Protein AF-A0A843DAB1-F1 (afdb_monomer)

Mean predicted aligned error: 10.22 Å

Foldseek 3Di:
DDDDDDDDDDDDDDDDDDDDDDDDDDDDDDDDDDDPPPPPPPPPPPDPPPPPPVLVVVLVVVVPPPPDDDDWPEEELVVVLCQQPVDPVAQEEEDGAAYEHDCVPCVVCQAEREDQERHEYADVQHEYYDQLRGAHHEYNEAYEYHNYEYENFHAAPFEARHYEHDLYENHEYYLYEYEQAEYAEEASHYEYDLNYEHYEYENYEYGQQQYQQYEASHYEDDANYEDYEYYHYEYEQAQYLFEQQHYEENYALYEYELYEAYNGWFNHAFDADPFGDDDGQEALHYEYAAANYEYDYNYEHEQGCGAAYALHYEYAYGNRHAQENHEYAHYEYYNGEHAAEALHYEHAPRNELYEYENYEHEARQHQFEQQHYEEAYANYEYYHYEAEQGFFNQPDQDDDPFFAPDPDGGFYALHYEYAYAQAEYELYEHEARQTAAEALHYEYAHGNVGFQENYEYYAYEYENGCHNAYALHYEADERNELYEYELYEAYQGCHQFEQQHYEHAYANYEYENYEHENGFWNQDDQPPVRDRDGGQEALHYEYAYENYEYEYEYEHEAGCGAAYALHYEYAYDPVAAHENYEYELYEAYQGCHAAYALHYEQDFSYEHYEYYLYEHYNGQHQFEALHYEEQYAQYEYELYEHEAGFFNQNDADPQRGGQYALHYEYAADQAEYENYEHEQGQTLAEALHYEYDHDPRHQQENHEHENYEYEQRCHNAEALHYECDARNEHYYYYLYEAYARQHQFEQQHYEEHYAQYEHENYEAENGAWNQNDWDAAPVRHIHTGQEALHYEYAYENAEYENYEHYAGCTLAYALHYEYAYGPVGAHEAHEHYLYEHEQGEHAAYALHYEAAERNEAYEYYNYYYYNRCHPHYHSHYHDHYYHYYYYND

Sequence (889 aa):
MISTCLFIMISLSAVSASESVENQTFSSNNDAINVLGISSNNIISTSMEDVENESDLLANSLSNDNDVLSEGDGGSFSDLNTLINGDTTKIEITLQGDYVFDSDKDNVYSGGILINRPLTINGGGHFIDASNQARIFKITGSVQLINIIFKNANFTGGSGGAILIDGASNCIVDDCTFINNTAAINGGAIFLDNRASDATIRNSKFYNNTVNSGNGGALDWSAGATNGNVIDSVFENNTAGRSGGAIHWSGHYGTISNTNFTGNKATGDVISDIGGFIGGGDGGAVIWVGSHGIIKDNCNFIDNFAKNRGGAIFLHGNATENCTNTTVTHVNFEDNIAGLNGGAIDWQHGATNGTLSYSNFTNNIAWRSGGAVYWNGIEGEITYCIFDDNHAIGNVSGSDFDVAHYSTGGGNGGAVIWTGSNGTVRNSNFTKNTAKTNGGAVYLQSGTYGACENTTFDACIFSENEAGNNGGAVDWFRGAENGLVINSIFEDNVANRSGGAIHWSGHHGTISNSNFTGNNATGIVVSDIGGFIGGGDGGAVVWVGSHGIIKDNCNFIDNFAQYRGGAIFMHGNSTENCTNITVDHCNFDDNYAGLNGGAVDWNSGSHEGNIFYSTFTNNIANSNGGAVYWSGHNGEILHSNFTNNTAKGKIADSHGNIGDGGAIIWTGLNGTVINCSFIDNNASMRGGAVYLQNCSHGNCTNTTFSYVYFKNNTAGTNGGAIDWHEGAEDGHLLYAVFEQNTAKRSGGAIYWNGKNGEIKHSNFTGNKAIGINNATDAFGKITYGGDGGAVIWIGSEGEVDNCTFVDNEAAKRGGAVYLQANGRENCSNTNFTNSEFISNVAGTNGGAIDWNKGAHNGLVENVTFINNTAKRSGGAVYWNGEYGDIIHA

Secondary structure (DSSP, 8-state):
-----------------PPP-------------------S-------TTTTTTTHHHHHTTSS-----------B-HHHHHHHHHS-TT-SEEE--S-EE--TTT-GGGTEEEEE-S-EEEE-TT-EEE-TTT-EEEEE-S-EEEES-EEE--EETTSS-SSEEE-S-BS-EEES-EEES-EESSS-SSEEE-TT-BS-EEES-EEES-EESSSS-SSEEE-TT-BS-EEES-EEES-EESSS-SSEEE-SBS-EEES-EEES-EE-------TTSS--SS--SSEEE-SSS-EEEEEEEEES-EESSB-SSEEE---SS----S-EEEEEEEES-EESSB-SSEEE-TT--S-EEES-EEES-EESSB-SSEEE--TT-EEES-EEES-EE-----PPPTTS---SS-S---SSEEE--SS-EEES-EEES-EESSB-SSEEE--BTTB-EES-EEES-EEES-EESSB-SSEEE-TTEES-EEES-EEES-EESSB-SSEEE-STT-EEES-EEES-EE----B-TTSPBPP--B-SSEEE-SSS-EEESS-EEES-EESSB-SSEEE---SS--EES-EEES-EEES-EESSB-SSEEE-TTEES-EEES-EEES-EESSB-SSEEE--SS-EEES-EEES-EE--SS--TTS--S--SSEEE-SSS-EEES-EEES-EESSS-SSEEE---TTT--BS-EEES-EEES-EESSB-SSEEE-TT-BS-EEES-EEES-EESSB-SSEEE--SS-EEES-EEES-EE----EEE-TTSPEEE--B-SSEEE-SSS-EEES-EEES-EESSB-SSEEE---SS--EES-EEES-EEES-EESSB-SSEEE-TTEES-EEES-EEES-EESSB-SSEEE--BS-EEE--

Nearest PDB structures (foldseek):
  5z9t-assembly1_A  TM=3.740E-01  e=2.295E-03  Vibrio splendidus
  7bz0-assembly1_A  TM=4.108E-01  e=2.295E-03  Vibrio splendidus
  5g5n-assembly1_C  TM=4.240E-01  e=2.473E-02  Snake adenovirus 1
  1rmg-assembly1_A  TM=2.925E-01  e=1.300E+00  Aspergillus aculeatus
  6tgf-assembly1_D  TM=2.814E-01  e=3.000E+00  Pantoea stewartii subsp. stewartii DC283

Radius of gyration: 38.43 Å; Cα contacts (8 Å, |Δi|>4): 3582; chains: 1; bounding box: 85×73×123 Å

Structure (mmCIF, N/CA/C/O backbone):
data_AF-A0A843DAB1-F1
#
_entry.id   AF-A0A843DAB1-F1
#
loop_
_atom_site.group_PDB
_atom_site.id
_atom_site.type_symbol
_atom_site.label_atom_id
_atom_site.label_alt_id
_atom_site.label_comp_id
_atom_site.label_asym_id
_atom_site.label_entity_id
_atom_site.label_seq_id
_atom_site.pdbx_PDB_ins_code
_atom_site.Cartn_x
_atom_site.Cartn_y
_atom_site.Cartn_z
_atom_site.occupancy
_atom_site.B_iso_or_equiv
_atom_site.auth_seq_id
_atom_site.auth_comp_id
_atom_site.auth_asym_id
_atom_site.auth_atom_id
_atom_site.pdbx_PDB_model_num
ATOM 1 N N . MET A 1 1 ? -34.443 28.793 -23.138 1.00 33.41 1 MET A N 1
ATOM 2 C CA . MET A 1 1 ? -33.273 29.057 -23.992 1.00 33.41 1 MET A CA 1
ATOM 3 C C . MET A 1 1 ? -32.057 28.840 -23.105 1.00 33.41 1 MET A C 1
ATOM 5 O O . MET A 1 1 ? -31.934 29.576 -22.140 1.00 33.41 1 MET A O 1
ATOM 9 N N . ILE A 1 2 ? -31.278 27.793 -23.421 1.00 33.16 2 ILE A N 1
ATOM 10 C CA . ILE A 1 2 ? -29.915 27.445 -22.955 1.00 33.16 2 ILE A CA 1
ATOM 11 C C . ILE A 1 2 ? -29.806 27.148 -21.441 1.00 33.16 2 ILE A C 1
ATOM 13 O O . ILE A 1 2 ? -29.696 28.065 -20.643 1.00 33.16 2 ILE A O 1
ATOM 17 N N . SER A 1 3 ? -30.050 25.923 -20.960 1.00 28.25 3 SER A N 1
ATOM 18 C CA . SER A 1 3 ? -29.389 24.612 -21.186 1.00 28.25 3 SER A CA 1
ATOM 19 C C . SER A 1 3 ? -28.168 24.395 -20.285 1.00 28.25 3 SER A C 1
ATOM 21 O O . SER A 1 3 ? -27.037 24.691 -20.653 1.00 28.25 3 SER A O 1
ATOM 23 N N . THR A 1 4 ? -28.443 23.839 -19.108 1.00 33.47 4 THR A N 1
ATOM 24 C CA . THR A 1 4 ? -27.528 23.142 -18.200 1.00 33.47 4 THR A CA 1
ATOM 25 C C . THR A 1 4 ? -27.271 21.728 -18.736 1.00 33.47 4 THR A C 1
ATOM 27 O O . THR A 1 4 ? -28.220 20.999 -19.014 1.00 33.47 4 THR A O 1
ATOM 30 N N . CYS A 1 5 ? -26.007 21.326 -18.877 1.00 29.52 5 CYS A N 1
ATOM 31 C CA . CYS A 1 5 ? -25.613 19.931 -19.089 1.00 29.52 5 CYS A CA 1
ATOM 32 C C . CYS A 1 5 ? -24.815 19.469 -17.871 1.00 29.52 5 CYS A C 1
ATOM 34 O O . CYS A 1 5 ? -23.671 19.866 -17.676 1.00 29.52 5 CYS A O 1
ATOM 36 N N . LEU A 1 6 ? -25.478 18.659 -17.048 1.00 25.53 6 LEU A N 1
ATOM 37 C CA . LEU A 1 6 ? -24.906 17.852 -15.982 1.00 25.53 6 LEU A CA 1
ATOM 38 C C . LEU A 1 6 ? -24.689 16.458 -16.589 1.00 25.53 6 LEU A C 1
ATOM 40 O O . LEU A 1 6 ? -25.664 15.782 -16.912 1.00 25.53 6 LEU A O 1
ATOM 44 N N . PHE A 1 7 ? -23.438 16.058 -16.812 1.00 26.94 7 PHE A N 1
ATOM 45 C CA . PHE A 1 7 ? -23.106 14.685 -17.191 1.00 26.94 7 PHE A CA 1
ATOM 46 C C . PHE A 1 7 ? -22.922 13.868 -15.910 1.00 26.94 7 PHE A C 1
ATOM 48 O O . PHE A 1 7 ? -21.936 14.026 -15.200 1.00 26.94 7 PHE A O 1
ATOM 55 N N . ILE A 1 8 ? -23.906 13.022 -15.611 1.00 27.45 8 ILE A N 1
ATOM 56 C CA . ILE A 1 8 ? -23.800 11.919 -14.654 1.00 27.45 8 ILE A CA 1
ATOM 57 C C . ILE A 1 8 ? -23.438 10.687 -15.488 1.00 27.45 8 ILE A C 1
ATOM 59 O O . ILE A 1 8 ? -24.237 10.271 -16.327 1.00 27.45 8 ILE A O 1
ATOM 63 N N . MET A 1 9 ? -22.244 10.119 -15.294 1.00 26.36 9 MET A N 1
ATOM 64 C CA . MET A 1 9 ? -21.942 8.771 -15.781 1.00 26.36 9 MET A CA 1
ATOM 65 C C . MET A 1 9 ? -22.454 7.762 -14.758 1.00 26.36 9 MET A C 1
ATOM 67 O O . MET A 1 9 ? -21.978 7.699 -13.629 1.00 26.36 9 MET A O 1
ATOM 71 N N . ILE A 1 10 ? -23.467 7.009 -15.173 1.00 31.09 10 ILE A N 1
ATOM 72 C CA . ILE A 1 10 ? -23.963 5.812 -14.500 1.00 31.09 10 ILE A CA 1
ATOM 73 C C . ILE A 1 10 ? -23.015 4.675 -14.888 1.00 31.09 10 ILE A C 1
ATOM 75 O O . ILE A 1 10 ? -22.839 4.404 -16.077 1.00 31.09 10 ILE A O 1
ATOM 79 N N . SER A 1 11 ? -22.408 4.024 -13.898 1.00 29.19 11 SER A N 1
ATOM 80 C CA . SER A 1 11 ? -21.679 2.771 -14.072 1.00 29.19 11 SER A CA 1
ATOM 81 C C . SER A 1 11 ? -22.650 1.676 -14.526 1.00 29.19 11 SER A C 1
ATOM 83 O O . SER A 1 11 ? -23.642 1.379 -13.859 1.00 29.19 11 SER A O 1
ATOM 85 N N . LEU A 1 12 ? -22.387 1.086 -15.695 1.00 26.11 12 LEU A N 1
ATOM 86 C CA . LEU A 1 12 ? -23.020 -0.166 -16.098 1.00 26.11 12 LEU A CA 1
ATOM 87 C C . LEU A 1 12 ? -22.376 -1.300 -15.297 1.00 26.11 12 LEU A C 1
ATOM 89 O O . LEU A 1 12 ? -21.215 -1.635 -15.518 1.00 26.11 12 LEU A O 1
ATOM 93 N N . SER A 1 13 ? -23.143 -1.912 -14.400 1.00 29.30 13 SER A N 1
ATOM 94 C CA . SER A 1 13 ? -22.850 -3.243 -13.883 1.00 29.30 13 SER A CA 1
ATOM 95 C C . SER A 1 13 ? -23.094 -4.273 -14.989 1.00 29.30 13 SER A C 1
ATOM 97 O O . SER A 1 13 ? -24.183 -4.364 -15.562 1.00 29.30 13 SER A O 1
ATOM 99 N N . ALA A 1 14 ? -22.062 -5.047 -15.317 1.00 26.69 14 ALA A N 1
ATOM 100 C CA . ALA A 1 14 ? -22.193 -6.201 -16.188 1.00 26.69 14 ALA A CA 1
ATOM 101 C C . ALA A 1 14 ? -22.959 -7.304 -15.442 1.00 26.69 14 ALA A C 1
ATOM 103 O O . ALA A 1 14 ? -22.463 -7.909 -14.497 1.00 26.69 14 ALA A O 1
ATOM 104 N N . VAL A 1 15 ? -24.192 -7.555 -15.878 1.00 27.86 15 VAL A N 1
ATOM 105 C CA . VAL A 1 15 ? -24.919 -8.800 -15.624 1.00 27.86 15 VAL A CA 1
ATOM 106 C C . VAL A 1 15 ? -24.603 -9.736 -16.785 1.00 27.86 15 VAL A C 1
ATOM 108 O O . VAL A 1 15 ? -24.949 -9.426 -17.924 1.00 27.86 15 VAL A O 1
ATOM 111 N N . SER A 1 16 ? -24.023 -10.905 -16.516 1.00 30.59 16 SER A N 1
ATOM 112 C CA . SER A 1 16 ? -24.129 -12.041 -17.436 1.00 30.59 16 SER A CA 1
ATOM 113 C C . SER A 1 16 ? -24.528 -13.312 -16.687 1.00 30.59 16 SER A C 1
ATOM 115 O O . SER A 1 16 ? -23.783 -13.837 -15.868 1.00 30.59 16 SER A O 1
ATOM 117 N N . ALA A 1 17 ? -25.757 -13.718 -17.000 1.00 26.12 17 ALA A N 1
ATOM 118 C CA . ALA A 1 17 ? -26.497 -14.945 -16.731 1.00 26.12 17 ALA A CA 1
ATOM 119 C C . ALA A 1 17 ? -25.758 -16.145 -16.105 1.00 26.12 17 ALA A C 1
ATOM 121 O O . ALA A 1 17 ? -24.842 -16.712 -16.695 1.00 26.12 17 ALA A O 1
ATOM 122 N N . SER A 1 18 ? -26.303 -16.630 -14.985 1.00 27.38 18 SER A N 1
ATOM 123 C CA . SER A 1 18 ? -26.212 -18.032 -14.583 1.00 27.38 18 SER A CA 1
ATOM 124 C C . SER A 1 18 ? -27.360 -18.820 -15.228 1.00 27.38 18 SER A C 1
ATOM 126 O O . SER A 1 18 ? -28.536 -18.506 -15.037 1.00 27.38 18 SER A O 1
ATOM 128 N N . GLU A 1 19 ? -27.034 -19.848 -16.013 1.00 28.19 19 GLU A N 1
ATOM 129 C CA . GLU A 1 19 ? -28.009 -20.867 -16.403 1.00 28.19 19 GLU A CA 1
ATOM 130 C C . GLU A 1 19 ? -28.158 -21.894 -15.276 1.00 28.19 19 GLU A C 1
ATOM 132 O O . GLU A 1 19 ? -27.200 -22.503 -14.802 1.00 28.19 19 GLU A O 1
ATOM 137 N N . SER A 1 20 ? -29.403 -22.066 -14.843 1.00 26.12 20 SER A N 1
ATOM 138 C CA . SER A 1 20 ? -29.863 -23.082 -13.908 1.00 26.12 20 SER A CA 1
ATOM 139 C C . SER A 1 20 ? -29.905 -24.463 -14.566 1.00 26.12 20 SER A C 1
ATOM 141 O O . SER A 1 20 ? -30.590 -24.630 -15.577 1.00 26.12 20 SER A O 1
ATOM 143 N N . VAL A 1 21 ? -29.305 -25.473 -13.934 1.00 27.25 21 VAL A N 1
ATOM 144 C CA . VAL A 1 21 ? -29.659 -26.881 -14.171 1.00 27.25 21 VAL A CA 1
ATOM 145 C C . VAL A 1 21 ? -30.125 -27.509 -12.862 1.00 27.25 21 VAL A C 1
ATOM 147 O O . VAL A 1 21 ? -29.523 -27.334 -11.805 1.00 27.25 21 VAL A O 1
ATOM 150 N N . GLU A 1 22 ? -31.265 -28.185 -12.966 1.00 26.00 22 GLU A N 1
ATOM 151 C CA . GLU A 1 22 ? -32.048 -28.765 -11.888 1.00 26.00 22 GLU A CA 1
ATOM 152 C C . GLU A 1 22 ? -31.344 -29.874 -11.095 1.00 26.00 22 GLU A C 1
ATOM 154 O O . GLU A 1 22 ? -30.548 -30.675 -11.579 1.00 26.00 22 GLU A O 1
ATOM 159 N N . ASN A 1 23 ? -31.786 -29.916 -9.845 1.00 24.97 23 ASN A N 1
ATOM 160 C CA . ASN A 1 23 ? -31.580 -30.874 -8.776 1.00 24.97 23 ASN A CA 1
ATOM 161 C C . ASN A 1 23 ? -31.800 -32.347 -9.205 1.00 24.97 23 ASN A C 1
ATOM 163 O O . ASN A 1 23 ? -32.903 -32.721 -9.606 1.00 24.97 23 ASN A O 1
ATOM 167 N N . GLN A 1 24 ? -30.810 -33.220 -8.987 1.00 23.72 24 GLN A N 1
ATOM 168 C CA . GLN A 1 24 ? -31.060 -34.643 -8.724 1.00 23.72 24 GLN A CA 1
ATOM 169 C C . GLN A 1 24 ? -30.289 -35.099 -7.484 1.00 23.72 24 GLN A C 1
ATOM 171 O O . GLN A 1 24 ? -29.063 -35.159 -7.455 1.00 23.72 24 GLN A O 1
ATOM 176 N N . THR A 1 25 ? -31.050 -35.455 -6.454 1.00 26.36 25 THR A N 1
ATOM 177 C CA . THR A 1 25 ? -30.595 -36.157 -5.256 1.00 26.36 25 THR A CA 1
ATOM 178 C C . THR A 1 25 ? -30.178 -37.586 -5.591 1.00 26.36 25 THR A C 1
ATOM 180 O O . THR A 1 25 ? -31.032 -38.365 -6.006 1.00 26.36 25 THR A O 1
ATOM 183 N N . PHE A 1 26 ? -28.929 -37.972 -5.304 1.00 22.62 26 PHE A N 1
ATOM 184 C CA . PHE A 1 26 ? -28.572 -39.367 -5.018 1.00 22.62 26 PHE A CA 1
ATOM 185 C C . PHE A 1 26 ? -27.500 -39.482 -3.928 1.00 22.62 26 PHE A C 1
ATOM 187 O O . PHE A 1 26 ? -26.661 -38.612 -3.727 1.00 22.62 26 PHE A O 1
ATOM 194 N N . SER A 1 27 ? -27.648 -40.562 -3.168 1.00 24.28 27 SER A N 1
ATOM 195 C CA . SER A 1 27 ? -27.141 -40.821 -1.829 1.00 24.28 27 SER A CA 1
ATOM 196 C C . SER A 1 27 ? -25.646 -41.110 -1.722 1.00 24.28 27 SER A C 1
ATOM 198 O O . SER A 1 27 ? -25.042 -41.693 -2.617 1.00 24.28 27 SER A O 1
ATOM 200 N N . SER A 1 28 ? -25.136 -40.837 -0.521 1.00 30.61 28 SER A N 1
ATOM 201 C CA . SER A 1 28 ? -23.934 -41.395 0.104 1.00 30.61 28 SER A CA 1
ATOM 202 C C . SER A 1 28 ? -23.530 -42.789 -0.391 1.00 30.61 28 SER A C 1
ATOM 204 O O . SER A 1 28 ? -24.309 -43.732 -0.245 1.00 30.61 28 SER A O 1
ATOM 206 N N . ASN A 1 29 ? -22.283 -42.926 -0.846 1.00 23.72 29 ASN A N 1
ATOM 207 C CA . ASN A 1 29 ? -21.381 -44.005 -0.443 1.00 23.72 29 ASN A CA 1
ATOM 208 C C . ASN A 1 29 ? -19.932 -43.657 -0.809 1.00 23.72 29 ASN A C 1
ATOM 210 O O . ASN A 1 29 ? -19.665 -43.116 -1.877 1.00 23.72 29 ASN A O 1
ATOM 214 N N . ASN A 1 30 ? -19.038 -43.963 0.133 1.00 34.75 30 ASN A N 1
ATOM 215 C CA . ASN A 1 30 ? -17.585 -43.930 0.021 1.00 34.75 30 ASN A CA 1
ATOM 216 C C . ASN A 1 30 ? -17.098 -44.480 -1.319 1.00 34.75 30 ASN A C 1
ATOM 218 O O . ASN A 1 30 ? -17.392 -45.630 -1.620 1.00 34.75 30 ASN A O 1
ATOM 222 N N . ASP A 1 31 ? -16.273 -43.705 -2.017 1.00 24.62 31 ASP A N 1
ATOM 223 C CA . ASP A 1 31 ? -15.013 -44.197 -2.565 1.00 24.62 31 ASP A CA 1
ATOM 224 C C . ASP A 1 31 ? -14.059 -43.016 -2.774 1.00 24.62 31 ASP A C 1
ATOM 226 O O . ASP A 1 31 ? -14.426 -41.950 -3.268 1.00 24.62 31 ASP A O 1
ATOM 230 N N . ALA A 1 32 ? -12.834 -43.203 -2.292 1.00 33.22 32 ALA A N 1
ATOM 231 C CA . ALA A 1 32 ? -11.761 -42.229 -2.315 1.00 33.22 32 ALA A CA 1
ATOM 232 C C . ALA A 1 32 ? -11.417 -41.829 -3.756 1.00 33.22 32 ALA A C 1
ATOM 234 O O . ALA A 1 32 ? -10.949 -42.650 -4.544 1.00 33.22 32 ALA A O 1
ATOM 235 N N . ILE A 1 33 ? -11.599 -40.548 -4.075 1.00 24.06 33 ILE A N 1
ATOM 236 C CA . ILE A 1 33 ? -11.063 -39.925 -5.283 1.00 24.06 33 ILE A CA 1
ATOM 237 C C . ILE A 1 33 ? -9.941 -38.992 -4.837 1.00 24.06 33 ILE A C 1
ATOM 239 O O . ILE A 1 33 ? -10.165 -38.024 -4.113 1.00 24.06 33 ILE A O 1
ATOM 243 N N . ASN A 1 34 ? -8.723 -39.353 -5.244 1.00 25.42 34 ASN A N 1
ATOM 244 C CA . ASN A 1 34 ? -7.498 -38.579 -5.093 1.00 25.42 34 ASN A CA 1
ATOM 245 C C . ASN A 1 34 ? -7.698 -37.153 -5.618 1.00 25.42 34 ASN A C 1
ATOM 247 O O . ASN A 1 34 ? -7.646 -36.905 -6.822 1.00 25.42 34 ASN A O 1
ATOM 251 N N . VAL A 1 35 ? -7.874 -36.222 -4.688 1.00 24.78 35 VAL A N 1
ATOM 252 C CA . VAL A 1 35 ? -7.592 -34.807 -4.891 1.00 24.78 35 VAL A CA 1
ATOM 253 C C . VAL A 1 35 ? -6.072 -34.690 -4.976 1.00 24.78 35 VAL A C 1
ATOM 255 O O . VAL A 1 35 ? -5.375 -34.796 -3.968 1.00 24.78 35 VAL A O 1
ATOM 258 N N . LEU A 1 36 ? -5.546 -34.532 -6.191 1.00 24.95 36 LEU A N 1
ATOM 259 C CA . LEU A 1 36 ? -4.189 -34.034 -6.386 1.00 24.95 36 LEU A CA 1
ATOM 260 C C . LEU A 1 36 ? -4.183 -32.577 -5.926 1.00 24.95 36 LEU A C 1
ATOM 262 O O . LEU A 1 36 ? -4.555 -31.671 -6.665 1.00 24.95 36 LEU A O 1
ATOM 266 N N . GLY A 1 37 ? -3.806 -32.387 -4.662 1.00 23.34 37 GLY A N 1
ATOM 267 C CA . GLY A 1 37 ? -3.388 -31.099 -4.146 1.00 23.34 37 GLY A CA 1
ATOM 268 C C . GLY A 1 37 ? -2.207 -30.610 -4.970 1.00 23.34 37 GLY A C 1
ATOM 269 O O . GLY A 1 37 ? -1.160 -31.258 -5.018 1.00 23.34 37 GLY A O 1
ATOM 270 N N . ILE A 1 38 ? -2.390 -29.474 -5.631 1.00 25.44 38 ILE A N 1
ATOM 271 C CA . ILE A 1 38 ? -1.287 -28.712 -6.196 1.00 25.44 38 ILE A CA 1
ATOM 272 C C . ILE A 1 38 ? -0.576 -28.089 -4.995 1.00 25.44 38 ILE A C 1
ATOM 274 O O . ILE A 1 38 ? -0.970 -27.054 -4.471 1.00 25.44 38 ILE A O 1
ATOM 278 N N . SER A 1 39 ? 0.425 -28.806 -4.490 1.00 25.69 39 SER A N 1
ATOM 279 C CA . SER A 1 39 ? 1.420 -28.258 -3.580 1.00 25.69 39 SER A CA 1
ATOM 280 C C . SER A 1 39 ? 2.225 -27.186 -4.311 1.00 25.69 39 SER A C 1
ATOM 282 O O . SER A 1 39 ? 2.617 -27.392 -5.460 1.00 25.69 39 SER A O 1
ATOM 284 N N . SER A 1 40 ? 2.518 -26.104 -3.602 1.00 29.50 40 SER A N 1
ATOM 285 C CA . SER A 1 40 ? 3.314 -24.914 -3.932 1.00 29.50 40 SER A CA 1
ATOM 286 C C . SER A 1 40 ? 4.795 -25.183 -4.280 1.00 29.50 40 SER A C 1
ATOM 288 O O . SER A 1 40 ? 5.690 -24.471 -3.847 1.00 29.50 40 SER A O 1
ATOM 290 N N . ASN A 1 41 ? 5.069 -26.205 -5.095 1.00 25.45 41 ASN A N 1
ATOM 291 C CA . ASN A 1 41 ? 6.410 -26.650 -5.490 1.00 25.45 41 ASN A CA 1
ATOM 292 C C . ASN A 1 41 ? 6.530 -26.900 -7.005 1.00 25.45 41 ASN A C 1
ATOM 294 O O . ASN A 1 41 ? 7.195 -27.842 -7.414 1.00 25.45 41 ASN A O 1
ATOM 298 N N . ASN A 1 42 ? 5.884 -26.084 -7.842 1.00 25.14 42 ASN A N 1
ATOM 299 C CA . ASN A 1 42 ? 6.088 -26.109 -9.298 1.00 25.14 42 ASN A CA 1
ATOM 300 C C . ASN A 1 42 ? 6.020 -24.699 -9.916 1.00 25.14 42 ASN A C 1
ATOM 302 O O . ASN A 1 42 ? 5.457 -24.507 -10.989 1.00 25.14 42 ASN A O 1
ATOM 306 N N . ILE A 1 43 ? 6.635 -23.709 -9.261 1.00 28.80 43 ILE A N 1
ATOM 307 C CA . ILE A 1 43 ? 7.237 -22.614 -10.027 1.00 28.80 43 ILE A CA 1
ATOM 308 C C . ILE A 1 43 ? 8.500 -23.229 -10.612 1.00 28.80 43 ILE A C 1
ATOM 310 O O . ILE A 1 43 ? 9.432 -23.565 -9.880 1.00 28.80 43 ILE A O 1
ATOM 314 N N . ILE A 1 44 ? 8.475 -23.479 -11.916 1.00 29.11 44 ILE A N 1
ATOM 315 C CA . ILE A 1 44 ? 9.646 -23.912 -12.662 1.00 29.11 44 ILE A CA 1
ATOM 316 C C . ILE A 1 44 ? 10.718 -22.850 -12.414 1.00 29.11 44 ILE A C 1
ATOM 318 O O . ILE A 1 44 ? 10.592 -21.709 -12.847 1.00 29.11 44 ILE A O 1
ATOM 322 N N . SER A 1 45 ? 11.759 -23.216 -11.669 1.00 29.78 45 SER A N 1
ATOM 323 C CA . SER A 1 45 ? 13.013 -22.482 -11.670 1.00 29.78 45 SER A CA 1
ATOM 324 C C . SER A 1 45 ? 13.613 -22.653 -13.061 1.00 29.78 45 SER A C 1
ATOM 326 O O . SER A 1 45 ? 14.335 -23.618 -13.310 1.00 29.78 45 SER A O 1
ATOM 328 N N . THR A 1 46 ? 13.280 -21.764 -13.988 1.00 31.38 46 THR A N 1
ATOM 329 C CA . THR A 1 46 ? 14.016 -21.648 -15.244 1.00 31.38 46 THR A CA 1
ATOM 330 C C . THR A 1 46 ? 15.385 -21.072 -14.903 1.00 31.38 46 THR A C 1
ATOM 332 O O . THR A 1 46 ? 15.576 -19.863 -14.780 1.00 31.38 46 THR A O 1
ATOM 335 N N . SER A 1 47 ? 16.342 -21.962 -14.647 1.00 32.50 47 SER A N 1
ATOM 336 C CA . SER A 1 47 ? 17.762 -21.634 -14.683 1.00 32.50 47 SER A CA 1
ATOM 337 C C . SER A 1 47 ? 18.132 -21.125 -16.079 1.00 32.50 47 SER A C 1
ATOM 339 O O . SER A 1 47 ? 17.564 -21.579 -17.067 1.00 32.50 47 SER A O 1
ATOM 341 N N . MET A 1 48 ? 19.112 -20.217 -16.149 1.00 36.31 48 MET A N 1
ATOM 342 C CA . MET A 1 48 ? 19.633 -19.537 -17.353 1.00 36.31 48 MET A CA 1
ATOM 343 C C . MET A 1 48 ? 20.000 -20.438 -18.558 1.00 36.31 48 MET A C 1
ATOM 345 O O . MET A 1 48 ? 20.361 -19.905 -19.600 1.00 36.31 48 MET A O 1
ATOM 349 N N . GLU A 1 49 ? 19.934 -21.766 -18.443 1.00 34.41 49 GLU A N 1
ATOM 350 C CA . GLU A 1 49 ? 20.376 -22.720 -19.470 1.00 34.41 49 GLU A CA 1
ATOM 351 C C . GLU A 1 49 ? 19.295 -23.072 -20.514 1.00 34.41 49 GLU A C 1
ATOM 353 O O . GLU A 1 49 ? 19.643 -23.503 -21.609 1.00 34.41 49 GLU A O 1
ATOM 358 N N . ASP A 1 50 ? 18.002 -22.838 -20.250 1.00 31.92 50 ASP A N 1
ATOM 359 C CA . ASP A 1 50 ? 16.922 -23.291 -21.152 1.00 31.92 50 ASP A CA 1
ATOM 360 C C . ASP A 1 50 ? 16.514 -22.272 -22.243 1.00 31.92 50 ASP A C 1
ATOM 362 O O . ASP A 1 50 ? 15.686 -22.580 -23.099 1.00 31.92 50 ASP A O 1
ATOM 366 N N . VAL A 1 51 ? 17.108 -21.070 -22.266 1.00 37.19 51 VAL A N 1
ATOM 367 C CA . VAL A 1 51 ? 16.716 -19.969 -23.181 1.00 37.19 51 VAL A CA 1
ATOM 368 C C . VAL A 1 51 ? 17.608 -19.869 -24.435 1.00 37.19 51 VAL A C 1
ATOM 370 O O . VAL A 1 51 ? 17.303 -19.117 -25.357 1.00 37.19 51 VAL A O 1
ATOM 373 N N . GLU A 1 52 ? 18.694 -20.642 -24.530 1.00 34.53 52 GLU A N 1
ATOM 374 C CA . GLU A 1 52 ? 19.612 -20.578 -25.685 1.00 34.53 52 GLU A CA 1
ATOM 375 C C . GLU A 1 52 ? 19.070 -21.257 -26.962 1.00 34.53 52 GLU A C 1
ATOM 377 O O . GLU A 1 52 ? 19.608 -21.030 -28.040 1.00 34.53 52 GLU A O 1
ATOM 382 N N . ASN A 1 53 ? 17.997 -22.059 -26.886 1.00 31.38 53 ASN A N 1
ATOM 383 C CA . ASN A 1 53 ? 17.549 -22.884 -28.023 1.00 31.38 53 ASN A CA 1
ATOM 384 C C . ASN A 1 53 ? 16.402 -22.302 -28.877 1.00 31.38 53 ASN A C 1
ATOM 386 O O . ASN A 1 53 ? 16.196 -22.791 -29.988 1.00 31.38 53 ASN A O 1
ATOM 390 N N . GLU A 1 54 ? 15.658 -21.284 -28.423 1.00 33.69 54 GLU A N 1
ATOM 391 C CA . GLU A 1 54 ? 14.556 -20.705 -29.225 1.00 33.69 54 GLU A CA 1
ATOM 392 C C . GLU A 1 54 ? 14.974 -19.514 -30.109 1.00 33.69 54 GLU A C 1
ATOM 394 O O . GLU A 1 54 ? 14.384 -19.310 -31.174 1.00 33.69 54 GLU A O 1
ATOM 399 N N . SER A 1 55 ? 16.036 -18.777 -29.757 1.00 39.47 55 SER A N 1
ATOM 400 C CA . SER A 1 55 ? 16.527 -17.630 -30.549 1.00 39.47 55 SER A CA 1
ATOM 401 C C . SER A 1 55 ? 17.032 -18.026 -31.943 1.00 39.47 55 SER A C 1
ATOM 403 O O . SER A 1 55 ? 16.894 -17.259 -32.900 1.00 39.47 55 SER A O 1
ATOM 405 N N . ASP A 1 56 ? 17.544 -19.252 -32.086 1.00 35.16 56 ASP A N 1
ATOM 406 C CA . ASP A 1 56 ? 18.001 -19.801 -33.367 1.00 35.16 56 ASP A CA 1
ATOM 407 C C . ASP A 1 56 ? 16.840 -20.209 -34.294 1.00 35.16 56 ASP A C 1
ATOM 409 O O . ASP A 1 56 ? 17.023 -20.309 -35.509 1.00 35.16 56 ASP A O 1
ATOM 413 N N . LEU A 1 57 ? 15.626 -20.425 -33.773 1.00 33.44 57 LEU A N 1
ATOM 414 C CA . LEU A 1 57 ? 14.477 -20.875 -34.571 1.00 33.44 57 LEU A CA 1
ATOM 415 C C . LEU A 1 57 ? 13.743 -19.714 -35.263 1.00 33.44 57 LEU A C 1
ATOM 417 O O . LEU A 1 57 ? 13.335 -19.860 -36.417 1.00 33.44 57 LEU A O 1
ATOM 421 N N . LEU A 1 58 ? 13.645 -18.541 -34.625 1.00 38.28 58 LEU A N 1
ATOM 422 C CA . LEU A 1 58 ? 13.030 -17.340 -35.216 1.00 38.28 58 LEU A CA 1
ATOM 423 C C . LEU A 1 58 ? 13.947 -16.653 -36.240 1.00 38.28 58 LEU A C 1
ATOM 425 O O . LEU A 1 58 ? 13.482 -16.310 -37.331 1.00 38.28 58 LEU A O 1
ATOM 429 N N . ALA A 1 59 ? 15.256 -16.566 -35.966 1.00 38.78 59 ALA A N 1
ATOM 430 C CA . ALA A 1 59 ? 16.253 -16.064 -36.921 1.00 38.78 59 ALA A CA 1
ATOM 431 C C . ALA A 1 59 ? 16.305 -16.903 -38.215 1.00 38.78 59 ALA A C 1
ATOM 433 O O . ALA A 1 59 ? 16.518 -16.369 -39.304 1.00 38.78 59 ALA A O 1
ATOM 434 N N . ASN A 1 60 ? 16.048 -18.213 -38.106 1.00 34.88 60 ASN A N 1
ATOM 435 C CA . ASN A 1 60 ? 15.969 -19.133 -39.242 1.00 34.88 60 ASN A CA 1
ATOM 436 C C . ASN A 1 60 ? 14.614 -19.123 -39.976 1.00 34.88 60 ASN A C 1
ATOM 438 O O . ASN A 1 60 ? 14.517 -19.641 -41.092 1.00 34.88 60 ASN A O 1
ATOM 442 N N . SER A 1 61 ? 13.565 -18.546 -39.381 1.00 36.03 61 SER A N 1
ATOM 443 C CA . SER A 1 61 ? 12.245 -18.432 -40.020 1.00 36.03 61 SER A CA 1
ATOM 444 C C . SER A 1 61 ? 12.147 -17.235 -40.975 1.00 36.03 61 SER A C 1
ATOM 446 O O . SER A 1 61 ? 11.424 -17.306 -41.963 1.00 36.03 61 SER A O 1
ATOM 448 N N . LEU A 1 62 ? 12.942 -16.182 -40.742 1.00 41.31 62 LEU A N 1
ATOM 449 C CA . LEU A 1 62 ? 13.046 -15.001 -41.613 1.00 41.31 62 LEU A CA 1
ATOM 450 C C . LEU A 1 62 ? 14.166 -15.113 -42.665 1.00 41.31 62 LEU A C 1
ATOM 452 O O . LEU A 1 62 ? 14.289 -14.245 -43.525 1.00 41.31 62 LEU A O 1
ATOM 456 N N . SER A 1 63 ? 14.985 -16.170 -42.620 1.00 39.81 63 SER A N 1
ATOM 457 C CA . SER A 1 63 ? 16.054 -16.420 -43.600 1.00 39.81 63 SER A CA 1
ATOM 458 C C . SER A 1 63 ? 15.629 -17.305 -44.780 1.00 39.81 63 SER A C 1
ATOM 460 O O . SER A 1 63 ? 16.427 -17.512 -45.693 1.00 39.81 63 SER A O 1
ATOM 462 N N . ASN A 1 64 ? 14.393 -17.824 -44.778 1.00 35.25 64 ASN A N 1
ATOM 463 C CA . ASN A 1 64 ? 13.933 -18.862 -45.709 1.00 35.25 64 ASN A CA 1
ATOM 464 C C . ASN A 1 64 ? 12.868 -18.428 -46.730 1.00 35.25 64 ASN A C 1
ATOM 466 O O . ASN A 1 64 ? 12.294 -19.294 -47.395 1.00 35.25 64 ASN A O 1
ATOM 470 N N . ASP A 1 65 ? 12.660 -17.129 -46.950 1.00 36.56 65 ASP A N 1
ATOM 471 C CA . ASP A 1 65 ? 11.995 -16.684 -48.178 1.00 36.56 65 ASP A CA 1
ATOM 472 C C . ASP A 1 65 ? 13.003 -16.723 -49.334 1.00 36.56 65 ASP A C 1
ATOM 474 O O . ASP A 1 65 ? 13.661 -15.746 -49.685 1.00 36.56 65 ASP A O 1
ATOM 478 N N . ASN A 1 66 ? 13.123 -17.913 -49.932 1.00 38.44 66 ASN A N 1
ATOM 479 C CA . ASN A 1 66 ? 13.695 -18.126 -51.262 1.00 38.44 66 ASN A CA 1
ATOM 480 C C . ASN A 1 66 ? 12.766 -17.533 -52.336 1.00 38.44 66 ASN A C 1
ATOM 482 O O . ASN A 1 66 ? 12.316 -18.247 -53.238 1.00 38.44 66 ASN A O 1
ATOM 486 N N . ASP A 1 67 ? 12.468 -16.238 -52.246 1.00 37.75 67 ASP A N 1
ATOM 487 C CA . ASP A 1 67 ? 11.880 -15.525 -53.366 1.00 37.75 67 ASP A CA 1
ATOM 488 C C . ASP A 1 67 ? 13.013 -15.208 -54.344 1.00 37.75 67 ASP A C 1
ATOM 490 O O . ASP A 1 67 ? 13.915 -14.408 -54.096 1.00 37.75 67 ASP A O 1
ATOM 494 N N . VAL A 1 68 ? 13.010 -15.952 -55.446 1.00 48.97 68 VAL A N 1
ATOM 495 C CA . VAL A 1 68 ? 13.937 -15.804 -56.563 1.00 48.97 68 VAL A CA 1
ATOM 496 C C . VAL A 1 68 ? 13.753 -14.401 -57.146 1.00 48.97 68 VAL A C 1
ATOM 498 O O . VAL A 1 68 ? 12.874 -14.178 -57.979 1.00 48.97 68 VAL A O 1
ATOM 501 N N . LEU A 1 69 ? 14.590 -13.455 -56.720 1.00 41.22 69 LEU A N 1
ATOM 502 C CA . LEU A 1 69 ? 14.704 -12.128 -57.315 1.00 41.22 69 LEU A CA 1
ATOM 503 C C . LEU A 1 69 ? 15.970 -12.058 -58.179 1.00 41.22 69 LEU A C 1
ATOM 505 O O . LEU A 1 69 ? 17.026 -12.587 -57.845 1.00 41.22 69 LEU A O 1
ATOM 509 N N . SER A 1 70 ? 15.777 -11.489 -59.365 1.00 39.94 70 SER A N 1
ATOM 510 C CA . SER A 1 70 ? 16.644 -11.481 -60.548 1.00 39.94 70 SER A CA 1
ATOM 511 C C . SER A 1 70 ? 18.115 -11.137 -60.299 1.00 39.94 70 SER A C 1
ATOM 513 O O . SER A 1 70 ? 18.402 -10.275 -59.477 1.00 39.94 70 SER A O 1
ATOM 515 N N . GLU A 1 71 ? 19.011 -11.710 -61.118 1.00 39.56 71 GLU A N 1
ATOM 516 C CA . GLU A 1 71 ? 20.392 -11.240 -61.328 1.00 39.56 71 GLU A CA 1
ATOM 517 C C . GLU A 1 71 ? 20.415 -9.706 -61.507 1.00 39.56 71 GLU A C 1
ATOM 519 O O . GLU A 1 71 ? 20.092 -9.190 -62.577 1.00 39.56 71 GLU A O 1
ATOM 524 N N . GLY A 1 72 ? 20.740 -8.982 -60.436 1.00 45.56 72 GLY A N 1
ATOM 525 C CA . GLY A 1 72 ? 20.956 -7.537 -60.409 1.00 45.56 72 GLY A CA 1
ATOM 526 C C . GLY A 1 72 ? 22.399 -7.225 -60.017 1.00 45.56 72 GLY A C 1
ATOM 527 O O . GLY A 1 72 ? 23.045 -8.039 -59.358 1.00 45.56 72 GLY A O 1
ATOM 528 N N . ASP A 1 73 ? 22.892 -6.053 -60.432 1.00 61.41 73 ASP A N 1
ATOM 529 C CA . ASP A 1 73 ? 24.266 -5.528 -60.294 1.00 61.41 73 ASP A CA 1
ATOM 530 C C . ASP A 1 73 ? 24.695 -5.231 -58.828 1.00 61.41 73 ASP A C 1
ATOM 532 O O . ASP A 1 73 ? 25.296 -4.193 -58.529 1.00 61.41 73 ASP A O 1
ATOM 536 N N . GLY A 1 74 ? 24.368 -6.120 -57.884 1.00 68.12 74 GLY A N 1
ATOM 537 C CA . GLY A 1 74 ? 24.949 -6.135 -56.541 1.00 68.12 74 GLY A CA 1
ATOM 538 C C . GLY A 1 74 ? 26.468 -6.354 -56.582 1.00 68.12 74 GLY A C 1
ATOM 539 O O . GLY A 1 74 ? 27.044 -6.646 -57.633 1.00 68.12 74 GLY A O 1
ATOM 540 N N . GLY A 1 75 ? 27.156 -6.207 -55.451 1.00 92.00 75 GLY A N 1
ATOM 541 C CA . GLY A 1 75 ? 28.621 -6.244 -55.471 1.00 92.00 75 GLY A CA 1
ATOM 542 C C . GLY A 1 75 ? 29.305 -6.205 -54.113 1.00 92.00 75 GLY A C 1
ATOM 543 O O . GLY A 1 75 ? 28.694 -6.456 -53.077 1.00 92.00 75 GLY A O 1
ATOM 544 N N . SER A 1 76 ? 30.600 -5.900 -54.115 1.00 95.50 76 SER A N 1
ATOM 545 C CA . SER A 1 76 ? 31.370 -5.748 -52.878 1.00 95.50 76 SER A CA 1
ATOM 546 C C . SER A 1 76 ? 31.149 -4.364 -52.250 1.00 95.50 76 SER A C 1
ATOM 548 O O . SER A 1 76 ? 30.526 -3.479 -52.847 1.00 95.50 76 SER A O 1
ATOM 550 N N . PHE A 1 77 ? 31.674 -4.111 -51.051 1.00 97.38 77 PHE A N 1
ATOM 551 C CA . PHE A 1 77 ? 31.610 -2.766 -50.461 1.00 97.38 77 PHE A CA 1
ATOM 552 C C . PHE A 1 77 ? 32.376 -1.729 -51.292 1.00 97.38 77 PHE A C 1
ATOM 554 O O . PHE A 1 77 ? 32.032 -0.550 -51.266 1.00 97.38 77 PHE A O 1
ATOM 561 N N . SER A 1 78 ? 33.375 -2.145 -52.070 1.00 96.06 78 SER A N 1
ATOM 562 C CA . SER A 1 78 ? 34.041 -1.294 -53.060 1.00 96.06 78 SER A CA 1
ATOM 563 C C . SER A 1 78 ? 33.078 -0.818 -54.156 1.00 96.06 78 SER A C 1
ATOM 565 O O . SER A 1 78 ? 33.112 0.359 -54.538 1.00 96.06 78 SER A O 1
ATOM 567 N N . ASP A 1 79 ? 32.180 -1.691 -54.622 1.00 96.00 79 ASP A N 1
ATOM 568 C CA . ASP A 1 79 ? 31.140 -1.346 -55.600 1.00 96.00 79 ASP A CA 1
ATOM 569 C C . ASP A 1 79 ? 30.094 -0.418 -54.967 1.00 96.00 79 ASP A C 1
ATOM 571 O O . ASP A 1 79 ? 29.759 0.625 -55.536 1.00 96.00 79 ASP A O 1
ATOM 575 N N . LEU A 1 80 ? 29.668 -0.719 -53.735 1.00 96.81 80 LEU A N 1
ATOM 576 C CA . LEU A 1 80 ? 28.764 0.136 -52.960 1.00 96.81 80 LEU A CA 1
ATOM 577 C C . LEU A 1 80 ? 29.360 1.531 -52.715 1.00 96.81 80 LEU A C 1
ATOM 579 O O . LEU A 1 80 ? 28.693 2.549 -52.906 1.00 96.81 80 LEU A O 1
ATOM 583 N N . ASN A 1 81 ? 30.638 1.611 -52.342 1.00 96.88 81 ASN A N 1
ATOM 584 C CA . ASN A 1 81 ? 31.331 2.882 -52.169 1.00 96.88 81 ASN A CA 1
ATOM 585 C C . ASN A 1 81 ? 31.427 3.648 -53.495 1.00 96.88 81 ASN A C 1
ATOM 587 O O . ASN A 1 81 ? 31.284 4.867 -53.501 1.00 96.88 81 ASN A O 1
ATOM 591 N N . THR A 1 82 ? 31.641 2.963 -54.620 1.00 95.06 82 THR A N 1
ATOM 592 C CA . THR A 1 82 ? 31.644 3.599 -55.946 1.00 95.06 82 THR A CA 1
ATOM 593 C C . THR A 1 82 ? 30.267 4.168 -56.285 1.00 95.06 82 THR A C 1
ATOM 595 O O . THR A 1 82 ? 30.178 5.299 -56.763 1.00 95.06 82 THR A O 1
ATOM 598 N N . LEU A 1 83 ? 29.191 3.447 -55.968 1.00 94.75 83 LEU A N 1
ATOM 599 C CA . LEU A 1 83 ? 27.826 3.936 -56.143 1.00 94.75 83 LEU A CA 1
ATOM 600 C C . LEU A 1 83 ? 27.557 5.194 -55.296 1.00 94.75 83 LEU A C 1
ATOM 602 O O . LEU A 1 83 ? 27.012 6.170 -55.810 1.00 94.75 83 LEU A O 1
ATOM 606 N N . ILE A 1 84 ? 27.975 5.193 -54.026 1.00 96.00 84 ILE A N 1
ATOM 607 C CA . ILE A 1 84 ? 27.718 6.277 -53.062 1.00 96.00 84 ILE A CA 1
ATOM 608 C C . ILE A 1 84 ? 28.606 7.509 -53.307 1.00 96.00 84 ILE A C 1
ATOM 610 O O . ILE A 1 84 ? 28.128 8.649 -53.289 1.00 96.00 84 ILE A O 1
ATOM 614 N N . ASN A 1 85 ? 29.904 7.291 -53.518 1.00 95.75 85 ASN A N 1
ATOM 615 C CA . ASN A 1 85 ? 30.937 8.329 -53.503 1.00 95.75 85 ASN A CA 1
ATOM 616 C C . ASN A 1 85 ? 31.572 8.598 -54.879 1.00 95.75 85 ASN A C 1
ATOM 618 O O . ASN A 1 85 ? 32.316 9.568 -55.012 1.00 95.75 85 ASN A O 1
ATOM 622 N N . GLY A 1 86 ? 31.284 7.788 -55.905 1.00 92.75 86 GLY A N 1
ATOM 623 C CA . GLY A 1 86 ? 31.825 7.970 -57.259 1.00 92.75 86 GLY A CA 1
ATOM 624 C C . GLY A 1 86 ? 31.216 9.149 -58.026 1.00 92.75 86 GLY A C 1
ATOM 625 O O . GLY A 1 86 ? 31.906 9.771 -58.832 1.00 92.75 86 GLY A O 1
ATOM 626 N N . ASP A 1 87 ? 29.955 9.498 -57.744 1.00 91.50 87 ASP A N 1
ATOM 627 C CA . ASP A 1 87 ? 29.276 10.690 -58.267 1.00 91.50 87 ASP A CA 1
ATOM 628 C C . ASP A 1 87 ? 28.614 11.474 -57.125 1.00 91.50 87 ASP A C 1
ATOM 630 O O . ASP A 1 87 ? 27.478 11.219 -56.720 1.00 91.50 87 ASP A O 1
ATOM 634 N N . THR A 1 88 ? 29.341 12.458 -56.599 1.00 90.50 88 THR A N 1
ATOM 635 C CA . THR A 1 88 ? 28.899 13.281 -55.464 1.00 90.50 88 THR A CA 1
ATOM 636 C C . THR A 1 88 ? 27.812 14.297 -55.822 1.00 90.50 88 THR A C 1
ATOM 638 O O . THR A 1 88 ? 27.310 14.973 -54.926 1.00 90.50 88 THR A O 1
ATOM 641 N N . THR A 1 89 ? 27.419 14.408 -57.100 1.00 91.69 89 THR A N 1
ATOM 642 C CA . THR A 1 89 ? 26.307 15.276 -57.524 1.00 91.69 89 THR A CA 1
ATOM 643 C C . THR A 1 89 ? 24.938 14.650 -57.259 1.00 91.69 89 THR A C 1
ATOM 645 O O . THR A 1 89 ? 23.943 15.370 -57.153 1.00 91.69 89 THR A O 1
ATOM 648 N N . LYS A 1 90 ? 24.874 13.321 -57.104 1.00 92.38 90 LYS A N 1
ATOM 649 C CA . LYS A 1 90 ? 23.638 12.598 -56.795 1.00 92.38 90 LYS A CA 1
ATOM 650 C C . LYS A 1 90 ? 23.259 12.760 -55.335 1.00 92.38 90 LYS A C 1
ATOM 652 O O . LYS A 1 90 ? 23.974 12.292 -54.454 1.00 92.38 90 LYS A O 1
ATOM 657 N N . ILE A 1 91 ? 22.097 13.345 -55.082 1.00 94.31 91 ILE A N 1
ATOM 658 C CA . ILE A 1 91 ? 21.524 13.487 -53.735 1.00 94.31 91 ILE A CA 1
ATOM 659 C C . ILE A 1 91 ? 20.582 12.336 -53.355 1.00 94.31 91 ILE A C 1
ATOM 661 O O . ILE A 1 91 ? 20.217 12.216 -52.191 1.00 94.31 91 ILE A O 1
ATOM 665 N N . GLU A 1 92 ? 20.246 11.467 -54.309 1.00 96.94 92 GLU A N 1
ATOM 666 C CA . GLU A 1 92 ? 19.427 10.271 -54.109 1.00 96.94 92 GLU A CA 1
ATOM 667 C C . GLU A 1 92 ? 20.042 9.092 -54.868 1.00 96.94 92 GLU A C 1
ATOM 669 O O . GLU A 1 92 ? 20.508 9.242 -56.004 1.00 96.94 92 GLU A O 1
ATOM 674 N N . ILE A 1 93 ? 20.064 7.925 -54.230 1.00 95.75 93 ILE A N 1
ATOM 675 C CA . ILE A 1 93 ? 20.585 6.672 -54.778 1.00 95.75 93 ILE A CA 1
ATOM 676 C C . ILE A 1 93 ? 19.606 5.548 -54.440 1.00 95.75 93 ILE A C 1
ATOM 678 O O . ILE A 1 93 ? 19.077 5.494 -53.332 1.00 95.75 93 ILE A O 1
ATOM 682 N N . THR A 1 94 ? 19.407 4.628 -55.382 1.00 95.19 94 THR A N 1
ATOM 683 C CA . THR A 1 94 ? 18.684 3.371 -55.157 1.00 95.19 94 THR A CA 1
ATOM 684 C C . THR A 1 94 ? 19.645 2.203 -55.336 1.00 95.19 94 THR A C 1
ATOM 686 O O . THR A 1 94 ? 20.348 2.158 -56.351 1.00 95.19 94 THR A O 1
ATOM 689 N N . LEU A 1 95 ? 19.693 1.279 -54.374 1.00 94.88 95 LEU A N 1
ATOM 690 C CA . LEU A 1 95 ? 20.478 0.049 -54.509 1.00 94.88 95 LEU A CA 1
ATOM 691 C C . LEU A 1 95 ? 19.921 -0.790 -55.669 1.00 94.88 95 LEU A C 1
ATOM 693 O O . LEU A 1 95 ? 18.711 -0.856 -55.863 1.00 94.88 95 LEU A O 1
ATOM 697 N N . GLN A 1 96 ? 20.810 -1.373 -56.476 1.00 88.81 96 GLN A N 1
ATOM 698 C CA . GLN A 1 96 ? 20.444 -2.165 -57.665 1.00 88.81 96 GLN A CA 1
ATOM 699 C C . GLN A 1 96 ? 20.547 -3.682 -57.426 1.00 88.81 96 GLN A C 1
ATOM 701 O O . GLN A 1 96 ? 20.304 -4.471 -58.337 1.00 88.81 96 GLN A O 1
ATOM 706 N N . GLY A 1 97 ? 20.955 -4.079 -56.222 1.00 92.06 97 GLY A N 1
ATOM 707 C CA . GLY A 1 97 ? 21.196 -5.452 -55.812 1.00 92.06 97 GLY A CA 1
ATOM 708 C C . GLY A 1 97 ? 21.769 -5.492 -54.399 1.00 92.06 97 GLY A C 1
ATOM 709 O O . GLY A 1 97 ? 21.950 -4.450 -53.760 1.00 92.06 97 GLY A O 1
ATOM 710 N N . ASP A 1 98 ? 22.071 -6.696 -53.930 1.00 96.38 98 ASP A N 1
ATOM 711 C CA . ASP A 1 98 ? 22.626 -6.910 -52.598 1.00 96.38 98 ASP A CA 1
ATOM 712 C C . ASP A 1 98 ? 24.144 -6.685 -52.572 1.00 96.38 98 ASP A C 1
ATOM 714 O O . ASP A 1 98 ? 24.854 -6.997 -53.534 1.00 96.38 98 ASP A O 1
ATOM 718 N N . TYR A 1 99 ? 24.659 -6.161 -51.459 1.00 97.38 99 TYR A N 1
ATOM 719 C CA . TYR A 1 99 ? 26.086 -5.882 -51.291 1.00 97.38 99 TYR A CA 1
ATOM 720 C C . TYR A 1 99 ? 26.683 -6.699 -50.150 1.00 97.38 99 TYR A C 1
ATOM 722 O O . TYR A 1 99 ? 26.155 -6.690 -49.041 1.00 97.38 99 TYR A O 1
ATOM 730 N N . VAL A 1 100 ? 27.800 -7.383 -50.401 1.00 97.69 100 VAL A N 1
ATOM 731 C CA . VAL A 1 100 ? 28.446 -8.286 -49.433 1.00 97.69 100 VAL A CA 1
ATOM 732 C C . VAL A 1 100 ? 29.902 -7.886 -49.232 1.00 97.69 100 VAL A C 1
ATOM 734 O O . VAL A 1 100 ? 30.629 -7.682 -50.201 1.00 97.69 100 VAL A O 1
ATOM 737 N N . PHE A 1 101 ? 30.341 -7.781 -47.979 1.00 97.44 101 PHE A N 1
ATOM 738 C CA . PHE A 1 101 ? 31.731 -7.481 -47.648 1.00 97.44 101 PHE A CA 1
ATOM 739 C C . PHE A 1 101 ? 32.669 -8.612 -48.093 1.00 97.44 101 PHE A C 1
ATOM 741 O O . PHE A 1 101 ? 32.543 -9.754 -47.655 1.00 97.44 101 PHE A O 1
ATOM 748 N N . ASP A 1 102 ? 33.648 -8.276 -48.929 1.00 96.19 102 ASP A N 1
ATOM 749 C CA . ASP A 1 102 ? 34.690 -9.182 -49.409 1.00 96.19 102 ASP A CA 1
ATOM 750 C C . ASP A 1 102 ? 36.033 -8.788 -48.780 1.00 96.19 102 ASP A C 1
ATOM 752 O O . ASP A 1 102 ? 36.617 -7.760 -49.131 1.00 96.19 102 ASP A O 1
ATOM 756 N N . SER A 1 103 ? 36.556 -9.606 -47.863 1.00 94.19 103 SER A N 1
ATOM 757 C CA . SER A 1 103 ? 37.799 -9.312 -47.135 1.00 94.19 103 SER A CA 1
ATOM 758 C C . SER A 1 103 ? 39.021 -9.122 -48.037 1.00 94.19 103 SER A C 1
ATOM 760 O O . SER A 1 103 ? 39.971 -8.449 -47.640 1.00 94.19 103 SER A O 1
ATOM 762 N N . ASP A 1 104 ? 39.023 -9.680 -49.249 1.00 93.00 104 ASP A N 1
ATOM 763 C CA . ASP A 1 104 ? 40.149 -9.525 -50.173 1.00 93.00 104 ASP A CA 1
ATOM 764 C C . ASP A 1 104 ? 40.155 -8.142 -50.845 1.00 93.00 104 ASP A C 1
ATOM 766 O O . ASP A 1 104 ? 41.211 -7.659 -51.267 1.00 93.00 104 ASP A O 1
ATOM 770 N N . LYS A 1 105 ? 38.993 -7.477 -50.924 1.00 93.19 105 LYS A N 1
ATOM 771 C CA . LYS A 1 105 ? 38.808 -6.196 -51.629 1.00 93.19 105 LYS A CA 1
ATOM 772 C C . LYS A 1 105 ? 38.502 -5.027 -50.699 1.00 93.19 105 LYS A C 1
ATOM 774 O O . LYS A 1 105 ? 38.970 -3.914 -50.923 1.00 93.19 105 LYS A O 1
ATOM 779 N N . ASP A 1 106 ? 37.745 -5.281 -49.641 1.00 96.94 106 ASP A N 1
ATOM 780 C CA . ASP A 1 106 ? 37.007 -4.253 -48.916 1.00 96.94 106 ASP A CA 1
ATOM 781 C C . ASP A 1 106 ? 37.618 -3.898 -47.556 1.00 96.94 106 ASP A C 1
ATOM 783 O O . ASP A 1 106 ? 37.063 -3.075 -46.834 1.00 96.94 106 ASP A O 1
ATOM 787 N N . ASN A 1 107 ? 38.790 -4.441 -47.200 1.00 93.44 107 ASN A N 1
ATOM 788 C CA . ASN A 1 107 ? 39.436 -4.196 -45.900 1.00 93.44 107 ASN A CA 1
ATOM 789 C C . ASN A 1 107 ? 39.576 -2.706 -45.530 1.00 93.44 107 ASN A C 1
ATOM 791 O O . ASN A 1 107 ? 39.510 -2.356 -44.350 1.00 93.44 107 ASN A O 1
ATOM 795 N N . VAL A 1 108 ? 39.733 -1.813 -46.514 1.00 95.62 108 VAL A N 1
ATOM 796 C CA . VAL A 1 108 ? 39.780 -0.353 -46.297 1.00 95.62 108 VAL A CA 1
ATOM 797 C C . VAL A 1 108 ? 38.454 0.223 -45.771 1.00 95.62 108 VAL A C 1
ATOM 799 O O . VAL A 1 108 ? 38.457 1.240 -45.082 1.00 95.62 108 VAL A O 1
ATOM 802 N N . TYR A 1 109 ? 37.334 -0.445 -46.046 1.00 96.56 109 TYR A N 1
ATOM 803 C CA . TYR A 1 109 ? 35.982 -0.085 -45.618 1.00 96.56 109 TYR A CA 1
ATOM 804 C C . TYR A 1 109 ? 35.532 -0.823 -44.354 1.00 96.56 109 TYR A C 1
ATOM 806 O O . TYR A 1 109 ? 34.396 -0.646 -43.931 1.00 96.56 109 TYR A O 1
ATOM 814 N N . SER A 1 110 ? 36.407 -1.599 -43.705 1.00 95.62 110 SER A N 1
ATOM 815 C CA . SER A 1 110 ? 36.090 -2.313 -42.453 1.00 95.62 110 SER A CA 1
ATOM 816 C C . SER A 1 110 ? 35.573 -1.396 -41.329 1.00 95.62 110 SER A C 1
ATOM 818 O O . SER A 1 110 ? 34.805 -1.829 -40.473 1.00 95.62 110 SER A O 1
ATOM 820 N N . GLY A 1 111 ? 35.950 -0.110 -41.343 1.00 95.94 111 GLY A N 1
ATOM 821 C CA . GLY A 1 111 ? 35.453 0.925 -40.426 1.00 95.94 111 GLY A CA 1
ATOM 822 C C . GLY A 1 111 ? 34.148 1.617 -40.848 1.00 95.94 111 GLY A C 1
ATOM 823 O O . GLY A 1 111 ? 33.709 2.538 -40.149 1.00 95.94 111 GLY A O 1
ATOM 824 N N . GLY A 1 112 ? 33.540 1.192 -41.957 1.00 97.75 112 GLY A N 1
ATOM 825 C CA . GLY A 1 112 ? 32.350 1.771 -42.574 1.00 97.75 112 GLY A CA 1
ATOM 826 C C . GLY A 1 112 ? 32.664 2.665 -43.775 1.00 97.75 112 GLY A C 1
ATOM 827 O O . GLY A 1 112 ? 33.629 3.433 -43.772 1.00 97.75 112 GLY A O 1
ATOM 828 N N . ILE A 1 113 ? 31.808 2.607 -44.795 1.00 98.44 113 ILE A N 1
ATOM 829 C CA . ILE A 1 113 ? 31.824 3.542 -45.925 1.00 98.44 113 ILE A CA 1
ATOM 830 C C . ILE A 1 113 ? 31.434 4.931 -45.403 1.00 98.44 113 ILE A C 1
ATOM 832 O O . ILE A 1 113 ? 30.393 5.099 -44.764 1.00 98.44 113 ILE A O 1
ATOM 836 N N . LEU A 1 114 ? 32.287 5.929 -45.654 1.00 98.12 114 LEU A N 1
ATOM 837 C CA . LEU A 1 114 ? 32.070 7.302 -45.201 1.00 98.12 114 LEU A CA 1
ATOM 838 C C . LEU A 1 114 ? 31.000 7.996 -46.055 1.00 98.12 114 LEU A C 1
ATOM 840 O O . LEU A 1 114 ? 31.147 8.084 -47.275 1.00 98.12 114 LEU A O 1
ATOM 844 N N . ILE A 1 115 ? 29.988 8.565 -45.397 1.00 97.94 115 ILE A N 1
ATOM 845 C CA . ILE A 1 115 ? 28.971 9.429 -46.004 1.00 97.94 115 ILE A CA 1
ATOM 846 C C . ILE A 1 115 ? 28.986 10.780 -45.283 1.00 97.94 115 ILE A C 1
ATOM 848 O O . ILE A 1 115 ? 28.539 10.909 -44.144 1.00 97.94 115 ILE A O 1
ATOM 852 N N . ASN A 1 116 ? 29.525 11.804 -45.942 1.00 96.62 116 ASN A N 1
ATOM 853 C CA . ASN A 1 116 ? 29.793 13.122 -45.349 1.00 96.62 116 ASN A CA 1
ATOM 854 C C . ASN A 1 116 ? 29.012 14.268 -46.012 1.00 96.62 116 ASN A C 1
ATOM 856 O O . ASN A 1 116 ? 29.392 15.434 -45.901 1.00 96.62 116 ASN A O 1
ATOM 860 N N . ARG A 1 117 ? 27.935 13.936 -46.724 1.00 95.31 117 ARG A N 1
ATOM 861 C CA . ARG A 1 117 ? 27.124 14.865 -47.516 1.00 95.31 117 ARG A CA 1
ATOM 862 C C . ARG A 1 117 ? 25.636 14.536 -47.384 1.00 95.31 117 ARG A C 1
ATOM 864 O O . ARG A 1 117 ? 25.325 13.388 -47.073 1.00 95.31 117 ARG A O 1
ATOM 871 N N . PRO A 1 118 ? 24.741 15.494 -47.684 1.00 96.31 118 PRO A N 1
ATOM 872 C CA . PRO A 1 118 ? 23.326 15.215 -47.883 1.00 96.31 118 PRO A CA 1
ATOM 873 C C . PRO A 1 118 ? 23.117 14.080 -48.888 1.00 96.31 118 PRO A C 1
ATOM 875 O O . PRO A 1 118 ? 23.604 14.169 -50.023 1.00 96.31 118 PRO A O 1
ATOM 878 N N . LEU A 1 119 ? 22.443 13.012 -48.465 1.00 97.75 119 LEU A N 1
ATOM 879 C CA . LEU A 1 119 ? 22.160 11.871 -49.330 1.00 97.75 119 LEU A CA 1
ATOM 880 C C . LEU A 1 119 ? 20.967 11.053 -48.831 1.00 97.75 119 LEU A C 1
ATOM 882 O O . LEU A 1 119 ? 20.907 10.694 -47.659 1.00 97.75 119 LEU A O 1
ATOM 886 N N . THR A 1 120 ? 20.083 10.679 -49.750 1.00 98.44 120 THR A N 1
ATOM 887 C CA . THR A 1 120 ? 19.076 9.637 -49.536 1.00 98.44 120 THR A CA 1
ATOM 888 C C . THR A 1 120 ? 19.520 8.349 -50.220 1.00 98.44 120 THR A C 1
ATOM 890 O O . THR A 1 120 ? 19.821 8.353 -51.415 1.00 98.44 120 THR A O 1
ATOM 893 N N . ILE A 1 121 ? 19.545 7.243 -49.481 1.00 98.31 121 ILE A N 1
ATOM 894 C CA . ILE A 1 121 ? 19.780 5.897 -50.007 1.00 98.31 121 ILE A CA 1
ATOM 895 C C . ILE A 1 121 ? 18.507 5.085 -49.796 1.00 98.31 121 ILE A C 1
ATOM 897 O O . ILE A 1 121 ? 18.110 4.829 -48.662 1.00 98.31 121 ILE A O 1
ATOM 901 N N . ASN A 1 122 ? 17.884 4.675 -50.897 1.00 97.81 122 ASN A N 1
ATOM 902 C CA . ASN A 1 122 ? 16.773 3.735 -50.897 1.00 97.81 122 ASN A CA 1
ATOM 903 C C . ASN A 1 122 ? 17.297 2.333 -51.234 1.00 97.81 122 ASN A C 1
ATOM 905 O O . ASN A 1 122 ? 17.865 2.124 -52.306 1.00 97.81 122 ASN A O 1
ATOM 909 N N . GLY A 1 123 ? 17.122 1.378 -50.330 1.00 96.19 123 GLY A N 1
ATOM 910 C CA . GLY A 1 123 ? 17.560 0.003 -50.530 1.00 96.19 123 GLY A CA 1
ATOM 911 C C . GLY A 1 123 ? 16.677 -0.804 -51.463 1.00 96.19 123 GLY A C 1
ATOM 912 O O . GLY A 1 123 ? 17.143 -1.798 -52.000 1.00 96.19 123 GLY A O 1
ATOM 913 N N . GLY A 1 124 ? 15.421 -0.405 -51.676 1.00 94.06 124 GLY A N 1
ATOM 914 C CA . GLY A 1 124 ? 14.470 -1.200 -52.453 1.00 94.06 124 GLY A CA 1
ATOM 915 C C . GLY A 1 124 ? 14.214 -2.598 -51.873 1.00 94.06 124 GLY A C 1
ATOM 916 O O . GLY A 1 124 ? 13.766 -3.470 -52.609 1.00 94.06 124 GLY A O 1
ATOM 917 N N . GLY A 1 125 ? 14.510 -2.817 -50.586 1.00 91.50 125 GLY A N 1
ATOM 918 C CA . GLY A 1 125 ? 14.449 -4.121 -49.921 1.00 91.50 125 GLY A CA 1
ATOM 919 C C . GLY A 1 125 ? 15.742 -4.941 -50.009 1.00 91.50 125 GLY A C 1
ATOM 920 O O . GLY A 1 125 ? 15.811 -6.013 -49.413 1.00 91.50 125 GLY A O 1
ATOM 921 N N . HIS A 1 126 ? 16.772 -4.452 -50.708 1.00 96.44 126 HIS A N 1
ATOM 922 C CA . HIS A 1 126 ? 18.069 -5.125 -50.793 1.00 96.44 126 HIS A CA 1
ATOM 923 C C . HIS A 1 126 ? 18.831 -5.107 -49.468 1.00 96.44 126 HIS A C 1
ATOM 925 O O . HIS A 1 126 ? 18.661 -4.209 -48.629 1.00 96.44 126 HIS A O 1
ATOM 931 N N . PHE A 1 127 ? 19.719 -6.089 -49.306 1.00 97.12 127 PHE A N 1
ATOM 932 C CA . PHE A 1 127 ? 20.564 -6.194 -48.127 1.00 97.12 127 PHE A CA 1
ATOM 933 C C . PHE A 1 127 ? 21.994 -5.700 -48.350 1.00 97.12 127 PHE A C 1
ATOM 935 O O . PHE A 1 127 ? 22.571 -5.797 -49.433 1.00 97.12 127 PHE A O 1
ATOM 942 N N . ILE A 1 128 ? 22.591 -5.216 -47.263 1.00 98.44 128 ILE A N 1
ATOM 943 C CA . ILE A 1 128 ? 24.021 -4.965 -47.133 1.00 98.44 128 ILE A CA 1
ATOM 944 C C . ILE A 1 128 ? 24.536 -5.865 -46.004 1.00 98.44 128 ILE A C 1
ATOM 946 O O . ILE A 1 128 ? 24.178 -5.685 -44.838 1.00 98.44 128 ILE A O 1
ATOM 950 N N . ASP A 1 129 ? 25.343 -6.860 -46.366 1.00 98.38 129 ASP A N 1
ATOM 951 C CA . ASP A 1 129 ? 25.877 -7.889 -45.475 1.00 98.38 129 ASP A CA 1
ATOM 952 C C . ASP A 1 129 ? 27.368 -7.647 -45.206 1.00 98.38 129 ASP A C 1
ATOM 954 O O . ASP A 1 129 ? 28.206 -7.759 -46.101 1.00 98.38 129 ASP A O 1
ATOM 958 N N . ALA A 1 130 ? 27.716 -7.331 -43.960 1.00 98.00 130 ALA A N 1
ATOM 959 C CA . ALA A 1 130 ? 29.101 -7.089 -43.554 1.00 98.00 130 ALA A CA 1
ATOM 960 C C . ALA A 1 130 ? 29.888 -8.369 -43.195 1.00 98.00 130 ALA A C 1
ATOM 962 O O . ALA A 1 130 ? 31.042 -8.285 -42.763 1.00 98.00 130 ALA A O 1
ATOM 963 N N . SER A 1 131 ? 29.295 -9.552 -43.393 1.00 96.62 131 SER A N 1
ATOM 964 C CA . SER A 1 131 ? 29.926 -10.875 -43.279 1.00 96.62 131 SER A CA 1
ATOM 965 C C . SER A 1 131 ? 30.689 -11.096 -41.970 1.00 96.62 131 SER A C 1
ATOM 967 O O . SER A 1 131 ? 31.739 -11.740 -41.951 1.00 96.62 131 SER A O 1
ATOM 969 N N . ASN A 1 132 ? 30.168 -10.538 -40.876 1.00 96.62 132 ASN A N 1
ATOM 970 C CA . ASN A 1 132 ? 30.732 -10.529 -39.527 1.00 96.62 132 ASN A CA 1
ATOM 971 C C . ASN A 1 132 ? 32.157 -9.960 -39.436 1.00 96.62 132 ASN A C 1
ATOM 973 O O . ASN A 1 132 ? 32.924 -10.360 -38.559 1.00 96.62 132 ASN A O 1
ATOM 977 N N . GLN A 1 133 ? 32.524 -9.038 -40.331 1.00 96.06 133 GLN A N 1
ATOM 978 C CA . GLN A 1 133 ? 33.905 -8.554 -40.464 1.00 96.06 133 GLN A CA 1
ATOM 979 C C . GLN A 1 133 ? 34.057 -7.027 -40.494 1.00 96.06 133 GLN A C 1
ATOM 981 O O . GLN A 1 133 ? 35.181 -6.533 -40.377 1.00 96.06 133 GLN A O 1
ATOM 986 N N . ALA A 1 134 ? 32.971 -6.268 -40.653 1.00 97.31 134 ALA A N 1
ATOM 987 C CA . ALA A 1 134 ? 33.042 -4.824 -40.864 1.00 97.31 134 ALA A CA 1
ATOM 988 C C . ALA A 1 134 ? 31.884 -4.051 -40.221 1.00 97.31 134 ALA A C 1
ATOM 990 O O . ALA A 1 134 ? 30.834 -4.617 -39.913 1.00 97.31 134 ALA A O 1
ATOM 991 N N . ARG A 1 135 ? 32.075 -2.730 -40.095 1.00 98.25 135 ARG A N 1
ATOM 992 C CA . ARG A 1 135 ? 30.983 -1.749 -40.045 1.00 98.25 135 ARG A CA 1
ATOM 993 C C . ARG A 1 135 ? 30.512 -1.420 -41.460 1.00 98.25 135 ARG A C 1
ATOM 995 O O . ARG A 1 135 ? 31.329 -1.364 -42.374 1.00 98.25 135 ARG A O 1
ATOM 1002 N N . ILE A 1 136 ? 29.221 -1.135 -41.637 1.00 98.62 136 ILE A N 1
ATOM 1003 C CA . ILE A 1 136 ? 28.639 -0.792 -42.942 1.00 98.62 136 ILE A CA 1
ATOM 1004 C C . ILE A 1 136 ? 28.823 0.695 -43.261 1.00 98.62 136 ILE A C 1
ATOM 1006 O O . ILE A 1 136 ? 29.508 1.033 -44.226 1.00 98.62 136 ILE A O 1
ATOM 1010 N N . PHE A 1 137 ? 28.283 1.599 -42.437 1.00 98.56 137 PHE A N 1
ATOM 1011 C CA . PHE A 1 137 ? 28.340 3.044 -42.691 1.00 98.56 137 PHE A CA 1
ATOM 1012 C C . PHE A 1 137 ? 28.952 3.845 -41.546 1.00 98.56 137 PHE A C 1
ATOM 1014 O O . PHE A 1 137 ? 28.685 3.610 -40.368 1.00 98.56 137 PHE A O 1
ATOM 1021 N N . LYS A 1 138 ? 29.733 4.863 -41.919 1.00 98.19 138 LYS A N 1
ATOM 1022 C CA . LYS A 1 138 ? 30.133 5.963 -41.043 1.00 98.19 138 LYS A CA 1
ATOM 1023 C C . LYS A 1 138 ? 29.558 7.265 -41.601 1.00 98.19 138 LYS A C 1
ATOM 1025 O O . LYS A 1 138 ? 29.961 7.714 -42.670 1.00 98.19 138 LYS A O 1
ATOM 1030 N N . ILE A 1 139 ? 28.635 7.881 -40.877 1.00 98.31 139 ILE A N 1
ATOM 1031 C CA . ILE A 1 139 ? 27.845 9.023 -41.336 1.00 98.31 139 ILE A CA 1
ATOM 1032 C C . ILE A 1 139 ? 28.266 10.279 -40.575 1.00 98.31 139 ILE A C 1
ATOM 1034 O O . ILE A 1 139 ? 28.169 10.323 -39.355 1.00 98.31 139 ILE A O 1
ATOM 1038 N N . THR A 1 140 ? 28.704 11.308 -41.301 1.00 97.12 140 THR A N 1
ATOM 1039 C CA . THR A 1 140 ? 28.981 12.654 -40.759 1.00 97.12 140 THR A CA 1
ATOM 1040 C C . THR A 1 140 ? 28.164 13.748 -41.462 1.00 97.12 140 THR A C 1
ATOM 1042 O O . THR A 1 140 ? 28.272 14.920 -41.113 1.00 97.12 140 THR A O 1
ATOM 1045 N N . GLY A 1 141 ? 27.397 13.397 -42.502 1.00 94.06 141 GLY A N 1
ATOM 1046 C CA . GLY A 1 141 ? 26.455 14.285 -43.192 1.00 94.06 141 GLY A CA 1
ATOM 1047 C C . GLY A 1 141 ? 25.000 13.940 -42.861 1.00 94.06 141 GLY A C 1
ATOM 1048 O O . GLY A 1 141 ? 24.735 12.888 -42.295 1.00 94.06 141 GLY A O 1
ATOM 1049 N N . SER A 1 142 ? 24.050 14.799 -43.238 1.00 95.62 142 SER A N 1
ATOM 1050 C CA . SER A 1 142 ? 22.614 14.496 -43.103 1.00 95.62 142 SER A CA 1
ATOM 1051 C C . SER A 1 142 ? 22.218 13.406 -44.102 1.00 95.62 142 SER A C 1
ATOM 1053 O O . SER A 1 142 ? 22.294 13.614 -45.310 1.00 95.62 142 SER A O 1
ATOM 1055 N N . VAL A 1 143 ? 21.841 12.226 -43.616 1.00 98.00 143 VAL A N 1
ATOM 1056 C CA . VAL A 1 143 ? 21.570 11.060 -44.469 1.00 98.00 143 VAL A CA 1
ATOM 1057 C C . VAL A 1 143 ? 20.195 10.487 -44.171 1.00 98.00 143 VAL A C 1
ATOM 1059 O O . VAL A 1 143 ? 19.801 10.389 -43.011 1.00 98.00 143 VAL A O 1
ATOM 1062 N N . GLN A 1 144 ? 19.488 10.081 -45.223 1.00 98.50 144 GLN A N 1
ATOM 1063 C CA . GLN A 1 144 ? 18.262 9.296 -45.123 1.00 98.50 144 GLN A CA 1
ATOM 1064 C C . GLN A 1 144 ? 18.525 7.886 -45.651 1.00 98.50 144 GLN A C 1
ATOM 1066 O O . GLN A 1 144 ? 18.958 7.720 -46.790 1.00 98.50 144 GLN A O 1
ATOM 1071 N N . LEU A 1 145 ? 18.279 6.879 -44.824 1.00 98.75 145 LEU A N 1
ATOM 1072 C CA . LEU A 1 145 ? 18.373 5.463 -45.160 1.00 98.75 145 LEU A CA 1
ATOM 1073 C C . LEU A 1 145 ? 16.957 4.898 -45.162 1.00 98.75 145 LEU A C 1
ATOM 1075 O O . LEU A 1 145 ? 16.260 5.020 -44.158 1.00 98.75 145 LEU A O 1
ATOM 1079 N N . ILE A 1 146 ? 16.527 4.346 -46.295 1.00 98.75 146 ILE A N 1
ATOM 1080 C CA . ILE A 1 146 ? 15.134 3.949 -46.516 1.00 98.75 146 ILE A CA 1
ATOM 1081 C C . ILE A 1 146 ? 15.086 2.530 -47.072 1.00 98.75 146 ILE A C 1
ATOM 1083 O O . ILE A 1 146 ? 15.721 2.282 -48.094 1.00 98.75 146 ILE A O 1
ATOM 1087 N N . ASN A 1 147 ? 14.298 1.630 -46.476 1.00 98.12 147 ASN A N 1
ATOM 1088 C CA . ASN A 1 147 ? 14.029 0.291 -47.023 1.00 98.12 147 ASN A CA 1
ATOM 1089 C C . ASN A 1 147 ? 15.307 -0.522 -47.332 1.00 98.12 147 ASN A C 1
ATOM 1091 O O . ASN A 1 147 ? 15.501 -1.000 -48.453 1.00 98.12 147 ASN A O 1
ATOM 1095 N N . ILE A 1 148 ? 16.219 -0.606 -46.353 1.00 98.62 148 ILE A N 1
ATOM 1096 C CA . ILE A 1 148 ? 17.489 -1.352 -46.435 1.00 98.62 148 ILE A CA 1
ATOM 1097 C C . ILE A 1 148 ? 17.538 -2.414 -45.334 1.00 98.62 148 ILE A C 1
ATOM 1099 O O . ILE A 1 148 ? 17.181 -2.144 -44.184 1.00 98.62 148 ILE A O 1
ATOM 1103 N N . ILE A 1 149 ? 18.059 -3.597 -45.667 1.00 98.75 149 ILE A N 1
ATOM 1104 C CA . ILE A 1 149 ? 18.382 -4.641 -44.689 1.00 98.75 149 ILE A CA 1
ATOM 1105 C C . ILE A 1 149 ? 19.886 -4.602 -44.372 1.00 98.75 149 ILE A C 1
ATOM 1107 O O . ILE A 1 149 ? 20.718 -4.934 -45.209 1.00 98.75 149 ILE A O 1
ATOM 1111 N N . PHE A 1 150 ? 20.256 -4.225 -43.152 1.00 98.81 150 PHE A N 1
ATOM 1112 C CA . PHE A 1 150 ? 21.628 -4.242 -42.642 1.00 98.81 150 PHE A CA 1
ATOM 1113 C C . PHE A 1 150 ? 21.859 -5.506 -41.816 1.00 98.81 150 PHE A C 1
ATOM 1115 O O . PHE A 1 150 ? 21.216 -5.684 -40.775 1.00 98.81 150 PHE A O 1
ATOM 1122 N N . LYS A 1 151 ? 22.771 -6.387 -42.239 1.00 98.31 151 LYS A N 1
ATOM 1123 C CA . LYS A 1 151 ? 22.991 -7.647 -41.518 1.00 98.31 151 LYS A CA 1
ATOM 1124 C C . LYS A 1 151 ? 24.446 -8.033 -41.323 1.00 98.31 151 LYS A C 1
ATOM 1126 O O . LYS A 1 151 ? 25.320 -7.655 -42.105 1.00 98.31 151 LYS A O 1
ATOM 1131 N N . ASN A 1 152 ? 24.659 -8.834 -40.280 1.00 98.25 152 ASN A N 1
ATOM 1132 C CA . ASN A 1 152 ? 25.937 -9.455 -39.938 1.00 98.25 152 ASN A CA 1
ATOM 1133 C C . ASN A 1 152 ? 27.089 -8.439 -39.879 1.00 98.25 152 ASN A C 1
ATOM 1135 O O . ASN A 1 152 ? 28.214 -8.737 -40.279 1.00 98.25 152 ASN A O 1
ATOM 1139 N N . ALA A 1 153 ? 26.833 -7.207 -39.442 1.00 98.38 153 ALA A N 1
ATOM 1140 C CA . ALA A 1 153 ? 27.915 -6.280 -39.156 1.00 98.38 153 ALA A CA 1
ATOM 1141 C C . ALA A 1 153 ? 28.593 -6.673 -37.847 1.00 98.38 153 ALA A C 1
ATOM 1143 O O . ALA A 1 153 ? 27.925 -7.037 -36.887 1.00 98.38 153 ALA A O 1
ATOM 1144 N N . ASN A 1 154 ? 29.919 -6.618 -37.795 1.00 96.94 154 ASN A N 1
ATOM 1145 C CA . ASN A 1 154 ? 30.664 -6.895 -36.571 1.00 96.94 154 ASN A CA 1
ATOM 1146 C C . ASN A 1 154 ? 31.862 -5.961 -36.498 1.00 96.94 154 ASN A C 1
ATOM 1148 O O . ASN A 1 154 ? 32.904 -6.203 -37.114 1.00 96.94 154 ASN A O 1
ATOM 1152 N N . PHE A 1 155 ? 31.702 -4.872 -35.752 1.00 96.00 155 PHE A N 1
ATOM 1153 C CA . PHE A 1 155 ? 32.764 -3.897 -35.581 1.00 96.00 155 PHE A CA 1
ATOM 1154 C C . PHE A 1 155 ? 33.460 -4.069 -34.232 1.00 96.00 155 PHE A C 1
ATOM 1156 O O . PHE A 1 155 ? 32.992 -3.613 -33.188 1.00 96.00 155 PHE A O 1
ATOM 1163 N N . THR A 1 156 ? 34.642 -4.683 -34.268 1.00 92.44 156 THR A N 1
ATOM 1164 C CA . THR A 1 156 ? 35.468 -4.933 -33.076 1.00 92.44 156 THR A CA 1
ATOM 1165 C C . THR A 1 156 ? 36.241 -3.698 -32.596 1.00 92.44 156 THR A C 1
ATOM 1167 O O . THR A 1 156 ? 36.772 -3.689 -31.489 1.00 92.44 156 THR A O 1
ATOM 1170 N N . GLY A 1 157 ? 36.308 -2.641 -33.414 1.00 89.12 157 GLY A N 1
ATOM 1171 C CA . GLY A 1 157 ? 37.092 -1.433 -33.141 1.00 89.12 157 GLY A CA 1
ATOM 1172 C C . GLY A 1 157 ? 36.357 -0.318 -32.388 1.00 89.12 157 GLY A C 1
ATOM 1173 O O . GLY A 1 157 ? 36.924 0.764 -32.242 1.00 89.12 157 GLY A O 1
ATOM 1174 N N . GLY A 1 158 ? 35.098 -0.512 -31.972 1.00 92.88 158 GLY A N 1
ATOM 1175 C CA . GLY A 1 158 ? 34.305 0.542 -31.328 1.00 92.88 158 GLY A CA 1
ATOM 1176 C C . GLY A 1 158 ? 32.790 0.313 -31.340 1.00 92.88 158 GLY A C 1
ATOM 1177 O O . GLY A 1 158 ? 32.329 -0.824 -31.387 1.00 92.88 158 GLY A O 1
ATOM 1178 N N . SER A 1 159 ? 32.027 1.407 -31.277 1.00 96.38 159 SER A N 1
ATOM 1179 C CA . SER A 1 159 ? 30.552 1.424 -31.238 1.00 96.38 159 SER A CA 1
ATOM 1180 C C . SER A 1 159 ? 29.905 1.427 -32.627 1.00 96.38 159 SER A C 1
ATOM 1182 O O . SER A 1 159 ? 30.559 1.815 -33.595 1.00 96.38 159 SER A O 1
ATOM 1184 N N . GLY A 1 160 ? 28.623 1.073 -32.733 1.00 97.06 160 GLY A N 1
ATOM 1185 C CA . GLY A 1 160 ? 27.863 1.124 -33.985 1.00 97.06 160 GLY A CA 1
ATOM 1186 C C . GLY A 1 160 ? 28.297 0.018 -34.934 1.00 97.06 160 GLY A C 1
ATOM 1187 O O . GLY A 1 160 ? 29.153 0.249 -35.795 1.00 97.06 160 GLY A O 1
ATOM 1188 N N . GLY A 1 161 ? 27.743 -1.181 -34.743 1.00 96.94 161 GLY A N 1
ATOM 1189 C CA . GLY A 1 161 ? 28.127 -2.361 -35.516 1.00 96.94 161 GLY A CA 1
ATOM 1190 C C . GLY A 1 161 ? 27.817 -2.175 -36.993 1.00 96.94 161 GLY A C 1
ATOM 1191 O O . GLY A 1 161 ? 28.727 -2.244 -37.807 1.00 96.94 161 GLY A O 1
ATOM 1192 N N . ALA A 1 162 ? 26.577 -1.833 -37.346 1.00 98.50 162 ALA A N 1
ATOM 1193 C CA . ALA A 1 162 ? 26.210 -1.507 -38.723 1.00 98.50 162 ALA A CA 1
ATOM 1194 C C . ALA A 1 162 ? 26.499 -0.037 -39.063 1.00 98.50 162 ALA A C 1
ATOM 1196 O O . ALA A 1 162 ? 27.107 0.252 -40.096 1.00 98.50 162 ALA A O 1
ATOM 1197 N N . ILE A 1 163 ? 26.076 0.896 -38.206 1.00 98.75 163 ILE A N 1
ATOM 1198 C CA . ILE A 1 163 ? 26.085 2.332 -38.504 1.00 98.75 163 ILE A CA 1
ATOM 1199 C C . ILE A 1 163 ? 26.670 3.130 -37.336 1.00 98.75 163 ILE A C 1
ATOM 1201 O O . ILE A 1 163 ? 26.247 3.006 -36.190 1.00 98.75 163 ILE A O 1
ATOM 1205 N N . LEU A 1 164 ? 27.606 4.020 -37.656 1.00 98.31 164 LEU A N 1
ATOM 1206 C CA . LEU A 1 164 ? 28.071 5.085 -36.770 1.00 98.31 164 LEU A CA 1
ATOM 1207 C C . LEU A 1 164 ? 27.572 6.435 -37.298 1.00 98.31 164 LEU A C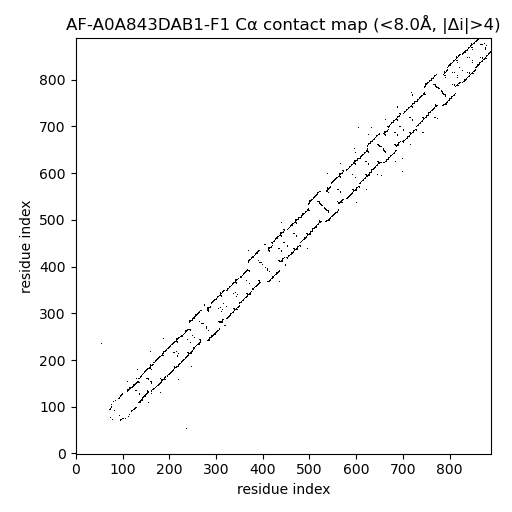 1
ATOM 1209 O O . LEU A 1 164 ? 27.958 6.831 -38.397 1.00 98.31 164 LEU A O 1
ATOM 1213 N N . ILE A 1 165 ? 26.779 7.153 -36.504 1.00 97.62 165 ILE A N 1
ATOM 1214 C CA . ILE A 1 165 ? 26.421 8.559 -36.724 1.00 97.62 165 ILE A CA 1
ATOM 1215 C C . ILE A 1 165 ? 27.386 9.424 -35.895 1.00 97.62 165 ILE A C 1
ATOM 1217 O O . ILE A 1 165 ? 27.269 9.524 -34.677 1.00 97.62 165 ILE A O 1
ATOM 1221 N N . ASP A 1 166 ? 28.376 10.008 -36.571 1.00 95.88 166 ASP A N 1
ATOM 1222 C CA . ASP A 1 166 ? 29.497 10.777 -36.008 1.00 95.88 166 ASP A CA 1
ATOM 1223 C C . ASP A 1 166 ? 29.243 12.278 -36.230 1.00 95.88 166 ASP A C 1
ATOM 1225 O O . ASP A 1 166 ? 29.659 12.867 -37.233 1.00 95.88 166 ASP A O 1
ATOM 1229 N N . GLY A 1 167 ? 28.478 12.876 -35.314 1.00 91.69 167 GLY A N 1
ATOM 1230 C CA . GLY A 1 167 ? 28.167 14.302 -35.263 1.00 91.69 167 GLY A CA 1
ATOM 1231 C C . GLY A 1 167 ? 27.222 14.811 -36.344 1.00 91.69 167 GLY A C 1
ATOM 1232 O O . GLY A 1 167 ? 27.179 16.016 -36.587 1.00 91.69 167 GLY A O 1
ATOM 1233 N N . ALA A 1 168 ? 26.493 13.919 -37.015 1.00 92.44 168 ALA A N 1
ATOM 1234 C CA . ALA A 1 168 ? 25.523 14.312 -38.026 1.00 92.44 168 ALA A CA 1
ATOM 1235 C C . ALA A 1 168 ? 24.165 14.680 -37.409 1.00 92.44 168 ALA A C 1
ATOM 1237 O O . ALA A 1 168 ? 23.691 14.034 -36.473 1.00 92.44 168 ALA A O 1
ATOM 1238 N N . SER A 1 169 ? 23.524 15.691 -37.993 1.00 94.38 169 SER A N 1
ATOM 1239 C CA . SER A 1 169 ? 22.170 16.120 -37.635 1.00 94.38 169 SER A CA 1
ATOM 1240 C C . SER A 1 169 ? 21.153 15.699 -38.694 1.00 94.38 169 SER A C 1
ATOM 1242 O O . SER A 1 169 ? 21.496 15.597 -39.877 1.00 94.38 169 SER A O 1
ATOM 1244 N N . ASN A 1 170 ? 19.886 15.554 -38.297 1.00 94.88 170 ASN A N 1
ATOM 1245 C CA . ASN A 1 170 ? 18.770 15.229 -39.197 1.00 94.88 170 ASN A CA 1
ATOM 1246 C C . ASN A 1 170 ? 19.006 13.937 -39.998 1.00 94.88 170 ASN A C 1
ATOM 1248 O O . ASN A 1 170 ? 18.739 13.880 -41.202 1.00 94.88 170 ASN A O 1
ATOM 1252 N N . CYS A 1 171 ? 19.579 12.920 -39.354 1.00 97.38 171 CYS A N 1
ATOM 1253 C CA . CYS A 1 171 ? 19.676 11.589 -39.941 1.00 97.38 171 CYS A CA 1
ATOM 1254 C C . CYS A 1 171 ? 18.337 10.867 -39.798 1.00 97.38 171 CYS A C 1
ATOM 1256 O O . CYS A 1 171 ? 17.755 10.859 -38.713 1.00 97.38 171 CYS A O 1
ATOM 1258 N N . ILE A 1 172 ? 17.864 10.246 -40.876 1.00 98.56 172 ILE A N 1
ATOM 1259 C CA . ILE A 1 172 ? 16.614 9.482 -40.885 1.00 98.56 172 ILE A CA 1
ATOM 1260 C C . ILE A 1 172 ? 16.925 8.035 -41.248 1.00 98.56 172 ILE A C 1
ATOM 1262 O O . ILE A 1 172 ? 17.569 7.771 -42.260 1.00 98.56 172 ILE A O 1
ATOM 1266 N N . VAL A 1 173 ? 16.449 7.105 -40.430 1.00 98.75 173 VAL A N 1
ATOM 1267 C CA . VAL A 1 173 ? 16.427 5.668 -40.714 1.00 98.75 173 VAL A CA 1
ATOM 1268 C C . VAL A 1 173 ? 14.963 5.256 -40.758 1.00 98.75 173 VAL A C 1
ATOM 1270 O O . VAL A 1 173 ? 14.268 5.362 -39.751 1.00 98.75 173 VAL A O 1
ATOM 1273 N N . ASP A 1 174 ? 14.479 4.868 -41.932 1.00 98.81 174 ASP A N 1
ATOM 1274 C CA . ASP A 1 174 ? 13.062 4.623 -42.196 1.00 98.81 174 ASP A CA 1
ATOM 1275 C C . ASP A 1 174 ? 12.865 3.276 -42.886 1.00 98.81 174 ASP A C 1
ATOM 1277 O O . ASP A 1 174 ? 13.559 2.967 -43.855 1.00 98.81 174 ASP A O 1
ATOM 1281 N N . ASP A 1 175 ? 11.928 2.470 -42.393 1.00 98.44 175 ASP A N 1
ATOM 1282 C CA . ASP A 1 175 ? 11.595 1.161 -42.975 1.00 98.44 175 ASP A CA 1
ATOM 1283 C C . ASP A 1 175 ? 12.824 0.243 -43.145 1.00 98.44 175 ASP A C 1
ATOM 1285 O O . ASP A 1 175 ? 12.952 -0.510 -44.104 1.00 98.44 175 ASP A O 1
ATOM 1289 N N . CYS A 1 176 ? 13.808 0.353 -42.248 1.00 98.88 176 CYS A N 1
ATOM 1290 C CA . CYS A 1 176 ? 15.043 -0.427 -42.320 1.00 98.88 176 CYS A CA 1
ATOM 1291 C C . CYS A 1 176 ? 14.997 -1.620 -41.365 1.00 98.88 176 CYS A C 1
ATOM 1293 O O . CYS A 1 176 ? 14.370 -1.572 -40.308 1.00 98.88 176 CYS A O 1
ATOM 1295 N N . THR A 1 177 ? 15.721 -2.686 -41.708 1.00 98.81 177 THR A N 1
ATOM 1296 C CA . THR A 1 177 ? 15.839 -3.882 -40.863 1.00 98.81 177 THR A CA 1
ATOM 1297 C C . THR A 1 177 ? 17.299 -4.140 -40.498 1.00 98.81 177 THR A C 1
ATOM 1299 O O . THR A 1 177 ? 18.151 -4.194 -41.376 1.00 98.81 177 THR A O 1
ATOM 1302 N N . PHE A 1 178 ? 17.591 -4.326 -39.212 1.00 98.88 178 PHE A N 1
ATOM 1303 C CA . PHE A 1 178 ? 18.923 -4.588 -38.661 1.00 98.88 178 PHE A CA 1
ATOM 1304 C C . PHE A 1 178 ? 18.962 -5.975 -38.021 1.00 98.88 178 PHE A C 1
ATOM 1306 O O . PHE A 1 178 ? 18.275 -6.202 -37.027 1.00 98.88 178 PHE A O 1
ATOM 1313 N N . ILE A 1 179 ? 19.762 -6.892 -38.572 1.00 98.81 179 ILE A N 1
ATOM 1314 C CA . ILE A 1 179 ? 19.798 -8.304 -38.161 1.00 98.81 179 ILE A CA 1
ATOM 1315 C C . ILE A 1 179 ? 21.214 -8.726 -37.766 1.00 98.81 179 ILE A C 1
ATOM 1317 O O . ILE A 1 179 ? 22.143 -8.586 -38.563 1.00 98.81 179 ILE A O 1
ATOM 1321 N N . ASN A 1 180 ? 21.373 -9.311 -36.577 1.00 98.19 180 ASN A N 1
ATOM 1322 C CA . ASN A 1 180 ? 22.633 -9.911 -36.117 1.00 98.19 180 ASN A CA 1
ATOM 1323 C C . ASN A 1 180 ? 23.834 -8.946 -36.181 1.00 98.19 180 ASN A C 1
ATOM 1325 O O . ASN A 1 180 ? 24.953 -9.354 -36.496 1.00 98.19 180 ASN A O 1
ATOM 1329 N N . ASN A 1 181 ? 23.620 -7.650 -35.938 1.00 98.69 181 ASN A N 1
ATOM 1330 C CA . ASN A 1 181 ? 24.719 -6.689 -35.924 1.00 98.69 181 ASN A CA 1
ATOM 1331 C C . ASN A 1 181 ? 25.351 -6.627 -34.534 1.00 98.69 181 ASN A C 1
ATOM 1333 O O . ASN A 1 181 ? 24.658 -6.615 -33.518 1.00 98.69 181 ASN A O 1
ATOM 1337 N N . THR A 1 182 ? 26.678 -6.589 -34.505 1.00 98.31 182 THR A N 1
ATOM 1338 C CA . THR A 1 182 ? 27.492 -6.651 -33.298 1.00 98.31 182 THR A CA 1
ATOM 1339 C C . THR A 1 182 ? 28.470 -5.482 -33.225 1.00 98.31 182 THR A C 1
ATOM 1341 O O . THR A 1 182 ? 29.150 -5.149 -34.201 1.00 98.31 182 THR A O 1
ATOM 1344 N N . ALA A 1 183 ? 28.592 -4.878 -32.043 1.00 96.88 183 ALA A N 1
ATOM 1345 C CA . ALA A 1 183 ? 29.622 -3.886 -31.738 1.00 96.88 183 ALA A CA 1
ATOM 1346 C C . ALA A 1 183 ? 30.428 -4.288 -30.497 1.00 96.88 183 ALA A C 1
ATOM 1348 O O . ALA A 1 183 ? 29.925 -4.962 -29.597 1.00 96.88 183 ALA A O 1
ATOM 1349 N N . ALA A 1 184 ? 31.684 -3.842 -30.425 1.00 93.44 184 ALA A N 1
ATOM 1350 C CA . ALA A 1 184 ? 32.524 -4.082 -29.252 1.00 93.44 184 ALA A CA 1
ATOM 1351 C C . ALA A 1 184 ? 32.157 -3.198 -28.052 1.00 93.44 184 ALA A C 1
ATOM 1353 O O . ALA A 1 184 ? 32.300 -3.642 -26.915 1.00 93.44 184 ALA A O 1
ATOM 1354 N N . ILE A 1 185 ? 31.738 -1.948 -28.299 1.00 92.12 185 ILE A N 1
ATOM 1355 C CA . ILE A 1 185 ? 31.527 -0.954 -27.234 1.00 92.12 185 ILE A CA 1
ATOM 1356 C C . ILE A 1 185 ? 30.044 -0.703 -26.982 1.00 92.12 185 ILE A C 1
ATOM 1358 O O . ILE A 1 185 ? 29.556 -1.195 -25.984 1.00 92.12 185 ILE A O 1
ATOM 1362 N N . ASN A 1 186 ? 29.328 0.031 -27.836 1.00 95.12 186 ASN A N 1
ATOM 1363 C CA . ASN A 1 186 ? 27.898 0.314 -27.647 1.00 95.12 186 ASN A CA 1
ATOM 1364 C C . ASN A 1 186 ? 27.144 0.290 -28.984 1.00 95.12 186 ASN A C 1
ATOM 1366 O O . ASN A 1 186 ? 27.763 0.504 -30.031 1.00 95.12 186 ASN A O 1
ATOM 1370 N N . GLY A 1 187 ? 25.822 0.106 -28.949 1.00 96.81 187 GLY A N 1
ATOM 1371 C CA . GLY A 1 187 ? 24.960 0.190 -30.130 1.00 96.81 187 GLY A CA 1
ATOM 1372 C C . GLY A 1 187 ? 25.285 -0.898 -31.150 1.00 96.81 187 GLY A C 1
ATOM 1373 O O . GLY A 1 187 ? 25.965 -0.634 -32.147 1.00 96.81 187 GLY A O 1
ATOM 1374 N N . GLY A 1 188 ? 24.837 -2.132 -30.902 1.00 97.38 188 GLY A N 1
ATOM 1375 C CA . GLY A 1 188 ? 25.173 -3.280 -31.756 1.00 97.38 188 GLY A CA 1
ATOM 1376 C C . GLY A 1 188 ? 24.767 -3.079 -33.218 1.00 97.38 188 GLY A C 1
ATOM 1377 O O . GLY A 1 188 ? 25.508 -3.465 -34.118 1.00 97.38 188 GLY A O 1
ATOM 1378 N N . ALA A 1 189 ? 23.677 -2.353 -33.475 1.00 98.56 189 ALA A N 1
ATOM 1379 C CA . ALA A 1 189 ? 23.300 -1.894 -34.807 1.00 98.56 189 ALA A CA 1
ATOM 1380 C C . ALA A 1 189 ? 23.761 -0.454 -35.078 1.00 98.56 189 ALA A C 1
ATOM 1382 O O . ALA A 1 189 ? 24.553 -0.230 -35.997 1.00 98.56 189 ALA A O 1
ATOM 1383 N N . ILE A 1 190 ? 23.285 0.522 -34.299 1.00 98.69 190 ILE A N 1
ATOM 1384 C CA . ILE A 1 190 ? 23.523 1.952 -34.550 1.00 98.69 190 ILE A CA 1
ATOM 1385 C C . ILE A 1 190 ? 24.049 2.630 -33.289 1.00 98.69 190 ILE A C 1
ATOM 1387 O O . ILE A 1 190 ? 23.482 2.490 -32.208 1.00 98.69 190 ILE A O 1
ATOM 1391 N N . PHE A 1 191 ? 25.098 3.430 -33.451 1.00 98.25 191 PHE A N 1
ATOM 1392 C CA . PHE A 1 191 ? 25.586 4.339 -32.418 1.00 98.25 191 PHE A CA 1
ATOM 1393 C C . PHE A 1 191 ? 25.479 5.787 -32.892 1.00 98.25 191 PHE A C 1
ATOM 1395 O O . PHE A 1 191 ? 25.956 6.119 -33.984 1.00 98.25 191 PHE A O 1
ATOM 1402 N N . LEU A 1 192 ? 24.892 6.640 -32.055 1.00 97.31 192 LEU A N 1
ATOM 1403 C CA . LEU A 1 192 ? 24.803 8.081 -32.247 1.00 97.31 192 LEU A CA 1
ATOM 1404 C C . LEU A 1 192 ? 25.703 8.781 -31.235 1.00 97.31 192 LEU A C 1
ATOM 1406 O O . LEU A 1 192 ? 25.529 8.636 -30.025 1.00 97.31 192 LEU A O 1
ATOM 1410 N N . ASP A 1 193 ? 26.683 9.531 -31.734 1.00 95.00 193 ASP A N 1
ATOM 1411 C CA . ASP A 1 193 ? 27.644 10.204 -30.869 1.00 95.00 193 ASP A CA 1
ATOM 1412 C C . ASP A 1 193 ? 27.064 11.434 -30.151 1.00 95.00 193 ASP A C 1
ATOM 1414 O O . ASP A 1 193 ? 25.965 11.906 -30.432 1.00 95.00 193 ASP A O 1
ATOM 1418 N N . ASN A 1 194 ? 27.859 11.996 -29.242 1.00 92.50 194 ASN A N 1
ATOM 1419 C CA . ASN A 1 194 ? 27.500 13.136 -28.399 1.00 92.50 194 ASN A CA 1
ATOM 1420 C C . ASN A 1 194 ? 27.202 14.458 -29.131 1.00 92.50 194 ASN A C 1
ATOM 1422 O O . ASN A 1 194 ? 26.902 15.456 -28.480 1.00 92.50 194 ASN A O 1
ATOM 1426 N N . ARG A 1 195 ? 27.357 14.513 -30.454 1.00 94.44 195 ARG A N 1
ATOM 1427 C CA . ARG A 1 195 ? 27.083 15.697 -31.280 1.00 94.44 195 ARG A CA 1
ATOM 1428 C C . ARG A 1 195 ? 25.910 15.459 -32.231 1.00 94.44 195 ARG A C 1
ATOM 1430 O O . ARG A 1 195 ? 25.484 16.401 -32.901 1.00 94.44 195 ARG A O 1
ATOM 1437 N N . ALA A 1 196 ? 25.398 14.231 -32.305 1.00 94.88 196 ALA A N 1
ATOM 1438 C CA . ALA A 1 196 ? 24.226 13.905 -33.095 1.00 94.88 196 ALA A CA 1
ATOM 1439 C C . ALA A 1 196 ? 22.984 14.634 -32.558 1.00 94.88 196 ALA A C 1
ATOM 1441 O O . ALA A 1 196 ? 22.790 14.788 -31.351 1.00 94.88 196 ALA A O 1
ATOM 1442 N N . SER A 1 197 ? 22.139 15.105 -33.471 1.00 95.69 197 SER A N 1
ATOM 1443 C CA . SER A 1 197 ? 20.927 15.860 -33.133 1.00 95.69 197 SER A CA 1
ATOM 1444 C C . SER A 1 197 ? 19.814 15.620 -34.143 1.00 95.69 197 SER A C 1
ATOM 1446 O O . SER A 1 197 ? 20.072 15.396 -35.328 1.00 95.69 197 SER A O 1
ATOM 1448 N N . ASP A 1 198 ? 18.570 15.667 -33.670 1.00 96.62 198 ASP A N 1
ATOM 1449 C CA . ASP A 1 198 ? 17.364 15.592 -34.505 1.00 96.62 198 ASP A CA 1
ATOM 1450 C C . ASP A 1 198 ? 17.306 14.319 -35.380 1.00 96.62 198 ASP A C 1
ATOM 1452 O O . ASP A 1 198 ? 16.747 14.313 -36.480 1.00 96.62 198 ASP A O 1
ATOM 1456 N N . ALA A 1 199 ? 17.929 13.226 -34.928 1.00 97.12 199 ALA A N 1
ATOM 1457 C CA . ALA A 1 199 ? 17.900 11.957 -35.644 1.00 97.12 199 ALA A CA 1
ATOM 1458 C C . ALA A 1 199 ? 16.581 11.212 -35.384 1.00 97.12 199 ALA A C 1
ATOM 1460 O O . ALA A 1 199 ? 16.082 11.168 -34.257 1.00 97.12 199 ALA A O 1
ATOM 1461 N N . THR A 1 200 ? 16.021 10.618 -36.437 1.00 98.44 200 THR A N 1
ATOM 1462 C CA . THR A 1 200 ? 14.753 9.882 -36.393 1.00 98.44 200 THR A CA 1
ATOM 1463 C C . THR A 1 200 ? 14.947 8.466 -36.910 1.00 98.44 200 THR A C 1
ATOM 1465 O O . THR A 1 200 ? 15.356 8.266 -38.051 1.00 98.44 200 THR A O 1
ATOM 1468 N N . ILE A 1 201 ? 14.611 7.486 -36.080 1.00 98.69 201 ILE A N 1
ATOM 1469 C CA . ILE A 1 201 ? 14.525 6.073 -36.437 1.00 98.69 201 ILE A CA 1
ATOM 1470 C C . ILE A 1 201 ? 13.044 5.714 -36.419 1.00 98.69 201 ILE A C 1
ATOM 1472 O O . ILE A 1 201 ? 12.381 5.883 -35.396 1.00 98.69 201 ILE A O 1
ATOM 1476 N N . ARG A 1 202 ? 12.499 5.270 -37.549 1.00 98.75 202 ARG A N 1
ATOM 1477 C CA . ARG A 1 202 ? 11.069 4.979 -37.651 1.00 98.75 202 ARG A CA 1
ATOM 1478 C C . ARG A 1 202 ? 10.749 3.798 -38.551 1.00 98.75 202 ARG A C 1
ATOM 1480 O O . ARG A 1 202 ? 11.544 3.471 -39.431 1.00 98.75 202 ARG A O 1
ATOM 1487 N N . ASN A 1 203 ? 9.595 3.168 -38.330 1.00 98.56 203 ASN A N 1
ATOM 1488 C CA . ASN A 1 203 ? 9.125 2.015 -39.110 1.00 98.56 203 ASN A CA 1
ATOM 1489 C C . ASN A 1 203 ? 10.160 0.879 -39.205 1.00 98.56 203 ASN A C 1
ATOM 1491 O O . ASN A 1 203 ? 10.149 0.106 -40.154 1.00 98.56 203 ASN A O 1
ATOM 1495 N N . SER A 1 204 ? 11.116 0.818 -38.277 1.00 98.88 204 SER A N 1
ATOM 1496 C CA . SER A 1 204 ? 12.329 0.018 -38.436 1.00 98.88 204 SER A CA 1
ATOM 1497 C C . SER A 1 204 ? 12.349 -1.151 -37.463 1.00 98.88 204 SER A C 1
ATOM 1499 O O . SER A 1 204 ? 11.705 -1.126 -36.413 1.00 98.88 204 SER A O 1
ATOM 1501 N N . LYS A 1 205 ? 13.098 -2.192 -37.818 1.00 98.88 205 LYS A N 1
ATOM 1502 C CA . LYS A 1 205 ? 13.141 -3.459 -37.087 1.00 98.88 205 LYS A CA 1
ATOM 1503 C C . LYS A 1 205 ? 14.566 -3.814 -36.683 1.00 98.88 205 LYS A C 1
ATOM 1505 O O . LYS A 1 205 ? 15.472 -3.750 -37.510 1.00 98.88 205 LYS A O 1
ATOM 1510 N N . PHE A 1 206 ? 14.755 -4.223 -35.435 1.00 98.88 206 PHE A N 1
ATOM 1511 C CA . PHE A 1 206 ? 16.048 -4.584 -34.857 1.00 98.88 206 PHE A CA 1
ATOM 1512 C C . PHE A 1 206 ? 15.963 -5.976 -34.232 1.00 98.88 206 PHE A C 1
ATOM 1514 O O . PHE A 1 206 ? 15.352 -6.144 -33.178 1.00 98.88 206 PHE A O 1
ATOM 1521 N N . TYR A 1 207 ? 16.596 -6.952 -34.884 1.00 98.69 207 TYR A N 1
ATOM 1522 C CA . TYR A 1 207 ? 16.594 -8.361 -34.501 1.00 98.69 207 TYR A CA 1
ATOM 1523 C C . TYR A 1 207 ? 17.985 -8.838 -34.098 1.00 98.69 207 TYR A C 1
ATOM 1525 O O . TYR A 1 207 ? 18.933 -8.710 -34.881 1.00 98.69 207 TYR A O 1
ATOM 1533 N N . ASN A 1 208 ? 18.090 -9.450 -32.915 1.00 98.12 208 ASN A N 1
ATOM 1534 C CA . ASN A 1 208 ? 19.290 -10.170 -32.466 1.00 98.12 208 ASN A CA 1
ATOM 1535 C C . ASN A 1 208 ? 20.583 -9.335 -32.525 1.00 98.12 208 ASN A C 1
ATOM 1537 O O . ASN A 1 208 ? 21.678 -9.861 -32.740 1.00 98.12 208 ASN A O 1
ATOM 1541 N N . ASN A 1 209 ? 20.483 -8.012 -32.383 1.00 98.69 209 ASN A N 1
ATOM 1542 C CA . ASN A 1 209 ? 21.665 -7.163 -32.352 1.00 98.69 209 ASN A CA 1
ATOM 1543 C C . ASN A 1 209 ? 22.299 -7.247 -30.964 1.00 98.69 209 ASN A C 1
ATOM 1545 O O . ASN A 1 209 ? 21.599 -7.321 -29.950 1.00 98.69 209 ASN A O 1
ATOM 1549 N N . THR A 1 210 ? 23.629 -7.285 -30.935 1.00 98.06 210 THR A N 1
ATOM 1550 C CA . THR A 1 210 ? 24.372 -7.658 -29.735 1.00 98.06 210 THR A CA 1
ATOM 1551 C C . THR A 1 210 ? 25.533 -6.714 -29.449 1.00 98.06 210 THR A C 1
ATOM 1553 O O . THR A 1 210 ? 26.238 -6.241 -30.339 1.00 98.06 210 THR A O 1
ATOM 1556 N N . VAL A 1 211 ? 25.791 -6.479 -28.167 1.00 95.25 211 VAL A N 1
ATOM 1557 C CA . VAL A 1 211 ? 27.043 -5.890 -27.685 1.00 95.25 211 VAL A CA 1
ATOM 1558 C C . VAL A 1 211 ? 27.588 -6.771 -26.571 1.00 95.25 211 VAL A C 1
ATOM 1560 O O . VAL A 1 211 ? 26.873 -7.076 -25.626 1.00 95.25 211 VAL A O 1
ATOM 1563 N N . ASN A 1 212 ? 28.862 -7.161 -26.641 1.00 86.50 212 ASN A N 1
ATOM 1564 C CA . ASN A 1 212 ? 29.415 -8.149 -25.704 1.00 86.50 212 ASN A CA 1
ATOM 1565 C C . ASN A 1 212 ? 29.692 -7.605 -24.293 1.00 86.50 212 ASN A C 1
ATOM 1567 O O . ASN A 1 212 ? 29.622 -8.361 -23.331 1.00 86.50 212 ASN A O 1
ATOM 1571 N N . SER A 1 213 ? 30.057 -6.327 -24.150 1.00 86.62 213 SER A N 1
ATOM 1572 C CA . SER A 1 213 ? 30.507 -5.767 -22.859 1.00 86.62 213 SER A CA 1
ATOM 1573 C C . SER A 1 213 ? 30.061 -4.330 -22.587 1.00 86.62 213 SER A C 1
ATOM 1575 O O . SER A 1 213 ? 30.546 -3.701 -21.647 1.00 86.62 213 SER A O 1
ATOM 1577 N N . GLY A 1 214 ? 29.174 -3.782 -23.409 1.00 89.88 214 GLY A N 1
ATOM 1578 C CA . GLY A 1 214 ? 28.654 -2.431 -23.236 1.00 89.88 214 GLY A CA 1
ATOM 1579 C C . GLY A 1 214 ? 27.167 -2.351 -23.538 1.00 89.88 214 GLY A C 1
ATOM 1580 O O . GLY A 1 214 ? 26.458 -3.352 -23.420 1.00 89.88 214 GLY A O 1
ATOM 1581 N N . ASN A 1 215 ? 26.693 -1.145 -23.820 1.00 93.19 215 ASN A N 1
ATOM 1582 C CA . ASN A 1 215 ? 25.286 -0.794 -23.697 1.00 93.19 215 ASN A CA 1
ATOM 1583 C C . ASN A 1 215 ? 24.553 -0.774 -25.044 1.00 93.19 215 ASN A C 1
ATOM 1585 O O . ASN A 1 215 ? 25.168 -0.545 -26.090 1.00 93.19 215 ASN A O 1
ATOM 1589 N N . GLY A 1 216 ? 23.230 -0.955 -25.006 1.00 95.44 216 GLY A N 1
ATOM 1590 C CA . GLY A 1 216 ? 22.376 -0.807 -26.183 1.00 95.44 216 GLY A CA 1
ATOM 1591 C C . GLY A 1 216 ? 22.630 -1.902 -27.212 1.00 95.44 216 GLY A C 1
ATOM 1592 O O . GLY A 1 216 ? 23.346 -1.679 -28.193 1.00 95.44 216 GLY A O 1
ATOM 1593 N N . GLY A 1 217 ? 22.052 -3.090 -27.010 1.00 96.75 217 GLY A N 1
ATOM 1594 C CA . GLY A 1 217 ? 22.254 -4.226 -27.919 1.00 96.75 217 GLY A CA 1
ATOM 1595 C C . GLY A 1 217 ? 21.916 -3.886 -29.373 1.00 96.75 217 GLY A C 1
ATOM 1596 O O . GLY A 1 217 ? 22.615 -4.319 -30.282 1.00 96.75 217 GLY A O 1
ATOM 1597 N N . ALA A 1 218 ? 20.942 -3.002 -29.603 1.00 98.56 218 ALA A N 1
ATOM 1598 C CA . ALA A 1 218 ? 20.653 -2.425 -30.913 1.00 98.56 218 ALA A CA 1
ATOM 1599 C C . ALA A 1 218 ? 21.141 -0.975 -31.046 1.00 98.56 218 ALA A C 1
ATOM 1601 O O . ALA A 1 218 ? 21.920 -0.671 -31.954 1.00 98.56 218 ALA A O 1
ATOM 1602 N N . LEU A 1 219 ? 20.681 -0.080 -30.170 1.00 98.38 219 LEU A N 1
ATOM 1603 C CA . LEU A 1 219 ? 20.867 1.365 -30.310 1.00 98.38 219 LEU A CA 1
ATOM 1604 C C . LEU A 1 219 ? 21.554 1.977 -29.098 1.00 98.38 219 LEU A C 1
ATOM 1606 O O . LEU A 1 219 ? 21.206 1.682 -27.958 1.00 98.38 219 LEU A O 1
ATOM 1610 N N . ASP A 1 220 ? 22.451 2.920 -29.358 1.00 96.94 220 ASP A N 1
ATOM 1611 C CA . ASP A 1 220 ? 23.014 3.787 -28.328 1.00 96.94 220 ASP A CA 1
ATOM 1612 C C . ASP A 1 220 ? 22.925 5.258 -28.746 1.00 96.94 220 ASP A C 1
ATOM 1614 O O . ASP A 1 220 ? 23.391 5.645 -29.822 1.00 96.94 220 ASP A O 1
ATOM 1618 N N . TRP A 1 221 ? 22.305 6.055 -27.877 1.00 94.44 221 TRP A N 1
ATOM 1619 C CA . TRP A 1 221 ? 22.293 7.512 -27.905 1.00 94.44 221 TRP A CA 1
ATOM 1620 C C . TRP A 1 221 ? 23.253 8.037 -26.840 1.00 94.44 221 TRP A C 1
ATOM 1622 O O . TRP A 1 221 ? 22.929 8.044 -25.649 1.00 94.44 221 TRP A O 1
ATOM 1632 N N . SER A 1 222 ? 24.425 8.506 -27.263 1.00 92.00 222 SER A N 1
ATOM 1633 C CA . SER A 1 222 ? 25.465 8.978 -26.352 1.00 92.00 222 SER A CA 1
ATOM 1634 C C . SER A 1 222 ? 25.061 10.257 -25.606 1.00 92.00 222 SER A C 1
ATOM 1636 O O . SER A 1 222 ? 24.351 11.115 -26.132 1.00 92.00 222 SER A O 1
ATOM 1638 N N . ALA A 1 223 ? 25.609 10.422 -24.397 1.00 89.69 223 ALA A N 1
ATOM 1639 C CA . ALA A 1 223 ? 25.534 11.648 -23.599 1.00 89.69 223 ALA A CA 1
ATOM 1640 C C . ALA A 1 223 ? 25.882 12.880 -24.450 1.00 89.69 223 ALA A C 1
ATOM 1642 O O . ALA A 1 223 ? 26.877 12.846 -25.174 1.00 89.69 223 ALA A O 1
ATOM 1643 N N . GLY A 1 224 ? 25.067 13.936 -24.389 1.00 87.94 224 GLY A N 1
ATOM 1644 C CA . GLY A 1 224 ? 25.180 15.146 -25.216 1.00 87.94 224 GLY A CA 1
ATOM 1645 C C . GLY A 1 224 ? 24.363 15.163 -26.517 1.00 87.94 224 GLY A C 1
ATOM 1646 O O . GLY A 1 224 ? 24.082 16.250 -27.025 1.00 87.94 224 GLY A O 1
ATOM 1647 N N . ALA A 1 225 ? 23.928 14.010 -27.037 1.00 92.75 225 ALA A N 1
ATOM 1648 C CA . ALA A 1 225 ? 23.029 13.962 -28.191 1.00 92.75 225 ALA A CA 1
ATOM 1649 C C . ALA A 1 225 ? 21.623 14.488 -27.830 1.00 92.75 225 ALA A C 1
ATOM 1651 O O . ALA A 1 225 ? 21.206 14.396 -26.672 1.00 92.75 225 ALA A O 1
ATOM 1652 N N . THR A 1 226 ? 20.874 15.048 -28.789 1.00 94.69 226 THR A N 1
ATOM 1653 C CA . THR A 1 226 ? 19.583 15.711 -28.497 1.00 94.69 226 THR A CA 1
ATOM 1654 C C . THR A 1 226 ? 18.472 15.448 -29.515 1.00 94.69 226 THR A C 1
ATOM 1656 O O . THR A 1 226 ? 18.727 15.190 -30.692 1.00 94.69 226 THR A O 1
ATOM 1659 N N . ASN A 1 227 ? 17.218 15.572 -29.060 1.00 95.62 227 ASN A N 1
ATOM 1660 C CA . ASN A 1 227 ? 16.000 15.545 -29.885 1.00 95.62 227 ASN A CA 1
ATOM 1661 C C . ASN A 1 227 ? 15.840 14.260 -30.720 1.00 95.62 227 ASN A C 1
ATOM 1663 O O . ASN A 1 227 ? 15.387 14.292 -31.867 1.00 95.62 227 ASN A O 1
ATOM 1667 N N . GLY A 1 228 ? 16.261 13.126 -30.162 1.00 96.25 228 GLY A N 1
ATOM 1668 C CA . GLY A 1 228 ? 16.146 11.829 -30.816 1.00 96.25 228 GLY A CA 1
ATOM 1669 C C . GLY A 1 228 ? 14.728 11.285 -30.829 1.00 96.25 228 GLY A C 1
ATOM 1670 O O . GLY A 1 228 ? 13.999 11.439 -29.852 1.00 96.25 228 GLY A O 1
ATOM 1671 N N . ASN A 1 229 ? 14.357 10.598 -31.908 1.00 98.12 229 ASN A N 1
ATOM 1672 C CA . ASN A 1 229 ? 13.045 9.968 -32.040 1.00 98.12 229 ASN A CA 1
ATOM 1673 C C . ASN A 1 229 ? 13.166 8.502 -32.467 1.00 98.12 229 ASN A C 1
ATOM 1675 O O . ASN A 1 229 ? 13.835 8.203 -33.457 1.00 98.12 229 ASN A O 1
ATOM 1679 N N . VAL A 1 230 ? 12.475 7.611 -31.753 1.00 98.69 230 VAL A N 1
ATOM 1680 C CA . VAL A 1 230 ? 12.224 6.215 -32.142 1.00 98.69 230 VAL A CA 1
ATOM 1681 C C . VAL A 1 230 ? 10.713 6.012 -32.225 1.00 98.69 230 VAL A C 1
ATOM 1683 O O . VAL A 1 230 ? 10.006 6.187 -31.233 1.00 98.69 230 VAL A O 1
ATOM 1686 N N . ILE A 1 231 ? 10.198 5.722 -33.419 1.00 98.69 231 ILE A N 1
ATOM 1687 C CA . ILE A 1 231 ? 8.754 5.757 -33.697 1.00 98.69 231 ILE A CA 1
ATOM 1688 C C . ILE A 1 231 ? 8.334 4.521 -34.498 1.00 98.69 231 ILE A C 1
ATOM 1690 O O . ILE A 1 231 ? 9.053 4.114 -35.407 1.00 98.69 231 ILE A O 1
ATOM 1694 N N . ASP A 1 232 ? 7.176 3.930 -34.203 1.00 98.56 232 ASP A N 1
ATOM 1695 C CA . ASP A 1 232 ? 6.569 2.856 -35.013 1.00 98.56 232 ASP A CA 1
ATOM 1696 C C . ASP A 1 232 ? 7.550 1.694 -35.308 1.00 98.56 232 ASP A C 1
ATOM 1698 O O . ASP A 1 232 ? 7.622 1.186 -36.425 1.00 98.56 232 ASP A O 1
ATOM 1702 N N . SER A 1 233 ? 8.401 1.330 -34.343 1.00 98.81 233 SER A N 1
ATOM 1703 C CA . SER A 1 233 ? 9.536 0.416 -34.555 1.00 98.81 233 SER A CA 1
ATOM 1704 C C . SER A 1 233 ? 9.438 -0.857 -33.707 1.00 98.81 233 SER A C 1
ATOM 1706 O O . SER A 1 233 ? 8.608 -0.965 -32.804 1.00 98.81 233 SER A O 1
ATOM 1708 N N . VAL A 1 234 ? 10.288 -1.845 -33.998 1.00 98.88 234 VAL A N 1
ATOM 1709 C CA . VAL A 1 234 ? 10.322 -3.137 -33.292 1.00 98.88 234 VAL A CA 1
ATOM 1710 C C . VAL A 1 234 ? 11.749 -3.487 -32.876 1.00 98.88 234 VAL A C 1
ATOM 1712 O O . VAL A 1 234 ? 12.659 -3.468 -33.704 1.00 98.88 234 VAL A O 1
ATOM 1715 N N . PHE A 1 235 ? 11.924 -3.851 -31.608 1.00 98.88 235 PHE A N 1
ATOM 1716 C CA . PHE A 1 235 ? 13.167 -4.350 -31.023 1.00 98.88 235 PHE A CA 1
ATOM 1717 C C . PHE A 1 235 ? 12.920 -5.723 -30.424 1.00 98.88 235 PHE A C 1
ATOM 1719 O O . PHE A 1 235 ? 12.247 -5.849 -29.401 1.00 98.88 235 PHE A O 1
ATOM 1726 N N . GLU A 1 236 ? 13.482 -6.747 -31.052 1.00 98.88 236 GLU A N 1
ATOM 1727 C CA . GLU A 1 236 ? 13.261 -8.123 -30.643 1.00 98.88 236 GLU A CA 1
ATOM 1728 C C . GLU A 1 236 ? 14.583 -8.867 -30.437 1.00 98.88 236 GLU A C 1
ATOM 1730 O O . GLU A 1 236 ? 15.476 -8.840 -31.292 1.00 98.88 236 GLU A O 1
ATOM 1735 N N . ASN A 1 237 ? 14.692 -9.530 -29.283 1.00 98.38 237 ASN A N 1
ATOM 1736 C CA . ASN A 1 237 ? 15.813 -10.398 -28.919 1.00 98.38 237 ASN A CA 1
ATOM 1737 C C . ASN A 1 237 ? 17.196 -9.720 -28.987 1.00 98.38 237 ASN A C 1
ATOM 1739 O O . ASN A 1 237 ? 18.217 -10.369 -29.216 1.00 98.38 237 ASN A O 1
ATOM 1743 N N . ASN A 1 238 ? 17.263 -8.402 -28.781 1.00 98.75 238 ASN A N 1
ATOM 1744 C CA . ASN A 1 238 ? 18.540 -7.693 -28.718 1.00 98.75 238 ASN A CA 1
ATOM 1745 C C . ASN A 1 238 ? 19.182 -7.889 -27.342 1.00 98.75 238 ASN A C 1
ATOM 1747 O O . ASN A 1 238 ? 18.492 -7.926 -26.319 1.00 98.75 238 ASN A O 1
ATOM 1751 N N . THR A 1 239 ? 20.508 -8.025 -27.322 1.00 98.38 239 THR A N 1
ATOM 1752 C CA . THR A 1 239 ? 21.249 -8.361 -26.103 1.00 98.38 239 THR A CA 1
ATOM 1753 C C . THR A 1 239 ? 22.391 -7.385 -25.845 1.00 98.38 239 THR A C 1
ATOM 1755 O O . THR A 1 239 ? 23.278 -7.192 -26.677 1.00 98.38 239 THR A O 1
ATOM 1758 N N . ALA A 1 240 ? 22.418 -6.815 -24.644 1.00 96.50 240 ALA A N 1
ATOM 1759 C CA . ALA A 1 240 ? 23.544 -6.044 -24.141 1.00 96.50 240 ALA A CA 1
ATOM 1760 C C . ALA A 1 240 ? 24.244 -6.821 -23.022 1.00 96.50 240 ALA A C 1
ATOM 1762 O O . ALA A 1 240 ? 23.654 -7.126 -21.985 1.00 96.50 240 ALA A O 1
ATOM 1763 N N . GLY A 1 241 ? 25.540 -7.072 -23.197 1.00 91.75 241 GLY A N 1
ATOM 1764 C CA . GLY A 1 241 ? 26.413 -7.632 -22.166 1.00 91.75 241 GLY A CA 1
ATOM 1765 C C . GLY A 1 241 ? 26.716 -6.656 -21.028 1.00 91.75 241 GLY A C 1
ATOM 1766 O O . GLY A 1 241 ? 27.454 -6.998 -20.107 1.00 91.75 241 GLY A O 1
ATOM 1767 N N . ARG A 1 242 ? 26.158 -5.439 -21.078 1.00 89.81 242 ARG A N 1
ATOM 1768 C CA . ARG A 1 242 ? 26.113 -4.496 -19.964 1.00 89.81 242 ARG A CA 1
ATOM 1769 C C . ARG A 1 242 ? 24.674 -4.120 -19.616 1.00 89.81 242 ARG A C 1
ATOM 1771 O O . ARG A 1 242 ? 24.089 -4.845 -18.826 1.00 89.81 242 ARG A O 1
ATOM 1778 N N . SER A 1 243 ? 24.102 -3.059 -20.184 1.00 92.56 243 SER A N 1
ATOM 1779 C CA . SER A 1 243 ? 22.755 -2.564 -19.841 1.00 92.56 243 SER A CA 1
ATOM 1780 C C . SER A 1 243 ? 22.000 -2.055 -21.074 1.00 92.56 243 SER A C 1
ATOM 1782 O O . SER A 1 243 ? 22.621 -1.725 -22.089 1.00 92.56 243 SER A O 1
ATOM 1784 N N . GLY A 1 244 ? 20.668 -1.978 -20.999 1.00 95.06 244 GLY A N 1
ATOM 1785 C CA . GLY A 1 244 ? 19.829 -1.589 -22.136 1.00 95.06 244 GLY A CA 1
ATOM 1786 C C . GLY A 1 244 ? 19.843 -2.640 -23.233 1.00 95.06 244 GLY A C 1
ATOM 1787 O O . GLY A 1 244 ? 20.504 -2.440 -24.254 1.00 95.06 244 GLY A O 1
ATOM 1788 N N . GLY A 1 245 ? 19.164 -3.772 -23.028 1.00 97.00 245 GLY A N 1
ATOM 1789 C CA . GLY A 1 245 ? 19.249 -4.906 -23.957 1.00 97.00 245 GLY A CA 1
ATOM 1790 C C . GLY A 1 245 ? 18.950 -4.529 -25.408 1.00 97.00 245 GLY A C 1
ATOM 1791 O O . GLY A 1 245 ? 19.649 -4.981 -26.309 1.00 97.00 245 GLY A O 1
ATOM 1792 N N . ALA A 1 246 ? 18.020 -3.600 -25.638 1.00 98.62 246 ALA A N 1
ATOM 1793 C CA . ALA A 1 246 ? 17.800 -2.975 -26.938 1.00 98.62 246 ALA A CA 1
ATOM 1794 C C . ALA A 1 246 ? 18.450 -1.591 -27.048 1.00 98.62 246 ALA A C 1
ATOM 1796 O O . ALA A 1 246 ? 19.228 -1.352 -27.974 1.00 98.62 246 ALA A O 1
ATOM 1797 N N . ILE A 1 247 ? 18.125 -0.673 -26.134 1.00 98.62 247 ILE A N 1
ATOM 1798 C CA . ILE A 1 247 ? 18.475 0.745 -26.257 1.00 98.62 247 ILE A CA 1
ATOM 1799 C C . ILE A 1 247 ? 19.171 1.245 -24.996 1.00 98.62 247 ILE A C 1
ATOM 1801 O O . ILE A 1 247 ? 18.664 1.089 -23.887 1.00 98.62 247 ILE A O 1
ATOM 1805 N N . HIS A 1 248 ? 20.288 1.941 -25.186 1.00 96.25 248 HIS A N 1
ATOM 1806 C CA . HIS A 1 248 ? 20.855 2.828 -24.180 1.00 96.25 248 HIS A CA 1
ATOM 1807 C C . HIS A 1 248 ? 20.678 4.284 -24.594 1.00 96.25 248 HIS A C 1
ATOM 1809 O O . HIS A 1 248 ? 21.126 4.698 -25.664 1.00 96.25 248 HIS A O 1
ATOM 1815 N N . TRP A 1 249 ? 19.992 5.055 -23.751 1.00 95.38 249 TRP A N 1
ATOM 1816 C CA . TRP A 1 249 ? 19.605 6.427 -24.038 1.00 95.38 249 TRP A CA 1
ATOM 1817 C C . TRP A 1 249 ? 20.180 7.405 -23.019 1.00 95.38 249 TRP A C 1
ATOM 1819 O O . TRP A 1 249 ? 19.611 7.634 -21.955 1.00 95.38 249 TRP A O 1
ATOM 1829 N N . SER A 1 250 ? 21.285 8.051 -23.375 1.00 92.06 250 SER A N 1
ATOM 1830 C CA . SER A 1 250 ? 21.916 9.087 -22.554 1.00 92.06 250 SER A CA 1
ATOM 1831 C C . SER A 1 250 ? 21.767 10.502 -23.126 1.00 92.06 250 SER A C 1
ATOM 1833 O O . SER A 1 250 ? 22.186 11.456 -22.477 1.00 92.06 250 SER A O 1
ATOM 1835 N N . GLY A 1 251 ? 21.159 10.657 -24.308 1.00 90.06 251 GLY A N 1
ATOM 1836 C CA . GLY A 1 251 ? 20.832 11.959 -24.903 1.00 90.06 251 GLY A CA 1
ATOM 1837 C C . GLY A 1 251 ? 19.568 12.613 -24.322 1.00 90.06 251 GLY A C 1
ATOM 1838 O O . GLY A 1 251 ? 18.730 11.945 -23.721 1.00 90.06 251 GLY A O 1
ATOM 1839 N N . HIS A 1 252 ? 19.388 13.916 -24.538 1.00 92.62 252 HIS A N 1
ATOM 1840 C CA . HIS A 1 252 ? 18.274 14.703 -23.982 1.00 92.62 252 HIS A CA 1
ATOM 1841 C C . HIS A 1 252 ? 17.104 14.881 -24.947 1.00 92.62 252 HIS A C 1
ATOM 1843 O O . HIS A 1 252 ? 17.287 14.871 -26.166 1.00 92.62 252 HIS A O 1
ATOM 1849 N N . TYR A 1 253 ? 15.917 15.155 -24.394 1.00 95.69 253 TYR A N 1
ATOM 1850 C CA . TYR A 1 253 ? 14.696 15.444 -25.163 1.00 95.69 253 TYR A CA 1
ATOM 1851 C C . TYR A 1 253 ? 14.350 14.321 -26.152 1.00 95.69 253 TYR A C 1
ATOM 1853 O O . TYR A 1 253 ? 13.924 14.561 -27.281 1.00 95.69 253 TYR A O 1
ATOM 1861 N N . GLY A 1 254 ? 14.611 13.081 -25.738 1.00 96.62 254 GLY A N 1
ATOM 1862 C CA . GLY A 1 254 ? 14.346 11.890 -26.528 1.00 96.62 254 GLY A CA 1
ATOM 1863 C C . GLY A 1 254 ? 12.889 11.456 -26.459 1.00 96.62 254 GLY A C 1
ATOM 1864 O O . GLY A 1 254 ? 12.267 11.567 -25.404 1.00 96.62 254 GLY A O 1
ATOM 1865 N N . THR A 1 255 ? 12.362 10.920 -27.559 1.00 98.38 255 THR A N 1
ATOM 1866 C CA . THR A 1 255 ? 11.018 10.331 -27.612 1.00 98.38 255 THR A CA 1
ATOM 1867 C C . THR A 1 255 ? 11.048 8.910 -28.169 1.00 98.38 255 THR A C 1
ATOM 1869 O O . THR A 1 255 ? 11.605 8.672 -29.241 1.00 98.38 255 THR A O 1
ATOM 1872 N N . ILE A 1 256 ? 10.390 7.985 -27.470 1.00 98.81 256 ILE A N 1
ATOM 1873 C CA . ILE A 1 256 ? 10.015 6.656 -27.965 1.00 98.81 256 ILE A CA 1
ATOM 1874 C C . ILE A 1 256 ? 8.486 6.596 -28.043 1.00 98.81 256 ILE A C 1
ATOM 1876 O O . ILE A 1 256 ? 7.808 6.924 -27.067 1.00 98.81 256 ILE A O 1
ATOM 1880 N N . SER A 1 257 ? 7.936 6.200 -29.195 1.00 98.81 257 SER A N 1
ATOM 1881 C CA . SER A 1 257 ? 6.482 6.050 -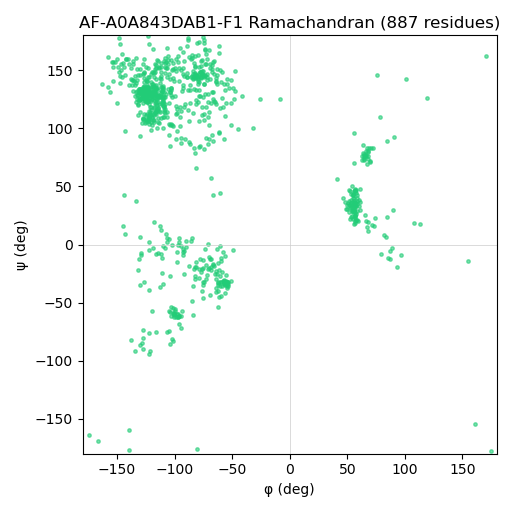29.362 1.00 98.81 257 SER A CA 1
ATOM 1882 C C . SER A 1 257 ? 6.077 4.923 -30.307 1.00 98.81 257 SER A C 1
ATOM 1884 O O . SER A 1 257 ? 6.823 4.599 -31.232 1.00 98.81 257 SER A O 1
ATOM 1886 N N . ASN A 1 258 ? 4.908 4.319 -30.069 1.00 98.44 258 ASN A N 1
ATOM 1887 C CA . ASN A 1 258 ? 4.326 3.208 -30.835 1.00 98.44 258 ASN A CA 1
ATOM 1888 C C . ASN A 1 258 ? 5.329 2.079 -31.137 1.00 98.44 258 ASN A C 1
ATOM 1890 O O . ASN A 1 258 ? 5.400 1.576 -32.256 1.00 98.44 258 ASN A O 1
ATOM 1894 N N . THR A 1 259 ? 6.185 1.744 -30.174 1.00 98.81 259 THR A N 1
ATOM 1895 C CA . THR A 1 259 ? 7.323 0.843 -30.393 1.00 98.81 259 THR A CA 1
ATOM 1896 C C . THR A 1 259 ? 7.202 -0.399 -29.518 1.00 98.81 259 THR A C 1
ATOM 1898 O O . THR A 1 259 ? 6.855 -0.303 -28.340 1.00 98.81 259 THR A O 1
ATOM 1901 N N . ASN A 1 260 ? 7.519 -1.561 -30.090 1.00 98.75 260 ASN A N 1
ATOM 1902 C CA . ASN A 1 260 ? 7.475 -2.844 -29.390 1.00 98.75 260 ASN A CA 1
ATOM 1903 C C . ASN A 1 260 ? 8.882 -3.311 -29.004 1.00 98.75 260 ASN A C 1
ATOM 1905 O O . ASN A 1 260 ? 9.786 -3.319 -29.841 1.00 98.75 260 ASN A O 1
ATOM 1909 N N . PHE A 1 261 ? 9.034 -3.741 -27.754 1.00 98.88 261 PHE A N 1
ATOM 1910 C CA . PHE A 1 261 ? 10.241 -4.324 -27.182 1.00 98.88 261 PHE A CA 1
ATOM 1911 C C . PHE A 1 261 ? 9.917 -5.720 -26.653 1.00 98.88 261 PHE A C 1
ATOM 1913 O O . PHE A 1 261 ? 9.237 -5.846 -25.634 1.00 98.88 261 PHE A O 1
ATOM 1920 N N . THR A 1 262 ? 10.408 -6.755 -27.334 1.00 98.88 262 THR A N 1
ATOM 1921 C CA . THR A 1 262 ? 10.116 -8.153 -26.992 1.00 98.88 262 THR A CA 1
ATOM 1922 C C . THR A 1 262 ? 11.391 -8.966 -26.793 1.00 98.88 262 THR A C 1
ATOM 1924 O O . THR A 1 262 ? 12.280 -8.931 -27.643 1.00 98.88 262 THR A O 1
ATOM 1927 N N . GLY A 1 263 ? 11.507 -9.700 -25.686 1.00 98.50 263 GLY A N 1
ATOM 1928 C CA . GLY A 1 263 ? 12.605 -10.657 -25.497 1.00 98.50 263 GLY A CA 1
ATOM 1929 C C . GLY A 1 263 ? 14.001 -10.034 -25.366 1.00 98.50 263 GLY A C 1
ATOM 1930 O O . GLY A 1 263 ? 15.000 -10.735 -25.538 1.00 98.50 263 GLY A O 1
ATOM 1931 N N . ASN A 1 264 ? 14.118 -8.721 -25.123 1.00 98.88 264 ASN A N 1
ATOM 1932 C CA . ASN A 1 264 ? 15.422 -8.056 -25.040 1.00 98.88 264 ASN A CA 1
ATOM 1933 C C . ASN A 1 264 ? 16.080 -8.308 -23.679 1.00 98.88 264 ASN A C 1
ATOM 1935 O O . ASN A 1 264 ? 15.399 -8.437 -22.658 1.00 98.88 264 ASN A O 1
ATOM 1939 N N . LYS A 1 265 ? 17.417 -8.402 -23.670 1.00 98.44 265 LYS A N 1
ATOM 1940 C CA . LYS A 1 265 ? 18.166 -8.893 -22.505 1.00 98.44 265 LYS A CA 1
ATOM 1941 C C . LYS A 1 265 ? 19.350 -8.011 -22.136 1.00 98.44 265 LYS A C 1
ATOM 1943 O O . LYS A 1 265 ? 20.233 -7.756 -22.955 1.00 98.44 265 LYS A O 1
ATOM 1948 N N . ALA A 1 266 ? 19.425 -7.635 -20.862 1.00 96.12 266 ALA A N 1
ATOM 1949 C CA . ALA A 1 266 ? 20.615 -7.061 -20.239 1.00 96.12 266 ALA A CA 1
ATOM 1950 C C . ALA A 1 266 ? 21.259 -8.102 -19.310 1.00 96.12 266 ALA A C 1
ATOM 1952 O O . ALA A 1 266 ? 20.709 -8.442 -18.260 1.00 96.12 266 ALA A O 1
ATOM 1953 N N . THR A 1 267 ? 22.424 -8.629 -19.694 1.00 93.06 267 THR A N 1
ATOM 1954 C CA . THR A 1 267 ? 23.053 -9.794 -19.033 1.00 93.06 267 THR A CA 1
ATOM 1955 C C . THR A 1 267 ? 24.320 -9.458 -18.246 1.00 93.06 267 THR A C 1
ATOM 1957 O O . THR A 1 267 ? 24.916 -10.343 -17.622 1.00 93.06 267 THR A O 1
ATOM 1960 N N . GLY A 1 268 ? 24.732 -8.188 -18.254 1.00 83.31 268 GLY A N 1
ATOM 1961 C CA . GLY A 1 268 ? 25.981 -7.747 -17.650 1.00 83.31 268 GLY A CA 1
ATOM 1962 C C . GLY A 1 268 ? 26.054 -7.938 -16.143 1.00 83.31 268 GLY A C 1
ATOM 1963 O O . GLY A 1 268 ? 25.070 -7.802 -15.421 1.00 83.31 268 GLY A O 1
ATOM 1964 N N . ASP A 1 269 ? 27.255 -8.231 -15.655 1.00 73.75 269 ASP A N 1
ATOM 1965 C CA . ASP A 1 269 ? 27.551 -8.172 -14.227 1.00 73.75 269 ASP A CA 1
ATOM 1966 C C . ASP A 1 269 ? 27.616 -6.728 -13.731 1.00 73.75 269 ASP A C 1
ATOM 1968 O O . ASP A 1 269 ? 27.882 -5.794 -14.491 1.00 73.75 269 ASP A O 1
ATOM 1972 N N . VAL A 1 270 ? 27.452 -6.554 -12.418 1.00 62.12 270 VAL A N 1
ATOM 1973 C CA . VAL A 1 270 ? 27.715 -5.283 -11.741 1.00 62.12 270 VAL A CA 1
ATOM 1974 C C . VAL A 1 270 ? 29.194 -4.923 -11.912 1.00 62.12 270 VAL A C 1
ATOM 1976 O O . VAL A 1 270 ? 30.058 -5.385 -11.167 1.00 62.12 270 VAL A O 1
ATOM 1979 N N . ILE A 1 271 ? 29.484 -4.085 -12.904 1.00 55.78 271 ILE A N 1
ATOM 1980 C CA . ILE A 1 271 ? 30.787 -3.457 -13.111 1.00 55.78 271 ILE A CA 1
ATOM 1981 C C . ILE A 1 271 ? 30.665 -1.953 -12.864 1.00 55.78 271 ILE A C 1
ATOM 1983 O O . ILE A 1 271 ? 29.643 -1.337 -13.165 1.00 55.78 271 ILE A O 1
ATOM 1987 N N . SER A 1 272 ? 31.706 -1.361 -12.282 1.00 47.88 272 SER A N 1
ATOM 1988 C CA . SER A 1 272 ? 31.772 0.076 -12.011 1.00 47.88 272 SER A CA 1
ATOM 1989 C C . SER A 1 272 ? 31.645 0.885 -13.302 1.00 47.88 272 SER A C 1
ATOM 1991 O O . SER A 1 272 ? 32.447 0.686 -14.218 1.00 47.88 272 SER A O 1
ATOM 1993 N N . ASP A 1 273 ? 30.695 1.819 -13.352 1.00 43.81 273 ASP A N 1
ATOM 1994 C CA . ASP A 1 273 ? 30.580 2.766 -14.459 1.00 43.81 273 ASP A CA 1
ATOM 1995 C C . ASP A 1 273 ? 31.752 3.752 -14.545 1.00 43.81 273 ASP A C 1
ATOM 1997 O O . ASP A 1 273 ? 32.376 4.106 -13.536 1.00 43.81 273 ASP A O 1
ATOM 2001 N N . ILE A 1 274 ? 31.961 4.300 -15.747 1.00 37.66 274 ILE A N 1
ATOM 2002 C CA . ILE A 1 274 ? 32.674 5.570 -15.939 1.00 37.66 274 ILE A CA 1
ATOM 2003 C C . ILE A 1 274 ? 31.742 6.675 -15.419 1.00 37.66 274 ILE A C 1
ATOM 2005 O O . ILE A 1 274 ? 30.946 7.230 -16.165 1.00 37.66 274 ILE A O 1
ATOM 2009 N N . GLY A 1 275 ? 31.806 6.964 -14.119 1.00 47.75 275 GLY A N 1
ATOM 2010 C CA . GLY A 1 275 ? 30.965 7.997 -13.497 1.00 47.75 275 GLY A CA 1
ATOM 2011 C C . GLY A 1 275 ? 30.705 7.827 -12.002 1.00 47.75 275 GLY A C 1
ATOM 2012 O O . GLY A 1 275 ? 30.331 8.798 -11.356 1.00 47.75 275 GLY A O 1
ATOM 2013 N N . GLY A 1 276 ? 30.988 6.651 -11.431 1.00 47.06 276 GLY A N 1
ATOM 2014 C CA . GLY A 1 276 ? 30.884 6.416 -9.988 1.00 47.06 276 GLY A CA 1
ATOM 2015 C C . GLY A 1 276 ? 29.507 5.913 -9.545 1.00 47.06 276 GLY A C 1
ATOM 2016 O O . GLY A 1 276 ? 28.656 6.707 -9.170 1.00 47.06 276 GLY A O 1
ATOM 2017 N N . PHE A 1 277 ? 29.404 4.578 -9.494 1.00 49.56 277 PHE A N 1
ATOM 2018 C CA . PHE A 1 277 ? 28.334 3.723 -8.941 1.00 49.56 277 PHE A CA 1
ATOM 2019 C C . PHE A 1 277 ? 27.040 3.604 -9.775 1.00 49.56 277 PHE A C 1
ATOM 2021 O O . PHE A 1 277 ? 26.657 4.557 -10.441 1.00 49.56 277 PHE A O 1
ATOM 2028 N N . ILE A 1 278 ? 26.423 2.401 -9.722 1.00 54.81 278 ILE A N 1
ATOM 2029 C CA . ILE A 1 278 ? 25.439 1.777 -10.652 1.00 54.81 278 ILE A CA 1
ATOM 2030 C C . ILE A 1 278 ? 26.169 1.219 -11.904 1.00 54.81 278 ILE A C 1
ATOM 2032 O O . ILE A 1 278 ? 26.798 1.982 -12.611 1.00 54.81 278 ILE A O 1
ATOM 2036 N N . GLY A 1 279 ? 26.349 -0.076 -12.207 1.00 62.72 279 GLY A N 1
ATOM 2037 C CA . GLY A 1 279 ? 25.476 -1.257 -12.211 1.00 62.72 279 GLY A CA 1
ATOM 2038 C C . GLY A 1 279 ? 25.422 -1.796 -13.660 1.00 62.72 279 GLY A C 1
ATOM 2039 O O . GLY A 1 279 ? 25.223 -1.018 -14.584 1.00 62.72 279 GLY A O 1
ATOM 2040 N N . GLY A 1 280 ? 25.714 -3.075 -13.908 1.00 75.44 280 GLY A N 1
ATOM 2041 C CA . GLY A 1 280 ? 25.485 -3.725 -15.211 1.00 75.44 280 GLY A CA 1
ATOM 2042 C C . GLY A 1 280 ? 24.333 -4.710 -15.071 1.00 75.44 280 GLY A C 1
ATOM 2043 O O . GLY A 1 280 ? 24.042 -5.128 -13.956 1.00 75.44 280 GLY A O 1
ATOM 2044 N N . GLY A 1 281 ? 23.667 -5.067 -16.164 1.00 87.56 281 GLY A N 1
ATOM 2045 C CA . GLY A 1 281 ? 22.504 -5.956 -16.169 1.00 87.56 281 GLY A CA 1
ATOM 2046 C C . GLY A 1 281 ? 21.183 -5.242 -15.888 1.00 87.56 281 GLY A C 1
ATOM 2047 O O . GLY A 1 281 ? 20.253 -5.884 -15.407 1.00 87.56 281 GLY A O 1
ATOM 2048 N N . ASP A 1 282 ? 21.114 -3.934 -16.147 1.00 92.12 282 ASP A N 1
ATOM 2049 C CA . ASP A 1 282 ? 19.950 -3.089 -15.868 1.00 92.12 282 ASP A CA 1
ATOM 2050 C C . ASP A 1 282 ? 19.230 -2.677 -17.167 1.00 92.12 282 ASP A C 1
ATOM 2052 O O . ASP A 1 282 ? 19.873 -2.484 -18.204 1.00 92.12 282 ASP A O 1
ATOM 2056 N N . GLY A 1 283 ? 17.905 -2.516 -17.113 1.00 95.19 283 GLY A N 1
ATOM 2057 C CA . GLY A 1 283 ? 17.090 -2.088 -18.252 1.00 95.19 283 GLY A CA 1
ATOM 2058 C C . GLY A 1 283 ? 17.053 -3.157 -19.337 1.00 95.19 283 GLY A C 1
ATOM 2059 O O . GLY A 1 283 ? 17.754 -3.041 -20.345 1.00 95.19 283 GLY A O 1
ATOM 2060 N N . GLY A 1 284 ? 16.273 -4.222 -19.134 1.00 96.88 284 GLY A N 1
ATOM 2061 C CA . GLY A 1 284 ? 16.292 -5.381 -20.035 1.00 96.88 284 GLY A CA 1
ATOM 2062 C C . GLY A 1 284 ? 15.979 -5.014 -21.485 1.00 96.88 284 GLY A C 1
ATOM 2063 O O . GLY A 1 284 ? 16.617 -5.534 -22.394 1.00 96.88 284 GLY A O 1
ATOM 2064 N N . ALA A 1 285 ? 15.127 -4.012 -21.714 1.00 98.56 285 ALA A N 1
ATOM 2065 C CA . ALA A 1 285 ? 14.973 -3.367 -23.015 1.00 98.56 285 ALA A CA 1
ATOM 2066 C C . ALA A 1 285 ? 15.706 -2.024 -23.090 1.00 98.56 285 ALA A C 1
ATOM 2068 O O . ALA A 1 285 ? 16.509 -1.805 -24.000 1.00 98.56 285 ALA A O 1
ATOM 2069 N N . VAL A 1 286 ? 15.417 -1.115 -22.160 1.00 98.62 286 VAL A N 1
ATOM 2070 C CA . VAL A 1 286 ? 15.831 0.288 -22.241 1.00 98.62 286 VAL A CA 1
ATOM 2071 C C . VAL A 1 286 ? 16.511 0.714 -20.952 1.00 98.62 286 VAL A C 1
ATOM 2073 O O . VAL A 1 286 ? 15.987 0.535 -19.858 1.00 98.62 286 VAL A O 1
ATOM 2076 N N . ILE A 1 287 ? 17.655 1.368 -21.087 1.00 94.56 287 ILE A N 1
ATOM 2077 C CA . ILE A 1 287 ? 18.236 2.185 -20.024 1.00 94.56 287 ILE A CA 1
ATOM 2078 C C . ILE A 1 287 ? 18.167 3.653 -20.435 1.00 94.56 287 ILE A C 1
ATOM 2080 O O . ILE A 1 287 ? 18.536 4.007 -21.558 1.00 94.56 287 ILE A O 1
ATOM 2084 N N . TRP A 1 288 ? 17.672 4.498 -19.534 1.00 94.94 288 TRP A N 1
ATOM 2085 C CA . TRP A 1 288 ? 17.427 5.913 -19.776 1.00 94.94 288 TRP A CA 1
ATOM 2086 C C . TRP A 1 288 ? 18.139 6.789 -18.746 1.00 94.94 288 TRP A C 1
ATOM 2088 O O . TRP A 1 288 ? 17.944 6.645 -17.541 1.00 94.94 288 TRP A O 1
ATOM 2098 N N . VAL A 1 289 ? 18.939 7.732 -19.238 1.00 91.31 289 VAL A N 1
ATOM 2099 C CA . VAL A 1 289 ? 19.794 8.598 -18.413 1.00 91.31 289 VAL A CA 1
ATOM 2100 C C . VAL A 1 289 ? 19.582 10.084 -18.704 1.00 91.31 289 VAL A C 1
ATOM 2102 O O . VAL A 1 289 ? 19.693 10.925 -17.813 1.00 91.31 289 VAL A O 1
ATOM 2105 N N . GLY A 1 290 ? 19.264 10.437 -19.951 1.00 91.00 290 GLY A N 1
ATOM 2106 C CA . GLY A 1 290 ? 19.101 11.835 -20.345 1.00 91.00 290 GLY A CA 1
ATOM 2107 C C . GLY A 1 290 ? 17.816 12.483 -19.812 1.00 91.00 290 GLY A C 1
ATOM 2108 O O . GLY A 1 290 ? 16.817 11.817 -19.545 1.00 91.00 290 GLY A O 1
ATOM 2109 N N . SER A 1 291 ? 17.822 13.811 -19.685 1.00 93.38 291 SER A N 1
ATOM 2110 C CA . SER A 1 291 ? 16.656 14.576 -19.208 1.00 93.38 291 SER A CA 1
ATOM 2111 C C . SER A 1 291 ? 15.555 14.744 -20.263 1.00 93.38 291 SER A C 1
ATOM 2113 O O . SER A 1 291 ? 15.812 14.711 -21.471 1.00 93.38 291 SER A O 1
ATOM 2115 N N . HIS A 1 292 ? 14.335 15.015 -19.789 1.00 95.25 292 HIS A N 1
ATOM 2116 C CA . HIS A 1 292 ? 13.132 15.276 -20.591 1.00 95.25 292 HIS A CA 1
ATOM 2117 C C . HIS A 1 292 ? 12.796 14.133 -21.554 1.00 95.25 292 HIS A C 1
ATOM 2119 O O . HIS A 1 292 ? 12.373 14.366 -22.687 1.00 95.25 292 HIS A O 1
ATOM 2125 N N . GLY A 1 293 ? 13.041 12.897 -21.116 1.00 96.06 293 GLY A N 1
ATOM 2126 C CA . GLY A 1 293 ? 12.692 11.713 -21.883 1.00 96.06 293 GLY A CA 1
ATOM 2127 C C . GLY A 1 293 ? 11.193 11.472 -21.921 1.00 96.06 293 GLY A C 1
ATOM 2128 O O . GLY A 1 293 ? 10.491 11.725 -20.942 1.00 96.06 293 GLY A O 1
ATOM 2129 N N . ILE A 1 294 ? 10.697 10.972 -23.047 1.00 98.25 294 ILE A N 1
ATOM 2130 C CA . ILE A 1 294 ? 9.289 10.624 -23.210 1.00 98.25 294 ILE A CA 1
ATOM 2131 C C . ILE A 1 294 ? 9.190 9.229 -23.819 1.00 98.25 294 ILE A C 1
ATOM 2133 O O . ILE A 1 294 ? 9.641 9.001 -24.938 1.00 98.25 294 ILE A O 1
ATOM 2137 N N . ILE A 1 295 ? 8.552 8.309 -23.105 1.00 98.69 295 ILE A N 1
ATOM 2138 C CA . ILE A 1 295 ? 8.135 7.006 -23.627 1.00 98.69 295 ILE A CA 1
ATOM 2139 C C . ILE A 1 295 ? 6.615 7.005 -23.595 1.00 98.69 295 ILE A C 1
ATOM 2141 O O . ILE A 1 295 ? 6.018 7.134 -22.524 1.00 98.69 295 ILE A O 1
ATOM 2145 N N . LYS A 1 296 ? 5.982 6.945 -24.766 1.00 98.31 296 LYS A N 1
ATOM 2146 C CA . LYS A 1 296 ? 4.537 7.149 -24.855 1.00 98.31 296 LYS A CA 1
ATOM 2147 C C . LYS A 1 296 ? 3.845 6.358 -25.947 1.00 98.31 296 LYS A C 1
ATOM 2149 O O . LYS A 1 296 ? 4.509 5.799 -26.804 1.00 98.31 296 LYS A O 1
ATOM 2154 N N . ASP A 1 297 ? 2.519 6.415 -25.952 1.00 94.50 297 ASP A N 1
ATOM 2155 C CA . ASP A 1 297 ? 1.647 6.011 -27.059 1.00 94.50 297 ASP A CA 1
ATOM 2156 C C . ASP A 1 297 ? 1.885 4.557 -27.513 1.00 94.50 297 ASP A C 1
ATOM 2158 O O . ASP A 1 297 ? 2.759 4.293 -28.331 1.00 94.50 297 ASP A O 1
ATOM 2162 N N . ASN A 1 298 ? 1.095 3.600 -27.015 1.00 93.06 298 ASN A N 1
ATOM 2163 C CA . ASN A 1 298 ? 1.081 2.199 -27.476 1.00 93.06 298 ASN A CA 1
ATOM 2164 C C . ASN A 1 298 ? 2.459 1.515 -27.516 1.00 93.06 298 ASN A C 1
ATOM 2166 O O . ASN A 1 298 ? 2.683 0.627 -28.340 1.00 93.06 298 ASN A O 1
ATOM 2170 N N . CYS A 1 299 ? 3.400 1.933 -26.668 1.00 98.75 299 CYS A N 1
ATOM 2171 C CA . CYS A 1 299 ? 4.633 1.174 -26.504 1.00 98.75 299 CYS A CA 1
ATOM 2172 C C . CYS A 1 299 ? 4.342 -0.088 -25.694 1.00 98.75 299 CYS A C 1
ATOM 2174 O O . CYS A 1 299 ? 3.610 -0.029 -24.704 1.00 98.75 299 CYS A O 1
ATOM 2176 N N . ASN A 1 300 ? 4.932 -1.209 -26.104 1.00 98.75 300 ASN A N 1
ATOM 2177 C CA . ASN A 1 300 ? 4.765 -2.495 -25.433 1.00 98.75 300 ASN A CA 1
ATOM 2178 C C . ASN A 1 300 ? 6.133 -3.053 -25.054 1.00 98.75 300 ASN A C 1
ATOM 2180 O O . ASN A 1 300 ? 6.995 -3.205 -25.919 1.00 98.75 300 ASN A O 1
ATOM 2184 N N . PHE A 1 301 ? 6.314 -3.371 -23.778 1.00 98.94 301 PHE A N 1
ATOM 2185 C CA . PHE A 1 301 ? 7.488 -4.048 -23.242 1.00 98.94 301 PHE A CA 1
ATOM 2186 C C . PHE A 1 301 ? 7.054 -5.421 -22.749 1.00 98.94 301 PHE A C 1
ATOM 2188 O O . PHE A 1 301 ? 6.383 -5.518 -21.723 1.00 98.94 301 PHE A O 1
ATOM 2195 N N . ILE A 1 302 ? 7.394 -6.455 -23.513 1.00 98.88 302 ILE A N 1
ATOM 2196 C CA . ILE A 1 302 ? 6.928 -7.824 -23.293 1.00 98.88 302 ILE A CA 1
ATOM 2197 C C . ILE A 1 302 ? 8.132 -8.749 -23.119 1.00 98.88 302 ILE A C 1
ATOM 2199 O O . ILE A 1 302 ? 9.031 -8.730 -23.960 1.00 98.88 302 ILE A O 1
ATOM 2203 N N . ASP A 1 303 ? 8.145 -9.560 -22.062 1.00 98.62 303 ASP A N 1
ATOM 2204 C CA . ASP A 1 303 ? 9.154 -10.614 -21.850 1.00 98.62 303 ASP A CA 1
ATOM 2205 C C . ASP A 1 303 ? 10.607 -10.097 -21.928 1.00 98.62 303 ASP A C 1
ATOM 2207 O O . ASP A 1 303 ? 11.501 -10.713 -22.510 1.00 98.62 303 ASP A O 1
ATOM 2211 N N . ASN A 1 304 ? 10.865 -8.892 -21.409 1.00 98.88 304 ASN A N 1
ATOM 2212 C CA . ASN A 1 304 ? 12.230 -8.373 -21.329 1.00 98.88 304 ASN A CA 1
ATOM 2213 C C . ASN A 1 304 ? 12.878 -8.800 -20.011 1.00 98.88 304 ASN A C 1
ATOM 2215 O O . ASN A 1 304 ? 12.233 -8.863 -18.962 1.00 98.88 304 ASN A O 1
ATOM 2219 N N . PHE A 1 305 ? 14.180 -9.077 -20.072 1.00 98.50 305 PHE A N 1
ATOM 2220 C CA . PHE A 1 305 ? 14.933 -9.607 -18.943 1.00 98.50 305 PHE A CA 1
ATOM 2221 C C . PHE A 1 305 ? 16.113 -8.708 -18.580 1.00 98.50 305 PHE A C 1
ATOM 2223 O O . PHE A 1 305 ? 17.029 -8.481 -19.378 1.00 98.50 305 PHE A O 1
ATOM 2230 N N . ALA A 1 306 ? 16.139 -8.266 -17.326 1.00 96.38 306 ALA A N 1
ATOM 2231 C CA . ALA A 1 306 ? 17.297 -7.638 -16.713 1.00 96.38 306 ALA A CA 1
ATOM 2232 C C . ALA A 1 306 ? 17.880 -8.568 -15.651 1.00 96.38 306 ALA A C 1
ATOM 2234 O O . ALA A 1 306 ? 17.191 -8.987 -14.717 1.00 96.38 306 ALA A O 1
ATOM 2235 N N . LYS A 1 307 ? 19.183 -8.840 -15.733 1.00 92.69 307 LYS A N 1
ATOM 2236 C CA . LYS A 1 307 ? 19.879 -9.611 -14.697 1.00 92.69 307 LYS A CA 1
ATOM 2237 C C . LYS A 1 307 ? 19.747 -8.977 -13.309 1.00 92.69 307 LYS A C 1
ATOM 2239 O O . LYS A 1 307 ? 19.750 -9.706 -12.322 1.00 92.69 307 LYS A O 1
ATOM 2244 N N . ASN A 1 308 ? 19.634 -7.650 -13.231 1.00 89.00 308 ASN A N 1
ATOM 2245 C CA . ASN A 1 308 ? 19.574 -6.909 -11.977 1.00 89.00 308 ASN A CA 1
ATOM 2246 C C . ASN A 1 308 ? 18.298 -6.065 -11.855 1.00 89.00 308 ASN A C 1
ATOM 2248 O O . ASN A 1 308 ? 17.410 -6.459 -11.105 1.00 89.00 308 ASN A O 1
ATOM 2252 N N . ARG A 1 309 ? 18.166 -4.920 -12.529 1.00 92.12 309 ARG A N 1
ATOM 2253 C CA . ARG A 1 309 ? 17.049 -3.988 -12.263 1.00 92.12 309 ARG A CA 1
ATOM 2254 C C . ARG A 1 309 ? 16.310 -3.542 -13.510 1.00 92.12 309 ARG A C 1
ATOM 2256 O O . ARG A 1 309 ? 16.919 -3.427 -14.571 1.00 92.12 309 ARG A O 1
ATOM 2263 N N . GLY A 1 310 ? 15.023 -3.226 -13.359 1.00 95.06 310 GLY A N 1
ATOM 2264 C CA . GLY A 1 310 ? 14.212 -2.676 -14.442 1.00 95.06 310 GLY A CA 1
ATOM 2265 C C . GLY A 1 310 ? 14.101 -3.668 -15.592 1.00 95.06 310 GLY A C 1
ATOM 2266 O O . GLY A 1 310 ? 14.752 -3.485 -16.622 1.00 95.06 310 GLY A O 1
ATOM 2267 N N . GLY A 1 311 ? 13.331 -4.744 -15.411 1.00 97.44 311 GLY A N 1
ATOM 2268 C CA . GLY A 1 311 ? 13.259 -5.838 -16.391 1.00 97.44 311 GLY A CA 1
ATOM 2269 C C . GLY A 1 311 ? 12.919 -5.351 -17.799 1.00 97.44 311 GLY A C 1
ATOM 2270 O O . GLY A 1 311 ? 13.488 -5.841 -18.767 1.00 97.44 311 GLY A O 1
ATOM 2271 N N . ALA A 1 312 ? 12.125 -4.285 -17.913 1.00 98.69 312 ALA A N 1
ATOM 2272 C CA . ALA A 1 312 ? 11.970 -3.517 -19.142 1.00 98.69 312 ALA A CA 1
ATOM 2273 C C . ALA A 1 312 ? 12.843 -2.254 -19.160 1.00 98.69 312 ALA A C 1
ATOM 2275 O O . ALA A 1 312 ? 13.669 -2.089 -20.062 1.00 98.69 312 ALA A O 1
ATOM 2276 N N . ILE A 1 313 ? 12.648 -1.351 -18.192 1.00 98.62 313 ILE A N 1
ATOM 2277 C CA . ILE A 1 313 ? 13.223 -0.002 -18.207 1.00 98.62 313 ILE A CA 1
ATOM 2278 C C . ILE A 1 313 ? 13.978 0.291 -16.916 1.00 98.62 313 ILE A C 1
ATOM 2280 O O . ILE A 1 313 ? 13.447 0.145 -15.818 1.00 98.62 313 ILE A O 1
ATOM 2284 N N . PHE A 1 314 ? 15.192 0.808 -17.052 1.00 95.44 314 PHE A N 1
ATOM 2285 C CA . PHE A 1 314 ? 15.956 1.368 -15.945 1.00 95.44 314 PHE A CA 1
ATOM 2286 C C . PHE A 1 314 ? 16.195 2.863 -16.161 1.00 95.44 314 PHE A C 1
ATOM 2288 O O . PHE A 1 314 ? 16.726 3.255 -17.200 1.00 95.44 314 PHE A O 1
ATOM 2295 N N . LEU A 1 315 ? 15.814 3.697 -15.192 1.00 93.50 315 LEU A N 1
ATOM 2296 C CA . LEU A 1 315 ? 15.997 5.148 -15.231 1.00 93.50 315 LEU A CA 1
ATOM 2297 C C . LEU A 1 315 ? 16.931 5.598 -14.113 1.00 93.50 315 LEU A C 1
ATOM 2299 O O . LEU A 1 315 ? 16.664 5.332 -12.943 1.00 93.50 315 LEU A O 1
ATOM 2303 N N . HIS A 1 316 ? 17.996 6.327 -14.446 1.00 87.06 316 HIS A N 1
ATOM 2304 C CA . HIS A 1 316 ? 18.923 6.842 -13.436 1.00 87.06 316 HIS A CA 1
ATOM 2305 C C . HIS A 1 316 ? 19.647 8.111 -13.886 1.00 87.06 316 HIS A C 1
ATOM 2307 O O . HIS A 1 316 ? 19.851 8.334 -15.074 1.00 87.06 316 HIS A O 1
ATOM 2313 N N . GLY A 1 317 ? 20.058 8.947 -12.931 1.00 80.25 317 GLY A N 1
ATOM 2314 C CA . GLY A 1 317 ? 21.059 9.985 -13.195 1.00 80.25 317 GLY A CA 1
ATOM 2315 C C . GLY A 1 317 ? 22.482 9.420 -13.122 1.00 80.25 317 GLY A C 1
ATOM 2316 O O . GLY A 1 317 ? 22.720 8.369 -12.526 1.00 80.25 317 GLY A O 1
ATOM 2317 N N . ASN A 1 318 ? 23.449 10.135 -13.692 1.00 74.00 318 ASN A N 1
ATOM 2318 C CA . ASN A 1 318 ? 24.876 9.868 -13.533 1.00 74.00 318 ASN A CA 1
ATOM 2319 C C . ASN A 1 318 ? 25.680 11.180 -13.387 1.00 74.00 318 ASN A C 1
ATOM 2321 O O . ASN A 1 318 ? 25.124 12.272 -13.318 1.00 74.00 318 ASN A O 1
ATOM 2325 N N . ALA A 1 319 ? 27.012 11.092 -13.302 1.00 70.12 319 ALA A N 1
ATOM 2326 C CA . ALA A 1 319 ? 27.864 12.264 -13.056 1.00 70.12 319 ALA A CA 1
ATOM 2327 C C . ALA A 1 319 ? 27.830 13.318 -14.179 1.00 70.12 319 ALA A C 1
ATOM 2329 O O . ALA A 1 319 ? 28.200 14.472 -13.954 1.00 70.12 319 ALA A O 1
ATOM 2330 N N . THR A 1 320 ? 27.459 12.910 -15.392 1.00 70.44 320 T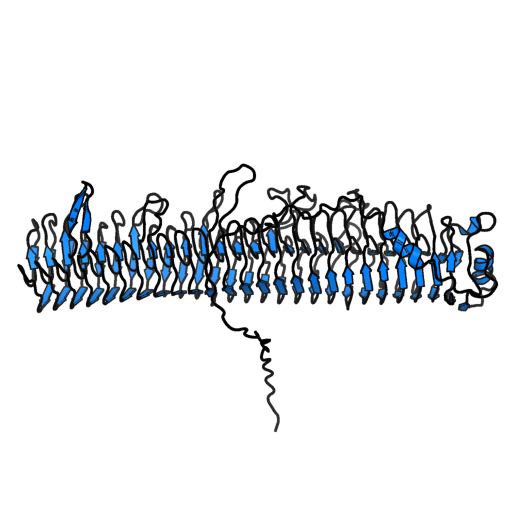HR A N 1
ATOM 2331 C CA . THR A 1 320 ? 27.431 13.769 -16.579 1.00 70.44 320 THR A CA 1
ATOM 2332 C C . THR A 1 320 ? 26.023 14.204 -16.959 1.00 70.44 320 THR A C 1
ATOM 2334 O O . THR A 1 320 ? 25.881 15.285 -17.516 1.00 70.44 320 THR A O 1
ATOM 2337 N N . GLU A 1 321 ? 25.005 13.408 -16.625 1.00 79.94 321 GLU A N 1
ATOM 2338 C CA . GLU A 1 321 ? 23.624 13.580 -17.062 1.00 79.94 321 GLU A CA 1
ATOM 2339 C C . GLU A 1 321 ? 22.630 13.350 -15.925 1.00 79.94 321 GLU A C 1
ATOM 2341 O O . GLU A 1 321 ? 22.788 12.442 -15.114 1.00 79.94 321 GLU A O 1
ATOM 2346 N N . ASN A 1 322 ? 21.563 14.148 -15.884 1.00 80.19 322 ASN A N 1
ATOM 2347 C CA . ASN A 1 322 ? 20.492 13.985 -14.902 1.00 80.19 322 ASN A CA 1
ATOM 2348 C C . ASN A 1 322 ? 19.216 13.505 -15.598 1.00 80.19 322 ASN A C 1
ATOM 2350 O O . ASN A 1 322 ? 18.735 14.174 -16.513 1.00 80.19 322 ASN A O 1
ATOM 2354 N N . CYS A 1 323 ? 18.620 12.413 -15.121 1.00 89.06 323 CYS A N 1
ATOM 2355 C CA . CYS A 1 323 ? 17.353 11.896 -15.641 1.00 89.06 323 CYS A CA 1
ATOM 2356 C C . CYS A 1 323 ? 16.161 12.662 -15.033 1.00 89.06 323 CYS A C 1
ATOM 2358 O O . CYS A 1 323 ? 15.381 12.126 -14.252 1.00 89.06 323 CYS A O 1
ATOM 2360 N N . THR A 1 324 ? 16.023 13.949 -15.346 1.00 92.19 324 THR A N 1
ATOM 2361 C CA . THR A 1 324 ? 14.930 14.780 -14.813 1.00 92.19 324 THR A CA 1
ATOM 2362 C C . THR A 1 324 ? 13.778 14.936 -15.794 1.00 92.19 324 THR A C 1
ATOM 2364 O O . THR A 1 324 ? 13.999 14.984 -17.005 1.00 92.19 324 THR A O 1
ATOM 2367 N N . ASN A 1 325 ? 12.554 15.086 -15.276 1.00 93.81 325 ASN A N 1
ATOM 2368 C CA . ASN A 1 325 ? 11.344 15.345 -16.071 1.00 93.81 325 ASN A CA 1
ATOM 2369 C C . ASN A 1 325 ? 11.051 14.253 -17.119 1.00 93.81 325 ASN A C 1
ATOM 2371 O O . ASN A 1 325 ? 10.588 14.554 -18.222 1.00 93.81 325 ASN A O 1
ATOM 2375 N N . THR A 1 326 ? 11.357 12.993 -16.806 1.00 96.19 326 THR A N 1
ATOM 2376 C CA . THR A 1 326 ? 11.061 11.865 -17.698 1.00 96.19 326 THR A CA 1
ATOM 2377 C C . THR A 1 326 ? 9.615 11.410 -17.521 1.00 96.19 326 THR A C 1
ATOM 2379 O O . THR A 1 326 ? 9.137 11.254 -16.398 1.00 96.19 326 THR A O 1
ATOM 2382 N N . THR A 1 327 ? 8.917 11.195 -18.636 1.00 98.19 327 THR A N 1
ATOM 2383 C CA . THR A 1 327 ? 7.518 10.757 -18.676 1.00 98.19 327 THR A CA 1
ATOM 2384 C C . THR A 1 327 ? 7.395 9.387 -19.336 1.00 98.19 327 THR A C 1
ATOM 2386 O O . THR A 1 327 ? 7.846 9.200 -20.464 1.00 98.19 327 THR A O 1
ATOM 2389 N N . VAL A 1 328 ? 6.721 8.458 -18.663 1.00 98.69 328 VAL A N 1
ATOM 2390 C CA . VAL A 1 328 ? 6.261 7.177 -19.211 1.00 98.69 328 VAL A CA 1
ATOM 2391 C C . VAL A 1 328 ? 4.733 7.194 -19.197 1.00 98.69 328 VAL A C 1
ATOM 2393 O O . VAL A 1 328 ? 4.130 7.340 -18.133 1.00 98.69 328 VAL A O 1
ATOM 2396 N N . THR A 1 329 ? 4.080 7.128 -20.360 1.00 98.75 329 THR A N 1
ATOM 2397 C CA . THR A 1 329 ? 2.616 7.266 -20.422 1.00 98.75 329 THR A CA 1
ATOM 2398 C C . THR A 1 329 ? 1.940 6.451 -21.517 1.00 98.75 329 THR A C 1
ATOM 2400 O O . THR A 1 329 ? 2.429 6.426 -22.635 1.00 98.75 329 THR A O 1
ATOM 2403 N N . HIS A 1 330 ? 0.787 5.828 -21.256 1.00 98.62 330 HIS A N 1
ATOM 2404 C CA . HIS A 1 330 ? 0.102 4.985 -22.255 1.00 98.62 330 HIS A CA 1
ATOM 2405 C C . HIS A 1 330 ? 0.982 3.827 -22.763 1.00 98.62 330 HIS A C 1
ATOM 2407 O O . HIS A 1 330 ? 1.072 3.582 -23.970 1.00 98.62 330 HIS A O 1
ATOM 2413 N N . VAL A 1 331 ? 1.660 3.146 -21.833 1.00 98.88 331 VAL A N 1
ATOM 2414 C CA . VAL A 1 331 ? 2.592 2.040 -22.104 1.00 98.88 331 VAL A CA 1
ATOM 2415 C C . VAL A 1 331 ? 2.085 0.748 -21.458 1.00 98.88 331 VAL A C 1
ATOM 2417 O O . VAL A 1 331 ? 1.514 0.785 -20.367 1.00 98.88 331 VAL A O 1
ATOM 2420 N N . ASN A 1 332 ? 2.301 -0.386 -22.124 1.00 98.88 332 ASN A N 1
ATOM 2421 C CA . ASN A 1 332 ? 2.045 -1.720 -21.580 1.00 98.88 332 ASN A CA 1
ATOM 2422 C C . ASN A 1 332 ? 3.359 -2.405 -21.173 1.00 98.88 332 ASN A C 1
ATOM 2424 O O . ASN A 1 332 ? 4.300 -2.455 -21.970 1.00 98.88 332 ASN A O 1
ATOM 2428 N N . PHE A 1 333 ? 3.397 -2.955 -19.961 1.00 98.94 333 PHE A N 1
ATOM 2429 C CA . PHE A 1 333 ? 4.489 -3.761 -19.421 1.00 98.94 333 PHE A CA 1
ATOM 2430 C C . PHE A 1 333 ? 3.955 -5.130 -19.017 1.00 98.94 333 PHE A C 1
ATOM 2432 O O . PHE A 1 333 ? 3.191 -5.238 -18.057 1.00 98.94 333 PHE A O 1
ATOM 2439 N N . GLU A 1 334 ? 4.368 -6.164 -19.736 1.00 98.88 334 GLU A N 1
ATOM 2440 C CA . GLU A 1 334 ? 3.867 -7.524 -19.569 1.00 98.88 334 GLU A CA 1
ATOM 2441 C C . GLU A 1 334 ? 5.025 -8.515 -19.454 1.00 98.88 334 GLU A C 1
ATOM 2443 O O . GLU A 1 334 ? 5.988 -8.437 -20.219 1.00 98.88 334 GLU A O 1
ATOM 2448 N N . ASP A 1 335 ? 4.951 -9.423 -18.484 1.00 98.81 335 ASP A N 1
ATOM 2449 C CA . ASP A 1 335 ? 5.888 -10.543 -18.325 1.00 98.81 335 ASP A CA 1
ATOM 2450 C C . ASP A 1 335 ? 7.374 -10.145 -18.210 1.00 98.81 335 ASP A C 1
ATOM 2452 O O . ASP A 1 335 ? 8.268 -10.940 -18.495 1.00 98.81 335 ASP A O 1
ATOM 2456 N N . ASN A 1 336 ? 7.688 -8.910 -17.801 1.00 98.88 336 ASN A N 1
ATOM 2457 C CA . ASN A 1 336 ? 9.082 -8.487 -17.668 1.00 98.88 336 ASN A CA 1
ATOM 2458 C C . ASN A 1 336 ? 9.676 -8.980 -16.346 1.00 98.88 336 ASN A C 1
ATOM 2460 O O . ASN A 1 336 ? 9.010 -9.002 -15.305 1.00 98.88 336 ASN A O 1
ATOM 2464 N N . ILE A 1 337 ? 10.957 -9.353 -16.387 1.00 98.62 337 ILE A N 1
ATOM 2465 C CA . ILE A 1 337 ? 11.643 -9.991 -15.264 1.00 98.62 337 ILE A CA 1
ATOM 2466 C C . ILE A 1 337 ? 12.917 -9.228 -14.901 1.00 98.62 337 ILE A C 1
ATOM 2468 O O . ILE A 1 337 ? 13.794 -9.002 -15.737 1.00 98.62 337 ILE A O 1
ATOM 2472 N N . ALA A 1 338 ? 13.055 -8.905 -13.614 1.00 95.81 338 ALA A N 1
ATOM 2473 C CA . ALA A 1 338 ? 14.277 -8.364 -13.029 1.00 95.81 338 ALA A CA 1
ATOM 2474 C C . ALA A 1 338 ? 14.846 -9.301 -11.955 1.00 95.81 338 ALA A C 1
ATOM 2476 O O . ALA A 1 338 ? 14.144 -9.719 -11.027 1.00 95.81 338 ALA A O 1
ATOM 2477 N N . GLY A 1 339 ? 16.150 -9.581 -12.027 1.00 91.81 339 GLY A N 1
ATOM 2478 C CA . GLY A 1 339 ? 16.824 -10.438 -11.047 1.00 91.81 339 GLY A CA 1
ATOM 2479 C C . GLY A 1 339 ? 16.986 -9.830 -9.646 1.00 91.81 339 GLY A C 1
ATOM 2480 O O . GLY A 1 339 ? 17.313 -10.549 -8.700 1.00 91.81 339 GLY A O 1
ATOM 2481 N N . LEU A 1 340 ? 16.723 -8.531 -9.482 1.00 89.25 340 LEU A N 1
ATOM 2482 C CA . LEU A 1 340 ? 16.654 -7.820 -8.206 1.00 89.25 340 LEU A CA 1
ATOM 2483 C C . LEU A 1 340 ? 15.343 -7.034 -8.088 1.00 89.25 340 LEU A C 1
ATOM 2485 O O . LEU A 1 340 ? 14.406 -7.536 -7.472 1.00 89.25 340 LEU A O 1
ATOM 2489 N N . ASN A 1 341 ? 15.259 -5.812 -8.621 1.00 91.00 341 ASN A N 1
ATOM 2490 C CA . ASN A 1 341 ? 14.132 -4.913 -8.350 1.00 91.00 341 ASN A CA 1
ATOM 2491 C C . ASN A 1 341 ? 13.467 -4.369 -9.614 1.00 91.00 341 ASN A C 1
ATOM 2493 O O . ASN A 1 341 ? 14.123 -4.243 -10.647 1.00 91.00 341 ASN A O 1
ATOM 2497 N N . GLY A 1 342 ? 12.191 -3.988 -9.493 1.00 94.62 342 GLY A N 1
ATOM 2498 C CA . GLY A 1 342 ? 11.453 -3.329 -10.568 1.00 94.62 342 GLY A CA 1
ATOM 2499 C C . GLY A 1 342 ? 11.298 -4.257 -11.763 1.00 94.62 342 GLY A C 1
ATOM 2500 O O . GLY A 1 342 ? 11.991 -4.085 -12.765 1.00 94.62 342 GLY A O 1
ATOM 2501 N N . GLY A 1 343 ? 10.437 -5.272 -11.651 1.00 97.25 343 GLY A N 1
ATOM 2502 C CA . GLY A 1 343 ? 10.288 -6.282 -12.707 1.00 97.25 343 GLY A CA 1
ATOM 2503 C C . GLY A 1 343 ? 9.970 -5.667 -14.069 1.00 97.25 343 GLY A C 1
ATOM 2504 O O . GLY A 1 343 ? 10.499 -6.125 -15.072 1.00 97.25 343 GLY A O 1
ATOM 2505 N N . ALA A 1 344 ? 9.247 -4.545 -14.105 1.00 98.75 344 ALA A N 1
ATOM 2506 C CA . ALA A 1 344 ? 9.126 -3.706 -15.292 1.00 98.75 344 ALA A CA 1
ATOM 2507 C C . ALA A 1 344 ? 10.078 -2.502 -15.250 1.00 98.75 344 ALA A C 1
ATOM 2509 O O . ALA A 1 344 ? 10.946 -2.369 -16.112 1.00 98.75 344 ALA A O 1
ATOM 2510 N N . ILE A 1 345 ? 9.912 -1.614 -14.266 1.00 98.50 345 ILE A N 1
ATOM 2511 C CA . ILE A 1 345 ? 10.608 -0.325 -14.207 1.00 98.50 345 ILE A CA 1
ATOM 2512 C C . ILE A 1 345 ? 11.372 -0.191 -12.896 1.00 98.50 345 ILE A C 1
ATOM 2514 O O . ILE A 1 345 ? 10.825 -0.415 -11.820 1.00 98.50 345 ILE A O 1
ATOM 2518 N N . ASP A 1 346 ? 12.611 0.275 -12.967 1.00 94.69 346 ASP A N 1
ATOM 2519 C CA . ASP A 1 346 ? 13.345 0.743 -11.795 1.00 94.69 346 ASP A CA 1
ATOM 2520 C C . ASP A 1 346 ? 13.784 2.200 -12.001 1.00 94.69 346 ASP A C 1
ATOM 2522 O O . ASP A 1 346 ? 14.449 2.546 -12.980 1.00 94.69 346 ASP A O 1
ATOM 2526 N N . TRP A 1 347 ? 13.328 3.058 -11.090 1.00 91.44 347 TRP A N 1
ATOM 2527 C CA . TRP A 1 347 ? 13.497 4.502 -11.084 1.00 91.44 347 TRP A CA 1
ATOM 2528 C C . TRP A 1 347 ? 14.447 4.897 -9.953 1.00 91.44 347 TRP A C 1
ATOM 2530 O O . TRP A 1 347 ? 14.051 4.977 -8.788 1.00 91.44 347 TRP A O 1
ATOM 2540 N N . GLN A 1 348 ? 15.711 5.149 -10.276 1.00 85.56 348 GLN A N 1
ATOM 2541 C CA . GLN A 1 348 ? 16.767 5.337 -9.283 1.00 85.56 348 GLN A CA 1
ATOM 2542 C C . GLN A 1 348 ? 16.957 6.780 -8.815 1.00 85.56 348 GLN A C 1
ATOM 2544 O O . GLN A 1 348 ? 16.422 7.747 -9.364 1.00 85.56 348 GLN A O 1
ATOM 2549 N N . HIS A 1 349 ? 17.779 6.922 -7.772 1.00 75.62 349 HIS A N 1
ATOM 2550 C CA . HIS A 1 349 ? 18.236 8.221 -7.299 1.00 75.62 349 HIS A CA 1
ATOM 2551 C C . HIS A 1 349 ? 18.893 9.029 -8.436 1.00 75.62 349 HIS A C 1
ATOM 2553 O O . HIS A 1 349 ? 19.581 8.491 -9.303 1.00 75.62 349 HIS A O 1
ATOM 2559 N N . GLY A 1 350 ? 18.661 10.343 -8.447 1.00 78.25 350 GLY A N 1
ATOM 2560 C CA . GLY A 1 350 ? 19.072 11.233 -9.539 1.00 78.25 350 GLY A CA 1
ATOM 2561 C C . GLY A 1 350 ? 18.075 11.306 -10.701 1.00 78.25 350 GLY A C 1
ATOM 2562 O O . GLY A 1 350 ? 18.178 12.227 -11.513 1.00 78.25 350 GLY A O 1
ATOM 2563 N N . ALA A 1 351 ? 17.080 10.411 -10.752 1.00 86.56 351 ALA A N 1
ATOM 2564 C CA . ALA A 1 351 ? 15.954 10.531 -11.666 1.00 86.56 351 ALA A CA 1
ATOM 2565 C C . ALA A 1 351 ? 14.754 11.220 -10.981 1.00 86.56 351 ALA A C 1
ATOM 2567 O O . ALA A 1 351 ? 13.910 10.561 -10.376 1.00 86.56 351 ALA A O 1
ATOM 2568 N N . THR A 1 352 ? 14.696 12.555 -11.012 1.00 89.62 352 THR A N 1
ATOM 2569 C CA . THR A 1 352 ? 13.691 13.351 -10.272 1.00 89.62 352 THR A CA 1
ATOM 2570 C C . THR A 1 352 ? 12.578 13.887 -11.170 1.00 89.62 352 THR A C 1
ATOM 2572 O O . THR A 1 352 ? 12.759 14.040 -12.381 1.00 89.62 352 THR A O 1
ATOM 2575 N N . ASN A 1 353 ? 11.437 14.230 -10.567 1.00 92.69 353 ASN A N 1
ATOM 2576 C CA . ASN A 1 353 ? 10.267 14.789 -11.258 1.00 92.69 353 ASN A CA 1
ATOM 2577 C C . ASN A 1 353 ? 9.755 13.847 -12.358 1.00 92.69 353 ASN A C 1
ATOM 2579 O O . ASN A 1 353 ? 9.461 14.263 -13.480 1.00 92.69 353 ASN A O 1
ATOM 2583 N N . GLY A 1 354 ? 9.756 12.551 -12.053 1.00 95.06 354 GLY A N 1
ATOM 2584 C CA . GLY A 1 354 ? 9.297 11.507 -12.955 1.00 95.06 354 GLY A CA 1
ATOM 2585 C C . GLY A 1 354 ? 7.778 11.400 -12.975 1.00 95.06 354 GLY A C 1
ATOM 2586 O O . GLY A 1 354 ? 7.144 11.459 -11.921 1.00 95.06 354 GLY A O 1
ATOM 2587 N N . THR A 1 355 ? 7.205 11.177 -14.155 1.00 97.88 355 THR A N 1
ATOM 2588 C CA . THR A 1 355 ? 5.769 10.925 -14.318 1.00 97.88 355 THR A CA 1
ATOM 2589 C C . THR A 1 355 ? 5.546 9.563 -14.958 1.00 97.88 355 THR A C 1
ATOM 2591 O O . THR A 1 355 ? 6.005 9.311 -16.070 1.00 97.88 355 THR A O 1
ATOM 2594 N N . LEU A 1 356 ? 4.783 8.708 -14.286 1.00 98.56 356 LEU A N 1
ATOM 2595 C CA . LEU A 1 356 ? 4.259 7.456 -14.814 1.00 98.56 356 LEU A CA 1
ATOM 2596 C C . LEU A 1 356 ? 2.730 7.557 -14.865 1.00 98.56 356 LEU A C 1
ATOM 2598 O O . LEU A 1 356 ? 2.091 7.802 -13.845 1.00 98.56 356 LEU A O 1
ATOM 2602 N N . SER A 1 357 ? 2.121 7.428 -16.044 1.00 98.69 357 SER A N 1
ATOM 2603 C CA . SER A 1 357 ? 0.666 7.608 -16.155 1.00 98.69 357 SER A CA 1
ATOM 2604 C C . SER A 1 357 ? -0.020 6.740 -17.200 1.00 98.69 357 SER A C 1
ATOM 2606 O O . SER A 1 357 ? 0.609 6.330 -18.169 1.00 98.69 357 SER A O 1
ATOM 2608 N N . TYR A 1 358 ? -1.315 6.461 -17.038 1.00 98.69 358 TYR A N 1
ATOM 2609 C CA . TYR A 1 358 ? -2.136 5.751 -18.039 1.00 98.69 358 TYR A CA 1
ATOM 2610 C C . TYR A 1 358 ? -1.507 4.443 -18.553 1.00 98.69 358 TYR A C 1
ATOM 2612 O O . TYR A 1 358 ? -1.654 4.102 -19.722 1.00 98.69 358 TYR A O 1
ATOM 2620 N N . SER A 1 359 ? -0.726 3.761 -17.717 1.00 98.88 359 SER A N 1
ATOM 2621 C CA . SER A 1 359 ? 0.100 2.618 -18.122 1.00 98.88 359 SER A CA 1
ATOM 2622 C C . SER A 1 359 ? -0.305 1.362 -17.364 1.00 98.88 359 SER A C 1
ATOM 2624 O O . SER A 1 359 ? -0.723 1.447 -16.206 1.00 98.88 359 SER A O 1
ATOM 2626 N N . ASN A 1 360 ? -0.153 0.217 -18.025 1.00 98.88 360 ASN A N 1
ATOM 2627 C CA . ASN A 1 360 ? -0.552 -1.089 -17.516 1.00 98.88 360 ASN A CA 1
ATOM 2628 C C . ASN A 1 360 ? 0.684 -1.930 -17.193 1.00 98.88 360 ASN A C 1
ATOM 2630 O O . ASN A 1 360 ? 1.628 -1.970 -17.981 1.00 98.88 360 ASN A O 1
ATOM 2634 N N . PHE A 1 361 ? 0.648 -2.602 -16.049 1.00 98.94 361 PHE A N 1
ATOM 2635 C CA . PHE A 1 361 ? 1.678 -3.505 -15.556 1.00 98.94 361 PHE A CA 1
ATOM 2636 C C . PHE A 1 361 ? 1.023 -4.833 -15.204 1.00 98.94 361 PHE A C 1
ATOM 2638 O O . PHE A 1 361 ? 0.302 -4.905 -14.208 1.00 98.94 361 PHE A O 1
ATOM 2645 N N . THR A 1 362 ? 1.283 -5.856 -16.009 1.00 98.88 362 THR A N 1
ATOM 2646 C CA . THR A 1 362 ? 0.676 -7.180 -15.868 1.00 98.88 362 THR A CA 1
ATOM 2647 C C . THR A 1 362 ? 1.760 -8.238 -15.716 1.00 98.88 362 THR A C 1
ATOM 2649 O O . THR A 1 362 ? 2.676 -8.281 -16.537 1.00 98.88 362 THR A O 1
ATOM 2652 N N . ASN A 1 363 ? 1.669 -9.085 -14.690 1.00 98.75 363 ASN A N 1
ATOM 2653 C CA . ASN A 1 363 ? 2.547 -10.252 -14.522 1.00 98.75 363 ASN A CA 1
ATOM 2654 C C . ASN A 1 363 ? 4.058 -9.945 -14.578 1.00 98.75 363 ASN A C 1
ATOM 2656 O O . ASN A 1 363 ? 4.867 -10.740 -15.052 1.00 98.75 363 ASN A O 1
ATOM 2660 N N . ASN A 1 364 ? 4.474 -8.772 -14.091 1.00 98.94 364 ASN A N 1
ATOM 2661 C CA . ASN A 1 364 ? 5.896 -8.449 -13.991 1.00 98.94 364 ASN A CA 1
ATOM 2662 C C . ASN A 1 364 ? 6.474 -9.024 -12.696 1.00 98.94 364 ASN A C 1
ATOM 2664 O O . ASN A 1 364 ? 5.828 -9.026 -11.641 1.00 98.94 364 ASN A O 1
ATOM 2668 N N . ILE A 1 365 ? 7.714 -9.508 -12.778 1.00 98.75 365 ILE A N 1
ATOM 2669 C CA . ILE A 1 365 ? 8.347 -10.271 -11.705 1.00 98.75 365 ILE A CA 1
ATOM 2670 C C . ILE A 1 365 ? 9.675 -9.634 -11.308 1.00 98.75 365 ILE A C 1
ATOM 2672 O O . ILE A 1 365 ? 10.604 -9.506 -12.105 1.00 98.75 365 ILE A O 1
ATOM 2676 N N . ALA A 1 366 ? 9.809 -9.333 -10.020 1.00 96.69 366 ALA A N 1
ATOM 2677 C CA . ALA A 1 366 ? 11.088 -9.015 -9.403 1.00 96.69 366 ALA A CA 1
ATOM 2678 C C . ALA A 1 366 ? 11.492 -10.141 -8.449 1.00 96.69 366 ALA A C 1
ATOM 2680 O O . ALA A 1 366 ? 10.760 -10.499 -7.521 1.00 96.69 366 ALA A O 1
ATOM 2681 N N . TRP A 1 367 ? 12.692 -10.691 -8.624 1.00 94.75 367 TRP A N 1
ATOM 2682 C CA . TRP A 1 367 ? 13.195 -11.745 -7.736 1.00 94.75 367 TRP A CA 1
ATOM 2683 C C . TRP A 1 367 ? 13.495 -11.241 -6.318 1.00 94.75 367 TRP A C 1
ATOM 2685 O O . TRP A 1 367 ? 13.478 -12.019 -5.359 1.00 94.75 367 TRP A O 1
ATOM 2695 N N . ARG A 1 368 ? 13.706 -9.930 -6.150 1.00 91.19 368 ARG A N 1
ATOM 2696 C CA . ARG A 1 368 ? 13.816 -9.289 -4.841 1.00 91.19 368 ARG A CA 1
ATOM 2697 C C . ARG A 1 368 ? 12.564 -8.503 -4.467 1.00 91.19 368 ARG A C 1
ATOM 2699 O O . ARG A 1 368 ? 11.851 -8.981 -3.596 1.00 91.19 368 ARG A O 1
ATOM 2706 N N . SER A 1 369 ? 12.306 -7.329 -5.043 1.00 92.88 369 SER A N 1
ATOM 2707 C CA . SER A 1 369 ? 11.246 -6.411 -4.568 1.00 92.88 369 SER A CA 1
ATOM 2708 C C . SER A 1 369 ? 10.715 -5.488 -5.668 1.00 92.88 369 SER A C 1
ATOM 2710 O O . SER A 1 369 ? 11.439 -5.197 -6.615 1.00 92.88 369 SER A O 1
ATOM 2712 N N . GLY A 1 370 ? 9.495 -4.963 -5.516 1.00 95.12 370 GLY A N 1
ATOM 2713 C CA . GLY A 1 370 ? 8.872 -4.101 -6.526 1.00 95.12 370 GLY A CA 1
ATOM 2714 C C . GLY A 1 370 ? 8.575 -4.881 -7.799 1.00 95.12 370 GLY A C 1
ATOM 2715 O O . GLY A 1 370 ? 9.262 -4.683 -8.800 1.00 95.12 370 GLY A O 1
ATOM 2716 N N . GLY A 1 371 ? 7.619 -5.812 -7.749 1.00 97.50 371 GLY A N 1
ATOM 2717 C CA . GLY A 1 371 ? 7.366 -6.735 -8.864 1.00 97.50 371 GLY A CA 1
ATOM 2718 C C . GLY A 1 371 ? 7.107 -6.024 -10.191 1.00 97.50 371 GLY A C 1
ATOM 2719 O O . GLY A 1 371 ? 7.611 -6.469 -11.212 1.00 97.50 371 GLY A O 1
ATOM 2720 N N . ALA A 1 372 ? 6.472 -4.850 -10.177 1.00 98.69 372 ALA A N 1
ATOM 2721 C CA . ALA A 1 372 ? 6.401 -3.967 -11.339 1.00 98.69 372 ALA A CA 1
ATOM 2722 C C . ALA A 1 372 ? 7.417 -2.822 -11.261 1.00 98.69 372 ALA A C 1
ATOM 2724 O O . ALA A 1 372 ? 8.234 -2.657 -12.165 1.00 98.69 372 ALA A O 1
ATOM 2725 N N . VAL A 1 373 ? 7.361 -2.017 -10.198 1.00 98.56 373 VAL A N 1
ATOM 2726 C CA . VAL A 1 373 ? 8.065 -0.735 -10.116 1.00 98.56 373 VAL A CA 1
ATOM 2727 C C . VAL A 1 373 ? 8.895 -0.631 -8.843 1.00 98.56 373 VAL A C 1
ATOM 2729 O O . VAL A 1 373 ? 8.404 -0.830 -7.732 1.00 98.56 373 VAL A O 1
ATOM 2732 N N . TYR A 1 374 ? 10.152 -0.229 -9.003 1.00 94.69 374 TYR A N 1
ATOM 2733 C CA . TYR A 1 374 ? 10.983 0.291 -7.923 1.00 94.69 374 TYR A CA 1
ATOM 2734 C C . TYR A 1 374 ? 11.098 1.810 -8.068 1.00 94.69 374 TYR A C 1
ATOM 2736 O O . TYR A 1 374 ? 11.541 2.285 -9.108 1.00 94.69 374 TYR A O 1
ATOM 2744 N N . TRP A 1 375 ? 10.697 2.583 -7.054 1.00 93.56 375 TRP A N 1
ATOM 2745 C CA . TRP A 1 375 ? 10.683 4.046 -7.119 1.00 93.56 375 TRP A CA 1
ATOM 2746 C C . TRP A 1 375 ? 11.524 4.709 -6.026 1.00 93.56 375 TRP A C 1
ATOM 2748 O O . TRP A 1 375 ? 11.132 4.771 -4.863 1.00 93.56 375 TRP A O 1
ATOM 2758 N N . ASN A 1 376 ? 12.652 5.298 -6.416 1.00 87.62 376 ASN A N 1
ATOM 2759 C CA . ASN A 1 376 ? 13.587 6.041 -5.560 1.00 87.62 376 ASN A CA 1
ATOM 2760 C C . ASN A 1 376 ? 13.799 7.497 -6.027 1.00 87.62 376 ASN A C 1
ATOM 2762 O O . ASN A 1 376 ? 14.569 8.250 -5.429 1.00 87.62 376 ASN A O 1
ATOM 2766 N N . GLY A 1 377 ? 13.106 7.917 -7.089 1.00 82.94 377 GLY A N 1
ATOM 2767 C CA . GLY A 1 377 ? 13.083 9.306 -7.546 1.00 82.94 377 GLY A CA 1
ATOM 2768 C C . GLY A 1 377 ? 12.328 10.233 -6.584 1.00 82.94 377 GLY A C 1
ATOM 2769 O O . GLY A 1 377 ? 11.300 9.854 -6.023 1.00 82.94 377 GLY A O 1
ATOM 2770 N N . ILE A 1 378 ? 12.819 11.462 -6.412 1.00 87.62 378 ILE A N 1
ATOM 2771 C CA . ILE A 1 378 ? 12.153 12.527 -5.636 1.00 87.62 378 ILE A CA 1
ATOM 2772 C C . ILE A 1 378 ? 11.075 13.196 -6.503 1.00 87.62 378 ILE A C 1
ATOM 2774 O O . ILE A 1 378 ? 11.283 13.348 -7.710 1.00 87.62 378 ILE A O 1
ATOM 2778 N N . GLU A 1 379 ? 9.962 13.615 -5.885 1.00 91.19 379 GLU A N 1
ATOM 2779 C CA . GLU A 1 379 ? 8.838 14.296 -6.560 1.00 91.19 379 GLU A CA 1
ATOM 2780 C C . GLU A 1 379 ? 8.239 13.447 -7.695 1.00 91.19 379 GLU A C 1
ATOM 2782 O O . GLU A 1 379 ? 7.968 13.921 -8.797 1.00 91.19 379 GLU A O 1
ATOM 2787 N N . GLY A 1 380 ? 8.080 12.148 -7.432 1.00 93.31 380 GLY A N 1
ATOM 2788 C CA . GLY A 1 380 ? 7.507 11.203 -8.383 1.00 93.31 380 GLY A CA 1
ATOM 2789 C C . GLY A 1 380 ? 5.983 11.189 -8.400 1.00 93.31 380 GLY A C 1
ATOM 2790 O O . GLY A 1 380 ? 5.347 11.269 -7.347 1.00 93.31 380 GLY A O 1
ATOM 2791 N N . GLU A 1 381 ? 5.402 11.012 -9.585 1.00 97.44 381 GLU A N 1
ATOM 2792 C CA . GLU A 1 381 ? 3.956 10.914 -9.781 1.00 97.44 381 GLU A CA 1
ATOM 2793 C C . GLU A 1 381 ? 3.565 9.635 -10.539 1.00 97.44 381 GLU A C 1
ATOM 2795 O O . GLU A 1 381 ? 4.027 9.407 -11.657 1.00 97.44 381 GLU A O 1
ATOM 2800 N N . ILE A 1 382 ? 2.667 8.836 -9.950 1.00 98.56 382 ILE A N 1
ATOM 2801 C CA . ILE A 1 382 ? 1.972 7.714 -10.599 1.00 98.56 382 ILE A CA 1
ATOM 2802 C C . ILE A 1 382 ? 0.481 8.053 -10.702 1.00 98.56 382 ILE A C 1
ATOM 2804 O O . ILE A 1 382 ? -0.170 8.277 -9.680 1.00 98.56 382 ILE A O 1
ATOM 2808 N N . THR A 1 383 ? -0.091 8.093 -11.909 1.00 98.69 383 THR A N 1
ATOM 2809 C CA . THR A 1 383 ? -1.521 8.419 -12.090 1.00 98.69 383 THR A CA 1
ATOM 2810 C C . THR A 1 383 ? -2.232 7.575 -13.138 1.00 98.69 383 THR A C 1
ATOM 2812 O O . THR A 1 383 ? -1.728 7.385 -14.239 1.00 98.69 383 THR A O 1
ATOM 2815 N N . TYR A 1 384 ? -3.455 7.124 -12.848 1.00 98.75 384 TYR A N 1
ATOM 2816 C CA . TYR A 1 384 ? -4.255 6.333 -13.800 1.00 98.75 384 TYR A CA 1
ATOM 2817 C C . TYR A 1 384 ? -3.548 5.060 -14.287 1.00 98.75 384 TYR A C 1
ATOM 2819 O O . TYR A 1 384 ? -3.713 4.656 -15.436 1.00 98.75 384 TYR A O 1
ATOM 2827 N N . CYS A 1 385 ? -2.728 4.448 -13.433 1.00 98.88 385 CYS A N 1
ATOM 2828 C CA . CYS A 1 385 ? -2.022 3.213 -13.752 1.00 98.88 385 CYS A CA 1
ATOM 2829 C C . CYS A 1 385 ? -2.775 1.988 -13.236 1.00 98.88 385 CYS A C 1
ATOM 2831 O O . CYS A 1 385 ? -3.486 2.055 -12.231 1.00 98.88 385 CYS A O 1
ATOM 2833 N N . ILE A 1 386 ? -2.581 0.865 -13.922 1.00 98.94 386 ILE A N 1
ATOM 2834 C CA . ILE A 1 386 ? -3.112 -0.440 -13.530 1.00 98.94 386 ILE A CA 1
ATOM 2835 C C . ILE A 1 386 ? -1.930 -1.359 -13.239 1.00 98.94 386 ILE A C 1
ATOM 2837 O O . ILE A 1 386 ? -1.084 -1.565 -14.104 1.00 98.94 386 ILE A O 1
ATOM 2841 N N . PHE A 1 387 ? -1.890 -1.902 -12.028 1.00 98.94 387 PHE A N 1
ATOM 2842 C CA . PHE A 1 387 ? -0.945 -2.918 -11.583 1.00 98.94 387 PHE A CA 1
ATOM 2843 C C . PHE A 1 387 ? -1.730 -4.189 -11.279 1.00 98.94 387 PHE A C 1
ATOM 2845 O O . PHE A 1 387 ? -2.374 -4.280 -10.231 1.00 98.94 387 PHE A O 1
ATOM 2852 N N . ASP A 1 388 ? -1.708 -5.135 -12.209 1.00 98.88 388 ASP A N 1
ATOM 2853 C CA . ASP A 1 388 ? -2.432 -6.399 -12.125 1.00 98.88 388 ASP A CA 1
ATOM 2854 C C . ASP A 1 388 ? -1.446 -7.569 -12.043 1.00 98.88 388 ASP A C 1
ATOM 2856 O O . ASP A 1 388 ? -0.526 -7.668 -12.852 1.00 98.88 388 ASP A O 1
ATOM 2860 N N . ASP A 1 389 ? -1.617 -8.433 -11.046 1.00 98.81 389 ASP A N 1
ATOM 2861 C CA . ASP A 1 389 ? -0.883 -9.701 -10.920 1.00 98.81 389 ASP A CA 1
ATOM 2862 C C . ASP A 1 389 ? 0.655 -9.558 -10.947 1.00 98.81 389 ASP A C 1
ATOM 2864 O O . ASP A 1 389 ? 1.349 -10.332 -11.584 1.00 98.81 389 ASP A O 1
ATOM 2868 N N . ASN A 1 390 ? 1.234 -8.533 -10.308 1.00 98.94 390 ASN A N 1
ATOM 2869 C CA . ASN A 1 390 ? 2.697 -8.379 -10.251 1.00 98.94 390 ASN A CA 1
ATOM 2870 C C . ASN A 1 390 ? 3.281 -9.024 -8.986 1.00 98.94 390 ASN A C 1
ATOM 2872 O O . ASN A 1 390 ? 2.665 -9.011 -7.912 1.00 98.94 390 ASN A O 1
ATOM 2876 N N . HIS A 1 391 ? 4.501 -9.561 -9.096 1.00 98.56 391 HIS A N 1
ATOM 2877 C CA . HIS A 1 391 ? 5.057 -10.451 -8.077 1.00 98.56 391 HIS A CA 1
ATOM 2878 C C . HIS A 1 391 ? 6.465 -10.061 -7.604 1.00 98.56 391 HIS A C 1
ATOM 2880 O O . HIS A 1 391 ? 7.428 -10.007 -8.375 1.00 98.56 391 HIS A O 1
ATOM 2886 N N . ALA A 1 392 ? 6.616 -9.894 -6.286 1.00 97.25 392 ALA A N 1
ATOM 2887 C CA . ALA A 1 392 ? 7.910 -9.801 -5.609 1.00 97.25 392 ALA A CA 1
ATOM 2888 C C . ALA A 1 392 ? 8.256 -11.134 -4.923 1.00 97.25 392 ALA A C 1
ATOM 2890 O O . ALA A 1 392 ? 7.755 -11.449 -3.838 1.00 97.25 392 ALA A O 1
ATOM 2891 N N . ILE A 1 393 ? 9.149 -11.913 -5.541 1.00 95.81 393 ILE A N 1
ATOM 2892 C CA . ILE A 1 393 ? 9.436 -13.300 -5.132 1.00 95.81 393 ILE A CA 1
ATOM 2893 C C . ILE A 1 393 ? 10.271 -13.376 -3.849 1.00 95.81 393 ILE A C 1
ATOM 2895 O O . ILE A 1 393 ? 10.130 -14.323 -3.078 1.00 95.81 393 ILE A O 1
ATOM 2899 N N . GLY A 1 394 ? 11.167 -12.419 -3.597 1.00 88.88 394 GLY A N 1
ATOM 2900 C CA . GLY A 1 394 ? 12.018 -12.395 -2.401 1.00 88.88 394 GLY A CA 1
ATOM 2901 C C . GLY A 1 394 ? 12.898 -13.641 -2.212 1.00 88.88 394 GLY A C 1
ATOM 2902 O O . GLY A 1 394 ? 13.118 -14.085 -1.078 1.00 88.88 394 GLY A O 1
ATOM 2903 N N . ASN A 1 395 ? 13.366 -14.260 -3.300 1.00 85.31 395 ASN A N 1
ATOM 2904 C CA . ASN A 1 395 ? 14.296 -15.399 -3.263 1.00 85.31 395 ASN A CA 1
ATOM 2905 C C . ASN A 1 395 ? 15.772 -14.969 -3.344 1.00 85.31 395 ASN A C 1
ATOM 2907 O O . ASN A 1 395 ? 16.658 -15.799 -3.145 1.00 85.31 395 ASN A O 1
ATOM 2911 N N . VAL A 1 396 ? 16.039 -13.680 -3.565 1.00 79.44 396 VAL A N 1
ATOM 2912 C CA . VAL A 1 396 ? 17.389 -13.111 -3.580 1.00 79.44 396 VAL A CA 1
ATOM 2913 C C . VAL A 1 396 ? 17.617 -12.252 -2.335 1.00 79.44 396 VAL A C 1
ATOM 2915 O O . VAL A 1 396 ? 16.855 -11.336 -2.037 1.00 79.44 396 VAL A O 1
ATOM 2918 N N . SER A 1 397 ? 18.698 -12.535 -1.602 1.00 65.25 397 SER A N 1
ATOM 2919 C CA . SER A 1 397 ? 19.128 -11.759 -0.426 1.00 65.25 397 SER A CA 1
ATOM 2920 C C . SER A 1 397 ? 20.197 -10.711 -0.746 1.00 65.25 397 SER A C 1
ATOM 2922 O O . SER A 1 397 ? 20.714 -10.071 0.168 1.00 65.25 397 SER A O 1
ATOM 2924 N N . GLY A 1 398 ? 20.590 -10.580 -2.018 1.00 57.16 398 GLY A N 1
ATOM 2925 C CA . GLY A 1 398 ? 21.577 -9.601 -2.460 1.00 57.16 398 GLY A CA 1
ATOM 2926 C C . GLY A 1 398 ? 21.158 -8.193 -2.045 1.00 57.16 398 GLY A C 1
ATOM 2927 O O . GLY A 1 398 ? 20.068 -7.731 -2.396 1.00 57.16 398 GLY A O 1
ATOM 2928 N N . SER A 1 399 ? 22.011 -7.518 -1.272 1.00 53.00 399 SER A N 1
ATOM 2929 C CA . SER A 1 399 ? 21.859 -6.092 -1.009 1.00 53.00 399 SER A CA 1
ATOM 2930 C C . SER A 1 399 ? 22.088 -5.343 -2.313 1.00 53.00 399 SER A C 1
ATOM 2932 O O . SER A 1 399 ? 23.083 -5.568 -2.997 1.00 53.00 399 SER A O 1
ATOM 2934 N N . ASP A 1 400 ? 21.172 -4.444 -2.627 1.00 53.88 400 ASP A N 1
ATOM 2935 C CA . ASP A 1 400 ? 21.375 -3.461 -3.676 1.00 53.88 400 ASP A CA 1
ATOM 2936 C C . ASP A 1 400 ? 22.193 -2.371 -2.993 1.00 53.88 400 ASP A C 1
ATOM 2938 O O . ASP A 1 400 ? 21.789 -1.894 -1.930 1.00 53.88 400 ASP A O 1
ATOM 2942 N N . PHE A 1 401 ? 23.388 -2.091 -3.513 1.00 49.03 401 PHE A N 1
ATOM 2943 C CA . PHE A 1 401 ? 24.337 -1.166 -2.887 1.00 49.03 401 PHE A CA 1
ATOM 2944 C C . PHE A 1 401 ? 23.778 0.263 -2.786 1.00 49.03 401 PHE A C 1
ATOM 2946 O O . PHE A 1 401 ? 24.296 1.049 -1.995 1.00 49.03 401 PHE A O 1
ATOM 2953 N N . ASP A 1 402 ? 22.710 0.564 -3.534 1.00 49.41 402 ASP A N 1
ATOM 2954 C CA . ASP A 1 402 ? 22.047 1.869 -3.583 1.00 49.41 402 ASP A CA 1
ATOM 2955 C C . ASP A 1 402 ? 20.813 1.962 -2.677 1.00 49.41 402 ASP A C 1
ATOM 2957 O O . ASP A 1 402 ? 20.194 3.026 -2.566 1.00 49.41 402 ASP A O 1
ATOM 2961 N N . VAL A 1 403 ? 20.474 0.885 -1.964 1.00 44.84 403 VAL A N 1
ATOM 2962 C CA . VAL A 1 403 ? 19.404 0.901 -0.967 1.00 44.84 403 VAL A CA 1
ATOM 2963 C C . VAL A 1 403 ? 19.982 0.747 0.431 1.00 44.84 403 VAL A C 1
ATOM 2965 O O . VAL A 1 403 ? 20.974 0.045 0.635 1.00 44.84 403 VAL A O 1
ATOM 2968 N N . ALA A 1 404 ? 19.381 1.471 1.380 1.00 39.12 404 ALA A N 1
ATOM 2969 C CA . ALA A 1 404 ? 19.932 1.696 2.704 1.00 39.12 404 ALA A CA 1
ATOM 2970 C C . ALA A 1 404 ? 20.364 0.357 3.292 1.00 39.12 404 ALA A C 1
ATOM 2972 O O . ALA A 1 404 ? 19.605 -0.602 3.171 1.00 39.12 404 ALA A O 1
ATOM 2973 N N . HIS A 1 405 ? 21.562 0.290 3.895 1.00 39.19 405 HIS A N 1
ATOM 2974 C CA . HIS A 1 405 ? 22.091 -0.896 4.582 1.00 39.19 405 HIS A CA 1
ATOM 2975 C C . HIS A 1 405 ? 20.955 -1.710 5.225 1.00 39.19 405 HIS A C 1
ATOM 2977 O O . HIS A 1 405 ? 20.420 -1.324 6.265 1.00 39.19 405 HIS A O 1
ATOM 2983 N N . TYR A 1 406 ? 20.541 -2.795 4.565 1.00 48.72 406 TYR A N 1
ATOM 2984 C CA . TYR A 1 406 ? 19.274 -3.434 4.893 1.00 48.72 406 TYR A CA 1
ATOM 2985 C C . TYR A 1 406 ? 19.327 -4.149 6.239 1.00 48.72 406 TYR A C 1
ATOM 2987 O O . TYR A 1 406 ? 20.179 -5.005 6.476 1.00 48.72 406 TYR A O 1
ATOM 2995 N N . SER A 1 407 ? 18.337 -3.858 7.080 1.00 39.75 407 SER A N 1
ATOM 2996 C CA . SER A 1 407 ? 17.853 -4.754 8.133 1.00 39.75 407 SER A CA 1
ATOM 2997 C C . SER A 1 407 ? 16.647 -5.601 7.677 1.00 39.75 407 SER A C 1
ATOM 2999 O O . SER A 1 407 ? 16.173 -6.427 8.456 1.00 39.75 407 SER A O 1
ATOM 3001 N N . THR A 1 408 ? 16.156 -5.438 6.437 1.00 50.12 408 THR A N 1
ATOM 3002 C CA . THR A 1 408 ? 14.980 -6.138 5.881 1.00 50.12 408 THR A CA 1
ATOM 3003 C C . THR A 1 408 ? 15.355 -7.040 4.693 1.00 50.12 408 THR A C 1
ATOM 3005 O O . THR A 1 408 ? 16.172 -6.679 3.851 1.00 50.12 408 THR A O 1
ATOM 3008 N N . GLY A 1 409 ? 14.794 -8.255 4.637 1.00 62.62 409 GLY A N 1
ATOM 3009 C CA . GLY A 1 409 ? 14.975 -9.182 3.508 1.00 62.62 409 GLY A CA 1
ATOM 3010 C C . GLY A 1 409 ? 14.209 -8.741 2.252 1.00 62.62 409 GLY A C 1
ATOM 3011 O O . GLY A 1 409 ? 13.310 -7.904 2.337 1.00 62.62 409 GLY A O 1
ATOM 3012 N N . GLY A 1 410 ? 14.559 -9.303 1.086 1.00 79.56 410 GLY A N 1
ATOM 3013 C CA . GLY A 1 410 ? 13.775 -9.147 -0.147 1.00 79.56 410 GLY A CA 1
ATOM 3014 C C . GLY A 1 410 ? 12.358 -9.722 -0.022 1.00 79.56 410 GLY A C 1
ATOM 3015 O O . GLY A 1 410 ? 12.087 -10.509 0.882 1.00 79.56 410 GLY A O 1
ATOM 3016 N N . GLY A 1 411 ? 11.476 -9.358 -0.952 1.00 90.19 411 GLY A N 1
ATOM 3017 C CA . GLY A 1 411 ? 10.098 -9.847 -1.050 1.00 90.19 411 GLY A CA 1
ATOM 3018 C C . GLY A 1 411 ? 9.029 -8.790 -0.791 1.00 90.19 411 GLY A C 1
ATOM 3019 O O . GLY A 1 411 ? 7.905 -9.164 -0.474 1.00 90.19 411 GLY A O 1
ATOM 3020 N N . ASN A 1 412 ? 9.360 -7.497 -0.860 1.00 93.75 412 ASN A N 1
ATOM 3021 C CA . ASN A 1 412 ? 8.436 -6.416 -0.499 1.00 93.75 412 ASN A CA 1
ATOM 3022 C C . ASN A 1 412 ? 7.870 -5.705 -1.736 1.00 93.75 412 ASN A C 1
ATOM 3024 O O . ASN A 1 412 ? 8.600 -5.525 -2.714 1.00 93.75 412 ASN A O 1
ATOM 3028 N N . GLY A 1 413 ? 6.618 -5.242 -1.654 1.00 96.50 413 GLY A N 1
ATOM 3029 C CA . GLY A 1 413 ? 5.961 -4.468 -2.709 1.00 96.50 413 GLY A CA 1
ATOM 3030 C C . GLY A 1 413 ? 5.713 -5.310 -3.955 1.00 96.50 413 GLY A C 1
ATOM 3031 O O . GLY A 1 413 ? 6.521 -5.276 -4.883 1.00 96.50 413 GLY A O 1
ATOM 3032 N N . GLY A 1 414 ? 4.629 -6.089 -3.985 1.00 97.69 414 GLY A N 1
ATOM 3033 C CA . GLY A 1 414 ? 4.342 -6.969 -5.127 1.00 97.69 414 GLY A CA 1
ATOM 3034 C C . GLY A 1 414 ? 4.164 -6.197 -6.430 1.00 97.69 414 GLY A C 1
ATOM 3035 O O . GLY A 1 414 ? 4.682 -6.616 -7.455 1.00 97.69 414 GLY A O 1
ATOM 3036 N N . ALA A 1 415 ? 3.575 -5.001 -6.380 1.00 98.62 415 ALA A N 1
ATOM 3037 C CA . ALA A 1 415 ? 3.594 -4.054 -7.489 1.00 98.62 415 ALA A CA 1
ATOM 3038 C C . ALA A 1 415 ? 4.718 -3.030 -7.330 1.00 98.62 415 ALA A C 1
ATOM 3040 O O . ALA A 1 415 ? 5.610 -2.948 -8.171 1.00 98.62 415 ALA A O 1
ATOM 3041 N N . VAL A 1 416 ? 4.676 -2.237 -6.258 1.00 98.50 416 VAL A N 1
ATOM 3042 C CA . VAL A 1 416 ? 5.503 -1.038 -6.109 1.00 98.50 416 VAL A CA 1
ATOM 3043 C C . VAL A 1 416 ? 6.282 -1.082 -4.808 1.00 98.50 416 VAL A C 1
ATOM 3045 O O . VAL A 1 416 ? 5.737 -1.319 -3.734 1.00 98.50 416 VAL A O 1
ATOM 3048 N N . ILE A 1 417 ? 7.562 -0.753 -4.885 1.00 94.06 417 ILE A N 1
ATOM 3049 C CA . ILE A 1 417 ? 8.327 -0.312 -3.723 1.00 94.06 417 ILE A CA 1
ATOM 3050 C C . ILE A 1 417 ? 8.671 1.163 -3.878 1.00 94.06 417 ILE A C 1
ATOM 3052 O O . ILE A 1 417 ? 9.125 1.592 -4.937 1.00 94.06 417 ILE A O 1
ATOM 3056 N N . TRP A 1 418 ? 8.441 1.935 -2.820 1.00 93.62 418 TRP A N 1
ATOM 3057 C CA . TRP A 1 418 ? 8.598 3.382 -2.826 1.00 93.62 418 TRP A CA 1
ATOM 3058 C C . TRP A 1 418 ? 9.564 3.839 -1.733 1.00 93.62 418 TRP A C 1
ATOM 3060 O O . TRP A 1 418 ? 9.352 3.583 -0.548 1.00 93.62 418 TRP A O 1
ATOM 3070 N N . THR A 1 419 ? 10.628 4.536 -2.129 1.00 90.56 419 THR A N 1
ATOM 3071 C CA . THR A 1 419 ? 11.645 5.079 -1.215 1.00 90.56 419 THR A CA 1
ATOM 3072 C C . THR A 1 419 ? 11.943 6.563 -1.418 1.00 90.56 419 THR A C 1
ATOM 3074 O O . THR A 1 419 ? 12.686 7.145 -0.629 1.00 90.56 419 THR A O 1
ATOM 3077 N N . GLY A 1 420 ? 11.387 7.180 -2.466 1.00 88.06 420 GLY A N 1
ATOM 3078 C CA . GLY A 1 420 ? 11.524 8.612 -2.740 1.00 88.06 420 GLY A CA 1
ATOM 3079 C C . GLY A 1 420 ? 10.632 9.490 -1.852 1.00 88.06 420 GLY A C 1
ATOM 3080 O O . GLY A 1 420 ? 9.608 9.040 -1.339 1.00 88.06 420 GLY A O 1
ATOM 3081 N N . SER A 1 421 ? 10.995 10.764 -1.690 1.00 90.69 421 SER A N 1
ATOM 3082 C CA . SER A 1 421 ? 10.193 11.757 -0.960 1.00 90.69 421 SER A CA 1
ATOM 3083 C C . SER A 1 421 ? 9.231 12.529 -1.867 1.00 90.69 421 SER A C 1
ATOM 3085 O O . SER A 1 421 ? 9.445 12.646 -3.078 1.00 90.69 421 SER A O 1
ATOM 3087 N N . ASN A 1 422 ? 8.186 13.097 -1.256 1.00 92.25 422 ASN A N 1
ATOM 3088 C CA . ASN A 1 422 ? 7.148 13.910 -1.899 1.00 92.25 422 ASN A CA 1
ATOM 3089 C C . ASN A 1 422 ? 6.458 13.179 -3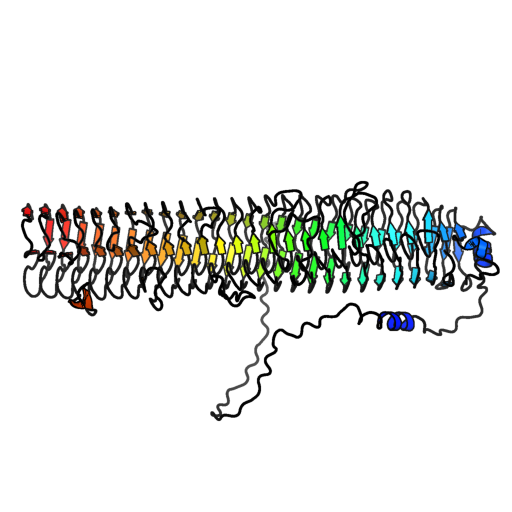.062 1.00 92.25 422 ASN A C 1
ATOM 3091 O O . ASN A 1 422 ? 6.157 13.770 -4.099 1.00 92.25 422 ASN A O 1
ATOM 3095 N N . GLY A 1 423 ? 6.255 11.871 -2.898 1.00 94.00 423 GLY A N 1
ATOM 3096 C CA . GLY A 1 423 ? 5.619 11.025 -3.893 1.00 94.00 423 GLY A CA 1
ATOM 3097 C C . GLY A 1 423 ? 4.113 11.212 -3.951 1.00 94.00 423 GLY A C 1
ATOM 3098 O O . GLY A 1 423 ? 3.463 11.480 -2.941 1.00 94.00 423 GLY A O 1
ATOM 3099 N N . THR A 1 424 ? 3.524 11.024 -5.126 1.00 97.31 424 THR A N 1
ATOM 3100 C CA . THR A 1 424 ? 2.072 10.911 -5.226 1.00 97.31 424 THR A CA 1
ATOM 3101 C C . THR A 1 424 ? 1.637 9.778 -6.144 1.00 97.31 424 THR A C 1
ATOM 3103 O O . THR A 1 424 ? 2.079 9.683 -7.284 1.00 97.31 424 THR A O 1
ATOM 3106 N N . VAL A 1 425 ? 0.698 8.968 -5.663 1.00 98.50 425 VAL A N 1
ATOM 3107 C CA . VAL A 1 425 ? -0.026 7.959 -6.429 1.00 98.50 425 VAL A CA 1
ATOM 3108 C C . VAL A 1 425 ? -1.507 8.335 -6.433 1.00 98.50 425 VAL A C 1
ATOM 3110 O O . VAL A 1 425 ? -2.099 8.476 -5.362 1.00 98.50 425 VAL A O 1
ATOM 3113 N N . ARG A 1 426 ? -2.121 8.528 -7.610 1.00 98.62 426 ARG A N 1
ATOM 3114 C CA . ARG A 1 426 ? -3.561 8.838 -7.703 1.00 98.62 426 ARG A CA 1
ATOM 3115 C C . ARG A 1 426 ? -4.311 8.008 -8.725 1.00 98.62 426 ARG A C 1
ATOM 3117 O O . ARG A 1 426 ? -3.753 7.654 -9.764 1.00 98.62 426 ARG A O 1
ATOM 3124 N N . ASN A 1 427 ? -5.602 7.788 -8.483 1.00 98.75 427 ASN A N 1
ATOM 3125 C CA . ASN A 1 427 ? -6.528 7.177 -9.447 1.00 98.75 427 ASN A CA 1
ATOM 3126 C C . ASN A 1 427 ? -5.985 5.877 -10.063 1.00 98.75 427 ASN A C 1
ATOM 3128 O O . ASN A 1 427 ? -6.156 5.645 -11.256 1.00 98.75 427 ASN A O 1
ATOM 3132 N N . SER A 1 428 ? -5.234 5.094 -9.288 1.00 98.88 428 SER A N 1
ATOM 3133 C CA . SER A 1 428 ? -4.518 3.915 -9.779 1.00 98.88 428 SER A CA 1
ATOM 3134 C C . SER A 1 428 ? -5.026 2.660 -9.085 1.00 98.88 428 SER A C 1
ATOM 3136 O O . SER A 1 428 ? -5.411 2.703 -7.913 1.00 98.88 428 SER A O 1
ATOM 3138 N N . ASN A 1 429 ? -5.010 1.550 -9.817 1.00 98.88 429 ASN A N 1
ATOM 3139 C CA . ASN A 1 429 ? -5.554 0.275 -9.372 1.00 98.88 429 ASN A CA 1
ATOM 3140 C C . ASN A 1 429 ? -4.426 -0.729 -9.145 1.00 98.88 429 ASN A C 1
ATOM 3142 O O . ASN A 1 429 ? -3.577 -0.915 -10.013 1.00 98.88 429 ASN A O 1
ATOM 3146 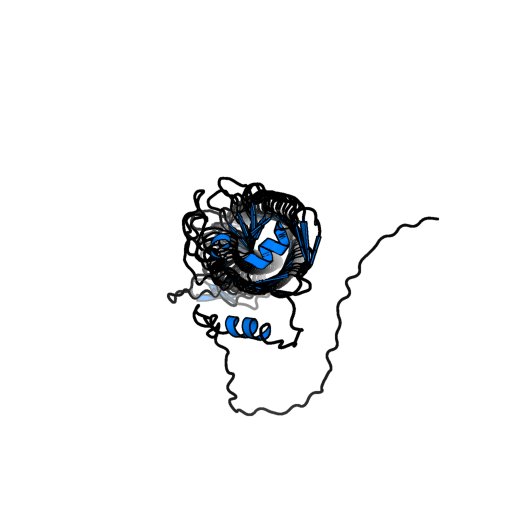N N . PHE A 1 430 ? -4.467 -1.406 -8.005 1.00 98.94 430 PHE A N 1
ATOM 3147 C CA . PHE A 1 430 ? -3.557 -2.468 -7.605 1.00 98.94 430 PHE A CA 1
ATOM 3148 C C . PHE A 1 430 ? -4.386 -3.715 -7.327 1.00 98.94 430 PHE A C 1
ATOM 3150 O O . PHE A 1 430 ? -5.074 -3.786 -6.307 1.00 98.94 430 PHE A O 1
ATOM 3157 N N . THR A 1 431 ? -4.362 -4.666 -8.254 1.00 98.88 431 THR A N 1
ATOM 3158 C CA . THR A 1 431 ? -5.175 -5.883 -8.192 1.00 98.88 431 THR A CA 1
ATOM 3159 C C . THR A 1 431 ? -4.279 -7.115 -8.197 1.00 98.88 431 THR A C 1
ATOM 3161 O O . THR A 1 431 ? -3.357 -7.191 -9.004 1.00 98.88 431 THR A O 1
ATOM 3164 N N . LYS A 1 432 ? -4.519 -8.064 -7.284 1.00 98.88 432 LYS A N 1
ATOM 3165 C CA . LYS A 1 432 ? -3.864 -9.392 -7.274 1.00 98.88 432 LYS A CA 1
ATOM 3166 C C . LYS A 1 432 ? -2.337 -9.388 -7.207 1.00 98.88 432 LYS A C 1
ATOM 3168 O O . LYS A 1 432 ? -1.689 -10.370 -7.544 1.00 98.88 432 LYS A O 1
ATOM 3173 N N . ASN A 1 433 ? -1.733 -8.303 -6.737 1.00 98.94 433 ASN A N 1
ATOM 3174 C CA . ASN A 1 433 ? -0.284 -8.255 -6.598 1.00 98.94 433 ASN A CA 1
ATOM 3175 C C . ASN A 1 433 ? 0.142 -9.034 -5.352 1.00 98.94 433 ASN A C 1
ATOM 3177 O O . ASN A 1 433 ? -0.538 -8.996 -4.320 1.00 98.94 433 ASN A O 1
ATOM 3181 N N . THR A 1 434 ? 1.282 -9.721 -5.438 1.00 98.81 434 THR A N 1
ATOM 3182 C CA . THR A 1 434 ? 1.758 -10.571 -4.342 1.00 98.81 434 THR A CA 1
ATOM 3183 C C . THR A 1 434 ? 3.182 -10.239 -3.923 1.00 98.81 434 THR A C 1
ATOM 3185 O O . THR A 1 434 ? 4.092 -10.156 -4.757 1.00 98.81 434 THR A O 1
ATOM 3188 N N . ALA A 1 435 ? 3.407 -10.167 -2.616 1.00 97.62 435 ALA A N 1
ATOM 3189 C CA . ALA A 1 435 ? 4.720 -9.971 -2.020 1.00 97.62 435 ALA A CA 1
ATOM 3190 C C . ALA A 1 435 ? 5.041 -11.114 -1.052 1.00 97.62 435 ALA A C 1
ATOM 3192 O O . ALA A 1 435 ? 4.258 -11.413 -0.147 1.00 97.62 435 ALA A O 1
ATOM 3193 N N . LYS A 1 436 ? 6.225 -11.730 -1.175 1.00 95.25 436 LYS A N 1
ATOM 3194 C CA . LYS A 1 436 ? 6.654 -12.780 -0.234 1.00 95.25 436 LYS A CA 1
ATOM 3195 C C . LYS A 1 436 ? 6.699 -12.299 1.220 1.00 95.25 436 LYS A C 1
ATOM 3197 O O . LYS A 1 436 ? 6.498 -13.103 2.127 1.00 95.25 436 LYS A O 1
ATOM 3202 N N . THR A 1 437 ? 7.000 -11.025 1.465 1.00 92.62 437 THR A N 1
ATOM 3203 C CA . THR A 1 437 ? 7.153 -10.481 2.819 1.00 92.62 437 THR A CA 1
ATOM 3204 C C . THR A 1 437 ? 6.123 -9.414 3.148 1.00 92.62 437 THR A C 1
ATOM 3206 O O . THR A 1 437 ? 5.224 -9.712 3.919 1.00 92.62 437 THR A O 1
ATOM 3209 N N . ASN A 1 438 ? 6.216 -8.184 2.651 1.00 94.75 438 ASN A N 1
ATOM 3210 C CA . ASN A 1 438 ? 5.314 -7.116 3.100 1.00 94.75 438 ASN A CA 1
ATOM 3211 C C . ASN A 1 438 ? 4.817 -6.249 1.950 1.00 94.75 438 ASN A C 1
ATOM 3213 O O . ASN A 1 438 ? 5.538 -6.068 0.967 1.00 94.75 438 ASN A O 1
ATOM 3217 N N . GLY A 1 439 ? 3.626 -5.670 2.114 1.00 97.44 439 GLY A N 1
ATOM 3218 C CA . GLY A 1 439 ? 3.028 -4.791 1.118 1.00 97.44 439 GLY A CA 1
ATOM 3219 C C . GLY A 1 439 ? 2.692 -5.561 -0.150 1.00 97.44 439 GLY A C 1
ATOM 3220 O O . GLY A 1 439 ? 3.440 -5.478 -1.124 1.00 97.44 439 GLY A O 1
ATOM 3221 N N . GLY A 1 440 ? 1.608 -6.342 -0.136 1.00 98.19 440 GLY A N 1
ATOM 3222 C CA . GLY A 1 440 ? 1.251 -7.206 -1.269 1.00 98.19 440 GLY A CA 1
ATOM 3223 C C . GLY A 1 440 ? 1.146 -6.425 -2.575 1.00 98.19 440 GLY A C 1
ATOM 3224 O O . GLY A 1 440 ? 1.677 -6.861 -3.589 1.00 98.19 440 GLY A O 1
ATOM 3225 N N . ALA A 1 441 ? 0.631 -5.195 -2.524 1.00 98.75 441 ALA A N 1
ATOM 3226 C CA . ALA A 1 441 ? 0.774 -4.224 -3.602 1.00 98.75 441 ALA A CA 1
ATOM 3227 C C . ALA A 1 441 ? 1.974 -3.297 -3.394 1.00 98.75 441 ALA A C 1
ATOM 3229 O O . ALA A 1 441 ? 2.839 -3.204 -4.265 1.00 98.75 441 ALA A O 1
ATOM 3230 N N . VAL A 1 442 ? 2.020 -2.582 -2.268 1.00 98.75 442 VAL A N 1
ATOM 3231 C CA . VAL A 1 442 ? 2.930 -1.448 -2.083 1.00 98.75 442 VAL A CA 1
ATOM 3232 C C . VAL A 1 442 ? 3.697 -1.538 -0.776 1.00 98.75 442 VAL A C 1
ATOM 3234 O O . VAL A 1 442 ? 3.122 -1.741 0.289 1.00 98.75 442 VAL A O 1
ATOM 3237 N N . TYR A 1 443 ? 5.000 -1.297 -0.839 1.00 97.00 443 TYR A N 1
ATOM 3238 C CA . TYR A 1 443 ? 5.845 -1.179 0.343 1.00 97.00 443 TYR A CA 1
ATOM 3239 C C . TYR A 1 443 ? 6.607 0.147 0.336 1.00 97.00 443 TYR A C 1
ATOM 3241 O O . TYR A 1 443 ? 7.248 0.488 -0.658 1.00 97.00 443 TYR A O 1
ATOM 3249 N N . LEU A 1 444 ? 6.560 0.883 1.448 1.00 94.19 444 LEU A N 1
ATOM 3250 C CA . LEU A 1 444 ? 7.226 2.176 1.605 1.00 94.19 444 LEU A CA 1
ATOM 3251 C C . LEU A 1 444 ? 8.264 2.135 2.720 1.00 94.19 444 LEU A C 1
ATOM 3253 O O . LEU A 1 444 ? 7.979 1.636 3.804 1.00 94.19 444 LEU A O 1
ATOM 3257 N N . GLN A 1 445 ? 9.446 2.707 2.486 1.00 88.12 445 GLN A N 1
ATOM 3258 C CA . GLN A 1 445 ? 10.487 2.870 3.509 1.00 88.12 445 GLN A CA 1
ATOM 3259 C C . GLN A 1 445 ? 11.457 3.999 3.150 1.00 88.12 445 GLN A C 1
ATOM 3261 O O . GLN A 1 445 ? 11.603 4.336 1.980 1.00 88.12 445 GLN A O 1
ATOM 3266 N N . SER A 1 446 ? 12.210 4.522 4.120 1.00 83.19 446 SER A N 1
ATOM 3267 C CA . SER A 1 446 ? 13.329 5.427 3.810 1.00 83.19 446 SER A CA 1
ATOM 3268 C C . SER A 1 446 ? 14.386 4.766 2.919 1.00 83.19 446 SER A C 1
ATOM 3270 O O . SER A 1 446 ? 14.748 3.603 3.114 1.00 83.19 446 SER A O 1
ATOM 3272 N N . GLY A 1 447 ? 14.911 5.530 1.960 1.00 73.50 447 GLY A N 1
ATOM 3273 C CA . GLY A 1 447 ? 16.034 5.129 1.112 1.00 73.50 447 GLY A CA 1
ATOM 3274 C C . GLY A 1 447 ? 17.399 5.490 1.714 1.00 73.50 447 GLY A C 1
ATOM 3275 O O . GLY A 1 447 ? 17.499 6.150 2.746 1.00 73.50 447 GLY A O 1
ATOM 3276 N N . THR A 1 448 ? 18.487 5.091 1.043 1.00 66.19 448 THR A N 1
ATOM 3277 C CA . THR A 1 448 ? 19.874 5.442 1.439 1.00 66.19 448 THR A CA 1
ATOM 3278 C C . THR A 1 448 ? 20.125 6.942 1.400 1.00 66.19 448 THR A C 1
ATOM 3280 O O . THR A 1 448 ? 20.904 7.474 2.188 1.00 66.19 448 THR A O 1
ATOM 3283 N N . TYR A 1 449 ? 19.489 7.608 0.436 1.00 63.47 449 TYR A N 1
ATOM 3284 C CA . TYR A 1 449 ? 19.784 8.981 0.040 1.00 63.47 449 TYR A CA 1
ATOM 3285 C C . TYR A 1 449 ? 18.742 9.991 0.540 1.00 63.47 449 TYR A C 1
ATOM 3287 O O . TYR A 1 449 ? 18.831 11.170 0.207 1.00 63.47 449 TYR A O 1
ATOM 3295 N N . GLY A 1 450 ? 17.761 9.556 1.338 1.00 66.19 450 GLY A N 1
ATOM 3296 C CA . GLY A 1 450 ? 16.717 10.426 1.875 1.00 66.19 450 GLY A CA 1
ATOM 3297 C C . GLY A 1 450 ? 15.589 9.664 2.567 1.00 66.19 450 GLY A C 1
ATOM 3298 O O . GLY A 1 450 ? 15.423 8.458 2.379 1.00 66.19 450 GLY A O 1
ATOM 3299 N N . ALA A 1 451 ? 14.819 10.382 3.384 1.00 78.19 451 ALA A N 1
ATOM 3300 C CA . ALA A 1 451 ? 13.636 9.846 4.045 1.00 78.19 451 ALA A CA 1
ATOM 3301 C C . ALA A 1 451 ? 12.451 9.756 3.069 1.00 78.19 451 ALA A C 1
ATOM 3303 O O . ALA A 1 451 ? 12.284 10.617 2.204 1.00 78.19 451 ALA A O 1
ATOM 3304 N N . CYS A 1 452 ? 11.624 8.720 3.213 1.00 87.94 452 CYS A N 1
ATOM 3305 C CA . CYS A 1 452 ? 10.390 8.572 2.444 1.00 87.94 452 CYS A CA 1
ATOM 3306 C C . CYS A 1 452 ? 9.287 9.410 3.103 1.00 87.94 452 CYS A C 1
ATOM 3308 O O . CYS A 1 452 ? 8.450 8.901 3.838 1.00 87.94 452 CYS A O 1
ATOM 3310 N N . GLU A 1 453 ? 9.297 10.719 2.876 1.00 91.81 453 GLU A N 1
ATOM 3311 C CA . GLU A 1 453 ? 8.359 11.642 3.528 1.00 91.81 453 GLU A CA 1
ATOM 3312 C C . GLU A 1 453 ? 7.292 12.166 2.567 1.00 91.81 453 GLU A C 1
ATOM 3314 O O . GLU A 1 453 ? 7.546 12.322 1.371 1.00 91.81 453 GLU A O 1
ATOM 3319 N N . ASN A 1 454 ? 6.116 12.498 3.106 1.00 94.25 454 ASN A N 1
ATOM 3320 C CA . ASN A 1 454 ? 5.031 13.199 2.402 1.00 94.25 454 ASN A CA 1
ATOM 3321 C C . ASN A 1 454 ? 4.498 12.456 1.167 1.00 94.25 454 ASN A C 1
ATOM 3323 O O . ASN A 1 454 ? 4.110 13.084 0.179 1.00 94.25 454 ASN A O 1
ATOM 3327 N N . THR A 1 455 ? 4.486 11.123 1.200 1.00 96.06 455 THR A N 1
ATOM 3328 C CA . THR A 1 455 ? 3.905 10.337 0.106 1.00 96.06 455 THR A CA 1
ATOM 3329 C C . THR A 1 455 ? 2.384 10.250 0.255 1.00 96.06 455 THR A C 1
ATOM 3331 O O . THR A 1 455 ? 1.869 9.980 1.341 1.00 96.06 455 THR A O 1
ATOM 3334 N N . THR A 1 456 ? 1.653 10.499 -0.833 1.00 98.31 456 THR A N 1
ATOM 3335 C CA . THR A 1 456 ? 0.180 10.510 -0.852 1.00 98.31 456 THR A CA 1
ATOM 3336 C C . THR A 1 456 ? -0.379 9.444 -1.787 1.00 98.31 456 THR A C 1
ATOM 3338 O O . THR A 1 456 ? 0.013 9.387 -2.949 1.00 98.31 456 THR A O 1
ATOM 3341 N N . PHE A 1 457 ? -1.347 8.667 -1.304 1.00 98.44 457 PHE A N 1
ATOM 3342 C CA . PHE A 1 457 ? -2.226 7.808 -2.098 1.00 98.44 457 PHE A CA 1
ATOM 3343 C C . PHE A 1 457 ? -3.630 8.413 -2.096 1.00 98.44 457 PHE A C 1
ATOM 3345 O O . PHE A 1 457 ? -4.225 8.564 -1.030 1.00 98.44 457 PHE A O 1
ATOM 3352 N N . ASP A 1 458 ? -4.142 8.786 -3.267 1.00 98.81 458 ASP A N 1
ATOM 3353 C CA . ASP A 1 458 ? -5.436 9.465 -3.417 1.00 98.81 458 ASP A CA 1
ATOM 3354 C C . ASP A 1 458 ? -6.307 8.794 -4.479 1.00 98.81 458 ASP A C 1
ATOM 3356 O O . ASP A 1 458 ? -5.899 8.661 -5.632 1.00 98.81 458 ASP A O 1
ATOM 3360 N N . ALA A 1 459 ? -7.523 8.398 -4.108 1.00 98.81 459 ALA A N 1
ATOM 3361 C CA . ALA A 1 459 ? -8.457 7.729 -5.014 1.00 98.81 459 ALA A CA 1
ATOM 3362 C C . ALA A 1 459 ? -7.878 6.449 -5.649 1.00 98.81 459 ALA A C 1
ATOM 3364 O O . ALA A 1 459 ? -8.119 6.156 -6.819 1.00 98.81 459 ALA A O 1
ATOM 3365 N N . CYS A 1 460 ? -7.084 5.695 -4.886 1.00 98.94 460 CYS A N 1
ATOM 3366 C CA . CYS A 1 460 ? -6.521 4.423 -5.330 1.00 98.94 460 CYS A CA 1
ATOM 3367 C C . CYS A 1 460 ? -7.422 3.249 -4.933 1.00 98.94 460 CYS A C 1
ATOM 3369 O O . CYS A 1 460 ? -8.119 3.305 -3.917 1.00 98.94 460 CYS A O 1
ATOM 3371 N N . ILE A 1 461 ? -7.368 2.173 -5.716 1.00 98.94 461 ILE A N 1
ATOM 3372 C CA . ILE A 1 461 ? -8.063 0.914 -5.428 1.00 98.94 461 ILE A CA 1
ATOM 3373 C C . ILE A 1 461 ? -7.019 -0.172 -5.188 1.00 98.94 461 ILE A C 1
ATOM 3375 O O . ILE A 1 461 ? -6.169 -0.408 -6.043 1.00 98.94 461 ILE A O 1
ATOM 3379 N N . PHE A 1 462 ? -7.105 -0.842 -4.045 1.00 98.94 462 PHE A N 1
ATOM 3380 C CA . PHE A 1 462 ? -6.295 -1.998 -3.682 1.00 98.94 462 PHE A CA 1
ATOM 3381 C C . PHE A 1 462 ? -7.218 -3.192 -3.472 1.00 98.94 462 PHE A C 1
ATOM 3383 O O . PHE A 1 462 ? -7.948 -3.234 -2.481 1.00 98.94 462 PHE A O 1
ATOM 3390 N N . SER A 1 463 ? -7.204 -4.143 -4.401 1.00 98.88 463 SER A N 1
ATOM 3391 C CA . SER A 1 463 ? -8.101 -5.295 -4.378 1.00 98.88 463 SER A CA 1
ATOM 3392 C C . SER A 1 463 ? -7.344 -6.616 -4.489 1.00 98.88 463 SER A C 1
ATOM 3394 O O . SER A 1 463 ? -6.437 -6.741 -5.311 1.00 98.88 463 SER A O 1
ATOM 3396 N N . GLU A 1 464 ? -7.707 -7.601 -3.667 1.00 98.88 464 GLU A N 1
ATOM 3397 C CA . GLU A 1 464 ? -7.193 -8.978 -3.755 1.00 98.88 464 GLU A CA 1
ATOM 3398 C C . GLU A 1 464 ? -5.651 -9.090 -3.680 1.00 98.88 464 GLU A C 1
ATOM 3400 O O . GLU A 1 464 ? -5.070 -10.030 -4.217 1.00 98.88 464 GLU A O 1
ATOM 3405 N N . ASN A 1 465 ? -4.950 -8.136 -3.053 1.00 98.94 465 ASN A N 1
ATOM 3406 C CA . ASN A 1 465 ? -3.489 -8.204 -2.926 1.00 98.94 465 ASN A CA 1
ATOM 3407 C C . ASN A 1 465 ? -3.082 -9.070 -1.725 1.00 98.94 465 ASN A C 1
ATOM 3409 O O . ASN A 1 465 ? -3.757 -9.067 -0.691 1.00 98.94 465 ASN A O 1
ATOM 3413 N N . GLU A 1 466 ? -1.956 -9.780 -1.844 1.00 98.69 466 GLU A N 1
ATOM 3414 C CA . GLU A 1 466 ? -1.489 -10.720 -0.818 1.00 98.69 466 GLU A CA 1
ATOM 3415 C C . GLU A 1 466 ? -0.051 -10.441 -0.356 1.00 98.69 466 GLU A C 1
ATOM 3417 O O . GLU A 1 466 ? 0.888 -10.357 -1.153 1.00 98.69 466 GLU A O 1
ATOM 3422 N N . ALA A 1 467 ? 0.146 -10.368 0.963 1.00 97.19 467 ALA A N 1
ATOM 3423 C CA . ALA A 1 467 ? 1.462 -10.308 1.594 1.00 97.19 467 ALA A CA 1
ATOM 3424 C C . ALA A 1 467 ? 1.729 -11.538 2.471 1.00 97.19 467 ALA A C 1
ATOM 3426 O O . ALA A 1 467 ? 0.930 -11.897 3.340 1.00 97.19 467 ALA A O 1
ATOM 3427 N N . GLY A 1 468 ? 2.919 -12.128 2.333 1.00 94.19 468 GLY A N 1
ATOM 3428 C CA . GLY A 1 468 ? 3.350 -13.252 3.171 1.00 94.19 468 GLY A CA 1
ATOM 3429 C C . GLY A 1 468 ? 3.542 -12.915 4.658 1.00 94.19 468 GLY A C 1
ATOM 3430 O O . GLY A 1 468 ? 3.517 -13.816 5.490 1.00 94.19 468 GLY A O 1
ATOM 3431 N N . ASN A 1 469 ? 3.688 -11.636 5.018 1.00 93.06 469 ASN A N 1
ATOM 3432 C CA . ASN A 1 469 ? 3.693 -11.147 6.395 1.00 93.06 469 ASN A CA 1
ATOM 3433 C C . ASN A 1 469 ? 2.691 -10.000 6.587 1.00 93.06 469 ASN A C 1
ATOM 3435 O O . ASN A 1 469 ? 1.563 -10.263 6.988 1.00 93.06 469 ASN A O 1
ATOM 3439 N N . ASN A 1 470 ? 3.082 -8.738 6.389 1.00 94.19 470 ASN A N 1
ATOM 3440 C CA . ASN A 1 470 ? 2.268 -7.595 6.817 1.00 94.19 470 ASN A CA 1
ATOM 3441 C C . ASN A 1 470 ? 1.777 -6.731 5.656 1.00 94.19 470 ASN A C 1
ATOM 3443 O O . ASN A 1 470 ? 2.469 -6.616 4.644 1.00 94.19 470 ASN A O 1
ATOM 3447 N N . GLY A 1 471 ? 0.630 -6.073 5.851 1.00 96.81 471 GLY A N 1
ATOM 3448 C CA . GLY A 1 471 ? 0.086 -5.111 4.894 1.00 96.81 471 GLY A CA 1
ATOM 3449 C C . GLY A 1 471 ? -0.302 -5.799 3.594 1.00 96.81 471 GLY A C 1
ATOM 3450 O O . GLY A 1 471 ? 0.442 -5.720 2.617 1.00 96.81 471 GLY A O 1
ATOM 3451 N N . GLY A 1 472 ? -1.436 -6.504 3.580 1.00 97.88 472 GLY A N 1
ATOM 3452 C CA . GLY A 1 472 ? -1.852 -7.274 2.401 1.00 97.88 472 GLY A CA 1
ATOM 3453 C C . GLY A 1 472 ? -1.939 -6.410 1.146 1.00 97.88 472 GLY A C 1
ATOM 3454 O O . GLY A 1 472 ? -1.498 -6.830 0.086 1.00 97.88 472 GLY A O 1
ATOM 3455 N N . ALA A 1 473 ? -2.348 -5.147 1.284 1.00 98.75 473 ALA A N 1
ATOM 3456 C CA . ALA A 1 473 ? -2.172 -4.136 0.249 1.00 98.75 473 ALA A CA 1
ATOM 3457 C C . ALA A 1 473 ? -0.895 -3.316 0.458 1.00 98.75 473 ALA A C 1
ATOM 3459 O O . ALA A 1 473 ? -0.017 -3.308 -0.404 1.00 98.75 473 ALA A O 1
ATOM 3460 N N . VAL A 1 474 ? -0.795 -2.599 1.581 1.00 98.75 474 VAL A N 1
ATOM 3461 C CA . VAL A 1 474 ? 0.219 -1.556 1.785 1.00 98.75 474 VAL A CA 1
ATOM 3462 C C . VAL A 1 474 ? 0.943 -1.740 3.115 1.00 98.75 474 VAL A C 1
ATOM 3464 O O . VAL A 1 474 ? 0.309 -1.857 4.161 1.00 98.75 474 VAL A O 1
ATOM 3467 N N . ASP A 1 475 ? 2.272 -1.687 3.105 1.00 97.38 475 ASP A N 1
ATOM 3468 C CA . ASP A 1 475 ? 3.072 -1.554 4.328 1.00 97.38 475 ASP A CA 1
ATOM 3469 C C . ASP A 1 475 ? 3.840 -0.225 4.321 1.00 97.38 475 ASP A C 1
ATOM 3471 O O . ASP A 1 475 ? 4.741 0.005 3.511 1.00 97.38 475 ASP A O 1
ATOM 3475 N N . TRP A 1 476 ? 3.448 0.655 5.239 1.00 94.31 476 TRP A N 1
ATOM 3476 C CA . TRP A 1 476 ? 4.125 1.898 5.580 1.00 94.31 476 TRP A CA 1
ATOM 3477 C C . TRP A 1 476 ? 5.186 1.611 6.640 1.00 94.31 476 TRP A C 1
ATOM 3479 O O . TRP A 1 476 ? 4.936 1.730 7.843 1.00 94.31 476 TRP A O 1
ATOM 3489 N N . PHE A 1 477 ? 6.382 1.226 6.208 1.00 90.50 477 PHE A N 1
ATOM 3490 C CA . PHE A 1 477 ? 7.450 0.854 7.125 1.00 90.50 477 PHE A CA 1
ATOM 3491 C C . PHE A 1 477 ? 8.063 2.074 7.835 1.00 90.50 477 PHE A C 1
ATOM 3493 O O . PHE A 1 477 ? 7.828 3.235 7.496 1.00 90.50 477 PHE A O 1
ATOM 3500 N N . ARG A 1 478 ? 8.878 1.816 8.863 1.00 83.62 478 ARG A N 1
ATOM 3501 C CA . ARG A 1 478 ? 9.560 2.868 9.629 1.00 83.62 478 ARG A CA 1
ATOM 3502 C C . ARG A 1 478 ? 10.416 3.756 8.722 1.00 83.62 478 ARG A C 1
ATOM 3504 O O . ARG A 1 478 ? 11.122 3.266 7.841 1.00 83.62 478 ARG A O 1
ATOM 3511 N N . GLY A 1 479 ? 10.369 5.060 8.981 1.00 84.06 479 GLY A N 1
ATOM 3512 C CA . GLY A 1 479 ? 11.003 6.092 8.158 1.00 84.06 479 GLY A CA 1
ATOM 3513 C C . GLY A 1 479 ? 10.131 6.602 7.004 1.00 84.06 479 GLY A C 1
ATOM 3514 O O . GLY A 1 479 ? 10.443 7.644 6.433 1.00 84.06 479 GLY A O 1
ATOM 3515 N N . ALA A 1 480 ? 9.019 5.926 6.690 1.00 90.94 480 ALA A N 1
ATOM 3516 C CA . ALA A 1 480 ? 8.015 6.463 5.782 1.00 90.94 480 ALA A CA 1
ATOM 3517 C C . ALA A 1 480 ? 7.058 7.413 6.539 1.00 90.94 480 ALA A C 1
ATOM 3519 O O . ALA A 1 480 ? 6.018 6.987 7.036 1.00 90.94 480 ALA A O 1
ATOM 3520 N N . GLU A 1 481 ? 7.435 8.679 6.724 1.00 92.81 481 GLU A N 1
ATOM 3521 C CA . GLU A 1 481 ? 6.721 9.626 7.601 1.00 92.81 481 GLU A CA 1
ATOM 3522 C C . GLU A 1 481 ? 5.766 10.567 6.849 1.00 92.81 481 GLU A C 1
ATOM 3524 O O . GLU A 1 481 ? 5.903 10.809 5.648 1.00 92.81 481 GLU A O 1
ATOM 3529 N N . ASN A 1 482 ? 4.799 11.140 7.577 1.00 95.44 482 ASN A N 1
ATOM 3530 C CA . ASN A 1 482 ? 3.836 12.123 7.057 1.00 95.44 482 ASN A CA 1
ATOM 3531 C C . ASN A 1 482 ? 3.026 11.602 5.852 1.00 95.44 482 ASN A C 1
ATOM 3533 O O . ASN A 1 482 ? 2.702 12.346 4.924 1.00 95.44 482 ASN A O 1
ATOM 3537 N N . GLY A 1 483 ? 2.741 10.299 5.846 1.00 96.94 483 GLY A N 1
ATOM 3538 C CA . GLY A 1 483 ? 2.003 9.634 4.779 1.00 96.94 483 GLY A CA 1
ATOM 3539 C C . GLY A 1 483 ? 0.514 9.952 4.777 1.00 96.94 483 GLY A C 1
ATOM 3540 O O . GLY A 1 483 ? -0.101 10.065 5.839 1.00 96.94 483 GLY A O 1
ATOM 3541 N N . LEU A 1 484 ? -0.081 10.034 3.587 1.00 98.44 484 LEU A N 1
ATOM 3542 C CA . LEU A 1 484 ? -1.514 10.264 3.403 1.00 98.44 484 LEU A CA 1
ATOM 3543 C C . LEU A 1 484 ? -2.143 9.140 2.573 1.00 98.44 484 LEU A C 1
ATOM 3545 O O . LEU A 1 484 ? -1.667 8.836 1.481 1.00 98.44 484 LEU A O 1
ATOM 3549 N N . VAL A 1 485 ? -3.243 8.571 3.061 1.00 98.75 485 VAL A N 1
ATOM 3550 C CA . VAL A 1 485 ? -4.140 7.693 2.296 1.00 98.75 485 VAL A CA 1
ATOM 3551 C C . VAL A 1 485 ? -5.528 8.313 2.322 1.00 98.75 485 VAL A C 1
ATOM 3553 O O . VAL A 1 485 ? -6.152 8.410 3.377 1.00 98.75 485 VAL A O 1
ATOM 3556 N N . ILE A 1 486 ? -6.001 8.776 1.172 1.00 98.69 486 ILE A N 1
ATOM 3557 C CA . ILE A 1 486 ? -7.243 9.538 1.066 1.00 98.69 486 ILE A CA 1
ATOM 3558 C C . ILE A 1 486 ? -8.126 8.996 -0.058 1.00 98.69 486 ILE A C 1
ATOM 3560 O O . ILE A 1 486 ? -7.629 8.528 -1.082 1.00 98.69 486 ILE A O 1
ATOM 3564 N N . ASN A 1 487 ? -9.446 9.043 0.136 1.00 98.81 487 ASN A N 1
ATOM 3565 C CA . ASN A 1 487 ? -10.448 8.667 -0.873 1.00 98.81 487 ASN A CA 1
ATOM 3566 C C . ASN A 1 487 ? -10.256 7.261 -1.478 1.00 98.81 487 ASN A C 1
ATOM 3568 O O . ASN A 1 487 ? -10.663 7.027 -2.613 1.00 98.81 487 ASN A O 1
ATOM 3572 N N . SER A 1 488 ? -9.584 6.350 -0.774 1.00 98.88 488 SER A N 1
ATOM 3573 C CA . SER A 1 488 ? -9.093 5.093 -1.346 1.00 98.88 488 SER A CA 1
ATOM 3574 C C . SER A 1 488 ? -9.926 3.894 -0.894 1.00 98.88 488 SER A C 1
ATOM 3576 O O . SER A 1 488 ? -10.629 3.945 0.117 1.00 98.88 488 SER A O 1
ATOM 3578 N N . ILE A 1 489 ? -9.853 2.810 -1.660 1.00 98.94 489 ILE A N 1
ATOM 3579 C CA . ILE A 1 489 ? -10.617 1.579 -1.442 1.00 98.94 489 ILE A CA 1
ATOM 3580 C C . ILE A 1 489 ? -9.645 0.418 -1.225 1.00 98.94 489 ILE A C 1
ATOM 3582 O O . ILE A 1 489 ? -8.719 0.236 -2.012 1.00 98.94 489 ILE A O 1
ATOM 3586 N N . PHE A 1 490 ? -9.878 -0.364 -0.173 1.00 98.94 490 PHE A N 1
ATOM 3587 C CA . PHE A 1 490 ? -9.140 -1.574 0.179 1.00 98.94 490 PHE A CA 1
ATOM 3588 C C . PHE A 1 490 ? -10.123 -2.737 0.314 1.00 98.94 490 PHE A C 1
ATOM 3590 O O . PHE A 1 490 ? -10.867 -2.810 1.296 1.00 98.94 490 PHE A O 1
ATOM 3597 N N . GLU A 1 491 ? -10.131 -3.630 -0.670 1.00 98.94 491 GLU A N 1
ATOM 3598 C CA . GLU A 1 491 ? -11.080 -4.740 -0.775 1.00 98.94 491 GLU A CA 1
ATOM 3599 C C . GLU A 1 491 ? -10.358 -6.088 -0.806 1.00 98.94 491 GLU A C 1
ATOM 3601 O O . GLU A 1 491 ? -9.449 -6.293 -1.607 1.00 98.94 491 GLU A O 1
ATOM 3606 N N . ASP A 1 492 ? -10.764 -7.008 0.067 1.00 98.88 492 ASP A N 1
ATOM 3607 C CA . ASP A 1 492 ? -10.345 -8.416 0.036 1.00 98.88 492 ASP A CA 1
ATOM 3608 C C . ASP A 1 492 ? -8.818 -8.637 0.028 1.00 98.88 492 ASP A C 1
ATOM 3610 O O . ASP A 1 492 ? -8.312 -9.610 -0.532 1.00 98.88 492 ASP A O 1
ATOM 3614 N N . ASN A 1 493 ? -8.053 -7.736 0.654 1.00 98.94 493 ASN A N 1
ATOM 3615 C CA . ASN A 1 493 ? -6.604 -7.893 0.765 1.00 98.94 493 ASN A CA 1
ATOM 3616 C C . ASN A 1 493 ? -6.249 -8.835 1.922 1.00 98.94 493 ASN A C 1
ATOM 3618 O O . ASN A 1 493 ? -6.912 -8.850 2.966 1.00 98.94 493 ASN A O 1
ATOM 3622 N N . VAL A 1 494 ? -5.177 -9.608 1.742 1.00 98.69 494 VAL A N 1
ATOM 3623 C CA . VAL A 1 494 ? -4.779 -10.671 2.667 1.00 98.69 494 VAL A CA 1
ATOM 3624 C C . VAL A 1 494 ? -3.352 -10.465 3.161 1.00 98.69 494 VAL A C 1
ATOM 3626 O O . VAL A 1 494 ? -2.400 -10.384 2.387 1.00 98.69 494 VAL A O 1
ATOM 3629 N N . ALA A 1 495 ? -3.188 -10.448 4.481 1.00 97.25 495 ALA A N 1
ATOM 3630 C CA . ALA A 1 495 ? -1.887 -10.516 5.132 1.00 97.25 495 ALA A CA 1
ATOM 3631 C C . ALA A 1 495 ? -1.774 -11.823 5.919 1.00 97.25 495 ALA A C 1
ATOM 3633 O O . ALA A 1 495 ? -2.561 -12.087 6.834 1.00 97.25 495 ALA A O 1
ATOM 3634 N N . ASN A 1 496 ? -0.755 -12.627 5.614 1.00 95.31 496 ASN A N 1
ATOM 3635 C CA . ASN A 1 496 ? -0.543 -13.895 6.313 1.00 95.31 496 ASN A CA 1
ATOM 3636 C C . ASN A 1 496 ? -0.085 -13.703 7.770 1.00 95.31 496 ASN A C 1
ATOM 3638 O O . ASN A 1 496 ? -0.301 -14.569 8.617 1.00 95.31 496 ASN A O 1
ATOM 3642 N N . ARG A 1 497 ? 0.452 -12.527 8.112 1.00 93.25 497 ARG A N 1
ATOM 3643 C CA . ARG A 1 497 ? 0.689 -12.093 9.491 1.00 93.25 497 ARG A CA 1
ATOM 3644 C C . ARG A 1 497 ? -0.381 -11.117 9.954 1.00 93.25 497 ARG A C 1
ATOM 3646 O O . ARG A 1 497 ? -1.288 -11.559 10.640 1.00 93.25 497 ARG A O 1
ATOM 3653 N N . SER A 1 498 ? -0.274 -9.825 9.652 1.00 94.88 498 SER A N 1
ATOM 3654 C CA . SER A 1 498 ? -1.107 -8.787 10.278 1.00 94.88 498 SER A CA 1
ATOM 3655 C C . SER A 1 498 ? -1.328 -7.579 9.363 1.00 94.88 498 SER A C 1
ATOM 3657 O O . SER A 1 498 ? -0.516 -7.315 8.478 1.00 94.88 498 SER A O 1
ATOM 3659 N N . GLY A 1 499 ? -2.396 -6.813 9.603 1.00 96.56 499 GLY A N 1
ATOM 3660 C CA . GLY A 1 499 ? -2.759 -5.666 8.767 1.00 96.56 499 GLY A CA 1
ATOM 3661 C C . GLY A 1 499 ? -3.248 -6.130 7.401 1.00 96.56 499 GLY A C 1
ATOM 3662 O O . GLY A 1 499 ? -2.525 -5.984 6.417 1.00 96.56 499 GLY A O 1
ATOM 3663 N N . GLY A 1 500 ? -4.438 -6.739 7.346 1.00 97.88 500 GLY A N 1
ATOM 3664 C CA . GLY A 1 500 ? -4.945 -7.370 6.120 1.00 97.88 500 GLY A CA 1
ATOM 3665 C C . GLY A 1 500 ? -4.964 -6.422 4.920 1.00 97.88 500 GLY A C 1
ATOM 3666 O O . GLY A 1 500 ? -4.579 -6.825 3.832 1.00 97.88 500 GLY A O 1
ATOM 3667 N N . ALA A 1 501 ? -5.262 -5.136 5.127 1.00 98.75 501 ALA A N 1
ATOM 3668 C CA . ALA A 1 501 ? -5.037 -4.092 4.129 1.00 98.75 501 ALA A CA 1
ATOM 3669 C C . ALA A 1 501 ? -3.722 -3.345 4.374 1.00 98.75 501 ALA A C 1
ATOM 3671 O O . ALA A 1 501 ? -2.832 -3.356 3.524 1.00 98.75 501 ALA A O 1
ATOM 3672 N N . ILE A 1 502 ? -3.606 -2.676 5.524 1.00 98.81 502 ILE A N 1
ATOM 3673 C CA . ILE A 1 502 ? -2.513 -1.750 5.812 1.00 98.81 502 ILE A CA 1
ATOM 3674 C C . ILE A 1 502 ? -1.774 -2.150 7.083 1.00 98.81 502 ILE A C 1
ATOM 3676 O O . ILE A 1 502 ? -2.369 -2.358 8.140 1.00 98.81 502 ILE A O 1
ATOM 3680 N N . HIS A 1 503 ? -0.450 -2.156 7.004 1.00 97.38 503 HIS A N 1
ATOM 3681 C CA . HIS A 1 503 ? 0.418 -2.117 8.172 1.00 97.38 503 HIS A CA 1
ATOM 3682 C C . HIS A 1 503 ? 1.129 -0.760 8.227 1.00 97.38 503 HIS A C 1
ATOM 3684 O O . HIS A 1 503 ? 1.772 -0.362 7.262 1.00 97.38 503 HIS A O 1
ATOM 3690 N N . TRP A 1 504 ? 0.987 -0.022 9.331 1.00 95.81 504 TRP A N 1
ATOM 3691 C CA . TRP A 1 504 ? 1.467 1.357 9.444 1.00 95.81 504 TRP A CA 1
ATOM 3692 C C . TRP A 1 504 ? 2.435 1.550 10.610 1.00 95.81 504 TRP A C 1
ATOM 3694 O O . TRP A 1 504 ? 2.046 1.609 11.774 1.00 95.81 504 TRP A O 1
ATOM 3704 N N . SER A 1 505 ? 3.718 1.711 10.296 1.00 91.88 505 SER A N 1
ATOM 3705 C CA . SER A 1 505 ? 4.799 2.006 11.248 1.00 91.88 505 SER A CA 1
ATOM 3706 C C . SER A 1 505 ? 5.389 3.413 11.117 1.00 91.88 505 SER A C 1
ATOM 3708 O O . SER A 1 505 ? 6.129 3.831 12.003 1.00 91.88 505 SER A O 1
ATOM 3710 N N . GLY A 1 506 ? 5.074 4.148 10.050 1.00 89.31 506 GLY A N 1
ATOM 3711 C CA . GLY A 1 506 ? 5.460 5.551 9.885 1.00 89.31 506 GLY A CA 1
ATOM 3712 C C . GLY A 1 506 ? 4.769 6.502 10.871 1.00 89.31 506 GLY A C 1
ATOM 3713 O O . GLY A 1 506 ? 3.620 6.282 11.256 1.00 89.31 506 GLY A O 1
ATOM 3714 N N . HIS A 1 507 ? 5.438 7.586 11.265 1.00 91.50 507 HIS A N 1
ATOM 3715 C CA . HIS A 1 507 ? 4.860 8.611 12.143 1.00 91.50 507 HIS A CA 1
ATOM 3716 C C . HIS A 1 507 ? 4.015 9.628 11.366 1.00 91.50 507 HIS A C 1
ATOM 3718 O O . HIS A 1 507 ? 4.228 9.839 10.170 1.00 91.50 507 HIS A O 1
ATOM 3724 N N . HIS A 1 508 ? 3.075 10.282 12.060 1.00 95.19 508 HIS A N 1
ATOM 3725 C CA . HIS A 1 508 ? 2.251 11.375 11.517 1.00 95.19 508 HIS A CA 1
ATOM 3726 C C . HIS A 1 508 ? 1.416 10.988 10.281 1.00 95.19 508 HIS A C 1
ATOM 3728 O O . HIS A 1 508 ? 1.118 11.817 9.423 1.00 95.19 508 HIS A O 1
ATOM 3734 N N . GLY A 1 509 ? 1.045 9.711 10.181 1.00 96.88 509 GLY A N 1
ATOM 3735 C CA . GLY A 1 509 ? 0.208 9.202 9.102 1.00 96.88 509 GLY A CA 1
ATOM 3736 C C . GLY A 1 509 ? -1.246 9.653 9.204 1.00 96.88 509 GLY A C 1
ATOM 3737 O O . GLY A 1 509 ? -1.784 9.777 10.305 1.00 96.88 509 GLY A O 1
ATOM 3738 N N . THR A 1 510 ? -1.908 9.855 8.064 1.00 98.56 510 THR A N 1
ATOM 3739 C CA . THR A 1 510 ? -3.353 10.117 8.008 1.00 98.56 510 THR A CA 1
ATOM 3740 C C . THR A 1 510 ? -4.055 9.196 7.016 1.00 98.56 510 THR A C 1
ATOM 3742 O O . THR A 1 510 ? -3.651 9.108 5.858 1.00 98.56 510 THR A O 1
ATOM 3745 N N . ILE A 1 511 ? -5.154 8.579 7.453 1.00 98.88 511 ILE A N 1
ATOM 3746 C CA . ILE A 1 511 ? -6.131 7.902 6.595 1.00 98.88 511 ILE A CA 1
ATOM 3747 C C . ILE A 1 511 ? -7.438 8.700 6.639 1.00 98.88 511 ILE A C 1
ATOM 3749 O O . ILE A 1 511 ? -7.942 8.981 7.728 1.00 98.88 511 ILE A O 1
ATOM 3753 N N . SER A 1 512 ? -8.006 9.070 5.488 1.00 98.81 512 SER A N 1
ATOM 3754 C CA . SER A 1 512 ? -9.315 9.735 5.458 1.00 98.81 512 SER A CA 1
ATOM 3755 C C . SER A 1 512 ? -10.207 9.355 4.279 1.00 98.81 512 SER A C 1
ATOM 3757 O O . SER A 1 512 ? -9.721 8.969 3.215 1.00 98.81 512 SER A O 1
ATOM 3759 N N . ASN A 1 513 ? -11.528 9.451 4.465 1.00 98.69 513 ASN A N 1
ATOM 3760 C CA . ASN A 1 513 ? -12.551 9.171 3.444 1.00 98.69 513 ASN A CA 1
ATOM 3761 C C . ASN A 1 513 ? -12.330 7.846 2.688 1.00 98.69 513 ASN A C 1
ATOM 3763 O O . ASN A 1 513 ? -12.529 7.787 1.477 1.00 98.69 513 ASN A O 1
ATOM 3767 N N . SER A 1 514 ? -11.849 6.805 3.372 1.00 98.88 514 SER A N 1
ATOM 3768 C CA . SER A 1 514 ? -11.419 5.553 2.735 1.00 98.88 514 SER A CA 1
ATOM 3769 C C . SER A 1 514 ? -12.234 4.353 3.219 1.00 98.88 514 SER A C 1
ATOM 3771 O O . SER A 1 514 ? -12.684 4.317 4.365 1.00 98.88 514 SER A O 1
ATOM 3773 N N . ASN A 1 515 ? -12.417 3.363 2.345 1.00 98.88 515 ASN A N 1
ATOM 3774 C CA . ASN A 1 515 ? -13.210 2.165 2.619 1.00 98.88 515 ASN A CA 1
ATOM 3775 C C . ASN A 1 515 ? -12.315 0.931 2.740 1.00 98.88 515 ASN A C 1
ATOM 3777 O O . ASN A 1 515 ? -11.452 0.710 1.895 1.00 98.88 515 ASN A O 1
ATOM 3781 N N . PHE A 1 516 ? -12.568 0.120 3.762 1.00 98.94 516 PHE A N 1
ATOM 3782 C CA . PHE A 1 516 ? -11.886 -1.135 4.053 1.00 98.94 516 PHE A CA 1
ATOM 3783 C C . PHE A 1 516 ? -12.932 -2.240 4.184 1.00 98.94 516 PHE A C 1
ATOM 3785 O O . PHE A 1 516 ? -13.617 -2.315 5.208 1.00 98.94 516 PHE A O 1
ATOM 3792 N N . THR A 1 517 ? -13.050 -3.085 3.163 1.00 98.94 517 THR A N 1
ATOM 3793 C CA . THR A 1 517 ? -14.063 -4.145 3.100 1.00 98.94 517 THR A CA 1
ATOM 3794 C C . THR A 1 517 ? -13.407 -5.512 2.939 1.00 98.94 517 THR A C 1
ATOM 3796 O O . THR A 1 517 ? -12.543 -5.668 2.080 1.00 98.94 517 THR A O 1
ATOM 3799 N N . GLY A 1 518 ? -13.798 -6.502 3.745 1.00 98.81 518 GLY A N 1
ATOM 3800 C CA . GLY A 1 518 ? -13.398 -7.901 3.524 1.00 98.81 518 GLY A CA 1
ATOM 3801 C C . GLY A 1 518 ? -11.909 -8.212 3.736 1.00 98.81 518 GLY A C 1
ATOM 3802 O O . GLY A 1 518 ? -11.441 -9.289 3.370 1.00 98.81 518 GLY A O 1
ATOM 3803 N N . ASN A 1 519 ? -11.126 -7.297 4.318 1.00 98.94 519 ASN A N 1
ATOM 3804 C CA . ASN A 1 519 ? -9.686 -7.508 4.475 1.00 98.94 519 ASN A CA 1
ATOM 3805 C C . ASN A 1 519 ? -9.392 -8.507 5.602 1.00 98.94 519 ASN A C 1
ATOM 3807 O O . ASN A 1 519 ? -10.090 -8.550 6.622 1.00 98.94 519 ASN A O 1
ATOM 3811 N N . ASN A 1 520 ? -8.345 -9.313 5.415 1.00 98.38 520 ASN A N 1
ATOM 3812 C CA . ASN A 1 520 ? -8.105 -10.499 6.226 1.00 98.38 520 ASN A CA 1
ATOM 3813 C C . ASN A 1 520 ? -6.657 -10.595 6.734 1.00 98.38 520 ASN A C 1
ATOM 3815 O O . ASN A 1 520 ? -5.706 -10.697 5.958 1.00 98.38 520 ASN A O 1
ATOM 3819 N N . ALA A 1 521 ? -6.499 -10.632 8.059 1.00 97.12 521 ALA A N 1
ATOM 3820 C CA . ALA A 1 521 ? -5.250 -10.970 8.736 1.00 97.12 521 ALA A CA 1
ATOM 3821 C C . ALA A 1 521 ? -5.320 -12.401 9.296 1.00 97.12 521 ALA A C 1
ATOM 3823 O O . ALA A 1 521 ? -5.922 -12.648 10.349 1.00 97.12 521 ALA A O 1
ATOM 3824 N N . THR A 1 522 ? -4.671 -13.352 8.618 1.00 91.38 522 THR A N 1
ATOM 3825 C CA . THR A 1 522 ? -4.837 -14.791 8.909 1.00 91.38 522 THR A CA 1
ATOM 3826 C C . THR A 1 522 ? -4.000 -15.278 10.095 1.00 91.38 522 THR A C 1
ATOM 3828 O O . THR A 1 522 ? -4.314 -16.305 10.696 1.00 91.38 522 THR A O 1
ATOM 3831 N N . GLY A 1 523 ? -2.953 -14.541 10.483 1.00 75.31 523 GLY A N 1
ATOM 3832 C CA . GLY A 1 523 ? -2.125 -14.844 11.655 1.00 75.31 523 GLY A CA 1
ATOM 3833 C C . GLY A 1 523 ? -1.297 -16.123 11.568 1.00 75.31 523 GLY A C 1
ATOM 3834 O O . GLY A 1 523 ? -0.872 -16.648 12.601 1.00 75.31 523 GLY A O 1
ATOM 3835 N N . ILE A 1 524 ? -1.051 -16.621 10.358 1.00 64.38 524 ILE A N 1
ATOM 3836 C CA . ILE A 1 524 ? -0.201 -17.774 10.084 1.00 64.38 524 ILE A CA 1
ATOM 3837 C C . ILE A 1 524 ? 1.129 -17.279 9.509 1.00 64.38 524 ILE A C 1
ATOM 3839 O O . ILE A 1 524 ? 1.294 -17.152 8.302 1.00 64.38 524 ILE A O 1
ATOM 3843 N N . VAL A 1 525 ? 2.127 -17.102 10.379 1.00 55.56 525 VAL A N 1
ATOM 3844 C CA . VAL A 1 525 ? 3.531 -17.161 9.948 1.00 55.56 525 VAL A CA 1
ATOM 3845 C C . VAL A 1 525 ? 4.224 -18.275 10.710 1.00 55.56 525 VAL A C 1
ATOM 3847 O O . VAL A 1 525 ? 4.574 -18.155 11.888 1.00 55.56 525 VAL A O 1
ATOM 3850 N N . VAL A 1 526 ? 4.415 -19.393 10.018 1.00 50.59 526 VAL A N 1
ATOM 3851 C CA . VAL A 1 526 ? 5.345 -20.429 10.454 1.00 50.59 526 VAL A CA 1
ATOM 3852 C C . VAL A 1 526 ? 6.734 -19.890 10.134 1.00 50.59 526 VAL A C 1
ATOM 3854 O O . VAL A 1 526 ? 7.063 -19.724 8.965 1.00 50.59 526 VAL A O 1
ATOM 3857 N N . SER A 1 527 ? 7.542 -19.559 11.145 1.00 46.25 527 SER A N 1
ATOM 3858 C CA . SER A 1 527 ? 8.946 -19.237 10.860 1.00 46.25 527 SER A CA 1
ATOM 3859 C C . SER A 1 527 ? 9.639 -20.448 10.229 1.00 46.25 527 SER A C 1
ATOM 3861 O O . SER A 1 527 ? 9.345 -21.589 10.595 1.00 46.25 527 SER A O 1
ATOM 3863 N N . ASP A 1 528 ? 10.636 -20.205 9.375 1.00 37.69 528 ASP A N 1
ATOM 3864 C CA . ASP A 1 528 ? 11.484 -21.242 8.754 1.00 37.69 528 ASP A CA 1
ATOM 3865 C C . ASP A 1 528 ? 12.221 -22.141 9.780 1.00 37.69 528 ASP A C 1
ATOM 3867 O O . ASP A 1 528 ? 12.864 -23.125 9.420 1.00 37.69 528 ASP A O 1
ATOM 3871 N N . ILE A 1 529 ? 12.125 -21.820 11.078 1.00 37.22 529 ILE A N 1
ATOM 3872 C CA . ILE A 1 529 ? 12.740 -22.523 12.213 1.00 37.22 529 ILE A CA 1
ATOM 3873 C C . ILE A 1 529 ? 11.685 -23.217 13.106 1.00 37.22 529 ILE A C 1
ATOM 3875 O O . ILE A 1 529 ? 11.984 -23.645 14.221 1.00 37.22 529 ILE A O 1
ATOM 3879 N N . GLY A 1 530 ? 10.435 -23.338 12.645 1.00 28.20 530 GLY A N 1
ATOM 3880 C CA . GLY A 1 530 ? 9.378 -24.087 13.336 1.00 28.20 530 GLY A CA 1
ATOM 3881 C C . GLY A 1 530 ? 8.810 -23.415 14.594 1.00 28.20 530 GLY A C 1
ATOM 3882 O O . GLY A 1 530 ? 8.151 -24.079 15.393 1.00 28.20 530 GLY A O 1
ATOM 3883 N N . GLY A 1 531 ? 9.053 -22.115 14.790 1.00 32.72 531 GLY A N 1
ATOM 3884 C CA . GLY A 1 531 ? 8.435 -21.306 15.847 1.00 32.72 531 GLY A CA 1
ATOM 3885 C C . GLY A 1 531 ? 7.271 -20.452 15.331 1.00 32.72 531 GLY A C 1
ATOM 3886 O O . GLY A 1 531 ? 7.361 -19.878 14.244 1.00 32.72 531 GLY A O 1
ATOM 3887 N N . PHE A 1 532 ? 6.201 -20.327 16.120 1.00 38.41 532 PHE A N 1
ATOM 3888 C CA . PHE A 1 532 ? 5.144 -19.338 15.884 1.00 38.41 532 PHE A CA 1
ATOM 3889 C C . PHE A 1 532 ? 5.669 -17.942 16.239 1.00 38.41 532 PHE A C 1
ATOM 3891 O O . PHE A 1 532 ? 6.012 -17.683 17.3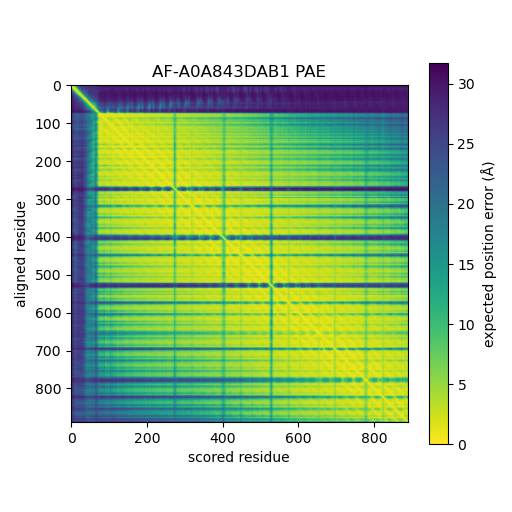93 1.00 38.41 532 PHE A O 1
ATOM 3898 N N . ILE A 1 533 ? 5.724 -17.043 15.260 1.00 51.66 533 ILE A N 1
ATOM 3899 C CA . ILE A 1 533 ? 5.879 -15.603 15.496 1.00 51.66 533 ILE A CA 1
ATOM 3900 C C . ILE A 1 533 ? 4.470 -15.020 15.478 1.00 51.66 533 ILE A C 1
ATOM 3902 O O . ILE A 1 533 ? 3.765 -15.163 14.486 1.00 51.66 533 ILE A O 1
ATOM 3906 N N . GLY A 1 534 ? 4.036 -14.426 16.593 1.00 62.09 534 GLY A N 1
ATOM 3907 C CA . GLY A 1 534 ? 2.682 -13.881 16.724 1.00 62.09 534 GLY A CA 1
ATOM 3908 C C . GLY A 1 534 ? 2.301 -12.938 15.571 1.00 62.09 534 GLY A C 1
ATOM 3909 O O . GLY A 1 534 ? 3.128 -12.159 15.080 1.00 62.09 534 GLY A O 1
ATOM 3910 N N . GLY A 1 535 ? 1.042 -13.033 15.155 1.00 80.06 535 GLY A N 1
ATOM 3911 C CA . GLY A 1 535 ? 0.385 -12.240 14.119 1.00 80.06 535 GLY A CA 1
ATOM 3912 C C . GLY A 1 535 ? -1.124 -12.461 14.196 1.00 80.06 535 GLY A C 1
ATOM 3913 O O . GLY A 1 535 ? -1.587 -13.079 15.146 1.00 80.06 535 GLY A O 1
ATOM 3914 N N . GLY A 1 536 ? -1.864 -12.006 13.192 1.00 89.50 536 GLY A N 1
ATOM 3915 C CA . GLY A 1 536 ? -3.311 -12.161 13.016 1.00 89.50 536 GLY A CA 1
ATOM 3916 C C . GLY A 1 536 ? -4.095 -11.028 13.650 1.00 89.50 536 GLY A C 1
ATOM 3917 O O . GLY A 1 536 ? -5.208 -11.229 14.129 1.00 89.50 536 GLY A O 1
ATOM 3918 N N . ASP A 1 537 ? -3.476 -9.856 13.698 1.00 94.88 537 ASP A N 1
ATOM 3919 C CA . ASP A 1 537 ? -4.038 -8.660 14.297 1.00 94.88 537 ASP A CA 1
ATOM 3920 C C . ASP A 1 537 ? -4.337 -7.619 13.214 1.00 94.88 537 ASP A C 1
ATOM 3922 O O . ASP A 1 537 ? -3.608 -7.540 12.222 1.00 94.88 537 ASP A O 1
ATOM 3926 N N . GLY A 1 538 ? -5.377 -6.809 13.421 1.00 96.75 538 GLY A N 1
ATOM 3927 C CA . GLY A 1 538 ? -5.764 -5.729 12.514 1.00 96.75 538 GLY A CA 1
ATOM 3928 C C . GLY A 1 538 ? -6.247 -6.273 11.177 1.00 96.75 538 GLY A C 1
ATOM 3929 O O . GLY A 1 538 ? -5.483 -6.295 10.211 1.00 96.75 538 GLY A O 1
ATOM 3930 N N . GLY A 1 539 ? -7.499 -6.728 11.110 1.00 97.62 539 GLY A N 1
ATOM 3931 C CA . GLY A 1 539 ? -8.035 -7.331 9.884 1.00 97.62 539 GLY A CA 1
ATOM 3932 C C . GLY A 1 539 ? -7.988 -6.372 8.697 1.00 97.62 539 GLY A C 1
ATOM 3933 O O . GLY A 1 539 ? -7.626 -6.777 7.601 1.00 97.62 539 GLY A O 1
ATOM 3934 N N . ALA A 1 540 ? -8.201 -5.076 8.934 1.00 98.69 540 ALA A N 1
ATOM 3935 C CA . ALA A 1 540 ? -7.887 -4.029 7.968 1.00 98.69 540 ALA A CA 1
ATOM 3936 C C . ALA A 1 540 ? -6.527 -3.386 8.255 1.00 98.69 540 ALA A C 1
ATOM 3938 O O . ALA A 1 540 ? -5.641 -3.404 7.403 1.00 98.69 540 ALA A O 1
ATOM 3939 N N . VAL A 1 541 ? -6.354 -2.802 9.442 1.00 98.75 541 VAL A N 1
ATOM 3940 C CA . VAL A 1 541 ? -5.231 -1.907 9.740 1.00 98.75 541 VAL A CA 1
ATOM 3941 C C . VAL A 1 541 ? -4.502 -2.337 11.004 1.00 98.75 541 VAL A C 1
ATOM 3943 O O . VAL A 1 541 ? -5.100 -2.497 12.067 1.00 98.75 541 VAL A O 1
ATOM 3946 N N . VAL A 1 542 ? -3.179 -2.429 10.916 1.00 97.06 542 VAL A N 1
ATOM 3947 C CA . VAL A 1 542 ? -2.298 -2.375 12.085 1.00 97.06 542 VAL A CA 1
ATOM 3948 C C . VAL A 1 542 ? -1.641 -1.010 12.153 1.00 97.06 542 VAL A C 1
ATOM 3950 O O . VAL A 1 542 ? -1.072 -0.554 11.164 1.00 97.06 542 VAL A O 1
ATOM 3953 N N . TRP A 1 543 ? -1.673 -0.386 13.329 1.00 95.19 543 TRP A N 1
ATOM 3954 C CA . TRP A 1 543 ? -1.059 0.914 13.568 1.00 95.19 543 TRP A CA 1
ATOM 3955 C C . TRP A 1 543 ? -0.033 0.874 14.706 1.00 95.19 543 TRP A C 1
ATOM 3957 O O . TRP A 1 543 ? -0.340 0.504 15.842 1.00 95.19 543 TRP A O 1
ATOM 3967 N N . VAL A 1 544 ? 1.192 1.297 14.397 1.00 91.81 544 VAL A N 1
ATOM 3968 C CA . VAL A 1 544 ? 2.353 1.278 15.300 1.00 91.81 544 VAL A CA 1
ATOM 3969 C C . VAL A 1 544 ? 2.959 2.670 15.488 1.00 91.81 544 VAL A C 1
ATOM 3971 O O . VAL A 1 544 ? 3.379 3.006 16.594 1.00 91.81 544 VAL A O 1
ATOM 3974 N N . GLY A 1 545 ? 3.025 3.479 14.425 1.00 89.06 545 GLY A N 1
ATOM 3975 C CA . GLY A 1 545 ? 3.612 4.823 14.476 1.00 89.06 545 GLY A CA 1
ATOM 3976 C C . GLY A 1 545 ? 2.793 5.797 15.332 1.00 89.06 545 GLY A C 1
ATOM 3977 O O . GLY A 1 545 ? 1.590 5.635 15.486 1.00 89.06 545 GLY A O 1
ATOM 3978 N N . SER A 1 546 ? 3.421 6.832 15.892 1.00 91.81 546 SER A N 1
ATOM 3979 C CA . SER A 1 546 ? 2.731 7.838 16.724 1.00 91.81 546 SER A CA 1
ATOM 3980 C C . SER A 1 546 ? 2.086 8.965 15.905 1.00 91.81 546 SER A C 1
ATOM 3982 O O . SER A 1 546 ? 2.447 9.189 14.747 1.00 91.81 546 SER A O 1
ATOM 3984 N N . HIS A 1 547 ? 1.166 9.710 16.530 1.00 94.50 547 HIS A N 1
ATOM 3985 C CA . HIS A 1 547 ? 0.472 10.873 15.952 1.00 94.50 547 HIS A CA 1
ATOM 3986 C C . HIS A 1 547 ? -0.359 10.551 14.701 1.00 94.50 547 HIS A C 1
ATOM 3988 O O . HIS A 1 547 ? -0.503 11.385 13.807 1.00 94.50 547 HIS A O 1
ATOM 3994 N N . GLY A 1 548 ? -0.862 9.322 14.625 1.00 95.94 548 GLY A N 1
ATOM 3995 C CA . GLY A 1 548 ? -1.711 8.852 13.542 1.00 95.94 548 GLY A CA 1
ATOM 3996 C C . GLY A 1 548 ? -3.135 9.386 13.624 1.00 95.94 548 GLY A C 1
ATOM 3997 O O . GLY A 1 548 ? -3.687 9.554 14.713 1.00 95.94 548 GLY A O 1
ATOM 3998 N N . ILE A 1 549 ? -3.748 9.621 12.468 1.00 98.31 549 ILE A N 1
ATOM 3999 C CA . ILE A 1 549 ? -5.130 10.096 12.373 1.00 98.31 549 ILE A CA 1
ATOM 4000 C C . ILE A 1 549 ? -5.898 9.234 11.370 1.00 98.31 549 ILE A C 1
ATOM 4002 O O . ILE A 1 549 ? -5.508 9.118 10.214 1.00 98.31 549 ILE A O 1
ATOM 4006 N N . ILE A 1 550 ? -7.025 8.672 11.790 1.00 98.69 550 ILE A N 1
ATOM 4007 C CA . ILE A 1 550 ? -7.999 8.002 10.925 1.00 98.69 550 ILE A CA 1
ATOM 4008 C C . ILE A 1 550 ? -9.292 8.801 11.041 1.00 98.69 550 ILE A C 1
ATOM 4010 O O . ILE A 1 550 ? -9.849 8.892 12.134 1.00 98.69 550 ILE A O 1
ATOM 4014 N N . LYS A 1 551 ? -9.737 9.450 9.961 1.00 98.31 551 LYS A N 1
ATOM 4015 C CA . LYS A 1 551 ? -10.833 10.424 10.062 1.00 98.31 551 LYS A CA 1
ATOM 4016 C C . LYS A 1 551 ? -11.732 10.543 8.839 1.00 98.31 551 LYS A C 1
ATOM 4018 O O . LYS A 1 551 ? -11.457 9.968 7.797 1.00 98.31 551 LYS A O 1
ATOM 4023 N N . ASP A 1 552 ? -12.756 11.384 8.951 1.00 94.81 552 ASP A N 1
ATOM 4024 C CA . ASP A 1 552 ? -13.614 11.825 7.849 1.00 94.81 552 ASP A CA 1
ATOM 4025 C C . ASP A 1 552 ? -14.250 10.636 7.099 1.00 94.81 552 ASP A C 1
ATOM 4027 O O . ASP A 1 552 ? -13.903 10.354 5.960 1.00 94.81 552 ASP A O 1
ATOM 4031 N N . ASN A 1 553 ? -15.197 9.930 7.723 1.00 94.88 553 ASN A N 1
ATOM 4032 C CA . ASN A 1 553 ? -15.994 8.864 7.094 1.00 94.88 553 ASN A CA 1
ATOM 4033 C C . ASN A 1 553 ? -15.188 7.661 6.576 1.00 94.88 553 ASN A C 1
ATOM 4035 O O . ASN A 1 553 ? -15.534 7.087 5.541 1.00 94.88 553 ASN A O 1
ATOM 4039 N N . CYS A 1 554 ? -14.133 7.253 7.284 1.00 98.81 554 CYS A N 1
ATOM 4040 C CA . CYS A 1 554 ? -13.530 5.950 7.016 1.00 98.81 554 CYS A CA 1
ATOM 4041 C C . CYS A 1 554 ? -14.494 4.825 7.422 1.00 98.81 554 CYS A C 1
ATOM 4043 O O . CYS A 1 554 ? -15.030 4.838 8.535 1.00 98.81 554 CYS A O 1
ATOM 4045 N N . ASN A 1 555 ? -14.694 3.855 6.528 1.00 98.88 555 ASN A N 1
ATOM 4046 C CA . ASN A 1 555 ? -15.590 2.718 6.741 1.00 98.88 555 ASN A CA 1
ATOM 4047 C C . ASN A 1 555 ? -14.791 1.417 6.828 1.00 98.88 555 ASN A C 1
ATOM 4049 O O . ASN A 1 555 ? -14.036 1.103 5.913 1.00 98.88 555 ASN A O 1
ATOM 4053 N N . PHE A 1 556 ? -14.999 0.651 7.894 1.00 98.94 556 PHE A N 1
ATOM 4054 C CA . PHE A 1 556 ? -14.412 -0.668 8.114 1.00 98.94 556 PHE A CA 1
ATOM 4055 C C . PHE A 1 556 ? -15.536 -1.695 8.194 1.00 98.94 556 PHE A C 1
ATOM 4057 O O . PHE A 1 556 ? -16.263 -1.733 9.189 1.00 98.94 556 PHE A O 1
ATOM 4064 N N . ILE A 1 557 ? -15.703 -2.481 7.134 1.00 98.94 557 ILE A N 1
ATOM 4065 C CA . ILE A 1 557 ? -16.833 -3.390 6.946 1.00 98.94 557 ILE A CA 1
ATOM 4066 C C . ILE A 1 557 ? -16.323 -4.820 6.753 1.00 98.94 557 ILE A C 1
ATOM 4068 O O . ILE A 1 557 ? -15.474 -5.055 5.898 1.00 98.94 557 ILE A O 1
ATOM 4072 N N . ASP A 1 558 ? -16.849 -5.772 7.523 1.00 98.88 558 ASP A N 1
ATOM 4073 C CA . ASP A 1 558 ? -16.583 -7.214 7.346 1.00 98.88 558 ASP A CA 1
ATOM 4074 C C . ASP A 1 558 ? -15.082 -7.575 7.310 1.00 98.88 558 ASP A C 1
ATOM 4076 O O . ASP A 1 558 ? -14.639 -8.439 6.557 1.00 98.88 558 ASP A O 1
ATOM 4080 N N . ASN A 1 559 ? -14.255 -6.877 8.097 1.00 98.94 559 ASN A N 1
ATOM 4081 C CA . ASN A 1 559 ? -12.833 -7.205 8.191 1.00 98.94 559 ASN A CA 1
ATOM 4082 C C . ASN A 1 559 ? -12.603 -8.293 9.244 1.00 98.94 559 ASN A C 1
ATOM 4084 O O . ASN A 1 559 ? -13.251 -8.323 10.299 1.00 98.94 559 ASN A O 1
ATOM 4088 N N . PHE A 1 560 ? -11.649 -9.179 8.964 1.00 98.69 560 PHE A N 1
ATOM 4089 C CA . PHE A 1 560 ? -11.368 -10.352 9.779 1.00 98.69 560 PHE A CA 1
ATOM 4090 C C . PHE A 1 560 ? -9.938 -10.338 10.319 1.00 98.69 560 PHE A C 1
ATOM 4092 O O . PHE A 1 560 ? -8.964 -10.311 9.566 1.00 98.69 560 PHE A O 1
ATOM 4099 N N . ALA A 1 561 ? -9.808 -10.459 11.639 1.00 97.75 561 ALA A N 1
ATOM 4100 C CA . ALA A 1 561 ? -8.545 -10.728 12.312 1.00 97.75 561 ALA A CA 1
ATOM 4101 C C . ALA A 1 561 ? -8.605 -12.072 13.043 1.00 97.75 561 ALA A C 1
ATOM 4103 O O . ALA A 1 561 ? -9.500 -12.321 13.860 1.00 97.75 561 ALA A O 1
ATOM 4104 N N . GLN A 1 562 ? -7.604 -12.926 12.827 1.00 95.81 562 GLN A N 1
ATOM 4105 C CA . GLN A 1 562 ? -7.503 -14.210 13.523 1.00 95.81 562 GLN A CA 1
ATOM 4106 C C . GLN A 1 562 ? -7.402 -14.062 15.055 1.00 95.81 562 GLN A C 1
ATOM 4108 O O . GLN A 1 562 ? -7.826 -14.963 15.783 1.00 95.81 562 GLN A O 1
ATOM 4113 N N . TYR A 1 563 ? -6.880 -12.940 15.560 1.00 93.56 563 TYR A N 1
ATOM 4114 C CA . TYR A 1 563 ? -6.737 -12.672 16.989 1.00 93.56 563 TYR A CA 1
ATOM 4115 C C . TYR A 1 563 ? -7.344 -11.331 17.409 1.00 93.56 563 TYR A C 1
ATOM 4117 O O . TYR A 1 563 ? -8.371 -11.346 18.082 1.00 93.56 563 TYR A O 1
ATOM 4125 N N . ARG A 1 564 ? -6.751 -10.176 17.098 1.00 94.94 564 ARG A N 1
ATOM 4126 C CA . ARG A 1 564 ? -7.167 -8.908 17.736 1.00 94.94 564 ARG A CA 1
ATOM 4127 C C . ARG A 1 564 ? -7.484 -7.809 16.745 1.00 94.94 564 ARG A C 1
ATOM 4129 O O . ARG A 1 564 ? -6.820 -7.710 15.721 1.00 94.94 564 ARG A O 1
ATOM 4136 N N . GLY A 1 565 ? -8.446 -6.955 17.095 1.00 97.12 565 GLY A N 1
ATOM 4137 C CA . GLY A 1 565 ? -8.793 -5.784 16.296 1.00 97.12 565 GLY A CA 1
ATOM 4138 C C . GLY A 1 565 ? -9.316 -6.193 14.926 1.00 97.12 565 GLY A C 1
ATOM 4139 O O . GLY A 1 565 ? -8.580 -6.119 13.944 1.00 97.12 565 GLY A O 1
ATOM 4140 N N . GLY A 1 566 ? -10.565 -6.664 14.857 1.00 98.00 566 GLY A N 1
ATOM 4141 C CA . GLY A 1 566 ? -11.134 -7.182 13.605 1.00 98.00 566 GLY A CA 1
ATOM 4142 C C . GLY A 1 566 ? -11.029 -6.185 12.451 1.00 98.00 566 GLY A C 1
ATOM 4143 O O . GLY A 1 566 ? -10.715 -6.579 11.336 1.00 98.00 566 GLY A O 1
ATOM 4144 N N . ALA A 1 567 ? -11.141 -4.887 12.739 1.00 98.69 567 ALA A N 1
ATOM 4145 C CA . ALA A 1 567 ? -10.751 -3.818 11.828 1.00 98.69 567 ALA A CA 1
ATOM 4146 C C . ALA A 1 567 ? -9.345 -3.285 12.139 1.00 98.69 567 ALA A C 1
ATOM 4148 O O . ALA A 1 567 ? -8.456 -3.374 11.294 1.00 98.69 567 ALA A O 1
ATOM 4149 N N . ILE A 1 568 ? -9.140 -2.718 13.333 1.00 98.69 568 ILE A N 1
ATOM 4150 C CA . ILE A 1 568 ? -7.924 -1.973 13.677 1.00 98.69 568 ILE A CA 1
ATOM 4151 C C . ILE A 1 568 ? -7.256 -2.558 14.917 1.00 98.69 568 ILE A C 1
ATOM 4153 O O . ILE A 1 568 ? -7.874 -2.695 15.972 1.00 98.69 568 ILE A O 1
ATOM 4157 N N . PHE A 1 569 ? -5.957 -2.812 14.821 1.00 96.88 569 PHE A N 1
ATOM 4158 C CA . PHE A 1 569 ? -5.118 -3.131 15.968 1.00 96.88 569 PHE A CA 1
ATOM 4159 C C . PHE A 1 569 ? -4.035 -2.075 16.158 1.00 96.88 569 PHE A C 1
ATOM 4161 O O . PHE A 1 569 ? -3.295 -1.764 15.226 1.00 96.88 569 PHE A O 1
ATOM 4168 N N . MET A 1 570 ? -3.914 -1.545 17.374 1.00 93.44 570 MET A N 1
ATOM 4169 C CA . MET A 1 570 ? -2.916 -0.530 17.708 1.00 93.44 570 MET A CA 1
ATOM 4170 C C . MET A 1 570 ? -1.979 -1.024 18.797 1.00 93.44 570 MET A C 1
ATOM 4172 O O . MET A 1 570 ? -2.427 -1.372 19.892 1.00 93.44 570 MET A O 1
ATOM 4176 N N . HIS A 1 571 ? -0.671 -0.988 18.547 1.00 87.88 571 HIS A N 1
ATOM 4177 C CA . HIS A 1 571 ? 0.312 -1.403 19.546 1.00 87.88 571 HIS A CA 1
ATOM 4178 C C . HIS A 1 571 ? 1.627 -0.628 19.458 1.00 87.88 571 HIS A C 1
ATOM 4180 O O . HIS A 1 571 ? 2.116 -0.310 18.377 1.00 87.88 571 HIS A O 1
ATOM 4186 N N . GLY A 1 572 ? 2.241 -0.382 20.617 1.00 76.75 572 GLY A N 1
ATOM 4187 C CA . GLY A 1 572 ? 3.646 0.012 20.683 1.00 76.75 572 GLY A CA 1
ATOM 4188 C C . GLY A 1 572 ? 4.579 -1.146 20.312 1.00 76.75 572 GLY A C 1
ATOM 4189 O O . GLY A 1 572 ? 4.189 -2.315 20.253 1.00 76.75 572 GLY A O 1
ATOM 4190 N N . ASN A 1 573 ? 5.849 -0.836 20.090 1.00 69.31 573 ASN A N 1
ATOM 4191 C CA . ASN A 1 573 ? 6.901 -1.811 19.827 1.00 69.31 573 ASN A CA 1
ATOM 4192 C C . ASN A 1 573 ? 8.048 -1.671 20.852 1.00 69.31 573 ASN A C 1
ATOM 4194 O O . ASN A 1 573 ? 7.997 -0.843 21.755 1.00 69.31 573 ASN A O 1
ATOM 4198 N N . SER A 1 574 ? 9.089 -2.504 20.753 1.00 68.12 574 SER A N 1
ATOM 4199 C CA . SER A 1 574 ? 10.190 -2.508 21.733 1.00 68.12 574 SER A CA 1
ATOM 4200 C C . SER A 1 574 ? 11.046 -1.237 21.739 1.00 68.12 574 SER A C 1
ATOM 4202 O O . SER A 1 574 ? 11.803 -1.026 22.685 1.00 68.12 574 SER A O 1
ATOM 4204 N N . THR A 1 575 ? 10.964 -0.416 20.693 1.00 65.88 575 THR A N 1
ATOM 4205 C CA . THR A 1 575 ? 11.758 0.805 20.535 1.00 65.88 575 THR A CA 1
ATOM 4206 C C . THR A 1 575 ? 10.923 2.081 20.647 1.00 65.88 575 THR A C 1
ATOM 4208 O O . THR A 1 575 ? 11.479 3.112 21.007 1.00 65.88 575 THR A O 1
ATOM 4211 N N . GLU A 1 576 ? 9.616 2.027 20.375 1.00 68.06 576 GLU A N 1
ATOM 4212 C CA . GLU A 1 576 ? 8.716 3.187 20.287 1.00 68.06 576 GLU A CA 1
ATOM 4213 C C . GLU A 1 576 ? 7.300 2.854 20.788 1.00 68.06 576 GLU A C 1
ATOM 4215 O O . GLU A 1 576 ? 6.779 1.769 20.530 1.00 68.06 576 GLU A O 1
ATOM 4220 N N . ASN A 1 577 ? 6.648 3.816 21.448 1.00 72.19 577 ASN A N 1
ATOM 4221 C CA . ASN A 1 577 ? 5.242 3.717 21.853 1.00 72.19 577 ASN A CA 1
ATOM 4222 C C . ASN A 1 577 ? 4.310 4.252 20.753 1.00 72.19 577 ASN A C 1
ATOM 4224 O O . ASN A 1 577 ? 4.636 5.230 20.077 1.00 72.19 577 ASN A O 1
ATOM 4228 N N . CYS A 1 578 ? 3.119 3.666 20.642 1.00 86.31 578 CYS A N 1
ATOM 4229 C CA . CYS A 1 578 ? 2.062 4.125 19.741 1.00 86.31 578 CYS A CA 1
ATOM 4230 C C . CYS A 1 578 ? 1.218 5.190 20.462 1.00 86.31 578 CYS A C 1
ATOM 4232 O O . CYS A 1 578 ? 0.278 4.874 21.182 1.00 86.31 578 CYS A O 1
ATOM 4234 N N . THR A 1 579 ? 1.595 6.465 20.378 1.00 91.12 579 THR A N 1
ATOM 4235 C CA . THR A 1 579 ? 0.935 7.528 21.161 1.00 91.12 579 THR A CA 1
ATOM 4236 C C . THR A 1 579 ? 0.167 8.517 20.303 1.00 91.12 579 THR A C 1
ATOM 4238 O O . THR A 1 579 ? 0.565 8.782 19.167 1.00 91.12 579 THR A O 1
ATOM 4241 N N . ASN A 1 580 ? -0.868 9.130 20.884 1.00 92.88 580 ASN A N 1
ATOM 4242 C CA . ASN A 1 580 ? -1.620 10.232 20.281 1.00 92.88 580 ASN A CA 1
ATOM 4243 C C . ASN A 1 580 ? -2.292 9.844 18.952 1.00 92.88 580 ASN A C 1
ATOM 4245 O O . ASN A 1 580 ? -2.146 10.528 17.940 1.00 92.88 580 ASN A O 1
ATOM 4249 N N . ILE A 1 581 ? -2.976 8.696 18.945 1.00 95.75 581 ILE A N 1
ATOM 4250 C CA . ILE A 1 581 ? -3.727 8.223 17.776 1.00 95.75 581 ILE A CA 1
ATOM 4251 C C . ILE A 1 581 ? -5.178 8.668 17.891 1.00 95.75 581 ILE A C 1
ATOM 4253 O O . ILE A 1 581 ? -5.798 8.482 18.936 1.00 95.75 581 ILE A O 1
ATOM 4257 N N . THR A 1 582 ? -5.726 9.228 16.816 1.00 98.00 582 THR A N 1
ATOM 4258 C CA . THR A 1 582 ? -7.120 9.685 16.766 1.00 98.00 582 THR A CA 1
ATOM 4259 C C . THR A 1 582 ? -7.911 8.922 15.710 1.00 98.00 582 THR A C 1
ATOM 4261 O O . THR A 1 582 ? -7.497 8.863 14.556 1.00 98.00 582 THR A O 1
ATOM 4264 N N . VAL A 1 583 ? -9.064 8.383 16.102 1.00 98.56 583 VAL A N 1
ATOM 4265 C CA . VAL A 1 583 ? -10.101 7.825 15.225 1.00 98.56 583 VAL A CA 1
ATOM 4266 C C . VAL A 1 583 ? -11.329 8.728 15.328 1.00 98.56 583 VAL A C 1
ATOM 4268 O O . VAL A 1 583 ? -11.929 8.826 16.393 1.00 98.56 583 VAL A O 1
ATOM 4271 N N . ASP A 1 584 ? -11.698 9.416 14.253 1.00 98.69 584 ASP A N 1
ATOM 4272 C CA . ASP A 1 584 ? -12.725 10.464 14.280 1.00 98.69 584 ASP A CA 1
ATOM 4273 C C . ASP A 1 584 ? -13.737 10.304 13.137 1.00 98.69 584 ASP A C 1
ATOM 4275 O O . ASP A 1 584 ? -13.357 10.122 11.986 1.00 98.69 584 ASP A O 1
ATOM 4279 N N . HIS A 1 585 ? -15.038 10.374 13.420 1.00 98.75 585 HIS A N 1
ATOM 4280 C CA . HIS A 1 585 ? -16.094 10.232 12.404 1.00 98.75 585 HIS A CA 1
ATOM 4281 C C . HIS A 1 585 ? -15.972 8.951 11.545 1.00 98.75 585 HIS A C 1
ATOM 4283 O O . HIS A 1 585 ? -16.113 9.003 10.322 1.00 98.75 585 HIS A O 1
ATOM 4289 N N . CYS A 1 586 ? -15.684 7.800 12.163 1.00 98.88 586 CYS A N 1
ATOM 4290 C CA . CYS A 1 586 ? -15.505 6.520 11.467 1.00 98.88 586 CYS A CA 1
ATOM 4291 C C . CYS A 1 586 ? -16.668 5.541 11.717 1.00 98.88 586 CYS A C 1
ATOM 4293 O O . CYS A 1 586 ? -17.358 5.608 12.739 1.00 98.88 586 CYS A O 1
ATOM 4295 N N . ASN A 1 587 ? -16.866 4.600 10.793 1.00 98.88 587 ASN A N 1
ATOM 4296 C CA . ASN A 1 587 ? -17.858 3.528 10.900 1.00 98.88 587 ASN A CA 1
ATOM 4297 C C . ASN A 1 587 ? -17.181 2.151 10.927 1.00 98.88 587 ASN A C 1
ATOM 4299 O O . ASN A 1 587 ? -16.357 1.848 10.066 1.00 98.88 587 ASN A O 1
ATOM 4303 N N . PHE A 1 588 ? -17.568 1.321 11.893 1.00 98.94 588 PHE A N 1
ATOM 4304 C CA . PHE A 1 588 ? -17.103 -0.051 12.073 1.00 98.94 588 PHE A CA 1
ATOM 4305 C C . PHE A 1 588 ? -18.308 -0.988 12.086 1.00 98.94 588 PHE A C 1
ATOM 4307 O O . PHE A 1 588 ? -19.040 -1.027 13.079 1.00 98.94 588 PHE A O 1
ATOM 4314 N N . ASP A 1 589 ? -18.504 -1.738 11.007 1.00 98.94 589 ASP A N 1
ATOM 4315 C CA . ASP A 1 589 ? -19.659 -2.615 10.821 1.00 98.94 589 ASP A CA 1
ATOM 4316 C C . ASP A 1 589 ? -19.229 -4.058 10.535 1.00 98.94 589 ASP A C 1
ATOM 4318 O O . ASP A 1 589 ? -18.325 -4.297 9.737 1.00 98.94 589 ASP A O 1
ATOM 4322 N N . ASP A 1 590 ? -19.859 -5.018 11.207 1.00 98.88 590 ASP A N 1
ATOM 4323 C CA . ASP A 1 590 ? -19.666 -6.460 10.982 1.00 98.88 590 ASP A CA 1
ATOM 4324 C C . ASP A 1 590 ? -18.203 -6.963 11.065 1.00 98.88 590 ASP A C 1
ATOM 4326 O O . ASP A 1 590 ? -17.867 -8.019 10.534 1.00 98.88 590 ASP A O 1
ATOM 4330 N N . ASN A 1 591 ? -17.306 -6.269 11.775 1.00 98.94 591 ASN A N 1
ATOM 4331 C CA . ASN A 1 591 ? -15.917 -6.726 11.905 1.00 98.94 591 ASN A CA 1
ATOM 4332 C C . ASN A 1 591 ? -15.781 -7.866 12.925 1.00 98.94 591 ASN A C 1
ATOM 4334 O O . ASN A 1 591 ? -16.507 -7.944 13.928 1.00 98.94 591 ASN A O 1
ATOM 4338 N N . TYR A 1 592 ? -14.811 -8.750 12.681 1.00 98.75 592 TYR A N 1
ATOM 4339 C CA . TYR A 1 592 ? -14.629 -9.976 13.445 1.00 98.75 592 TYR A CA 1
ATOM 4340 C C . TYR A 1 592 ? -13.200 -10.159 13.960 1.00 98.75 592 TYR A C 1
ATOM 4342 O O . TYR A 1 592 ? -12.242 -10.205 13.190 1.00 98.75 592 TYR A O 1
ATOM 4350 N N . ALA A 1 593 ? -13.070 -10.389 15.269 1.00 97.94 593 ALA A N 1
ATOM 4351 C CA . ALA A 1 593 ? -11.818 -10.777 15.912 1.00 97.94 593 ALA A CA 1
ATOM 4352 C C . ALA A 1 593 ? -11.913 -12.168 16.559 1.00 97.94 593 ALA A C 1
ATOM 4354 O O . ALA A 1 593 ? -12.809 -12.465 17.364 1.00 97.94 593 ALA A O 1
ATOM 4355 N N . GLY A 1 594 ? -10.937 -13.028 16.266 1.00 95.88 594 GLY A N 1
ATOM 4356 C CA . GLY A 1 594 ? -10.846 -14.368 16.848 1.00 95.88 594 GLY A CA 1
ATOM 4357 C C . GLY A 1 594 ? -10.496 -14.402 18.344 1.00 95.88 594 GLY A C 1
ATOM 4358 O O . GLY A 1 594 ? -10.694 -15.441 18.979 1.00 95.88 594 GLY A O 1
ATOM 4359 N N . LEU A 1 595 ? -10.069 -13.277 18.923 1.00 94.06 595 LEU A N 1
ATOM 4360 C CA . LEU A 1 595 ? -9.822 -13.063 20.349 1.00 94.06 595 LEU A CA 1
ATOM 4361 C C . LEU A 1 595 ? -10.512 -11.777 20.844 1.00 94.06 595 LEU A C 1
ATOM 4363 O O . LEU A 1 595 ? -11.634 -11.868 21.332 1.00 94.06 595 LEU A O 1
ATOM 4367 N N . ASN A 1 596 ? -9.892 -10.602 20.732 1.00 95.44 596 ASN A N 1
ATOM 4368 C CA . ASN A 1 596 ? -10.337 -9.377 21.413 1.00 95.44 596 ASN A CA 1
ATOM 4369 C C . ASN A 1 596 ? -10.601 -8.218 20.449 1.00 95.44 596 ASN A C 1
ATOM 4371 O O . ASN A 1 596 ? -9.946 -8.125 19.414 1.00 95.44 596 ASN A O 1
ATOM 4375 N N . GLY A 1 597 ? -11.512 -7.315 20.828 1.00 97.06 597 GLY A N 1
ATOM 4376 C CA . GLY A 1 597 ? -11.758 -6.072 20.094 1.00 97.06 597 GLY A CA 1
ATOM 4377 C C . GLY A 1 597 ? -12.317 -6.355 18.706 1.00 97.06 597 GLY A C 1
ATOM 4378 O O . GLY A 1 597 ? -11.585 -6.298 17.720 1.00 97.06 597 GLY A O 1
ATOM 4379 N N . GLY A 1 598 ? -13.604 -6.703 18.625 1.00 97.94 598 GLY A N 1
ATOM 4380 C CA . GLY A 1 598 ? -14.216 -7.128 17.360 1.00 97.94 598 GLY A CA 1
ATOM 4381 C C . GLY A 1 598 ? -14.051 -6.102 16.239 1.00 97.94 598 GLY A C 1
ATOM 4382 O O . GLY A 1 598 ? -13.843 -6.491 15.100 1.00 97.94 598 GLY A O 1
ATOM 4383 N N . ALA A 1 599 ? -14.023 -4.810 16.573 1.00 98.69 599 ALA A N 1
ATOM 4384 C CA . ALA A 1 599 ? -13.581 -3.750 15.675 1.00 98.69 599 ALA A CA 1
ATOM 4385 C C . ALA A 1 599 ? -12.156 -3.292 16.000 1.00 98.69 599 ALA A C 1
ATOM 4387 O O . ALA A 1 599 ? -11.280 -3.354 15.142 1.00 98.69 599 ALA A O 1
ATOM 4388 N N . VAL A 1 600 ? -11.917 -2.822 17.228 1.00 98.62 600 VAL A N 1
ATOM 4389 C CA . VAL A 1 600 ? -10.677 -2.128 17.592 1.00 98.62 600 VAL A CA 1
ATOM 4390 C C . VAL A 1 600 ? -10.055 -2.725 18.850 1.00 98.62 600 VAL A C 1
ATOM 4392 O O . VAL A 1 600 ? -10.729 -2.899 19.862 1.00 98.62 600 VAL A O 1
ATOM 4395 N N . ASP A 1 601 ? -8.752 -2.992 18.818 1.00 96.25 601 ASP A N 1
ATOM 4396 C CA . ASP A 1 601 ? -7.965 -3.342 20.007 1.00 96.25 601 ASP A CA 1
ATOM 4397 C C . ASP A 1 601 ? -6.823 -2.329 20.191 1.00 96.25 601 ASP A C 1
ATOM 4399 O O . ASP A 1 601 ? -5.914 -2.208 19.365 1.00 96.25 601 ASP A O 1
ATOM 4403 N N . TRP A 1 602 ? -6.927 -1.567 21.281 1.00 91.31 602 TRP A N 1
ATOM 4404 C CA . TRP A 1 602 ? -5.954 -0.596 21.769 1.00 91.31 602 TRP A CA 1
ATOM 4405 C C . TRP A 1 602 ? -5.055 -1.278 22.799 1.00 91.31 602 TRP A C 1
ATOM 4407 O O . TRP A 1 602 ? -5.362 -1.331 23.997 1.00 91.31 602 TRP A O 1
ATOM 4417 N N . ASN A 1 603 ? -3.939 -1.834 22.334 1.00 86.56 603 ASN A N 1
ATOM 4418 C CA . ASN A 1 603 ? -3.077 -2.653 23.171 1.00 86.56 603 ASN A CA 1
ATOM 4419 C C . ASN A 1 603 ? -2.263 -1.830 24.188 1.00 86.56 603 ASN A C 1
ATOM 4421 O O . ASN A 1 603 ? -2.126 -0.610 24.097 1.00 86.56 603 ASN A O 1
ATOM 4425 N N . SER A 1 604 ? -1.661 -2.522 25.158 1.00 73.56 604 SER A N 1
ATOM 4426 C CA . SER A 1 604 ? -0.658 -1.942 26.054 1.00 73.56 604 SER A CA 1
ATOM 4427 C C . SER A 1 604 ? 0.490 -1.288 25.269 1.00 73.56 604 SER A C 1
ATOM 4429 O O . SER A 1 604 ? 0.957 -1.826 24.265 1.00 73.56 604 SER A O 1
ATOM 4431 N N . GLY A 1 605 ? 0.937 -0.112 25.719 1.00 76.44 605 GLY A N 1
ATOM 4432 C CA . GLY A 1 605 ? 1.923 0.709 25.004 1.00 76.44 605 GLY A CA 1
ATOM 4433 C C . GLY A 1 605 ? 1.320 1.661 23.965 1.00 76.44 605 GLY A C 1
ATOM 4434 O O . GLY A 1 605 ? 2.055 2.490 23.422 1.00 76.44 605 GLY A O 1
ATOM 4435 N N . SER A 1 606 ? 0.004 1.583 23.729 1.00 82.00 606 SER A N 1
ATOM 4436 C CA . SER A 1 606 ? -0.735 2.542 22.907 1.00 82.00 606 SER A CA 1
ATOM 4437 C C . SER A 1 606 ? -1.451 3.574 23.786 1.00 82.00 606 SER A C 1
ATOM 4439 O O . SER A 1 606 ? -2.556 3.313 24.249 1.00 82.00 606 SER A O 1
ATOM 4441 N N . HIS A 1 607 ? -0.822 4.707 24.109 1.00 86.50 607 HIS A N 1
ATOM 4442 C CA . HIS A 1 607 ? -1.353 5.682 25.086 1.00 86.50 607 HIS A CA 1
ATOM 4443 C C . HIS A 1 607 ? -1.908 6.943 24.415 1.00 86.50 607 HIS A C 1
ATOM 4445 O O . HIS A 1 607 ? -1.556 7.244 23.278 1.00 86.50 607 HIS A O 1
ATOM 4451 N N . GLU A 1 608 ? -2.731 7.710 25.137 1.00 92.44 608 GLU A N 1
ATOM 4452 C CA . GLU A 1 608 ? -3.283 8.989 24.653 1.00 92.44 608 GLU A CA 1
ATOM 4453 C C . GLU A 1 608 ? -4.116 8.801 23.369 1.00 92.44 608 GLU A C 1
ATOM 4455 O O . GLU A 1 608 ? -4.020 9.572 22.419 1.00 92.44 608 GLU A O 1
ATOM 4460 N N . GLY A 1 609 ? -4.868 7.697 23.307 1.00 93.50 609 GLY A N 1
ATOM 4461 C CA . GLY A 1 609 ? -5.728 7.359 22.175 1.00 93.50 609 GLY A CA 1
ATOM 4462 C C . GLY A 1 609 ? -7.098 8.025 22.270 1.00 93.50 609 GLY A C 1
ATOM 4463 O O . GLY A 1 609 ? -7.664 8.115 23.359 1.00 93.50 609 GLY A O 1
ATOM 4464 N N . ASN A 1 610 ? -7.651 8.414 21.124 1.00 97.06 610 ASN A N 1
ATOM 4465 C CA . ASN A 1 610 ? -8.927 9.114 21.024 1.00 97.06 610 ASN A CA 1
ATOM 4466 C C . ASN A 1 610 ? -9.865 8.434 20.018 1.00 97.06 610 ASN A C 1
ATOM 4468 O O . ASN A 1 610 ? -9.462 8.170 18.884 1.00 97.06 610 ASN A O 1
ATOM 4472 N N . ILE A 1 611 ? -11.125 8.213 20.402 1.00 98.44 611 ILE A N 1
ATOM 4473 C CA . ILE A 1 611 ? -12.225 7.842 19.499 1.00 98.44 611 ILE A CA 1
ATOM 4474 C C . ILE A 1 611 ? -13.336 8.886 19.608 1.00 98.44 611 ILE A C 1
ATOM 4476 O O . ILE A 1 611 ? -13.951 9.035 20.663 1.00 98.44 611 ILE A O 1
ATOM 4480 N N . PHE A 1 612 ? -13.645 9.573 18.512 1.00 98.44 612 PHE A N 1
ATOM 4481 C CA . PHE A 1 612 ? -14.652 10.629 18.470 1.00 98.44 612 PHE A CA 1
ATOM 4482 C C . PHE A 1 612 ? -15.688 10.375 17.372 1.00 98.44 612 PHE A C 1
ATOM 4484 O O . PHE A 1 612 ? -15.361 9.864 16.300 1.00 98.44 612 PHE A O 1
ATOM 4491 N N . TYR A 1 613 ? -16.950 10.721 17.645 1.00 98.75 613 TYR A N 1
ATOM 4492 C CA . TYR A 1 613 ? -18.048 10.735 16.662 1.00 98.75 613 TYR A CA 1
ATOM 4493 C C . TYR A 1 613 ? -18.174 9.458 15.813 1.00 98.75 613 TYR A C 1
ATOM 4495 O O . TYR A 1 613 ? -18.595 9.510 14.659 1.00 98.75 613 TYR A O 1
ATOM 4503 N N . SER A 1 614 ? -17.789 8.308 16.369 1.00 98.88 614 SER A N 1
ATOM 4504 C CA . SER A 1 614 ? -17.659 7.059 15.620 1.00 98.88 614 SER A CA 1
ATOM 4505 C C . SER A 1 614 ? -18.775 6.076 15.963 1.00 98.88 614 SER A C 1
ATOM 4507 O O . SER A 1 614 ? -19.415 6.154 17.017 1.00 98.88 614 SER A O 1
ATOM 4509 N N . THR A 1 615 ? -19.031 5.146 15.050 1.00 98.88 615 THR A N 1
ATOM 4510 C CA . THR A 1 615 ? -20.113 4.162 15.167 1.00 98.88 615 THR A CA 1
ATOM 4511 C C . THR A 1 615 ? -19.571 2.742 15.079 1.00 98.88 615 THR A C 1
ATOM 4513 O O . THR A 1 615 ? -18.735 2.447 14.231 1.00 98.88 615 THR A O 1
ATOM 4516 N N . PHE A 1 616 ? -20.038 1.877 15.979 1.00 98.94 616 PHE A N 1
ATOM 4517 C CA . PHE A 1 616 ? -19.646 0.474 16.087 1.00 98.94 616 PHE A CA 1
ATOM 4518 C C . PHE A 1 616 ? -20.899 -0.394 16.080 1.00 98.94 616 PHE A C 1
ATOM 4520 O O . PHE A 1 616 ? -21.639 -0.424 17.071 1.00 98.94 616 PHE A O 1
ATOM 4527 N N . THR A 1 617 ? -21.129 -1.098 14.979 1.00 98.94 617 THR A N 1
ATOM 4528 C CA . THR A 1 617 ? -22.331 -1.899 14.750 1.00 98.94 617 THR A CA 1
ATOM 4529 C C . THR A 1 617 ? -21.961 -3.349 14.454 1.00 98.94 617 THR A C 1
ATOM 4531 O O . THR A 1 617 ? -21.024 -3.614 13.713 1.00 98.94 617 THR A O 1
ATOM 4534 N N . ASN A 1 618 ? -22.669 -4.297 15.072 1.00 98.88 618 ASN A N 1
ATOM 4535 C CA . ASN A 1 618 ? -22.556 -5.736 14.789 1.00 98.88 618 ASN A CA 1
ATOM 4536 C C . ASN A 1 618 ? -21.149 -6.354 14.921 1.00 98.88 618 ASN A C 1
ATOM 4538 O O . ASN A 1 618 ? -20.916 -7.461 14.440 1.00 98.88 618 ASN A O 1
ATOM 4542 N N . ASN A 1 619 ? -20.206 -5.697 15.598 1.00 98.94 619 ASN A N 1
ATOM 4543 C CA . ASN A 1 619 ? -18.850 -6.226 15.706 1.00 98.94 619 ASN A CA 1
ATOM 4544 C C . ASN A 1 619 ? -18.798 -7.388 16.704 1.00 98.94 619 ASN A C 1
ATOM 4546 O O . ASN A 1 619 ? -19.532 -7.432 17.704 1.00 98.94 619 ASN A O 1
ATOM 4550 N N . ILE A 1 620 ? -17.930 -8.359 16.421 1.00 98.88 620 ILE A N 1
ATOM 4551 C CA . ILE A 1 620 ? -17.870 -9.616 17.160 1.00 98.88 620 ILE A CA 1
ATOM 4552 C C . ILE A 1 620 ? -16.443 -9.923 17.601 1.00 98.88 620 ILE A C 1
ATOM 4554 O O . ILE A 1 620 ? -15.544 -10.105 16.785 1.00 98.88 620 ILE A O 1
ATOM 4558 N N . ALA A 1 621 ? -16.278 -10.143 18.904 1.00 98.50 621 ALA A N 1
ATOM 4559 C CA . ALA A 1 621 ? -15.084 -10.747 19.479 1.00 98.50 621 ALA A CA 1
ATOM 4560 C C . ALA A 1 621 ? -15.401 -12.145 20.024 1.00 98.50 621 ALA A C 1
ATOM 4562 O O . ALA A 1 621 ? -16.405 -12.369 20.712 1.00 98.50 621 ALA A O 1
ATOM 4563 N N . ASN A 1 622 ? -14.538 -13.121 19.747 1.00 97.75 622 ASN A N 1
ATOM 4564 C CA . ASN A 1 622 ? -14.686 -14.459 20.323 1.00 97.75 622 ASN A CA 1
ATOM 4565 C C . ASN A 1 622 ? -14.346 -14.517 21.818 1.00 97.75 622 ASN A C 1
ATOM 4567 O O . ASN A 1 622 ? -14.867 -15.402 22.493 1.00 97.75 622 ASN A O 1
ATOM 4571 N N . SER A 1 623 ? -13.504 -13.620 22.329 1.00 96.00 623 SER A N 1
ATOM 4572 C CA . SER A 1 623 ? -13.145 -13.499 23.745 1.00 96.00 623 SER A CA 1
ATOM 4573 C C . SER A 1 623 ? -13.857 -12.301 24.372 1.00 96.00 623 SER A C 1
ATOM 4575 O O . SER A 1 623 ? -14.944 -12.500 24.917 1.00 96.00 623 SER A O 1
ATOM 4577 N N . ASN A 1 624 ? -13.299 -11.086 24.278 1.00 96.69 624 ASN A N 1
ATOM 4578 C CA . ASN A 1 624 ? -13.750 -9.904 25.030 1.00 96.69 624 ASN A CA 1
ATOM 4579 C C . ASN A 1 624 ? -13.820 -8.641 24.161 1.00 96.69 624 ASN A C 1
ATOM 4581 O O . ASN A 1 624 ? -13.121 -8.547 23.151 1.00 96.69 624 ASN A O 1
ATOM 4585 N N . GLY A 1 625 ? -14.612 -7.652 24.588 1.00 97.25 625 GLY A N 1
ATOM 4586 C CA . GLY A 1 625 ? -14.720 -6.360 23.904 1.00 97.25 625 GLY A CA 1
ATOM 4587 C C . GLY A 1 625 ? -15.318 -6.516 22.513 1.00 97.25 625 GLY A C 1
ATOM 4588 O O . GLY A 1 625 ? -14.594 -6.450 21.520 1.00 97.25 625 GLY A O 1
ATOM 4589 N N . GLY A 1 626 ? -16.626 -6.771 22.429 1.00 98.19 626 GLY A N 1
ATOM 4590 C CA . GLY A 1 626 ? -17.272 -7.077 21.146 1.00 98.19 626 GLY A CA 1
ATOM 4591 C C . GLY A 1 626 ? -17.044 -6.006 20.077 1.00 98.19 626 GLY A C 1
ATOM 4592 O O . GLY A 1 626 ? -16.894 -6.356 18.916 1.00 98.19 626 GLY A O 1
ATOM 4593 N N . ALA A 1 627 ? -16.903 -4.735 20.466 1.00 98.75 627 ALA A N 1
ATOM 4594 C CA . ALA A 1 627 ? -16.394 -3.676 19.596 1.00 98.75 627 ALA A CA 1
ATOM 4595 C C . ALA A 1 627 ? -14.948 -3.303 19.936 1.00 98.75 627 ALA A C 1
ATOM 4597 O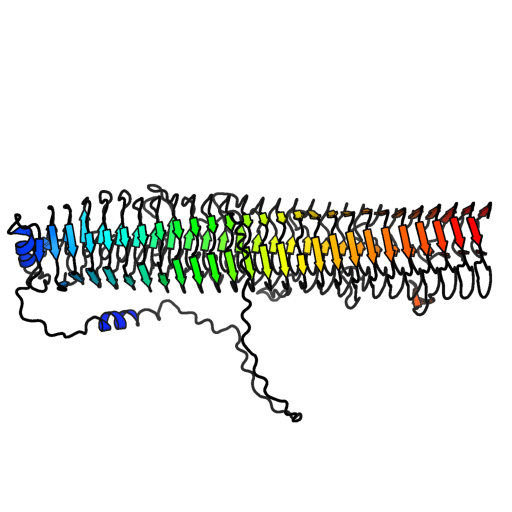 O . ALA A 1 627 ? -14.076 -3.388 19.076 1.00 98.75 627 ALA A O 1
ATOM 4598 N N . VAL A 1 628 ? -14.695 -2.885 21.178 1.00 98.75 628 VAL A N 1
ATOM 4599 C CA . VAL A 1 628 ? -13.438 -2.249 21.581 1.00 98.75 628 VAL A CA 1
ATOM 4600 C C . VAL A 1 628 ? -12.808 -2.978 22.760 1.00 98.75 628 VAL A C 1
ATOM 4602 O O . VAL A 1 628 ? -13.446 -3.196 23.792 1.00 98.75 628 VAL A O 1
ATOM 4605 N N . TYR A 1 629 ? -11.527 -3.304 22.624 1.00 96.69 629 TYR A N 1
ATOM 4606 C CA . TYR A 1 629 ? -10.669 -3.715 23.729 1.00 96.69 629 TYR A CA 1
ATOM 4607 C C . TYR A 1 629 ? -9.668 -2.600 24.028 1.00 96.69 629 TYR A C 1
ATOM 4609 O O . TYR A 1 629 ? -8.857 -2.269 23.171 1.00 96.69 629 TYR A O 1
ATOM 4617 N N . TRP A 1 630 ? -9.716 -2.004 25.222 1.00 94.69 630 TRP A N 1
ATOM 4618 C CA . TRP A 1 630 ? -8.904 -0.834 25.563 1.00 94.69 630 TRP A CA 1
ATOM 4619 C C . TRP A 1 630 ? -7.976 -1.082 26.754 1.00 94.69 630 TRP A C 1
ATOM 4621 O O . TRP A 1 630 ? -8.417 -1.158 27.902 1.00 94.69 630 TRP A O 1
ATOM 4631 N N . SER A 1 631 ? -6.668 -1.122 26.500 1.00 90.69 631 SER A N 1
ATOM 4632 C CA . SER A 1 631 ? -5.623 -1.194 27.534 1.00 90.69 631 SER A CA 1
ATOM 4633 C C . SER A 1 631 ? -4.701 0.023 27.591 1.00 90.69 631 SER A C 1
ATOM 4635 O O . SER A 1 631 ? -3.920 0.137 28.534 1.00 90.69 631 SER A O 1
ATOM 4637 N N . GLY A 1 632 ? -4.794 0.939 26.628 1.00 87.06 632 GLY A N 1
ATOM 4638 C CA . GLY A 1 632 ? -4.035 2.188 26.614 1.00 87.06 632 GLY A CA 1
ATOM 4639 C C . GLY A 1 632 ? -4.370 3.136 27.769 1.00 87.06 632 GLY A C 1
ATOM 4640 O O . GLY A 1 632 ? -5.527 3.252 28.165 1.00 87.06 632 GLY A O 1
ATOM 4641 N N . HIS A 1 633 ? -3.376 3.850 28.303 1.00 90.25 633 HIS A N 1
ATOM 4642 C CA . HIS A 1 633 ? -3.587 4.872 29.338 1.00 90.25 633 HIS A CA 1
ATOM 4643 C C . HIS A 1 633 ? -4.021 6.216 28.737 1.00 90.25 633 HIS A C 1
ATOM 4645 O O . HIS A 1 633 ? -3.624 6.542 27.617 1.00 90.25 633 HIS A O 1
ATOM 4651 N N . ASN A 1 634 ? -4.748 7.020 29.522 1.00 92.81 634 ASN A N 1
ATOM 4652 C CA . ASN A 1 634 ? -5.243 8.355 29.162 1.00 92.81 634 ASN A CA 1
ATOM 4653 C C . ASN A 1 634 ? -6.079 8.335 27.870 1.00 92.81 634 ASN A C 1
ATOM 4655 O O . ASN A 1 634 ? -5.825 9.106 26.949 1.00 92.81 634 ASN A O 1
ATOM 4659 N N . GLY A 1 635 ? -7.000 7.377 27.772 1.00 94.44 635 GLY A N 1
ATOM 4660 C CA . GLY A 1 635 ? -7.838 7.188 26.593 1.00 94.44 635 GLY A CA 1
ATOM 4661 C C . GLY A 1 635 ? -9.163 7.938 26.662 1.00 94.44 635 GLY A C 1
ATOM 4662 O O . GLY A 1 635 ? -9.780 7.990 27.729 1.00 94.44 635 GLY A O 1
ATOM 4663 N N . GLU A 1 636 ? -9.637 8.433 25.520 1.00 97.56 636 GLU A N 1
ATOM 4664 C CA . GLU A 1 636 ? -10.923 9.124 25.401 1.00 97.56 636 GLU A CA 1
ATOM 4665 C C . GLU A 1 636 ? -11.829 8.484 24.340 1.00 97.56 636 GLU A C 1
ATOM 4667 O O . GLU A 1 636 ? -11.416 8.240 23.207 1.00 97.56 636 GLU A O 1
ATOM 4672 N N . ILE A 1 637 ? -13.097 8.258 24.693 1.00 98.62 637 ILE A N 1
ATOM 4673 C CA . ILE A 1 637 ? -14.170 7.908 23.757 1.00 98.62 637 ILE A CA 1
ATOM 4674 C C . ILE A 1 637 ? -15.302 8.919 23.928 1.00 98.62 637 ILE A C 1
ATOM 4676 O O . ILE A 1 637 ? -15.984 8.936 24.953 1.00 98.62 637 ILE A O 1
ATOM 4680 N N . LEU A 1 638 ? -15.527 9.766 22.925 1.00 98.69 638 LEU A N 1
ATOM 4681 C CA . LEU A 1 638 ? -16.524 10.835 22.990 1.00 98.69 638 LEU A CA 1
ATOM 4682 C C . LEU A 1 638 ? -17.532 10.718 21.845 1.00 98.69 638 LEU A C 1
ATOM 4684 O O . LEU A 1 638 ? -17.181 10.373 20.716 1.00 98.69 638 LEU A O 1
ATOM 4688 N N . HIS A 1 639 ? -18.793 11.053 22.120 1.00 98.75 639 HIS A N 1
ATOM 4689 C CA . HIS A 1 639 ? -19.838 11.219 21.099 1.00 98.75 639 HIS A CA 1
ATOM 4690 C C . HIS A 1 639 ? -20.051 9.997 20.184 1.00 98.75 639 HIS A C 1
ATOM 4692 O O . HIS A 1 639 ? -20.422 10.154 19.023 1.00 98.75 639 HIS A O 1
ATOM 4698 N N . SER A 1 640 ? -19.792 8.787 20.687 1.00 98.81 640 SER A N 1
ATOM 4699 C CA . SER A 1 640 ? -19.746 7.561 19.881 1.00 98.81 640 SER A CA 1
ATOM 4700 C C . SER A 1 640 ? -20.867 6.578 20.236 1.00 98.81 640 SER A C 1
ATOM 4702 O O . SER A 1 640 ? -21.354 6.541 21.369 1.00 98.81 640 SER A O 1
ATOM 4704 N N . ASN A 1 641 ? -21.281 5.766 19.261 1.00 98.81 641 ASN A N 1
ATOM 4705 C CA . ASN A 1 641 ? -22.409 4.839 19.395 1.00 98.81 641 ASN A CA 1
ATOM 4706 C C . ASN A 1 641 ? -21.974 3.382 19.208 1.00 98.81 641 ASN A C 1
ATOM 4708 O O . ASN A 1 641 ? -21.297 3.053 18.238 1.00 98.81 641 ASN A O 1
ATOM 4712 N N . PHE A 1 642 ? -22.442 2.506 20.094 1.00 98.94 642 PHE A N 1
ATOM 4713 C CA . PHE A 1 642 ? -22.155 1.075 20.113 1.00 98.94 642 PHE A CA 1
ATOM 4714 C C . PHE A 1 642 ? -23.467 0.292 20.077 1.00 98.94 642 PHE A C 1
ATOM 4716 O O . PHE A 1 642 ? -24.198 0.259 21.072 1.00 98.94 642 PHE A O 1
ATOM 4723 N N . THR A 1 643 ? -23.766 -0.340 18.943 1.00 98.94 643 THR A N 1
ATOM 4724 C CA . THR A 1 643 ? -25.023 -1.064 18.727 1.00 98.94 643 THR A CA 1
ATOM 4725 C C . THR A 1 643 ? -24.780 -2.526 18.368 1.00 98.94 643 THR A C 1
ATOM 4727 O O . THR A 1 643 ? -24.027 -2.822 17.447 1.00 98.94 643 THR A O 1
ATOM 4730 N N . ASN A 1 644 ? -25.452 -3.447 19.060 1.00 98.88 644 ASN A N 1
ATOM 4731 C CA . ASN A 1 644 ? -25.459 -4.880 18.732 1.00 98.88 644 ASN A CA 1
ATOM 4732 C C . ASN A 1 644 ? -24.063 -5.541 18.653 1.00 98.88 644 ASN A C 1
ATOM 4734 O O . ASN A 1 644 ? -23.848 -6.496 17.907 1.00 98.88 644 ASN A O 1
ATOM 4738 N N . ASN A 1 645 ? -23.092 -5.057 19.429 1.00 98.94 645 ASN A N 1
ATOM 4739 C CA . ASN A 1 645 ? -21.772 -5.682 19.489 1.00 98.94 645 ASN A CA 1
ATOM 4740 C C . ASN A 1 645 ? -21.794 -6.875 20.454 1.00 98.94 645 ASN A C 1
ATOM 4742 O O . ASN A 1 645 ? -22.542 -6.886 21.440 1.00 98.94 645 ASN A O 1
ATOM 4746 N N . THR A 1 646 ? -21.000 -7.907 20.155 1.00 98.88 646 THR A N 1
ATOM 4747 C CA . THR A 1 646 ? -21.052 -9.179 20.887 1.00 98.88 646 THR A CA 1
ATOM 4748 C C . THR A 1 646 ? -19.678 -9.707 21.298 1.00 98.88 646 THR A C 1
ATOM 4750 O O . THR A 1 646 ? -18.836 -10.012 20.454 1.00 98.88 646 THR A O 1
ATOM 4753 N N . ALA A 1 647 ? -19.509 -9.966 22.598 1.00 98.62 647 ALA A N 1
ATOM 4754 C CA . ALA A 1 647 ? -18.423 -10.783 23.143 1.00 98.62 647 ALA A CA 1
ATOM 4755 C C . ALA A 1 647 ? -18.922 -12.220 23.388 1.00 98.62 647 ALA A C 1
ATOM 4757 O O . ALA A 1 647 ? -19.789 -12.461 24.234 1.00 98.62 647 ALA A O 1
ATOM 4758 N N . LYS A 1 648 ? -18.402 -13.195 22.627 1.00 98.31 648 LYS A N 1
ATOM 4759 C CA . LYS A 1 648 ? -18.907 -14.585 22.637 1.00 98.31 648 LYS A CA 1
ATOM 4760 C C . LYS A 1 648 ? -18.352 -15.454 23.770 1.00 98.31 648 LYS A C 1
ATOM 4762 O O . LYS A 1 648 ? -18.956 -16.489 24.052 1.00 98.31 648 LYS A O 1
ATOM 4767 N N . GLY A 1 649 ? -17.210 -15.091 24.361 1.00 94.06 649 GLY A N 1
ATOM 4768 C CA . GLY A 1 649 ? -16.557 -15.841 25.441 1.00 94.06 649 GLY A CA 1
ATOM 4769 C C . GLY A 1 649 ? -16.269 -17.307 25.122 1.00 94.06 649 GLY A C 1
ATOM 4770 O O . GLY A 1 649 ? -16.518 -18.189 25.940 1.00 94.06 649 GLY A O 1
ATOM 4771 N N . LYS A 1 650 ? -15.779 -17.582 23.912 1.00 94.69 650 LYS A N 1
ATOM 4772 C CA . LYS A 1 650 ? -15.374 -18.918 23.457 1.00 94.69 650 LYS A CA 1
ATOM 4773 C C . LYS A 1 650 ? -13.967 -19.304 23.906 1.00 94.69 650 LYS A C 1
ATOM 4775 O O . LYS A 1 650 ? -13.679 -20.490 24.035 1.00 94.69 650 LYS A O 1
ATOM 4780 N N . ILE A 1 651 ? -13.092 -18.318 24.074 1.00 90.38 651 ILE A N 1
ATOM 4781 C CA . ILE A 1 651 ? -11.669 -18.480 24.385 1.00 90.38 651 ILE A CA 1
ATOM 4782 C C . ILE A 1 651 ? -11.334 -17.427 25.439 1.00 90.38 651 ILE A C 1
ATOM 4784 O O . ILE A 1 651 ? -11.895 -16.339 25.380 1.00 90.38 651 ILE A O 1
ATOM 4788 N N . ALA A 1 652 ? -10.485 -17.763 26.410 1.00 89.44 652 ALA A N 1
ATOM 4789 C CA . ALA A 1 652 ? -9.982 -16.786 27.369 1.00 89.44 652 ALA A CA 1
ATOM 4790 C C . ALA A 1 652 ? -8.790 -16.019 26.782 1.00 89.44 652 ALA A C 1
ATOM 4792 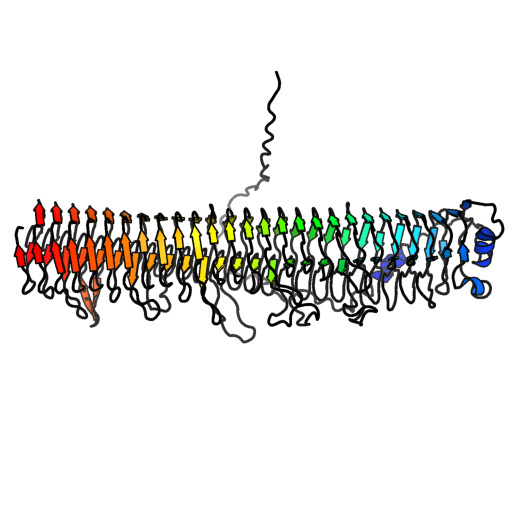O O . ALA A 1 652 ? -7.969 -16.605 26.072 1.00 89.44 652 ALA A O 1
ATOM 4793 N N . ASP A 1 653 ? -8.673 -14.736 27.107 1.00 84.44 653 ASP A N 1
ATOM 4794 C CA . ASP A 1 653 ? -7.500 -13.942 26.746 1.00 84.44 653 ASP A CA 1
ATOM 4795 C C . ASP A 1 653 ? -6.280 -14.265 27.630 1.00 84.44 653 ASP A C 1
ATOM 4797 O O . ASP A 1 653 ? -6.329 -15.083 28.555 1.00 84.44 653 ASP A O 1
ATOM 4801 N N . SER A 1 654 ? -5.155 -13.603 27.349 1.00 81.06 654 SER A N 1
ATOM 4802 C CA . SER A 1 654 ? -3.902 -13.759 28.101 1.00 81.06 654 SER A CA 1
ATOM 4803 C C . SER A 1 654 ? -4.004 -13.402 29.588 1.00 81.06 654 SER A C 1
ATOM 4805 O O . SER A 1 654 ? -3.101 -13.733 30.356 1.00 81.06 654 SER A O 1
ATOM 4807 N N . HIS A 1 655 ? -5.075 -12.725 30.003 1.00 79.31 655 HIS A N 1
ATOM 4808 C CA . HIS A 1 655 ? -5.321 -12.293 31.377 1.00 79.31 655 HIS A CA 1
ATOM 4809 C C . HIS A 1 655 ? -6.413 -13.129 32.059 1.00 79.31 655 HIS A C 1
ATOM 4811 O O . HIS A 1 655 ? -6.722 -12.896 33.226 1.00 79.31 655 HIS A O 1
ATOM 4817 N N . GLY A 1 656 ? -6.949 -14.139 31.366 1.00 82.19 656 GLY A N 1
ATOM 4818 C CA . GLY A 1 656 ? -7.961 -15.055 31.880 1.00 82.19 656 GLY A CA 1
ATOM 4819 C C . GLY A 1 656 ? -9.395 -14.531 31.786 1.00 82.19 656 GLY A C 1
ATOM 4820 O O . GLY A 1 656 ? -10.300 -15.196 32.296 1.00 82.19 656 GLY A O 1
ATOM 4821 N N . ASN A 1 657 ? -9.626 -13.382 31.143 1.00 85.44 657 ASN A N 1
ATOM 4822 C CA . ASN A 1 657 ? -10.980 -12.885 30.903 1.00 85.44 657 ASN A CA 1
ATOM 4823 C C . ASN A 1 657 ? -11.622 -13.658 29.765 1.00 85.44 657 ASN A C 1
ATOM 4825 O O . ASN A 1 657 ? -10.953 -14.029 28.799 1.00 85.44 657 ASN A O 1
ATOM 4829 N N . ILE A 1 658 ? -12.932 -13.846 29.839 1.00 92.12 658 ILE A N 1
ATOM 4830 C CA . ILE A 1 658 ? -13.671 -14.595 28.833 1.00 92.12 658 ILE A CA 1
ATOM 4831 C C . ILE A 1 658 ? -15.090 -14.055 28.752 1.00 92.12 658 ILE A C 1
ATOM 4833 O O . ILE A 1 658 ? -15.821 -14.103 29.733 1.00 92.12 658 ILE A O 1
ATOM 4837 N N . GLY A 1 659 ? -15.508 -13.591 27.576 1.00 94.00 659 GLY A N 1
ATOM 4838 C CA . GLY A 1 659 ? -16.889 -13.189 27.322 1.00 94.00 659 GLY A CA 1
ATOM 4839 C C . GLY A 1 659 ? -17.311 -11.873 27.956 1.00 94.00 659 GLY A C 1
ATOM 4840 O O . GLY A 1 659 ? -18.506 -11.697 28.199 1.00 94.00 659 GLY A O 1
ATOM 4841 N N . ASP A 1 660 ? -16.366 -10.992 28.265 1.00 97.06 660 ASP A N 1
ATOM 4842 C CA . ASP A 1 660 ? -16.613 -9.759 29.005 1.00 97.06 660 ASP A CA 1
ATOM 4843 C C . ASP A 1 660 ? -16.673 -8.532 28.081 1.00 97.06 660 ASP A C 1
ATOM 4845 O O . ASP A 1 660 ? -15.926 -8.441 27.104 1.00 97.06 660 ASP A O 1
ATOM 4849 N N . GLY A 1 661 ? -17.558 -7.580 28.401 1.00 97.62 661 GLY A N 1
ATOM 4850 C CA . GLY A 1 661 ? -17.688 -6.310 27.682 1.00 97.62 661 GLY A CA 1
ATOM 4851 C C . GLY A 1 661 ? -18.280 -6.486 26.285 1.00 97.62 661 GLY A C 1
ATOM 4852 O O . GLY A 1 661 ? -17.550 -6.561 25.297 1.00 97.62 661 GLY A O 1
ATOM 4853 N N . GLY A 1 662 ? -19.610 -6.553 26.176 1.00 98.19 662 GLY A N 1
ATOM 4854 C CA . GLY A 1 662 ? -20.271 -6.787 24.883 1.00 98.19 662 GLY A CA 1
ATOM 4855 C C . GLY A 1 662 ? -19.962 -5.705 23.845 1.00 98.19 662 GLY A C 1
ATOM 4856 O O . GLY A 1 662 ? -19.819 -6.019 22.670 1.00 98.19 662 GLY A O 1
ATOM 4857 N N . ALA A 1 663 ? -19.760 -4.462 24.282 1.00 98.69 663 ALA A N 1
ATOM 4858 C CA . ALA A 1 663 ? -19.194 -3.386 23.476 1.00 98.69 663 ALA A CA 1
ATOM 4859 C C . ALA A 1 663 ? -17.730 -3.127 23.843 1.00 98.69 663 ALA A C 1
ATOM 4861 O O . ALA A 1 663 ? -16.856 -3.290 22.996 1.00 98.69 663 ALA A O 1
ATOM 4862 N N . ILE A 1 664 ? -17.462 -2.736 25.092 1.00 98.62 664 ILE A N 1
ATOM 4863 C CA . ILE A 1 664 ? -16.150 -2.260 25.538 1.00 98.62 664 ILE A CA 1
ATOM 4864 C C . ILE A 1 664 ? -15.640 -3.113 26.693 1.00 98.62 664 ILE A C 1
ATOM 4866 O O . ILE A 1 664 ? -16.347 -3.345 27.674 1.00 98.62 664 ILE A O 1
ATOM 4870 N N . ILE A 1 665 ? -14.370 -3.490 26.622 1.00 95.69 665 ILE A N 1
ATOM 4871 C CA . ILE A 1 665 ? -13.575 -3.797 27.810 1.00 95.69 665 ILE A CA 1
ATOM 4872 C C . ILE A 1 665 ? -12.538 -2.699 28.024 1.00 95.69 665 ILE A C 1
ATOM 4874 O O . ILE A 1 665 ? -11.838 -2.313 27.089 1.00 95.69 665 ILE A O 1
ATOM 4878 N N . TRP A 1 666 ? -12.458 -2.191 29.252 1.00 95.00 666 TRP A N 1
ATOM 4879 C CA . TRP A 1 666 ? -11.561 -1.106 29.631 1.00 95.00 666 TRP A CA 1
ATOM 4880 C C . TRP A 1 666 ? -10.644 -1.528 30.773 1.00 95.00 666 TRP A C 1
ATOM 4882 O O . TRP A 1 666 ? -11.103 -1.943 31.838 1.00 95.00 666 TRP A O 1
ATOM 4892 N N . THR A 1 667 ? -9.335 -1.408 30.568 1.00 92.19 667 THR A N 1
ATOM 4893 C CA . THR A 1 667 ? -8.343 -1.749 31.594 1.00 92.19 667 THR A CA 1
ATOM 4894 C C . THR A 1 667 ? -7.310 -0.659 31.847 1.00 92.19 667 THR A C 1
ATOM 4896 O O . THR A 1 667 ? -6.525 -0.813 32.777 1.00 92.19 667 THR A O 1
ATOM 4899 N N . GLY A 1 668 ? -7.261 0.395 31.027 1.00 91.06 668 GLY A N 1
ATOM 4900 C CA . GLY A 1 668 ? -6.257 1.459 31.120 1.00 91.06 668 GLY A CA 1
ATOM 4901 C C . GLY A 1 668 ? -6.577 2.540 32.161 1.00 91.06 668 GLY A C 1
ATOM 4902 O O . GLY A 1 668 ? -7.738 2.818 32.456 1.00 91.06 668 GLY A O 1
ATOM 4903 N N . LEU A 1 669 ? -5.533 3.176 32.691 1.00 92.00 669 LEU A N 1
ATOM 4904 C CA . LEU A 1 669 ? -5.596 4.304 33.625 1.00 92.00 669 LEU A CA 1
ATOM 4905 C C . LEU A 1 669 ? -6.206 5.569 32.988 1.00 92.00 669 LEU A C 1
ATOM 4907 O O . LEU A 1 669 ? -5.928 5.855 31.822 1.00 92.00 669 LEU A O 1
ATOM 4911 N N . ASN A 1 670 ? -6.933 6.373 33.777 1.00 92.88 670 ASN A N 1
ATOM 4912 C CA . ASN A 1 670 ? -7.472 7.689 33.393 1.00 92.88 670 ASN A CA 1
ATOM 4913 C C . ASN A 1 670 ? -8.365 7.648 32.140 1.00 92.88 670 ASN A C 1
ATOM 4915 O O . ASN A 1 670 ? -8.193 8.444 31.215 1.00 92.88 670 ASN A O 1
ATOM 4919 N N . GLY A 1 671 ? -9.282 6.684 32.076 1.00 95.06 671 GLY A N 1
ATOM 4920 C CA . GLY A 1 671 ? -10.207 6.565 30.955 1.00 95.06 671 GLY A CA 1
ATOM 4921 C C . GLY A 1 671 ? -11.356 7.562 31.008 1.00 95.06 671 GLY A C 1
ATOM 4922 O O . GLY A 1 671 ? -11.895 7.839 32.078 1.00 95.06 671 GLY A O 1
ATOM 4923 N N . THR A 1 672 ? -11.775 8.060 29.849 1.00 97.81 672 THR A N 1
ATOM 4924 C CA . THR A 1 672 ? -12.912 8.978 29.734 1.00 97.81 672 THR A CA 1
ATOM 4925 C C . THR A 1 672 ? -13.869 8.518 28.642 1.00 97.81 672 THR A C 1
ATOM 4927 O O . THR A 1 672 ? -13.479 8.372 27.489 1.00 97.81 672 THR A O 1
ATOM 4930 N N . VAL A 1 673 ? -15.141 8.322 28.993 1.00 98.62 673 VAL A N 1
ATOM 4931 C CA . VAL A 1 673 ? -16.221 7.986 28.059 1.00 98.62 673 VAL A CA 1
ATOM 4932 C C . VAL A 1 673 ? -17.368 8.976 28.236 1.00 98.62 673 VAL A C 1
ATOM 4934 O O . VAL A 1 673 ? -18.016 8.995 29.283 1.00 98.62 673 VAL A O 1
ATOM 4937 N N . ILE A 1 674 ? -17.627 9.826 27.237 1.00 98.81 674 ILE A N 1
ATOM 4938 C CA . ILE A 1 674 ? -18.605 10.921 27.367 1.00 98.81 674 ILE A CA 1
ATOM 4939 C C . ILE A 1 674 ? -19.557 10.980 26.176 1.00 98.81 674 ILE A C 1
ATOM 4941 O O . ILE A 1 674 ? -19.143 10.811 25.032 1.00 98.81 674 ILE A O 1
ATOM 4945 N N . ASN A 1 675 ? -20.836 11.276 26.427 1.00 98.75 675 ASN A N 1
ATOM 4946 C CA . ASN A 1 675 ? -21.852 11.452 25.379 1.00 98.75 675 ASN A CA 1
ATOM 4947 C C . ASN A 1 675 ? -21.973 10.227 24.455 1.00 98.75 675 ASN A C 1
ATOM 4949 O O . ASN A 1 675 ? -22.171 10.372 23.250 1.00 98.75 675 ASN A O 1
ATOM 4953 N N . CYS A 1 676 ? -21.811 9.023 25.007 1.00 98.88 676 CYS A N 1
ATOM 4954 C CA . CYS A 1 676 ? -21.830 7.776 24.244 1.00 98.88 676 CYS A CA 1
ATOM 4955 C C . CYS A 1 676 ? -23.115 6.976 24.476 1.00 98.88 676 CYS A C 1
ATOM 4957 O O . CYS A 1 676 ? -23.711 7.027 25.557 1.00 98.88 676 CYS A O 1
ATOM 4959 N N . SER A 1 677 ? -23.516 6.193 23.474 1.00 98.88 677 SER A N 1
ATOM 4960 C CA . SER A 1 677 ? -24.675 5.303 23.559 1.00 98.88 677 SER A CA 1
ATOM 4961 C C . SER A 1 677 ? -24.297 3.837 23.358 1.00 98.88 677 SER A C 1
ATOM 4963 O O . SER A 1 677 ? -23.518 3.508 22.470 1.00 98.88 677 SER A O 1
ATOM 4965 N N . PHE A 1 678 ? -24.888 2.961 24.168 1.00 98.94 678 PHE A N 1
ATOM 4966 C CA . PHE A 1 678 ? -24.687 1.516 24.171 1.00 98.94 678 PHE A CA 1
ATOM 4967 C C . PHE A 1 678 ? -26.043 0.819 24.094 1.00 98.94 678 PHE A C 1
ATOM 4969 O O . PHE A 1 678 ? -26.783 0.777 25.083 1.00 98.94 678 PHE A O 1
ATOM 4976 N N . ILE A 1 679 ? -26.382 0.290 22.922 1.00 98.94 679 ILE A N 1
ATOM 4977 C CA . ILE A 1 679 ? -27.702 -0.268 22.629 1.00 98.94 679 ILE A CA 1
ATOM 4978 C C . ILE A 1 679 ? -27.570 -1.726 22.184 1.00 98.94 679 ILE A C 1
ATOM 4980 O O . ILE A 1 679 ? -26.781 -2.043 21.300 1.00 98.94 679 ILE A O 1
ATOM 4984 N N . ASP A 1 680 ? -28.357 -2.615 22.790 1.00 98.88 680 ASP A N 1
ATOM 4985 C CA . ASP A 1 680 ? -28.474 -4.028 22.396 1.00 98.88 680 ASP A CA 1
ATOM 4986 C C . ASP A 1 680 ? -27.132 -4.804 22.386 1.00 98.88 680 ASP A C 1
ATOM 4988 O O . ASP A 1 680 ? -26.994 -5.807 21.688 1.00 98.88 680 ASP A O 1
ATOM 4992 N N . ASN A 1 681 ? -26.121 -4.381 23.156 1.00 98.94 681 ASN A N 1
ATOM 4993 C CA . ASN A 1 681 ? -24.845 -5.103 23.225 1.00 98.94 681 ASN A CA 1
ATOM 4994 C C . ASN A 1 681 ? -24.959 -6.339 24.128 1.00 98.94 681 ASN A C 1
ATOM 4996 O O . ASN A 1 681 ? -25.717 -6.360 25.106 1.00 98.94 681 ASN A O 1
ATOM 5000 N N . ASN A 1 682 ? -24.198 -7.384 23.798 1.00 98.81 682 ASN A N 1
ATOM 5001 C CA . ASN A 1 682 ? -24.320 -8.685 24.442 1.00 98.81 682 ASN A CA 1
ATOM 5002 C C . ASN A 1 682 ? -22.961 -9.274 24.847 1.00 98.81 682 ASN A C 1
ATOM 5004 O O . ASN A 1 682 ? -22.094 -9.536 24.014 1.00 98.81 682 ASN A O 1
ATOM 5008 N N . ALA A 1 683 ? -22.816 -9.572 26.135 1.00 98.62 683 ALA A N 1
ATOM 5009 C CA . ALA A 1 683 ? -21.663 -10.267 26.694 1.00 98.62 683 ALA A CA 1
ATOM 5010 C C . ALA A 1 683 ? -22.077 -11.657 27.188 1.00 98.62 683 ALA A C 1
ATOM 5012 O O . ALA A 1 683 ? -23.037 -11.802 27.955 1.00 98.62 683 ALA A O 1
ATOM 5013 N N . SER A 1 684 ? -21.345 -12.705 26.806 1.00 97.88 684 SER A N 1
ATOM 5014 C CA . SER A 1 684 ? -21.628 -14.059 27.297 1.00 97.88 684 SER A CA 1
ATOM 5015 C C . SER A 1 684 ? -21.338 -14.230 28.793 1.00 97.88 684 SER A C 1
ATOM 5017 O O . SER A 1 684 ? -21.876 -15.158 29.401 1.00 97.88 684 SER A O 1
ATOM 5019 N N . MET A 1 685 ? -20.528 -13.347 29.388 1.00 96.06 685 MET A N 1
ATOM 5020 C CA . MET A 1 685 ? -20.159 -13.351 30.803 1.00 96.06 685 MET A CA 1
ATOM 5021 C C . MET A 1 685 ? -20.528 -12.030 31.485 1.00 96.06 685 MET A C 1
ATOM 5023 O O . MET A 1 685 ? -21.656 -11.941 31.973 1.00 96.06 685 MET A O 1
ATOM 5027 N N . ARG A 1 686 ? -19.644 -11.037 31.611 1.00 96.31 686 ARG A N 1
ATOM 5028 C CA . ARG A 1 686 ? -19.893 -9.834 32.435 1.00 96.31 686 ARG A CA 1
ATOM 5029 C C . ARG A 1 686 ? -19.950 -8.560 31.605 1.00 96.31 686 ARG A C 1
ATOM 5031 O O . ARG A 1 686 ? -19.328 -8.488 30.551 1.00 96.31 686 ARG A O 1
ATOM 5038 N N . GLY A 1 687 ? -20.666 -7.554 32.109 1.00 97.69 687 GLY A N 1
ATOM 5039 C CA . GLY A 1 687 ? -20.694 -6.224 31.505 1.00 97.69 687 GLY A CA 1
ATOM 5040 C C . GLY A 1 687 ? -21.319 -6.254 30.117 1.00 97.69 687 GLY A C 1
ATOM 5041 O O . GLY A 1 687 ? -20.611 -6.228 29.111 1.00 97.69 687 GLY A O 1
ATOM 5042 N N . GLY A 1 688 ? -22.649 -6.359 30.050 1.00 98.19 688 GLY A N 1
ATOM 5043 C CA . GLY A 1 688 ? -23.358 -6.583 28.785 1.00 98.19 688 GLY A CA 1
ATOM 5044 C C . GLY A 1 688 ? -23.021 -5.546 27.715 1.00 98.19 688 GLY A C 1
ATOM 5045 O O . GLY A 1 688 ? -22.912 -5.901 26.547 1.00 98.19 688 GLY A O 1
ATOM 5046 N N . ALA A 1 689 ? -22.741 -4.305 28.121 1.00 98.69 689 ALA A N 1
ATOM 5047 C CA . ALA A 1 689 ? -22.064 -3.317 27.290 1.00 98.69 689 ALA A CA 1
ATOM 5048 C C . ALA A 1 689 ? -20.594 -3.139 27.685 1.00 98.69 689 ALA A C 1
ATOM 5050 O O . ALA A 1 689 ? -19.721 -3.242 26.828 1.00 98.69 689 ALA A O 1
ATOM 5051 N N . VAL A 1 690 ? -20.314 -2.854 28.957 1.00 98.81 690 VAL A N 1
ATOM 5052 C CA . VAL A 1 690 ? -18.990 -2.412 29.410 1.00 98.81 690 VAL A CA 1
ATOM 5053 C C . VAL A 1 690 ? -18.493 -3.283 30.553 1.00 98.81 690 VAL A C 1
ATOM 5055 O O . VAL A 1 690 ? -19.194 -3.491 31.543 1.00 98.81 690 VAL A O 1
ATOM 5058 N N . TYR A 1 691 ? -17.255 -3.746 30.445 1.00 97.62 691 TYR A N 1
ATOM 5059 C CA . TYR A 1 691 ? -16.534 -4.381 31.541 1.00 97.62 691 TYR A CA 1
ATOM 5060 C C . TYR A 1 691 ? -15.270 -3.587 31.857 1.00 97.62 691 TYR A C 1
ATOM 5062 O O . TYR A 1 691 ? -14.481 -3.296 30.959 1.00 97.62 691 TYR A O 1
ATOM 5070 N N . LEU A 1 692 ? -15.074 -3.244 33.127 1.00 94.88 692 LEU A N 1
ATOM 5071 C CA . LEU A 1 692 ? -13.866 -2.576 33.597 1.00 94.88 692 LEU A CA 1
ATOM 5072 C C . LEU A 1 692 ? -13.142 -3.471 34.577 1.00 94.88 692 LEU A C 1
ATOM 5074 O O . LEU A 1 692 ? -13.772 -4.019 35.475 1.00 94.88 692 LEU A O 1
ATOM 5078 N N . GLN A 1 693 ? -11.823 -3.573 34.462 1.00 88.12 693 GLN A N 1
ATOM 5079 C CA . GLN A 1 693 ? -11.034 -4.251 35.481 1.00 88.12 693 GLN A CA 1
ATOM 5080 C C . GLN A 1 693 ? -9.639 -3.677 35.608 1.00 88.12 693 GLN A C 1
ATOM 5082 O O . GLN A 1 693 ? -9.030 -3.232 34.634 1.00 88.12 693 GLN A O 1
ATOM 5087 N N . ASN A 1 694 ? -9.081 -3.807 36.804 1.00 79.44 694 ASN A N 1
ATOM 5088 C CA . ASN A 1 694 ? -7.654 -3.645 36.972 1.00 79.44 694 ASN A CA 1
ATOM 5089 C C . ASN A 1 694 ? -6.929 -4.916 36.524 1.00 79.44 694 ASN A C 1
ATOM 5091 O O . ASN A 1 694 ? -7.252 -6.029 36.938 1.00 79.44 694 ASN A O 1
ATOM 5095 N N . CYS A 1 695 ? -5.943 -4.747 35.653 1.00 69.00 695 CYS A N 1
ATOM 5096 C CA . CYS A 1 695 ? -5.035 -5.801 35.244 1.00 69.00 695 CYS A CA 1
ATOM 5097 C C . CYS A 1 695 ? -3.595 -5.332 35.459 1.00 69.00 695 CYS A C 1
ATOM 5099 O O . CYS A 1 695 ? -3.310 -4.133 35.495 1.00 69.00 695 CYS A O 1
ATOM 5101 N N . SER A 1 696 ? -2.664 -6.285 35.535 1.00 65.62 696 SER A N 1
ATOM 5102 C CA . SER A 1 696 ? -1.235 -6.028 35.771 1.00 65.62 696 SER A CA 1
ATOM 5103 C C . SER A 1 696 ? -0.562 -5.083 34.763 1.00 65.62 696 SER A C 1
ATOM 5105 O O . SER A 1 696 ? 0.570 -4.675 35.003 1.00 65.62 696 SER A O 1
ATOM 5107 N N . HIS A 1 697 ? -1.236 -4.734 33.662 1.00 63.03 697 HIS A N 1
ATOM 5108 C CA . HIS A 1 697 ? -0.707 -3.907 32.577 1.00 63.03 697 HIS A CA 1
ATOM 5109 C C . HIS A 1 697 ? -1.476 -2.596 32.344 1.00 63.03 697 HIS A C 1
ATOM 5111 O O . HIS A 1 697 ? -1.067 -1.841 31.471 1.00 63.03 697 HIS A O 1
ATOM 5117 N N . GLY A 1 698 ? -2.572 -2.328 33.066 1.00 62.97 698 GLY A N 1
ATOM 5118 C CA . GLY A 1 698 ? -3.443 -1.181 32.770 1.00 62.97 698 GLY A CA 1
ATOM 5119 C C . GLY A 1 698 ? -3.826 -0.310 33.968 1.00 62.97 698 GLY A C 1
ATOM 5120 O O . GLY A 1 698 ? -4.132 0.860 33.772 1.00 62.97 698 GLY A O 1
ATOM 5121 N N . ASN A 1 699 ? -3.756 -0.838 35.199 1.00 79.50 699 ASN A N 1
ATOM 5122 C CA . ASN A 1 699 ? -4.075 -0.109 36.434 1.00 79.50 699 ASN A CA 1
ATOM 5123 C C . ASN A 1 699 ? -5.322 0.786 36.314 1.00 79.50 699 ASN A C 1
ATOM 5125 O O . ASN A 1 699 ? -5.226 1.998 36.494 1.00 79.50 699 ASN A O 1
ATOM 5129 N N . CYS A 1 700 ? -6.459 0.186 35.944 1.00 88.38 700 CYS A N 1
ATOM 5130 C CA . CYS A 1 700 ? -7.728 0.877 35.717 1.00 88.38 700 CYS A CA 1
ATOM 5131 C C . CYS A 1 700 ? -8.165 1.656 36.964 1.00 88.38 700 CYS A C 1
ATOM 5133 O O . CYS A 1 700 ? -8.858 1.120 37.823 1.00 88.38 700 CYS A O 1
ATOM 5135 N N . THR A 1 701 ? -7.774 2.919 37.062 1.00 91.06 701 THR A N 1
ATOM 5136 C CA . THR A 1 701 ? -8.237 3.842 38.096 1.00 91.06 701 THR A CA 1
ATOM 5137 C C . THR A 1 701 ? -8.615 5.177 37.468 1.00 91.06 701 THR A C 1
ATOM 5139 O O . THR A 1 701 ? -8.217 5.470 36.333 1.00 91.06 701 THR A O 1
ATOM 5142 N N . ASN A 1 702 ? -9.408 5.979 38.182 1.00 93.00 702 ASN A N 1
ATOM 5143 C CA . ASN A 1 702 ? -9.805 7.323 37.755 1.00 93.00 702 ASN A CA 1
ATOM 5144 C C . ASN A 1 702 ? -10.506 7.323 36.381 1.00 93.00 702 ASN A C 1
ATOM 5146 O O . ASN A 1 702 ? -10.156 8.076 35.472 1.00 93.00 702 ASN A O 1
ATOM 5150 N N . THR A 1 703 ? -11.456 6.403 36.201 1.00 96.12 703 THR A N 1
ATOM 5151 C CA . THR A 1 703 ? -12.201 6.257 34.942 1.00 96.12 703 THR A CA 1
ATOM 5152 C C . THR A 1 703 ? -13.567 6.923 35.049 1.00 96.12 703 THR A C 1
ATOM 5154 O O . THR A 1 703 ? -14.329 6.639 35.973 1.00 96.12 703 THR A O 1
ATOM 5157 N N . THR A 1 704 ? -13.890 7.790 34.088 1.00 98.12 704 THR A N 1
ATOM 5158 C CA . THR A 1 704 ? -15.124 8.584 34.069 1.00 98.12 704 THR A CA 1
ATOM 5159 C C . THR A 1 704 ? -16.036 8.178 32.918 1.00 98.12 704 THR A C 1
ATOM 5161 O O . THR A 1 704 ? -15.638 8.209 31.759 1.00 98.12 704 THR A O 1
ATOM 5164 N N . PHE A 1 705 ? -17.292 7.877 33.236 1.00 98.56 705 PHE A N 1
ATOM 5165 C CA . PHE A 1 705 ? -18.396 7.722 32.295 1.00 98.56 705 PHE A CA 1
ATOM 5166 C C . PHE A 1 705 ? -19.409 8.842 32.549 1.00 98.56 705 PHE A C 1
ATOM 5168 O O . PHE A 1 705 ? -19.980 8.919 33.635 1.00 98.56 705 PHE A O 1
ATOM 5175 N N . SER A 1 706 ? -19.637 9.725 31.574 1.00 98.69 706 SER A N 1
ATOM 5176 C CA . SER A 1 706 ? -20.500 10.902 31.754 1.00 98.69 706 SER A CA 1
ATOM 5177 C C . SER A 1 706 ? -21.465 11.111 30.589 1.00 98.69 706 SER A C 1
ATOM 5179 O O . SER A 1 706 ? -21.071 10.992 29.432 1.00 98.69 706 SER A O 1
ATOM 5181 N N . TYR A 1 707 ? -22.729 11.440 30.861 1.00 98.75 707 TYR A N 1
ATOM 5182 C CA . TYR A 1 707 ? -23.755 11.622 29.818 1.00 98.75 707 TYR A CA 1
ATOM 5183 C C . TYR A 1 707 ? -23.896 10.394 28.898 1.00 98.75 707 TYR A C 1
ATOM 5185 O O . TYR A 1 707 ? -23.949 10.506 27.674 1.00 98.75 707 TYR A O 1
ATOM 5193 N N . VAL A 1 708 ? -23.905 9.200 29.491 1.00 98.88 708 VAL A N 1
ATOM 5194 C CA . VAL A 1 708 ? -23.935 7.918 28.769 1.00 98.88 708 VAL A CA 1
ATOM 5195 C C . VAL A 1 708 ? -25.321 7.272 28.809 1.00 98.88 708 VAL A C 1
ATOM 5197 O O . VAL A 1 708 ? -26.009 7.317 29.831 1.00 98.88 708 VAL A O 1
ATOM 5200 N N . TYR A 1 709 ? -25.730 6.646 27.702 1.00 98.88 709 TYR A N 1
ATOM 5201 C CA . TYR A 1 709 ? -27.030 5.977 27.568 1.00 98.88 709 TYR A CA 1
ATOM 5202 C C . TYR A 1 709 ? -26.868 4.478 27.307 1.00 98.88 709 TYR A C 1
ATOM 5204 O O . TYR A 1 709 ? -26.344 4.088 26.266 1.00 98.88 709 TYR A O 1
ATOM 5212 N N . PHE A 1 710 ? -27.361 3.641 28.221 1.00 98.94 710 PHE A N 1
ATOM 5213 C CA . PHE A 1 710 ? -27.331 2.182 28.135 1.00 98.94 710 PHE A CA 1
ATOM 5214 C C . PHE A 1 710 ? -28.740 1.618 27.993 1.00 98.94 710 PHE A C 1
ATOM 5216 O O . PHE A 1 710 ? -29.533 1.689 28.936 1.00 98.94 710 PHE A O 1
ATOM 5223 N N . LYS A 1 711 ? -29.034 0.992 26.854 1.00 98.88 711 LYS A N 1
ATOM 5224 C CA . LYS A 1 711 ? -30.340 0.398 26.574 1.00 98.88 711 LYS A CA 1
ATOM 5225 C C . LYS A 1 711 ? -30.236 -1.065 26.159 1.00 98.88 711 LYS A C 1
ATOM 5227 O O . LYS A 1 711 ? -29.459 -1.386 25.266 1.00 98.88 711 LYS A O 1
ATOM 5232 N N . ASN A 1 712 ? -31.075 -1.926 26.738 1.00 98.88 712 ASN A N 1
ATOM 5233 C CA . ASN A 1 712 ? -31.260 -3.324 26.318 1.00 98.88 712 ASN A CA 1
ATOM 5234 C C . ASN A 1 712 ? -29.982 -4.187 26.305 1.00 98.88 712 ASN A C 1
ATOM 5236 O O . ASN A 1 712 ? -29.940 -5.240 25.666 1.00 98.88 712 ASN A O 1
ATOM 5240 N N . ASN A 1 713 ? -28.925 -3.777 27.003 1.00 98.94 713 ASN A N 1
ATOM 5241 C CA . ASN A 1 713 ? -27.697 -4.559 27.023 1.00 98.94 713 ASN A CA 1
ATOM 5242 C C . ASN A 1 713 ? -27.891 -5.810 27.889 1.00 98.94 713 ASN A C 1
ATOM 5244 O O . ASN A 1 713 ? -28.636 -5.795 28.878 1.00 98.94 713 ASN A O 1
ATOM 5248 N N . THR A 1 714 ? -27.249 -6.912 27.499 1.00 98.75 714 THR A N 1
ATOM 5249 C CA . THR A 1 714 ? -27.430 -8.213 28.151 1.00 98.75 714 THR A CA 1
ATOM 5250 C C . THR A 1 714 ? -26.102 -8.832 28.564 1.00 98.75 714 THR A C 1
ATOM 5252 O O . THR A 1 714 ? -25.206 -9.024 27.747 1.00 98.75 714 THR A O 1
ATOM 5255 N N . ALA A 1 715 ? -26.003 -9.225 29.835 1.00 98.44 715 ALA A N 1
ATOM 5256 C CA . ALA A 1 715 ? -24.874 -9.980 30.369 1.00 98.44 715 ALA A CA 1
ATOM 5257 C C . ALA A 1 715 ? -25.280 -11.409 30.745 1.00 98.44 715 ALA A C 1
ATOM 5259 O O . ALA A 1 715 ? -26.291 -11.653 31.419 1.00 98.44 715 ALA A O 1
ATOM 5260 N N . GLY A 1 716 ? -24.443 -12.377 30.374 1.00 96.56 716 GLY A N 1
ATOM 5261 C CA . GLY A 1 716 ? -24.614 -13.773 30.759 1.00 96.56 716 GLY A CA 1
ATOM 5262 C C . GLY A 1 716 ? -24.450 -14.036 32.258 1.00 96.56 716 GLY A C 1
ATOM 5263 O O . GLY A 1 716 ? -24.925 -15.051 32.759 1.00 96.56 716 GLY A O 1
ATOM 5264 N N . THR A 1 717 ? -23.845 -13.121 33.007 1.00 95.31 717 THR A N 1
ATOM 5265 C CA . THR A 1 717 ? -23.689 -13.198 34.458 1.00 95.31 717 THR A CA 1
ATOM 5266 C C . THR A 1 717 ? -24.037 -11.857 35.104 1.00 95.31 717 THR A C 1
ATOM 5268 O O . THR A 1 717 ? -25.204 -11.654 35.435 1.00 95.31 717 THR A O 1
ATOM 5271 N N . ASN A 1 718 ? -23.076 -10.962 35.306 1.00 95.56 718 ASN A N 1
ATOM 5272 C CA . ASN A 1 718 ? -23.236 -9.736 36.083 1.00 95.56 718 ASN A CA 1
ATOM 5273 C C . ASN A 1 718 ? -23.253 -8.483 35.220 1.00 95.56 718 ASN A C 1
ATOM 5275 O O . ASN A 1 718 ? -22.593 -8.461 34.183 1.00 95.56 718 ASN A O 1
ATOM 5279 N N . GLY A 1 719 ? -23.927 -7.442 35.714 1.00 97.25 719 GLY A N 1
ATOM 5280 C CA . GLY A 1 719 ? -23.829 -6.100 35.150 1.00 97.25 719 GLY A CA 1
ATOM 5281 C C . GLY A 1 719 ? -24.418 -6.054 33.751 1.00 97.25 719 GLY A C 1
ATOM 5282 O O . GLY A 1 719 ? -23.682 -6.084 32.768 1.00 97.25 719 GLY A O 1
ATOM 5283 N N . GLY A 1 720 ? -25.749 -6.037 33.645 1.00 97.94 720 GLY A N 1
ATOM 5284 C CA . GLY A 1 720 ? -26.420 -6.105 32.342 1.00 97.94 720 GLY A CA 1
ATOM 5285 C C . GLY A 1 720 ? -25.988 -4.986 31.395 1.00 97.94 720 GLY A C 1
ATOM 5286 O O . GLY A 1 720 ? -25.878 -5.223 30.200 1.00 97.94 720 GLY A O 1
ATOM 5287 N N . ALA A 1 721 ? -25.645 -3.813 31.931 1.00 98.69 721 ALA A N 1
ATOM 5288 C CA . ALA A 1 721 ? -24.923 -2.770 31.214 1.00 98.69 721 ALA A CA 1
ATOM 5289 C C . ALA A 1 721 ? -23.432 -2.766 31.576 1.00 98.69 721 ALA A C 1
ATOM 5291 O O . ALA A 1 721 ? -22.601 -2.965 30.692 1.00 98.69 721 ALA A O 1
ATOM 5292 N N . ILE A 1 722 ? -23.095 -2.559 32.854 1.00 98.69 722 ILE A N 1
ATOM 5293 C CA . ILE A 1 722 ? -21.715 -2.345 33.310 1.00 98.69 722 ILE A CA 1
ATOM 5294 C C . ILE A 1 722 ? -21.349 -3.328 34.425 1.00 98.69 722 ILE A C 1
ATOM 5296 O O . ILE A 1 722 ? -22.088 -3.470 35.398 1.00 98.69 722 ILE A O 1
ATOM 5300 N N . ASP A 1 723 ? -20.183 -3.961 34.329 1.00 97.50 723 ASP A N 1
ATOM 5301 C CA . ASP A 1 723 ? -19.515 -4.598 35.472 1.00 97.50 723 ASP A CA 1
ATOM 5302 C C . ASP A 1 723 ? -18.201 -3.851 35.744 1.00 97.50 723 ASP A C 1
ATOM 5304 O O . ASP A 1 723 ? -17.269 -3.871 34.940 1.00 97.50 723 ASP A O 1
ATOM 5308 N N . TRP A 1 724 ? -18.197 -3.122 36.859 1.00 94.69 724 TRP A N 1
ATOM 5309 C CA . TRP A 1 724 ? -17.068 -2.384 37.408 1.00 94.69 724 TRP A CA 1
ATOM 5310 C C . TRP A 1 724 ? -16.331 -3.320 38.364 1.00 94.69 724 TRP A C 1
ATOM 5312 O O . TRP A 1 724 ? -16.709 -3.469 39.531 1.00 94.69 724 TRP A O 1
ATOM 5322 N N . HIS A 1 725 ? -15.348 -4.042 37.838 1.00 91.25 725 HIS A N 1
ATOM 5323 C CA . HIS A 1 725 ? -14.796 -5.210 38.505 1.00 91.25 725 HIS A CA 1
ATOM 5324 C C . HIS A 1 725 ? -13.813 -4.872 39.637 1.00 91.25 725 HIS A C 1
ATOM 5326 O O . HIS A 1 725 ? -13.462 -3.717 39.872 1.00 91.25 725 HIS A O 1
ATOM 5332 N N . GLU A 1 726 ? -13.371 -5.912 40.357 1.00 84.31 726 GLU A N 1
ATOM 5333 C CA . GLU A 1 726 ? -12.390 -5.795 41.446 1.00 84.31 726 GLU A CA 1
ATOM 5334 C C . GLU A 1 726 ? -11.130 -5.042 40.985 1.00 84.31 726 GLU A C 1
ATOM 5336 O O . GLU A 1 726 ? -10.585 -5.308 39.909 1.00 84.31 726 GLU A O 1
ATOM 5341 N N . GLY A 1 727 ? -10.673 -4.104 41.816 1.00 83.75 727 GLY A N 1
ATOM 5342 C CA . GLY A 1 727 ? -9.481 -3.292 41.579 1.00 83.75 727 GLY A CA 1
ATOM 5343 C C . GLY A 1 727 ? -9.662 -2.113 40.619 1.00 83.75 727 GLY A C 1
ATOM 5344 O O . GLY A 1 727 ? -8.730 -1.317 40.509 1.00 83.75 727 GLY A O 1
ATOM 5345 N N . ALA A 1 728 ? -10.809 -1.978 39.940 1.00 90.94 728 ALA A N 1
ATOM 5346 C CA . ALA A 1 728 ? -11.118 -0.794 39.140 1.00 90.94 728 ALA A CA 1
ATOM 5347 C C . ALA A 1 728 ? -11.589 0.363 40.047 1.00 90.94 728 ALA A C 1
ATOM 5349 O O . ALA A 1 728 ? -12.786 0.526 40.279 1.00 90.94 728 ALA A O 1
ATOM 5350 N N . GLU A 1 729 ? -10.647 1.112 40.621 1.00 91.19 729 GLU A N 1
ATOM 5351 C CA . GLU A 1 729 ? -10.895 2.106 41.683 1.00 91.19 729 GLU A CA 1
ATOM 5352 C C . GLU A 1 729 ? -11.134 3.529 41.146 1.00 91.19 729 GLU A C 1
ATOM 5354 O O . GLU A 1 729 ? -10.834 3.834 39.991 1.00 91.19 729 GLU A O 1
ATOM 5359 N N . ASP A 1 730 ? -11.659 4.414 41.997 1.00 93.81 730 ASP A N 1
ATOM 5360 C CA . ASP A 1 730 ? -11.872 5.839 41.694 1.00 93.81 730 ASP A CA 1
ATOM 5361 C C . ASP A 1 730 ? -12.744 6.041 40.435 1.00 93.81 730 ASP A C 1
ATOM 5363 O O . ASP A 1 730 ? -12.402 6.771 39.504 1.00 93.81 730 ASP A O 1
ATOM 5367 N N . GLY A 1 731 ? -13.845 5.291 40.349 1.00 95.44 731 GLY A N 1
ATOM 5368 C CA . GLY A 1 731 ? -14.753 5.321 39.204 1.00 95.44 731 GLY A CA 1
ATOM 5369 C C . GLY A 1 731 ? -15.812 6.413 39.333 1.00 95.44 731 GLY A C 1
ATOM 5370 O O . GLY A 1 731 ? -16.481 6.494 40.361 1.00 95.44 731 GLY A O 1
ATOM 5371 N N . HIS A 1 732 ? -16.034 7.189 38.272 1.00 97.50 732 HIS A N 1
ATOM 5372 C CA . HIS A 1 732 ? -17.053 8.241 38.235 1.00 97.50 732 HIS A CA 1
ATOM 5373 C C . HIS A 1 732 ? -18.105 7.947 37.164 1.00 97.50 732 HIS A C 1
ATOM 5375 O O . HIS A 1 732 ? -17.796 7.920 35.975 1.00 97.50 732 HIS A O 1
ATOM 5381 N N . LEU A 1 733 ? -19.363 7.772 37.566 1.00 98.38 733 LEU A N 1
ATOM 5382 C CA . LEU A 1 733 ? -20.503 7.596 36.669 1.00 98.38 733 LEU A CA 1
ATOM 5383 C C . LEU A 1 733 ? -21.503 8.739 36.868 1.00 98.38 733 LEU A C 1
ATOM 5385 O O . LEU A 1 733 ? -22.201 8.812 37.878 1.00 98.38 733 LEU A O 1
ATOM 5389 N N . LEU A 1 734 ? -21.574 9.650 35.903 1.00 98.56 734 LEU A N 1
ATOM 5390 C CA . LEU A 1 734 ? -22.288 10.917 36.037 1.00 98.56 734 LEU A CA 1
ATOM 5391 C C . LEU A 1 734 ? -23.331 11.065 34.926 1.00 98.56 734 LEU A C 1
ATOM 5393 O O . LEU A 1 734 ? -23.047 10.798 33.761 1.00 98.56 734 LEU A O 1
ATOM 5397 N N . TYR A 1 735 ? -24.531 11.544 35.253 1.00 98.75 735 TYR A N 1
ATOM 5398 C CA . TYR A 1 735 ? -25.564 11.853 34.251 1.00 98.75 735 TYR A CA 1
ATOM 5399 C C . TYR A 1 735 ? -25.889 10.673 33.314 1.00 98.75 735 TYR A C 1
ATOM 5401 O O . TYR A 1 735 ? -26.099 10.856 32.115 1.00 98.75 735 TYR A O 1
ATOM 5409 N N . ALA A 1 736 ? -25.881 9.449 33.844 1.00 98.81 736 ALA A N 1
ATOM 5410 C CA . ALA A 1 736 ? -26.075 8.234 33.066 1.00 98.81 736 ALA A CA 1
ATOM 5411 C C . ALA A 1 736 ? -27.541 7.782 33.067 1.00 98.81 736 ALA A C 1
ATOM 5413 O O . ALA A 1 736 ? -28.279 7.981 34.033 1.00 98.81 736 ALA A O 1
ATOM 5414 N N . VAL A 1 737 ? -27.965 7.127 31.988 1.00 98.94 737 VAL A N 1
ATOM 5415 C CA . VAL A 1 737 ? -29.317 6.574 31.851 1.00 98.94 737 VAL A CA 1
ATOM 5416 C C . VAL A 1 737 ? -29.231 5.090 31.498 1.00 98.94 737 VAL A C 1
ATOM 5418 O O . VAL A 1 737 ? -28.605 4.720 30.508 1.00 98.94 737 VAL A O 1
ATOM 5421 N N . PHE A 1 738 ? -29.885 4.247 32.297 1.00 98.94 738 PHE A N 1
ATOM 5422 C CA . PHE A 1 738 ? -29.923 2.792 32.153 1.00 98.94 738 PHE A CA 1
ATOM 5423 C C . PHE A 1 738 ? -31.357 2.308 31.961 1.00 98.94 738 PHE A C 1
ATOM 5425 O O . PHE A 1 738 ? -32.144 2.298 32.909 1.00 98.94 738 PHE A O 1
ATOM 5432 N N . GLU A 1 739 ? -31.683 1.850 30.757 1.00 98.88 739 GLU A N 1
ATOM 5433 C CA . GLU A 1 739 ? -33.008 1.356 30.397 1.00 98.88 739 GLU A CA 1
ATOM 5434 C C . GLU A 1 739 ? -32.979 -0.120 29.994 1.00 98.88 739 GLU A C 1
ATOM 5436 O O . GLU A 1 739 ? -32.295 -0.509 29.050 1.00 98.88 739 GLU A O 1
ATOM 5441 N N . GLN A 1 740 ? -33.783 -0.944 30.668 1.00 98.75 740 GLN A N 1
ATOM 5442 C CA . GLN A 1 740 ? -34.075 -2.323 30.244 1.00 98.75 740 GLN A CA 1
ATOM 5443 C C . GLN A 1 740 ? -32.839 -3.228 30.086 1.00 98.75 740 GLN A C 1
ATOM 5445 O O . GLN A 1 740 ? -32.858 -4.209 29.341 1.00 98.75 740 GLN A O 1
ATOM 5450 N N . ASN A 1 741 ? -31.755 -2.937 30.806 1.00 98.88 741 ASN A N 1
ATOM 5451 C CA . ASN A 1 741 ? -30.570 -3.786 30.797 1.00 98.88 741 ASN A CA 1
ATOM 5452 C C . ASN A 1 741 ? -30.815 -5.042 31.642 1.00 98.88 741 ASN A C 1
ATOM 5454 O O . ASN A 1 741 ? -31.554 -5.016 32.633 1.00 98.88 741 ASN A O 1
ATOM 5458 N N . THR A 1 742 ? -30.219 -6.159 31.230 1.00 98.75 742 THR A N 1
ATOM 5459 C CA . THR A 1 742 ? -30.513 -7.475 31.799 1.00 98.75 742 THR A CA 1
ATOM 5460 C C . THR A 1 742 ? -29.249 -8.237 32.177 1.00 98.75 742 THR A C 1
ATOM 5462 O O . THR A 1 742 ? -28.408 -8.553 31.338 1.00 98.75 742 THR A O 1
ATOM 5465 N N . ALA A 1 743 ? -29.163 -8.650 33.440 1.00 98.44 743 ALA A N 1
ATOM 5466 C CA . ALA A 1 743 ? -28.153 -9.580 33.930 1.00 98.44 743 ALA A CA 1
ATOM 5467 C C . ALA A 1 743 ? -28.788 -10.938 34.255 1.00 98.44 743 ALA A C 1
ATOM 5469 O O . ALA A 1 743 ? -29.739 -11.038 35.040 1.00 98.44 743 ALA A O 1
ATOM 5470 N N . LYS A 1 744 ? -28.244 -12.029 33.702 1.00 97.81 744 LYS A N 1
ATOM 5471 C CA . LYS A 1 744 ? -28.743 -13.385 34.011 1.00 97.81 744 LYS A CA 1
ATOM 5472 C C . LYS A 1 744 ? -28.395 -13.842 35.434 1.00 97.81 744 LYS A C 1
ATOM 5474 O O . LYS A 1 744 ? -29.077 -14.727 35.957 1.00 97.81 744 LYS A O 1
ATOM 5479 N N . ARG A 1 745 ? -27.375 -13.253 36.075 1.00 95.88 745 ARG A N 1
ATOM 5480 C CA . ARG A 1 745 ? -27.030 -13.462 37.491 1.00 95.88 745 ARG A CA 1
ATOM 5481 C C . ARG A 1 745 ? -27.501 -12.291 38.354 1.00 95.88 745 ARG A C 1
ATOM 5483 O O . ARG A 1 745 ? -28.548 -12.440 38.969 1.00 95.88 745 ARG A O 1
ATOM 5490 N N . SER A 1 746 ? -26.773 -11.178 38.424 1.00 96.44 746 SER A N 1
ATOM 5491 C CA . SER A 1 746 ? -27.045 -10.075 39.371 1.00 96.44 746 SER A CA 1
ATOM 5492 C C . SER A 1 746 ? -26.606 -8.715 38.819 1.00 96.44 746 SER A C 1
ATOM 5494 O O . SER A 1 746 ? -25.753 -8.671 37.936 1.00 96.44 746 SER A O 1
ATOM 5496 N N . GLY A 1 747 ? -27.149 -7.621 39.362 1.00 96.75 747 GLY A N 1
ATOM 5497 C CA . GLY A 1 747 ? -26.852 -6.261 38.900 1.00 96.75 747 GLY A CA 1
ATOM 5498 C C . GLY A 1 747 ? -27.440 -6.009 37.517 1.00 96.75 747 GLY A C 1
ATOM 5499 O O . GLY A 1 747 ? -26.707 -6.012 36.530 1.00 96.75 747 GLY A O 1
ATOM 5500 N N . GLY A 1 748 ? -28.765 -5.873 37.424 1.00 97.75 748 GLY A N 1
ATOM 5501 C CA . GLY A 1 748 ? -29.451 -5.800 36.129 1.00 97.75 748 GLY A CA 1
ATOM 5502 C C . GLY A 1 748 ? -28.943 -4.674 35.229 1.00 97.75 748 GLY A C 1
ATOM 5503 O O . GLY A 1 748 ? -28.816 -4.886 34.030 1.00 97.75 748 GLY A O 1
ATOM 5504 N N . ALA A 1 749 ? -28.543 -3.537 35.801 1.00 98.62 749 ALA A N 1
ATOM 5505 C CA . ALA A 1 749 ? -27.755 -2.518 35.113 1.00 98.62 749 ALA A CA 1
ATOM 5506 C C . ALA A 1 749 ? -26.269 -2.614 35.484 1.00 98.62 749 ALA A C 1
ATOM 5508 O O . ALA A 1 749 ? -25.435 -2.819 34.605 1.00 98.62 749 ALA A O 1
ATOM 5509 N N . ILE A 1 750 ? -25.939 -2.485 36.772 1.00 98.69 750 ILE A N 1
ATOM 5510 C CA . ILE A 1 750 ? -24.563 -2.307 37.243 1.00 98.69 750 ILE A CA 1
ATOM 5511 C C . ILE A 1 750 ? -24.188 -3.369 38.272 1.00 98.69 750 ILE A C 1
ATOM 5513 O O . ILE A 1 750 ? -24.920 -3.621 39.233 1.00 98.69 750 ILE A O 1
ATOM 5517 N N . TYR A 1 751 ? -23.001 -3.940 38.097 1.00 96.75 751 TYR A N 1
ATOM 5518 C CA . TYR A 1 751 ? -22.273 -4.662 39.132 1.00 96.75 751 TYR A CA 1
ATOM 5519 C C . TYR A 1 751 ? -21.061 -3.838 39.560 1.00 96.75 751 TYR A C 1
ATOM 5521 O O . TYR A 1 751 ? -20.136 -3.686 38.775 1.00 96.75 751 TYR A O 1
ATOM 5529 N N . TRP A 1 752 ? -21.067 -3.290 40.777 1.00 95.25 752 TRP A N 1
ATOM 5530 C CA . TRP A 1 752 ? -20.005 -2.411 41.267 1.00 95.25 752 TRP A CA 1
ATOM 5531 C C . TRP A 1 752 ? -19.166 -3.083 42.353 1.00 95.25 752 TRP A C 1
ATOM 5533 O O . TRP A 1 752 ? -19.651 -3.368 43.450 1.00 95.25 752 TRP A O 1
ATOM 5543 N N . ASN A 1 753 ? -17.890 -3.308 42.059 1.00 91.31 753 ASN A N 1
ATOM 5544 C CA . ASN A 1 753 ? -16.911 -3.921 42.954 1.00 91.31 753 ASN A CA 1
ATOM 5545 C C . ASN A 1 753 ? -15.609 -3.110 43.072 1.00 91.31 753 ASN A C 1
ATOM 5547 O O . ASN A 1 753 ? -14.655 -3.590 43.667 1.00 91.31 753 ASN A O 1
ATOM 5551 N N . GLY A 1 754 ? -15.556 -1.911 42.489 1.00 88.31 754 GLY A N 1
ATOM 5552 C CA . GLY A 1 754 ? -14.444 -0.978 42.651 1.00 88.31 754 GLY A CA 1
ATOM 5553 C C . GLY A 1 754 ? -14.576 -0.136 43.921 1.00 88.31 754 GLY A C 1
ATOM 5554 O O . GLY A 1 754 ? -15.688 0.194 44.342 1.00 88.31 754 GLY A O 1
ATOM 5555 N N . LYS A 1 755 ? -13.448 0.247 44.518 1.00 90.25 755 LYS A N 1
ATOM 5556 C CA . LYS A 1 755 ? -13.395 1.166 45.664 1.00 90.25 755 LYS A CA 1
ATOM 5557 C C . LYS A 1 755 ? -13.548 2.629 45.229 1.00 90.25 755 LYS A C 1
ATOM 5559 O O . LYS A 1 755 ? -13.138 2.981 44.126 1.00 90.25 755 LYS A O 1
ATOM 5564 N N . ASN A 1 756 ? -14.069 3.469 46.129 1.00 92.50 756 ASN A N 1
ATOM 5565 C CA . ASN A 1 756 ? -14.183 4.923 45.960 1.00 92.50 756 ASN A CA 1
ATOM 5566 C C . ASN A 1 756 ? -14.975 5.297 44.698 1.00 92.50 756 ASN A C 1
ATOM 5568 O O . ASN A 1 756 ? -14.521 6.049 43.842 1.00 92.50 756 ASN A O 1
ATOM 5572 N N . GLY A 1 757 ? -16.127 4.647 44.540 1.00 94.88 757 GLY A N 1
ATOM 5573 C CA . GLY A 1 757 ? -16.970 4.775 43.361 1.00 94.88 757 GLY A CA 1
ATOM 5574 C C . GLY A 1 757 ? -18.086 5.791 43.536 1.00 94.88 757 GLY A C 1
ATOM 5575 O O . GLY A 1 757 ? -18.737 5.808 44.578 1.00 94.88 757 GLY A O 1
ATOM 5576 N N . GLU A 1 758 ? -18.370 6.561 42.491 1.00 97.12 758 GLU A N 1
ATOM 5577 C CA . GLU A 1 758 ? -19.436 7.558 42.478 1.00 97.12 758 GLU A CA 1
ATOM 5578 C C . GLU A 1 758 ? -20.461 7.279 41.369 1.00 97.12 758 GLU A C 1
ATOM 5580 O O . GLU A 1 758 ? -20.101 7.119 40.202 1.00 97.12 758 GLU A O 1
ATOM 5585 N N . ILE A 1 759 ? -21.751 7.296 41.717 1.00 98.38 759 ILE A N 1
ATOM 5586 C CA . ILE A 1 759 ? -22.872 7.360 40.773 1.00 98.38 759 ILE A CA 1
ATOM 5587 C C . ILE A 1 759 ? -23.699 8.600 41.104 1.00 98.38 759 ILE A C 1
ATOM 5589 O O . ILE A 1 759 ? -24.309 8.674 42.169 1.00 98.38 759 ILE A O 1
ATOM 5593 N N . LYS A 1 760 ? -23.748 9.579 40.196 1.00 98.62 760 LYS A N 1
ATOM 5594 C CA . LYS A 1 760 ? -24.458 10.846 40.435 1.00 98.62 760 LYS A CA 1
ATOM 5595 C C . LYS A 1 760 ? -25.391 11.207 39.290 1.00 98.62 760 LYS A C 1
ATOM 5597 O O . LYS A 1 760 ? -25.088 10.945 38.123 1.00 98.62 760 LYS A O 1
ATOM 5602 N N . HIS A 1 761 ? -26.520 11.835 39.613 1.00 98.69 761 HIS A N 1
ATOM 5603 C CA . HIS A 1 761 ? -27.457 12.400 38.628 1.00 98.69 761 HIS A CA 1
ATOM 5604 C C . HIS A 1 761 ? -27.959 11.389 37.582 1.00 98.69 761 HIS A C 1
ATOM 5606 O O . HIS A 1 761 ? -28.131 11.740 36.416 1.00 98.69 761 HIS A O 1
ATOM 5612 N N . SER A 1 762 ? -28.134 10.124 37.974 1.00 98.75 762 SER A N 1
ATOM 5613 C CA . SER A 1 762 ? -28.347 9.016 37.036 1.00 98.75 762 SER A CA 1
ATOM 5614 C C . SER A 1 762 ? -29.710 8.338 37.200 1.00 98.75 762 SER A C 1
ATOM 5616 O O . SER A 1 762 ? -30.253 8.245 38.302 1.00 98.75 762 SER A O 1
ATOM 5618 N N . ASN A 1 763 ? -30.252 7.826 36.092 1.00 98.81 763 ASN A N 1
ATOM 5619 C CA . ASN A 1 763 ? -31.581 7.216 36.025 1.00 98.81 763 ASN A CA 1
ATOM 5620 C C . ASN A 1 763 ? -31.504 5.730 35.663 1.00 98.81 763 ASN A C 1
ATOM 5622 O O . ASN A 1 763 ? -30.828 5.344 34.713 1.00 98.81 763 ASN A O 1
ATOM 5626 N N . PHE A 1 764 ? -32.263 4.906 36.380 1.00 98.88 764 PHE A N 1
ATOM 5627 C CA . PHE A 1 764 ? -32.326 3.458 36.214 1.00 98.88 764 PHE A CA 1
ATOM 5628 C C . PHE A 1 764 ? -33.777 3.019 36.042 1.00 98.88 764 PHE A C 1
ATOM 5630 O O . PHE A 1 764 ? -34.539 3.020 37.010 1.00 98.88 764 PHE A O 1
ATOM 5637 N N . THR A 1 765 ? -34.166 2.613 34.834 1.00 98.88 765 THR A N 1
ATOM 5638 C CA . THR A 1 765 ? -35.547 2.240 34.513 1.00 98.88 765 THR A CA 1
ATOM 5639 C C . THR A 1 765 ? -35.652 0.836 33.925 1.00 98.88 765 THR A C 1
ATOM 5641 O O . THR A 1 765 ? -35.061 0.531 32.890 1.00 98.88 765 THR A O 1
ATOM 5644 N N . GLY A 1 766 ? -36.450 -0.030 34.553 1.00 98.69 766 GLY A N 1
ATOM 5645 C CA . GLY A 1 766 ? -36.806 -1.334 33.985 1.00 98.69 766 GLY A CA 1
ATOM 5646 C C . GLY A 1 766 ? -35.656 -2.341 33.882 1.00 98.69 766 GLY A C 1
ATOM 5647 O O . GLY A 1 766 ? -35.748 -3.277 33.091 1.00 98.69 766 GLY A O 1
ATOM 5648 N N . ASN A 1 767 ? -34.560 -2.157 34.624 1.00 98.88 767 ASN A N 1
ATOM 5649 C CA . ASN A 1 767 ? -33.424 -3.079 34.584 1.00 98.88 767 ASN A CA 1
ATOM 5650 C C . ASN A 1 767 ? -33.732 -4.359 35.374 1.00 98.88 767 ASN A C 1
ATOM 5652 O O . ASN A 1 767 ? -34.507 -4.339 36.338 1.00 98.88 767 ASN A O 1
ATOM 5656 N N . LYS A 1 768 ? -33.142 -5.486 34.955 1.00 98.62 768 LYS A N 1
ATOM 5657 C CA . LYS A 1 768 ? -33.528 -6.809 35.455 1.00 98.62 768 LYS A CA 1
ATOM 5658 C C . LYS A 1 768 ? -32.356 -7.713 35.825 1.00 98.62 768 LYS A C 1
ATOM 5660 O O . LYS A 1 768 ? -31.508 -8.038 34.997 1.00 98.62 768 LYS A O 1
ATOM 5665 N N . ALA A 1 769 ? -32.391 -8.242 37.047 1.00 98.00 769 ALA A N 1
ATOM 5666 C CA . ALA A 1 769 ? -31.551 -9.351 37.496 1.00 98.00 769 ALA A CA 1
ATOM 5667 C C . ALA A 1 769 ? -32.376 -10.649 37.570 1.00 98.00 769 ALA A C 1
ATOM 5669 O O . ALA A 1 769 ? -33.153 -10.860 38.505 1.00 98.00 769 ALA A O 1
ATOM 5670 N N . ILE A 1 770 ? -32.206 -11.545 36.591 1.00 96.56 770 ILE A N 1
ATOM 5671 C CA . ILE A 1 770 ? -33.058 -12.744 36.446 1.00 96.56 770 ILE A CA 1
ATOM 5672 C C . ILE A 1 770 ? -32.665 -13.860 37.434 1.00 96.56 770 ILE A C 1
ATOM 5674 O O . ILE A 1 770 ? -33.505 -14.660 37.843 1.00 96.56 770 ILE A O 1
ATOM 5678 N N . GLY A 1 771 ? -31.396 -13.938 37.842 1.00 91.56 771 GLY A N 1
ATOM 5679 C CA . GLY A 1 771 ? -30.930 -14.916 38.833 1.00 91.56 771 GLY A CA 1
ATOM 5680 C C . GLY A 1 771 ? -31.014 -16.384 38.407 1.00 91.56 771 GLY A C 1
ATOM 5681 O O . GLY A 1 771 ? -31.119 -17.258 39.271 1.00 91.56 771 GLY A O 1
ATOM 5682 N N . ILE A 1 772 ? -30.977 -16.654 37.099 1.00 90.06 772 ILE A N 1
ATOM 5683 C CA . ILE A 1 772 ? -30.978 -18.013 36.529 1.00 90.06 772 ILE A CA 1
ATOM 5684 C C . ILE A 1 772 ? -29.588 -18.652 36.526 1.00 90.06 772 ILE A C 1
ATOM 5686 O O . ILE A 1 772 ? -29.484 -19.875 36.477 1.00 90.06 772 ILE A O 1
ATOM 5690 N N . ASN A 1 773 ? -28.533 -17.840 36.629 1.00 83.75 773 ASN A N 1
ATOM 5691 C CA . ASN A 1 773 ? -27.159 -18.311 36.749 1.00 83.75 773 ASN A CA 1
ATOM 5692 C C . ASN A 1 773 ? -26.661 -18.213 38.197 1.00 83.75 773 ASN A C 1
ATOM 5694 O O . ASN A 1 773 ? -27.067 -17.337 38.962 1.00 83.75 773 ASN A O 1
ATOM 5698 N N . ASN A 1 774 ? -25.751 -19.116 38.563 1.00 82.12 774 ASN A N 1
ATOM 5699 C CA . ASN A 1 774 ? -25.031 -19.106 39.836 1.00 82.12 774 ASN A CA 1
ATOM 5700 C C . ASN A 1 774 ? -23.541 -18.857 39.570 1.00 82.12 774 ASN A C 1
ATOM 5702 O O . ASN A 1 774 ? -23.061 -19.120 38.470 1.00 82.12 774 ASN A O 1
ATOM 5706 N N . ALA A 1 775 ? -22.812 -18.367 40.570 1.00 74.25 775 ALA A N 1
ATOM 5707 C CA . ALA A 1 775 ? -21.353 -18.264 40.518 1.00 74.25 775 ALA A CA 1
ATOM 5708 C C . ALA A 1 775 ? -20.735 -19.030 41.685 1.00 74.25 775 ALA A C 1
ATOM 5710 O O . ALA A 1 775 ? -21.442 -19.459 42.594 1.00 74.25 775 ALA A O 1
ATOM 5711 N N . THR A 1 776 ? -19.419 -19.154 41.694 1.00 70.44 776 THR A N 1
ATOM 5712 C CA . THR A 1 776 ? -18.675 -19.783 42.783 1.00 70.44 776 THR A CA 1
ATOM 5713 C C . THR A 1 776 ? -17.768 -18.733 43.412 1.00 70.44 776 THR A C 1
ATOM 5715 O O . THR A 1 776 ? -17.138 -17.969 42.686 1.00 70.44 776 THR A O 1
ATOM 5718 N N . ASP A 1 777 ? -17.734 -18.639 44.739 1.00 65.62 777 ASP A N 1
ATOM 5719 C CA . ASP A 1 777 ? -16.800 -17.741 45.420 1.00 65.62 777 ASP A CA 1
ATOM 5720 C C . ASP A 1 777 ? -15.357 -18.282 45.391 1.00 65.62 777 ASP A C 1
ATOM 5722 O O . ASP A 1 777 ? -15.091 -19.393 44.922 1.00 65.62 777 ASP A O 1
ATOM 5726 N N . ALA A 1 778 ? -14.413 -17.496 45.920 1.00 58.69 778 ALA A N 1
ATOM 5727 C CA . ALA A 1 778 ? -12.990 -17.842 45.968 1.00 58.69 778 ALA A CA 1
ATOM 5728 C C . ALA A 1 778 ? -12.674 -19.138 46.750 1.00 58.69 778 ALA A C 1
ATOM 5730 O O . ALA A 1 778 ? -11.554 -19.636 46.668 1.00 58.69 778 ALA A O 1
ATOM 5731 N N . PHE A 1 779 ? -13.640 -19.693 47.491 1.00 69.19 779 PHE A N 1
ATOM 5732 C CA . PHE A 1 779 ? -13.507 -20.923 48.275 1.00 69.19 779 PHE A CA 1
ATOM 5733 C C . PHE A 1 779 ? -14.257 -22.109 47.654 1.00 69.19 779 PHE A C 1
ATOM 5735 O O . PHE A 1 779 ? -14.383 -23.159 48.285 1.00 69.19 779 PHE A O 1
ATOM 5742 N N . GLY A 1 780 ? -14.773 -21.965 46.430 1.00 70.62 780 GLY A N 1
ATOM 5743 C CA . GLY A 1 780 ? -15.494 -23.038 45.752 1.00 70.62 780 GLY A CA 1
ATOM 5744 C C . GLY A 1 780 ? -16.965 -23.167 46.170 1.00 70.62 780 GLY A C 1
ATOM 5745 O O . GLY A 1 780 ? -17.627 -24.127 45.771 1.00 70.62 780 GLY A O 1
ATOM 5746 N N . LYS A 1 781 ? -17.517 -22.227 46.951 1.00 75.50 781 LYS A N 1
ATOM 5747 C CA . LYS A 1 781 ? -18.920 -22.269 47.382 1.00 75.50 781 LYS A CA 1
ATOM 5748 C C . LYS A 1 781 ? -19.826 -21.577 46.367 1.00 75.50 781 LYS A C 1
ATOM 5750 O O . LYS A 1 781 ? -19.580 -20.451 45.944 1.00 75.50 781 LYS A O 1
ATOM 5755 N N . ILE A 1 782 ? -20.930 -22.241 46.023 1.00 76.44 782 ILE A N 1
ATOM 5756 C CA . ILE A 1 782 ? -21.946 -21.694 45.118 1.00 76.44 782 ILE A CA 1
ATOM 5757 C C . ILE A 1 782 ? -22.628 -20.483 45.772 1.00 76.44 782 ILE A C 1
ATOM 5759 O O . ILE A 1 782 ? -23.212 -20.576 46.855 1.00 76.44 782 ILE A O 1
ATOM 5763 N N . THR A 1 783 ? -22.578 -19.355 45.074 1.00 77.12 783 THR A N 1
ATOM 5764 C CA . THR A 1 783 ? -23.336 -18.135 45.335 1.00 77.12 783 THR A CA 1
ATOM 5765 C C . THR A 1 783 ? -24.479 -18.040 44.335 1.00 77.12 783 THR A C 1
ATOM 5767 O O . THR A 1 783 ? -24.325 -18.291 43.136 1.00 77.12 783 THR A O 1
ATOM 5770 N N . TYR A 1 784 ? -25.657 -17.700 44.838 1.00 82.56 784 TYR A N 1
ATOM 5771 C CA . TYR A 1 784 ? -26.855 -17.640 44.019 1.00 82.56 784 TYR A CA 1
ATOM 5772 C C . TYR A 1 784 ? -27.068 -16.225 43.481 1.00 82.56 784 TYR A C 1
ATOM 5774 O O . TYR A 1 784 ? -26.918 -15.271 44.236 1.00 82.56 784 TYR A O 1
ATOM 5782 N N . GLY A 1 785 ? -27.438 -16.096 42.204 1.00 88.25 785 GLY A N 1
ATOM 5783 C CA . GLY A 1 785 ? -27.790 -14.805 41.601 1.00 88.25 785 GLY A CA 1
ATOM 5784 C C . GLY A 1 785 ? -29.214 -14.346 41.916 1.00 88.25 785 GLY A C 1
ATOM 5785 O O . GLY A 1 785 ? -29.966 -15.039 42.604 1.00 88.25 785 GLY A O 1
ATOM 5786 N N . GLY A 1 786 ? -29.608 -13.225 41.326 1.00 93.19 786 GLY A N 1
ATOM 5787 C CA . GLY A 1 786 ? -30.947 -12.639 41.374 1.00 93.19 786 GLY A CA 1
ATOM 5788 C C . GLY A 1 786 ? -31.022 -11.386 42.232 1.00 93.19 786 GLY A C 1
ATOM 5789 O O . GLY A 1 786 ? -32.110 -11.032 42.671 1.00 93.19 786 GLY A O 1
ATOM 5790 N N . ASP A 1 787 ? -29.886 -10.754 42.513 1.00 95.81 787 ASP A N 1
ATOM 5791 C CA . ASP A 1 787 ? -29.811 -9.626 43.434 1.00 95.81 787 ASP A CA 1
ATOM 5792 C C . ASP A 1 787 ? -29.482 -8.323 42.695 1.00 95.81 787 ASP A C 1
ATOM 5794 O O . ASP A 1 787 ? -28.708 -8.348 41.734 1.00 95.81 787 ASP A O 1
ATOM 5798 N N . GLY A 1 788 ? -30.047 -7.204 43.158 1.00 96.69 788 GLY A N 1
ATOM 5799 C CA . GLY A 1 788 ? -29.818 -5.869 42.604 1.00 96.69 788 GLY A CA 1
ATOM 5800 C C . GLY A 1 788 ? -30.426 -5.717 41.213 1.00 96.69 788 GLY A C 1
ATOM 5801 O O . GLY A 1 788 ? -29.734 -5.898 40.212 1.00 96.69 788 GLY A O 1
ATOM 5802 N N . GLY A 1 789 ? -31.725 -5.418 41.128 1.00 97.00 789 GLY A N 1
ATOM 5803 C CA . GLY A 1 789 ? -32.413 -5.301 39.835 1.00 97.00 789 GLY A CA 1
ATOM 5804 C C . GLY A 1 789 ? -31.848 -4.176 38.968 1.00 97.00 789 GLY A C 1
ATOM 5805 O O . GLY A 1 789 ? -31.723 -4.346 37.762 1.00 97.00 789 GLY A O 1
ATOM 5806 N N . ALA A 1 790 ? -31.389 -3.086 39.585 1.00 98.31 790 ALA A N 1
ATOM 5807 C CA . ALA A 1 790 ? -30.550 -2.079 38.944 1.00 98.31 790 ALA A CA 1
ATOM 5808 C C . ALA A 1 790 ? -29.077 -2.275 39.318 1.00 98.31 790 ALA A C 1
ATOM 5810 O O . ALA A 1 790 ? -28.257 -2.560 38.449 1.00 98.31 790 ALA A O 1
ATOM 5811 N N . VAL A 1 791 ? -28.738 -2.156 40.601 1.00 98.25 791 VAL A N 1
ATOM 5812 C CA . VAL A 1 791 ? -27.351 -2.076 41.069 1.00 98.25 791 VAL A CA 1
ATOM 5813 C C . VAL A 1 791 ? -27.086 -3.129 42.135 1.00 98.25 791 VAL A C 1
ATOM 5815 O O . VAL A 1 791 ? -27.849 -3.290 43.088 1.00 98.25 791 VAL A O 1
ATOM 5818 N N . ILE A 1 792 ? -25.962 -3.821 42.008 1.00 94.50 792 ILE A N 1
ATOM 5819 C CA . ILE A 1 792 ? -25.317 -4.492 43.135 1.00 94.50 792 ILE A CA 1
ATOM 5820 C C . ILE A 1 792 ? -24.030 -3.754 43.471 1.00 94.50 792 ILE A C 1
ATOM 5822 O O . ILE A 1 792 ? -23.260 -3.426 42.572 1.00 94.50 792 ILE A O 1
ATOM 5826 N N . TRP A 1 793 ? -23.812 -3.505 44.758 1.00 93.69 793 TRP A N 1
ATOM 5827 C CA . TRP A 1 793 ? -22.672 -2.740 45.241 1.00 93.69 793 TRP A CA 1
ATOM 5828 C C . TRP A 1 793 ? -21.903 -3.509 46.310 1.00 93.69 793 TRP A C 1
ATOM 5830 O O . TRP A 1 793 ? -22.487 -4.039 47.261 1.00 93.69 793 TRP A O 1
ATOM 5840 N N . ILE A 1 794 ? -20.588 -3.588 46.114 1.00 90.69 794 ILE A N 1
ATOM 5841 C CA . ILE A 1 794 ? -19.674 -4.385 46.934 1.00 90.69 794 ILE A CA 1
ATOM 5842 C C . ILE A 1 794 ? -18.465 -3.580 47.414 1.00 90.69 794 ILE A C 1
ATOM 5844 O O . ILE A 1 794 ? -18.018 -3.789 48.540 1.00 90.69 794 ILE A O 1
ATOM 5848 N N . GLY A 1 795 ? -17.965 -2.654 46.593 1.00 89.31 795 GLY A N 1
ATOM 5849 C CA . GLY A 1 795 ? -16.794 -1.846 46.930 1.00 89.31 795 GLY A CA 1
ATOM 5850 C C . GLY A 1 795 ? -17.022 -0.902 48.117 1.00 89.31 795 GLY A C 1
ATOM 5851 O O . GLY A 1 795 ? -18.157 -0.543 48.450 1.00 89.31 795 GLY A O 1
ATOM 5852 N N . SER A 1 796 ? -15.925 -0.490 48.751 1.00 90.81 796 SER A N 1
ATOM 5853 C CA . SER A 1 796 ? -15.925 0.465 49.873 1.00 90.81 796 SER A CA 1
ATOM 5854 C C . SER A 1 796 ? -15.903 1.929 49.415 1.00 90.81 796 SER A C 1
ATOM 5856 O O . SER A 1 796 ? -15.483 2.219 48.297 1.00 90.81 796 SER A O 1
ATOM 5858 N N . GLU A 1 797 ? -16.320 2.841 50.300 1.00 92.06 797 GLU A N 1
ATOM 5859 C CA . GLU A 1 797 ? -16.354 4.300 50.093 1.00 92.06 797 GLU A CA 1
ATOM 5860 C C . GLU A 1 797 ? -17.202 4.698 48.873 1.00 92.06 797 GLU A C 1
ATOM 5862 O O . GLU A 1 797 ? -16.762 5.434 48.000 1.00 92.06 797 GLU A O 1
ATOM 5867 N N . GLY A 1 798 ? -18.404 4.129 48.758 1.00 93.31 798 GLY A N 1
ATOM 5868 C CA . GLY A 1 798 ? -19.284 4.391 47.619 1.00 93.31 798 GLY A CA 1
ATOM 5869 C C . GLY A 1 798 ? -20.209 5.585 47.833 1.00 93.31 798 GLY A C 1
ATOM 5870 O O . GLY A 1 798 ? -20.748 5.761 48.923 1.00 93.31 798 GLY A O 1
ATOM 5871 N N . GLU A 1 799 ? -20.477 6.353 46.785 1.00 96.69 799 GLU A N 1
ATOM 5872 C CA . GLU A 1 799 ? -21.434 7.459 46.816 1.00 96.69 799 GLU A CA 1
ATOM 5873 C C . GLU A 1 799 ? -22.457 7.318 45.685 1.00 96.69 799 GLU A C 1
ATOM 5875 O O . GLU A 1 799 ? -22.104 7.278 44.508 1.00 96.69 799 GLU A O 1
ATOM 5880 N N . VAL A 1 800 ? -23.739 7.259 46.042 1.00 97.50 800 VAL A N 1
ATOM 5881 C CA . VAL A 1 800 ? -24.861 7.307 45.104 1.00 97.50 800 VAL A CA 1
ATOM 5882 C C . VAL A 1 800 ? -25.726 8.510 45.454 1.00 97.50 800 VAL A C 1
ATOM 5884 O O . VAL A 1 800 ? -26.455 8.479 46.443 1.00 97.50 800 VAL A O 1
ATOM 5887 N N . ASP A 1 801 ? -25.657 9.569 44.650 1.00 98.44 801 ASP A N 1
ATOM 5888 C CA . ASP A 1 801 ? -26.346 10.834 44.925 1.00 98.44 801 ASP A CA 1
ATOM 5889 C C . ASP A 1 801 ? -27.266 11.256 43.777 1.00 98.44 801 ASP A C 1
ATOM 5891 O O . ASP A 1 801 ? -26.930 11.131 42.597 1.00 98.44 801 ASP A O 1
ATOM 5895 N N . ASN A 1 802 ? -28.437 11.789 44.126 1.00 98.44 802 ASN A N 1
ATOM 5896 C CA . ASN A 1 802 ? -29.386 12.362 43.173 1.00 98.44 802 ASN A CA 1
ATOM 5897 C C . ASN A 1 802 ? -29.721 11.413 42.008 1.00 98.44 802 ASN A C 1
ATOM 5899 O O . ASN A 1 802 ? -29.653 11.781 40.834 1.00 98.44 802 ASN A O 1
ATOM 5903 N N . CYS A 1 803 ? -30.020 10.157 42.339 1.00 98.69 803 CYS A N 1
ATOM 5904 C CA . CYS A 1 803 ? -30.336 9.113 41.372 1.00 98.69 803 CYS A CA 1
ATOM 5905 C C . CYS A 1 803 ? -31.803 8.684 41.463 1.00 98.69 803 CYS A C 1
ATOM 5907 O O . CYS A 1 803 ? -32.423 8.741 42.525 1.00 98.69 803 CYS A O 1
ATOM 5909 N N . THR A 1 804 ? -32.356 8.205 40.349 1.00 98.75 804 THR A N 1
ATOM 5910 C CA . THR A 1 804 ? -33.750 7.744 40.273 1.00 98.75 804 THR A CA 1
ATOM 5911 C C . THR A 1 804 ? -33.819 6.289 39.812 1.00 98.75 804 THR A C 1
ATOM 5913 O O . THR A 1 804 ? -33.283 5.940 38.763 1.00 98.75 804 THR A O 1
ATOM 5916 N N . PHE A 1 805 ? -34.510 5.437 40.570 1.00 98.81 805 PHE A N 1
ATOM 5917 C CA . PHE A 1 805 ? -34.663 4.003 40.314 1.00 98.81 805 PHE A CA 1
ATOM 5918 C C . PHE A 1 805 ? -36.139 3.645 40.139 1.00 98.81 805 PHE A C 1
ATOM 5920 O O . PHE A 1 805 ? -36.893 3.635 41.113 1.00 98.81 805 PHE A O 1
ATOM 5927 N N . VAL A 1 806 ? -36.553 3.317 38.915 1.00 98.88 806 VAL A N 1
ATOM 5928 C CA . VAL A 1 806 ? -37.952 3.059 38.546 1.00 98.88 806 VAL A CA 1
ATOM 5929 C C . VAL A 1 806 ? -38.127 1.670 37.941 1.00 98.88 806 VAL A C 1
ATOM 5931 O O . VAL A 1 806 ? -37.405 1.297 37.020 1.00 98.88 806 VAL A O 1
ATOM 5934 N N . ASP A 1 807 ? -39.114 0.916 38.421 1.00 98.69 807 ASP A N 1
ATOM 5935 C CA . ASP A 1 807 ? -39.554 -0.355 37.822 1.00 98.69 807 ASP A CA 1
ATOM 5936 C C . ASP A 1 807 ? -38.435 -1.404 37.638 1.00 98.69 807 ASP A C 1
ATOM 5938 O O . ASP A 1 807 ? -38.500 -2.249 36.745 1.00 98.69 807 ASP A O 1
ATOM 5942 N N . ASN A 1 808 ? -37.387 -1.374 38.466 1.00 98.81 808 ASN A N 1
ATOM 5943 C CA . ASN A 1 808 ? -36.318 -2.371 38.393 1.00 98.81 808 ASN A CA 1
ATOM 5944 C C . ASN A 1 808 ? -36.742 -3.670 39.097 1.00 98.81 808 ASN A C 1
ATOM 5946 O O . ASN A 1 808 ? -37.459 -3.649 40.105 1.00 98.81 808 ASN A O 1
ATOM 5950 N N . GLU A 1 809 ? -36.305 -4.815 38.564 1.00 98.62 809 GLU A N 1
ATOM 5951 C CA . GLU A 1 809 ? -36.738 -6.137 39.024 1.00 98.62 809 GLU A CA 1
ATOM 5952 C C . GLU A 1 809 ? -35.553 -7.041 39.389 1.00 98.62 809 GLU A C 1
ATOM 5954 O O . GLU A 1 809 ? -34.698 -7.369 38.562 1.00 98.62 809 GLU A O 1
ATOM 5959 N N . ALA A 1 810 ? -35.555 -7.538 40.626 1.00 98.19 810 ALA A N 1
ATOM 5960 C CA . ALA A 1 810 ? -34.634 -8.561 41.102 1.00 98.19 810 ALA A CA 1
ATOM 5961 C C . ALA A 1 810 ? -35.382 -9.862 41.415 1.00 98.19 810 ALA A C 1
ATOM 5963 O O . ALA A 1 810 ? -36.328 -9.888 42.211 1.00 98.19 810 ALA A O 1
ATOM 5964 N N . ALA A 1 811 ? -34.919 -10.986 40.864 1.00 97.38 811 ALA A N 1
ATOM 5965 C CA . ALA A 1 811 ? -35.514 -12.295 41.134 1.00 97.38 811 ALA A CA 1
ATOM 5966 C C . ALA A 1 811 ? -35.436 -12.713 42.616 1.00 97.38 811 ALA A C 1
ATOM 5968 O O . ALA A 1 811 ? -36.226 -13.549 43.064 1.00 97.38 811 ALA A O 1
ATOM 5969 N N . LYS A 1 812 ? -34.504 -12.143 43.389 1.00 95.44 812 LYS A N 1
ATOM 5970 C CA . LYS A 1 812 ? -34.307 -12.405 44.818 1.00 95.44 812 LYS A CA 1
ATOM 5971 C C . LYS A 1 812 ? -34.291 -11.128 45.646 1.00 95.44 812 LYS A C 1
ATOM 5973 O O . LYS A 1 812 ? -35.291 -10.880 46.314 1.00 95.44 812 LYS A O 1
ATOM 5978 N N . ARG A 1 813 ? -33.200 -10.371 45.715 1.00 95.69 813 ARG A N 1
ATOM 5979 C CA . ARG A 1 813 ? -33.041 -9.314 46.734 1.00 95.69 813 ARG A CA 1
ATOM 5980 C C . ARG A 1 813 ? -32.708 -7.967 46.122 1.00 95.69 813 ARG A C 1
ATOM 5982 O O . ARG A 1 813 ? -32.021 -7.931 45.110 1.00 95.69 813 ARG A O 1
ATOM 5989 N N . GLY A 1 814 ? -33.154 -6.888 46.760 1.00 96.38 814 GLY A N 1
ATOM 5990 C CA . GLY A 1 814 ? -32.820 -5.532 46.336 1.00 96.38 814 GLY A CA 1
ATOM 5991 C C . GLY A 1 814 ? -33.402 -5.227 44.963 1.00 96.38 814 GLY A C 1
ATOM 5992 O O . GLY A 1 814 ? -32.683 -5.270 43.967 1.00 96.38 814 GLY A O 1
ATOM 5993 N N . GLY A 1 815 ? -34.713 -4.982 44.894 1.00 96.56 815 GLY A N 1
ATOM 5994 C CA . GLY A 1 815 ? -35.415 -4.798 43.619 1.00 96.56 815 GLY A CA 1
ATOM 5995 C C . GLY A 1 815 ? -34.793 -3.692 42.770 1.00 96.56 815 GLY A C 1
ATOM 5996 O O . GLY A 1 815 ? -34.676 -3.861 41.564 1.00 96.56 815 GLY A O 1
ATOM 5997 N N . ALA A 1 816 ? -34.265 -2.640 43.402 1.00 97.94 816 ALA A N 1
ATOM 5998 C CA . ALA A 1 816 ? -33.322 -1.722 42.771 1.00 97.94 816 ALA A CA 1
ATOM 5999 C C . ALA A 1 816 ? -31.873 -2.024 43.175 1.00 97.94 816 ALA A C 1
ATOM 6001 O O . ALA A 1 816 ? -31.047 -2.311 42.312 1.00 97.94 816 ALA A O 1
ATOM 6002 N N . VAL A 1 817 ? -31.561 -1.967 44.471 1.00 97.69 817 VAL A N 1
ATOM 6003 C CA . VAL A 1 817 ? -30.186 -1.962 44.990 1.00 97.69 817 VAL A CA 1
ATOM 6004 C C . VAL A 1 817 ? -29.965 -3.100 45.977 1.00 97.69 817 VAL A C 1
ATOM 6006 O O . VAL A 1 817 ? -30.767 -3.315 46.886 1.00 97.69 817 VAL A O 1
ATOM 6009 N N . TYR A 1 818 ? -28.836 -3.791 45.845 1.00 95.44 818 TYR A N 1
ATOM 6010 C CA . TYR A 1 818 ? -28.376 -4.775 46.821 1.00 95.44 818 TYR A CA 1
ATOM 6011 C C . TYR A 1 818 ? -26.934 -4.498 47.259 1.00 95.44 818 TYR A C 1
ATOM 6013 O O . TYR A 1 818 ? -26.032 -4.414 46.426 1.00 95.44 818 TYR A O 1
ATOM 6021 N N . LEU A 1 819 ? -26.728 -4.388 48.573 1.00 92.25 819 LEU A N 1
ATOM 6022 C CA . LEU A 1 819 ? -25.438 -4.103 49.207 1.00 92.25 819 LEU A CA 1
ATOM 6023 C C . LEU A 1 819 ? -24.909 -5.359 49.902 1.00 92.25 819 LEU A C 1
ATOM 6025 O O . LEU A 1 819 ? -25.627 -5.977 50.695 1.00 92.25 819 LEU A O 1
ATOM 6029 N N . GLN A 1 820 ? -23.656 -5.738 49.643 1.00 86.69 820 GLN A N 1
ATOM 6030 C CA . GLN A 1 820 ? -23.017 -6.863 50.336 1.00 86.69 820 GLN A CA 1
ATOM 6031 C C . GLN A 1 820 ? -21.494 -6.738 50.396 1.00 86.69 820 GLN A C 1
ATOM 6033 O O . GLN A 1 820 ? -20.891 -6.145 49.516 1.00 86.69 820 GLN A O 1
ATOM 6038 N N . ALA A 1 821 ? -20.862 -7.410 51.358 1.00 78.44 821 ALA A N 1
ATOM 6039 C CA . ALA A 1 821 ? -19.442 -7.744 51.244 1.00 78.44 821 ALA A CA 1
ATOM 6040 C C . ALA A 1 821 ? -19.234 -8.938 50.298 1.00 78.44 821 ALA A C 1
ATOM 6042 O O . ALA A 1 821 ? -20.094 -9.821 50.182 1.00 78.44 821 ALA A O 1
ATOM 6043 N N . ASN A 1 822 ? -18.056 -9.016 49.688 1.00 69.00 822 ASN A N 1
ATOM 6044 C CA . ASN A 1 822 ? -17.516 -10.262 49.157 1.00 69.00 822 ASN A CA 1
ATOM 6045 C C . ASN A 1 822 ? -16.339 -10.683 50.067 1.00 69.00 822 ASN A C 1
ATOM 6047 O O . ASN A 1 822 ? -15.819 -9.881 50.827 1.00 69.00 822 ASN A O 1
ATOM 6051 N N . GLY A 1 823 ? -15.907 -11.944 50.069 1.00 64.56 823 GLY A N 1
ATOM 6052 C CA . GLY A 1 823 ? -14.840 -12.391 50.986 1.00 64.56 823 GLY A CA 1
ATOM 6053 C C . GLY A 1 823 ? -13.473 -11.690 50.832 1.00 64.56 823 GLY A C 1
ATOM 6054 O O . GLY A 1 823 ? -12.553 -12.051 51.563 1.00 64.56 823 GLY A O 1
ATOM 6055 N N . ARG A 1 824 ? -13.326 -10.755 49.882 1.00 64.62 824 ARG A N 1
ATOM 6056 C CA . ARG A 1 824 ? -12.123 -9.957 49.597 1.00 64.62 824 ARG A CA 1
ATOM 6057 C C . ARG A 1 824 ? -12.290 -8.480 49.973 1.00 64.62 824 ARG A C 1
ATOM 6059 O O . ARG A 1 824 ? -11.337 -7.886 50.462 1.00 64.62 824 ARG A O 1
ATOM 6066 N N . GLU A 1 825 ? -13.490 -7.925 49.822 1.00 68.12 825 GLU A N 1
ATOM 6067 C CA . GLU A 1 825 ? -13.819 -6.528 50.109 1.00 68.12 825 GLU A CA 1
ATOM 6068 C C . GLU A 1 825 ? -15.110 -6.391 50.923 1.00 68.12 825 GLU A C 1
ATOM 6070 O O . GLU A 1 825 ? -16.123 -7.048 50.660 1.00 68.12 825 GLU A O 1
ATOM 6075 N N . ASN A 1 826 ? -15.085 -5.481 51.898 1.00 75.25 826 ASN A N 1
ATOM 6076 C CA . ASN A 1 826 ? -16.274 -5.089 52.643 1.00 75.25 826 ASN A CA 1
ATOM 6077 C C . ASN A 1 826 ? -16.922 -3.874 51.974 1.00 75.25 826 ASN A C 1
ATOM 6079 O O . ASN A 1 826 ? -16.242 -2.886 51.702 1.00 75.25 826 ASN A O 1
ATOM 6083 N N . CYS A 1 827 ? -18.245 -3.908 51.817 1.00 85.25 827 CYS A N 1
ATOM 6084 C CA . CYS A 1 827 ? -19.029 -2.737 51.434 1.00 85.25 827 CYS A CA 1
ATOM 6085 C C . CYS A 1 827 ? -19.123 -1.802 52.650 1.00 85.25 827 CYS A C 1
ATOM 6087 O O . CYS A 1 827 ? -20.056 -1.876 53.443 1.00 85.25 827 CYS A O 1
ATOM 6089 N N . SER A 1 828 ? -18.101 -0.984 52.891 1.00 88.56 828 SER A N 1
ATOM 6090 C CA . SER A 1 828 ? -18.093 -0.015 53.992 1.00 88.56 828 SER A CA 1
ATOM 6091 C C . SER A 1 828 ? -18.271 1.406 53.485 1.00 88.56 828 SER A C 1
ATOM 6093 O O . SER A 1 828 ? -17.700 1.742 52.453 1.00 88.56 828 SER A O 1
ATOM 6095 N N . ASN A 1 829 ? -18.983 2.245 54.240 1.00 89.62 829 ASN A N 1
ATOM 6096 C CA . ASN A 1 829 ? -19.150 3.673 53.949 1.00 89.62 829 ASN A CA 1
ATOM 6097 C C . ASN A 1 829 ? -19.787 3.930 52.566 1.00 89.62 829 ASN A C 1
ATOM 6099 O O . ASN A 1 829 ? -19.385 4.840 51.850 1.00 89.62 829 ASN A O 1
ATOM 6103 N N . THR A 1 830 ? -20.750 3.092 52.163 1.00 91.31 830 THR A N 1
ATOM 6104 C CA . THR A 1 830 ? -21.529 3.303 50.934 1.00 91.31 830 THR A CA 1
ATOM 6105 C C . THR A 1 830 ? -22.791 4.101 51.247 1.00 91.31 830 THR A C 1
ATOM 6107 O O . THR A 1 830 ? -23.644 3.631 52.005 1.00 91.31 830 THR A O 1
ATOM 6110 N N . ASN A 1 831 ? -22.920 5.285 50.653 1.00 93.56 831 ASN A N 1
ATOM 6111 C CA . ASN A 1 831 ? -23.972 6.248 50.957 1.00 93.56 831 ASN A CA 1
ATOM 6112 C C . ASN A 1 831 ? -24.941 6.419 49.782 1.00 93.56 831 ASN A C 1
ATOM 6114 O O . ASN A 1 831 ? -24.521 6.495 48.632 1.00 93.56 831 ASN A O 1
ATOM 6118 N N . PHE A 1 832 ? -26.232 6.512 50.092 1.00 94.38 832 PHE A N 1
ATOM 6119 C CA . PHE A 1 832 ? -27.314 6.818 49.162 1.00 94.38 832 PHE A CA 1
ATOM 6120 C C . PHE A 1 832 ? -27.997 8.105 49.608 1.00 94.38 832 PHE A C 1
ATOM 6122 O O . PHE A 1 832 ? -28.654 8.126 50.651 1.00 94.38 832 PHE A O 1
ATOM 6129 N N . THR A 1 833 ? -27.863 9.166 48.821 1.00 97.00 833 THR A N 1
ATOM 6130 C CA . THR A 1 833 ? -28.377 10.491 49.168 1.00 97.00 833 THR A CA 1
ATOM 6131 C C . THR A 1 833 ? -29.274 11.069 48.082 1.00 97.00 833 THR A C 1
ATOM 6133 O O . THR A 1 833 ? -29.111 10.785 46.894 1.00 97.00 833 THR A O 1
ATOM 6136 N N . ASN A 1 834 ? -30.268 11.862 48.491 1.00 97.88 834 ASN A N 1
ATOM 6137 C CA . ASN A 1 834 ? -31.106 12.680 47.602 1.00 97.88 834 ASN A CA 1
ATOM 6138 C C . ASN A 1 834 ? -31.749 11.900 46.433 1.00 97.88 834 ASN A C 1
ATOM 6140 O O . ASN A 1 834 ? -31.907 12.439 45.343 1.00 97.88 834 ASN A O 1
ATOM 6144 N N . SER A 1 835 ? -32.066 10.619 46.634 1.00 98.25 835 SER A N 1
ATOM 6145 C CA . SER A 1 835 ? -32.435 9.686 45.559 1.00 98.25 835 SER A CA 1
ATOM 6146 C C . SER A 1 835 ? -33.881 9.191 45.673 1.00 98.25 835 SER A C 1
ATOM 6148 O O . SER A 1 835 ? -34.473 9.192 46.752 1.00 98.25 835 SER A O 1
ATOM 6150 N N . GLU A 1 836 ? -34.456 8.719 44.568 1.00 98.50 836 GLU A N 1
ATOM 6151 C CA . GLU A 1 836 ? -35.837 8.226 44.510 1.00 98.50 836 GLU A CA 1
ATOM 6152 C C . GLU A 1 836 ? -35.908 6.761 44.067 1.00 98.50 836 GLU A C 1
ATOM 6154 O O . GLU A 1 836 ? -35.275 6.351 43.096 1.00 98.50 836 GLU A O 1
ATOM 6159 N N . PHE A 1 837 ? -36.731 5.965 44.751 1.00 98.69 837 PHE A N 1
ATOM 6160 C CA . PHE A 1 837 ? -36.990 4.561 44.435 1.00 98.69 837 PHE A CA 1
ATOM 6161 C C . PHE A 1 837 ? -38.486 4.340 44.239 1.00 98.69 837 PHE A C 1
ATOM 6163 O O . PHE A 1 837 ? -39.259 4.397 45.200 1.00 98.69 837 PHE A O 1
ATOM 6170 N N . ILE A 1 838 ? -38.898 4.043 43.009 1.00 98.69 838 ILE A N 1
ATOM 6171 C CA . ILE A 1 838 ? -40.298 3.965 42.596 1.00 98.69 838 ILE A CA 1
ATOM 6172 C C . ILE A 1 838 ? -40.598 2.595 41.976 1.00 98.69 838 ILE A C 1
ATOM 6174 O O . ILE A 1 838 ? -39.964 2.189 41.008 1.00 98.69 838 ILE A O 1
ATOM 6178 N N . SER A 1 839 ? -41.597 1.890 42.509 1.00 98.50 839 SER A N 1
ATOM 6179 C CA . SER A 1 839 ? -42.165 0.667 41.914 1.00 98.50 839 SER A CA 1
ATOM 6180 C C . SER A 1 839 ? -41.167 -0.475 41.660 1.00 98.50 839 SER A C 1
ATOM 6182 O O . SER A 1 839 ? -41.406 -1.344 40.825 1.00 98.50 839 SER A O 1
ATOM 6184 N N . ASN A 1 840 ? -40.058 -0.528 42.398 1.00 98.69 840 ASN A N 1
ATOM 6185 C CA . ASN A 1 840 ? -39.077 -1.601 42.246 1.00 98.69 840 ASN A CA 1
ATOM 6186 C C . ASN A 1 840 ? -39.564 -2.897 42.917 1.00 98.69 840 ASN A C 1
ATOM 6188 O O . ASN A 1 840 ? -40.287 -2.867 43.923 1.00 98.69 840 ASN A O 1
ATOM 6192 N N . VAL A 1 841 ? -39.180 -4.050 42.358 1.00 98.62 841 VAL A N 1
ATOM 6193 C CA . VAL A 1 841 ? -39.711 -5.364 42.751 1.00 98.62 841 VAL A CA 1
ATOM 6194 C C . VAL A 1 841 ? -38.599 -6.352 43.093 1.00 98.62 841 VAL A C 1
ATOM 6196 O O . VAL A 1 841 ? -37.740 -6.657 42.271 1.00 98.62 841 VAL A O 1
ATOM 6199 N N . ALA A 1 842 ? -38.673 -6.938 44.290 1.00 98.06 842 ALA A N 1
ATOM 6200 C CA . ALA A 1 842 ? -37.805 -8.026 44.732 1.00 98.06 842 ALA A CA 1
ATOM 6201 C C . ALA A 1 842 ? -38.579 -9.331 44.973 1.00 98.06 842 ALA A C 1
ATOM 6203 O O . ALA A 1 842 ? -39.606 -9.374 45.663 1.00 98.06 842 ALA A O 1
ATOM 6204 N N . GLY A 1 843 ? -38.043 -10.447 44.474 1.00 96.81 843 GLY A N 1
ATOM 6205 C CA . GLY A 1 843 ? -38.619 -11.778 44.679 1.00 96.81 843 GLY A CA 1
ATOM 6206 C C . GLY A 1 843 ? -38.540 -12.311 46.115 1.00 96.81 843 GLY A C 1
ATOM 6207 O O . GLY A 1 843 ? -39.218 -13.285 46.436 1.00 96.81 843 GLY A O 1
ATOM 6208 N N . THR A 1 844 ? -37.754 -11.686 46.991 1.00 95.31 844 THR A N 1
ATOM 6209 C CA . THR A 1 844 ? -37.627 -12.020 48.414 1.00 95.31 844 THR A CA 1
ATOM 6210 C C . THR A 1 844 ? -37.580 -10.753 49.272 1.00 95.31 844 THR A C 1
ATOM 6212 O O . THR A 1 844 ? -38.613 -10.369 49.814 1.00 95.31 844 THR A O 1
ATOM 6215 N N . ASN A 1 845 ? -36.433 -10.094 49.414 1.00 95.94 845 ASN A N 1
ATOM 6216 C CA . ASN A 1 845 ? -36.232 -9.002 50.362 1.00 95.94 845 ASN A CA 1
ATOM 6217 C C . ASN A 1 845 ? -35.909 -7.667 49.689 1.00 95.94 845 ASN A C 1
ATOM 6219 O O . ASN A 1 845 ? -35.258 -7.668 48.649 1.00 95.94 845 ASN A O 1
ATOM 6223 N N . GLY A 1 846 ? -36.283 -6.561 50.340 1.00 96.00 846 GLY A N 1
ATOM 6224 C CA . GLY A 1 846 ? -35.843 -5.210 49.982 1.00 96.00 846 GLY A CA 1
ATOM 6225 C C . GLY A 1 846 ? -36.332 -4.805 48.600 1.00 96.00 846 GLY A C 1
ATOM 6226 O O . GLY A 1 846 ? -35.583 -4.895 47.634 1.00 96.00 846 GLY A O 1
ATOM 6227 N N . GLY A 1 847 ? -37.597 -4.404 48.474 1.00 95.44 847 GLY A N 1
ATOM 6228 C CA . GLY A 1 847 ? -38.175 -4.087 47.162 1.00 95.44 847 GLY A CA 1
ATOM 6229 C C . GLY A 1 847 ? -37.469 -2.913 46.488 1.00 95.44 847 GLY A C 1
ATOM 6230 O O . GLY A 1 847 ? -37.297 -2.945 45.279 1.00 95.44 847 GLY A O 1
ATOM 6231 N N . ALA A 1 848 ? -36.969 -1.946 47.261 1.00 97.31 848 ALA A N 1
ATOM 6232 C CA . ALA A 1 848 ? -36.004 -0.955 46.793 1.00 97.31 848 ALA A CA 1
ATOM 6233 C C . ALA A 1 848 ? -34.569 -1.381 47.135 1.00 97.31 848 ALA A C 1
ATOM 6235 O O . ALA A 1 848 ? -33.815 -1.738 46.233 1.00 97.31 848 ALA A O 1
ATOM 6236 N N . ILE A 1 849 ? -34.214 -1.383 48.425 1.00 96.75 849 ILE A N 1
ATOM 6237 C CA . ILE A 1 849 ? -32.848 -1.626 48.912 1.00 96.75 849 ILE A CA 1
ATOM 6238 C C . ILE A 1 849 ? -32.834 -2.862 49.822 1.00 96.75 849 ILE A C 1
ATOM 6240 O O . ILE A 1 849 ? -33.585 -2.932 50.798 1.00 96.75 849 ILE A O 1
ATOM 6244 N N . ASP A 1 850 ? -31.964 -3.832 49.541 1.00 95.12 850 ASP A N 1
ATOM 6245 C CA . ASP A 1 850 ? -31.578 -4.869 50.509 1.00 95.12 850 ASP A CA 1
ATOM 6246 C C . ASP A 1 850 ? -30.143 -4.609 50.979 1.00 95.12 850 ASP A C 1
ATOM 6248 O O . ASP A 1 850 ? -29.179 -4.693 50.214 1.00 95.12 850 ASP A O 1
ATOM 6252 N N . TRP A 1 851 ? -30.038 -4.264 52.259 1.00 90.00 851 TRP A N 1
ATOM 6253 C CA . TRP A 1 851 ? -28.801 -3.980 52.959 1.00 90.00 851 TRP A CA 1
ATOM 6254 C C . TRP A 1 851 ? -28.357 -5.217 53.730 1.00 90.00 851 TRP A C 1
ATOM 6256 O O . TRP A 1 851 ? -28.844 -5.485 54.832 1.00 90.00 851 TRP A O 1
ATOM 6266 N N . ASN A 1 852 ? -27.436 -5.997 53.170 1.00 88.81 852 ASN A N 1
ATOM 6267 C CA . ASN A 1 852 ? -27.096 -7.298 53.729 1.00 88.81 852 ASN A CA 1
ATOM 6268 C C . ASN A 1 852 ? -25.870 -7.262 54.658 1.00 88.81 852 ASN A C 1
ATOM 6270 O O . ASN A 1 852 ? -25.122 -6.289 54.739 1.00 88.81 852 ASN A O 1
ATOM 6274 N N . LYS A 1 853 ? -25.655 -8.371 55.370 1.00 82.31 853 LYS A N 1
ATOM 6275 C CA . LYS A 1 853 ? -24.520 -8.572 56.269 1.00 82.31 853 LYS A CA 1
ATOM 6276 C C . LYS A 1 853 ? -23.191 -8.373 55.531 1.00 82.31 853 LYS A C 1
ATOM 6278 O O .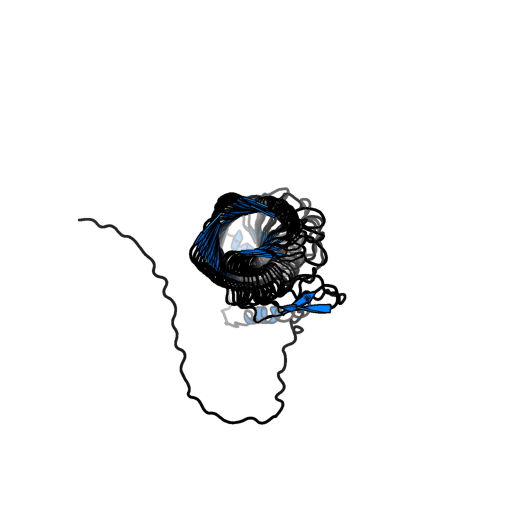 LYS A 1 853 ? -22.986 -8.949 54.463 1.00 82.31 853 LYS A O 1
ATOM 6283 N N . GLY A 1 854 ? -22.286 -7.614 56.147 1.00 78.00 854 GLY A N 1
ATOM 6284 C CA . GLY A 1 854 ? -21.001 -7.218 55.562 1.00 78.00 854 GLY A CA 1
ATOM 6285 C C . GLY A 1 854 ? -21.022 -5.832 54.911 1.00 78.00 854 GLY A C 1
ATOM 6286 O O . GLY A 1 854 ? -19.962 -5.323 54.559 1.00 78.00 854 GLY A O 1
ATOM 6287 N N . ALA A 1 855 ? -22.200 -5.211 54.778 1.00 85.31 855 ALA A N 1
ATOM 6288 C CA . ALA A 1 855 ? -22.304 -3.793 54.466 1.00 85.31 855 ALA A CA 1
ATOM 6289 C C . ALA A 1 855 ? -22.307 -2.962 55.767 1.00 85.31 855 ALA A C 1
ATOM 6291 O O . ALA A 1 855 ? -23.218 -3.115 56.591 1.00 85.31 855 ALA A O 1
ATOM 6292 N N . HIS A 1 856 ? -21.288 -2.121 55.968 1.00 87.31 856 HIS A N 1
ATOM 6293 C CA . HIS A 1 856 ? -21.011 -1.409 57.223 1.00 87.31 856 HIS A CA 1
ATOM 6294 C C . HIS A 1 856 ? -21.021 0.117 57.051 1.00 87.31 856 HIS A C 1
ATOM 6296 O O . HIS A 1 856 ? -20.557 0.617 56.032 1.00 87.31 856 HIS A O 1
ATOM 6302 N N . ASN A 1 857 ? -21.455 0.861 58.075 1.00 87.25 857 ASN A N 1
ATOM 6303 C CA . ASN A 1 857 ? -21.269 2.323 58.181 1.00 87.25 857 ASN A CA 1
ATOM 6304 C C . ASN A 1 857 ? -21.832 3.170 57.019 1.00 87.25 857 ASN A C 1
ATOM 6306 O O . ASN A 1 857 ? -21.373 4.286 56.797 1.00 87.25 857 ASN A O 1
ATOM 6310 N N . GLY A 1 858 ? -22.769 2.647 56.231 1.00 84.81 858 GLY A N 1
ATOM 6311 C CA . GLY A 1 858 ? -23.369 3.420 55.144 1.00 84.81 858 GLY A CA 1
ATOM 6312 C C . GLY A 1 858 ? -24.535 4.292 55.618 1.00 84.81 858 GLY A C 1
ATOM 6313 O O . GLY A 1 858 ? -25.145 4.026 56.656 1.00 84.81 858 GLY A O 1
ATOM 6314 N N . LEU A 1 859 ? -24.869 5.299 54.816 1.00 90.81 859 LEU A N 1
ATOM 6315 C CA . LEU A 1 859 ? -25.926 6.275 55.078 1.00 90.81 859 LEU A CA 1
ATOM 6316 C C . LEU A 1 859 ? -27.011 6.226 53.995 1.00 90.81 859 LEU A C 1
ATOM 6318 O O . LEU A 1 859 ? -26.700 6.224 52.810 1.00 90.81 859 LEU A O 1
ATOM 6322 N N . VAL A 1 860 ? -28.285 6.249 54.390 1.00 92.62 860 VAL A N 1
ATOM 6323 C CA . VAL A 1 860 ? -29.414 6.581 53.504 1.00 92.62 860 VAL A CA 1
ATOM 6324 C C . VAL A 1 860 ? -29.992 7.913 53.964 1.00 92.62 860 VAL A C 1
ATOM 6326 O O . VAL A 1 860 ? -30.609 7.959 55.027 1.00 92.62 860 VAL A O 1
ATOM 6329 N N . GLU A 1 861 ? -29.805 8.987 53.198 1.00 95.31 861 GLU A N 1
ATOM 6330 C CA . GLU A 1 861 ? -30.259 10.331 53.583 1.00 95.31 861 GLU A CA 1
ATOM 6331 C C . GLU A 1 861 ? -31.084 11.027 52.494 1.00 95.31 861 GLU A C 1
ATOM 6333 O O . GLU A 1 861 ? -30.691 11.065 51.332 1.00 95.31 861 GLU A O 1
ATOM 6338 N N . ASN A 1 862 ? -32.220 11.626 52.865 1.00 96.38 862 ASN A N 1
ATOM 6339 C CA . ASN A 1 862 ? -33.108 12.339 51.931 1.00 96.38 862 ASN A CA 1
ATOM 6340 C C . ASN A 1 862 ? -33.552 11.458 50.746 1.00 96.38 862 ASN A C 1
ATOM 6342 O O . ASN A 1 862 ? -33.551 11.897 49.595 1.00 96.38 862 ASN A O 1
ATOM 6346 N N . VAL A 1 863 ? -33.898 10.197 51.016 1.00 97.50 863 VAL A N 1
ATOM 6347 C CA . VAL A 1 863 ? -34.297 9.226 49.988 1.00 97.50 863 VAL A CA 1
ATOM 6348 C C . VAL A 1 863 ? -35.802 8.998 50.026 1.00 97.50 863 VAL A C 1
ATOM 6350 O O . VAL A 1 863 ? -36.362 8.765 51.087 1.00 97.50 863 VAL A O 1
ATOM 6353 N N . THR A 1 864 ? -36.460 9.008 48.867 1.00 97.38 864 THR A N 1
ATOM 6354 C CA . THR A 1 864 ? -37.911 8.784 48.762 1.00 97.38 864 THR A CA 1
ATOM 6355 C C . THR A 1 864 ? -38.227 7.375 48.255 1.00 97.38 864 THR A C 1
ATOM 6357 O O . THR A 1 864 ? -37.741 6.962 47.204 1.00 97.38 864 THR A O 1
ATOM 6360 N N . PHE A 1 865 ? -39.102 6.645 48.959 1.00 97.75 865 PHE A N 1
ATOM 6361 C CA . PHE A 1 865 ? -39.559 5.304 48.566 1.00 97.75 865 PHE A CA 1
ATOM 6362 C C . PHE A 1 865 ? -41.056 5.281 48.218 1.00 97.75 865 PHE A C 1
ATOM 6364 O O . PHE A 1 865 ? -41.907 5.486 49.082 1.00 97.75 865 PHE A O 1
ATOM 6371 N N . ILE A 1 866 ? -41.401 4.945 46.971 1.00 97.88 866 ILE A N 1
ATOM 6372 C CA . ILE A 1 866 ? -42.785 4.908 46.470 1.00 97.88 866 ILE A CA 1
ATOM 6373 C C . ILE A 1 866 ? -43.089 3.530 45.867 1.00 97.88 866 ILE A C 1
ATOM 6375 O O . ILE A 1 866 ? -42.410 3.080 44.955 1.00 97.88 866 ILE A O 1
ATOM 6379 N N . ASN A 1 867 ? -44.135 2.849 46.346 1.00 97.38 867 ASN A N 1
ATOM 6380 C CA . ASN A 1 867 ? -44.691 1.617 45.748 1.00 97.38 867 ASN A CA 1
ATOM 6381 C C . ASN A 1 867 ? -43.718 0.437 45.526 1.00 97.38 867 ASN A C 1
ATOM 6383 O O . ASN A 1 867 ? -43.999 -0.463 44.735 1.00 97.38 867 ASN A O 1
ATOM 6387 N N . ASN A 1 868 ? -42.597 0.391 46.241 1.00 98.31 868 ASN A N 1
ATOM 6388 C CA . ASN A 1 868 ? -41.659 -0.726 46.146 1.00 98.31 868 ASN A CA 1
ATOM 6389 C C . ASN A 1 868 ? -42.232 -1.995 46.804 1.00 98.31 868 ASN A C 1
ATOM 6391 O O . ASN A 1 868 ? -42.894 -1.931 47.845 1.00 98.31 868 ASN A O 1
ATOM 6395 N N . THR A 1 869 ? -41.976 -3.158 46.198 1.00 98.06 869 THR A N 1
ATOM 6396 C CA . THR A 1 869 ? -42.579 -4.436 46.600 1.00 98.06 869 THR A CA 1
ATOM 6397 C C . THR A 1 869 ? -41.528 -5.523 46.807 1.00 98.06 869 THR A C 1
ATOM 6399 O O . THR A 1 869 ? -40.722 -5.807 45.928 1.00 98.06 869 THR A O 1
ATOM 6402 N N . ALA A 1 870 ? -41.593 -6.216 47.945 1.00 97.75 870 ALA A N 1
ATOM 6403 C CA . ALA A 1 870 ? -40.804 -7.416 48.223 1.00 97.75 870 ALA A CA 1
ATOM 6404 C C . ALA A 1 870 ? -41.731 -8.576 48.601 1.00 97.75 870 ALA A C 1
ATOM 6406 O O . ALA A 1 870 ? -42.626 -8.400 49.428 1.00 97.75 870 ALA A O 1
ATOM 6407 N N . LYS A 1 871 ? -41.521 -9.776 48.040 1.00 96.62 871 LYS A N 1
ATOM 6408 C CA . LYS A 1 871 ? -42.412 -10.927 48.316 1.00 96.62 871 LYS A CA 1
ATOM 6409 C C . LYS A 1 871 ? -42.256 -11.530 49.718 1.00 96.62 871 LYS A C 1
ATOM 6411 O O . LYS A 1 871 ? -43.130 -12.280 50.143 1.00 96.62 871 LYS A O 1
ATOM 6416 N N . ARG A 1 872 ? -41.151 -11.260 50.423 1.00 95.81 872 ARG A N 1
ATOM 6417 C CA . ARG A 1 872 ? -40.847 -11.837 51.744 1.00 95.81 872 ARG A CA 1
ATOM 6418 C C . ARG A 1 872 ? -40.699 -10.790 52.843 1.00 95.81 872 ARG A C 1
ATOM 6420 O O . ARG A 1 872 ? -41.370 -10.909 53.864 1.00 95.81 872 ARG A O 1
ATOM 6427 N N . SER A 1 873 ? -39.792 -9.820 52.717 1.00 95.12 873 SER A N 1
ATOM 6428 C CA . SER A 1 873 ? -39.506 -8.874 53.813 1.00 95.12 873 SER A CA 1
ATOM 6429 C C . SER A 1 873 ? -38.972 -7.531 53.315 1.00 95.12 873 SER A C 1
ATOM 6431 O O . SER A 1 873 ? -38.154 -7.499 52.408 1.00 95.12 873 SER A O 1
ATOM 6433 N N . GLY A 1 874 ? -39.395 -6.426 53.941 1.00 91.06 874 GLY A N 1
ATOM 6434 C CA . GLY A 1 874 ? -38.916 -5.074 53.618 1.00 91.06 874 GLY A CA 1
ATOM 6435 C C . GLY A 1 874 ? -39.371 -4.588 52.240 1.00 91.06 874 GLY A C 1
ATOM 6436 O O . GLY A 1 874 ? -38.608 -4.649 51.285 1.00 91.06 874 GLY A O 1
ATOM 6437 N N . GLY A 1 875 ? -40.620 -4.116 52.125 1.00 89.19 875 GLY A N 1
ATOM 6438 C CA . GLY A 1 875 ? -41.176 -3.629 50.851 1.00 89.19 875 GLY A CA 1
ATOM 6439 C C . GLY A 1 875 ? -40.340 -2.512 50.217 1.00 89.19 875 GLY A C 1
ATOM 6440 O O . GLY A 1 875 ? -40.055 -2.574 49.031 1.00 89.19 875 GLY A O 1
ATOM 6441 N N . ALA A 1 876 ? -39.862 -1.560 51.022 1.00 92.81 876 ALA A N 1
ATOM 6442 C CA . ALA A 1 876 ? -38.866 -0.574 50.606 1.00 92.81 876 ALA A CA 1
ATOM 6443 C C . ALA A 1 876 ? -37.449 -1.045 50.966 1.00 92.81 876 ALA A C 1
ATOM 6445 O O . ALA A 1 876 ? -36.703 -1.471 50.088 1.00 92.81 876 ALA A O 1
ATOM 6446 N N . VAL A 1 877 ? -37.110 -1.041 52.259 1.00 94.94 877 VAL A N 1
ATOM 6447 C CA . VAL A 1 877 ? -35.773 -1.395 52.753 1.00 94.94 877 VAL A CA 1
ATOM 6448 C C . VAL A 1 877 ? -35.826 -2.674 53.587 1.00 94.94 877 VAL A C 1
ATOM 6450 O O . VAL A 1 877 ? -36.683 -2.825 54.462 1.00 94.94 877 VAL A O 1
ATOM 6453 N N . TYR A 1 878 ? -34.905 -3.601 53.331 1.00 94.50 878 TYR A N 1
ATOM 6454 C CA . TYR A 1 878 ? -34.578 -4.701 54.239 1.00 94.50 878 TYR A CA 1
ATOM 6455 C C . TYR A 1 878 ? -33.184 -4.470 54.819 1.00 94.50 878 TYR A C 1
ATOM 6457 O O . TYR A 1 878 ? -32.234 -4.310 54.060 1.00 94.50 878 TYR A O 1
ATOM 6465 N N . TRP A 1 879 ? -33.065 -4.460 56.149 1.00 89.69 879 TRP A N 1
ATOM 6466 C CA . TRP A 1 879 ? -31.821 -4.119 56.837 1.00 89.69 879 TRP A CA 1
ATOM 6467 C C . TRP A 1 879 ? -31.261 -5.291 57.642 1.00 89.69 879 TRP A C 1
ATOM 6469 O O . TRP A 1 879 ? -31.905 -5.797 58.561 1.00 89.69 879 TRP A O 1
ATOM 6479 N N . ASN A 1 880 ? -30.041 -5.695 57.307 1.00 87.25 880 ASN A N 1
ATOM 6480 C CA . ASN A 1 880 ? -29.260 -6.730 57.981 1.00 87.25 880 ASN A CA 1
ATOM 6481 C C . ASN A 1 880 ? -27.745 -6.402 57.986 1.00 87.25 880 ASN A C 1
ATOM 6483 O O . ASN A 1 880 ? -26.921 -7.292 58.206 1.00 87.25 880 ASN A O 1
ATOM 6487 N N . GLY A 1 881 ? -27.379 -5.145 57.705 1.00 82.12 881 GLY A N 1
ATOM 6488 C CA . GLY A 1 881 ? -26.018 -4.612 57.840 1.00 82.12 881 GLY A CA 1
ATOM 6489 C C . GLY A 1 881 ? -25.736 -4.051 59.234 1.00 82.12 881 GLY A C 1
ATOM 6490 O O . GLY A 1 881 ? -26.617 -4.020 60.097 1.00 82.12 881 GLY A O 1
ATOM 6491 N N . GLU A 1 882 ? -24.505 -3.592 59.460 1.00 85.06 882 GLU A N 1
ATOM 6492 C CA . GLU A 1 882 ? -24.056 -3.102 60.770 1.00 85.06 882 GLU A CA 1
ATOM 6493 C C . GLU A 1 882 ? -23.693 -1.608 60.717 1.00 85.06 882 GLU A C 1
ATOM 6495 O O . GLU A 1 882 ? -23.101 -1.142 59.748 1.00 85.06 882 GLU A O 1
ATOM 6500 N N . TYR A 1 883 ? -24.007 -0.870 61.787 1.00 85.56 883 TYR A N 1
ATOM 6501 C CA . TYR A 1 883 ? -23.550 0.513 62.019 1.00 85.56 883 TYR A CA 1
ATOM 6502 C C . TYR A 1 883 ? -23.926 1.562 60.953 1.00 85.56 883 TYR A C 1
ATOM 6504 O O . TYR A 1 883 ? -23.268 2.590 60.877 1.00 85.56 883 TYR A O 1
ATOM 6512 N N . GLY A 1 884 ? -24.948 1.320 60.130 1.00 83.44 884 GLY A N 1
ATOM 6513 C CA . GLY A 1 884 ? -25.450 2.315 59.176 1.00 83.44 884 GLY A CA 1
ATOM 6514 C C . GLY A 1 884 ? -26.669 3.086 59.687 1.00 83.44 884 GLY A C 1
ATOM 6515 O O . GLY A 1 884 ? -27.361 2.625 60.600 1.00 83.44 884 GLY A O 1
ATOM 6516 N N . ASP A 1 885 ? -26.935 4.228 59.056 1.00 88.00 885 ASP A N 1
ATOM 6517 C CA . ASP A 1 885 ? -27.983 5.177 59.438 1.00 88.00 885 ASP A CA 1
ATOM 6518 C C . ASP A 1 885 ? -28.979 5.414 58.292 1.00 88.00 885 ASP A C 1
ATOM 6520 O O . ASP A 1 885 ? -28.612 5.461 57.119 1.00 88.00 885 ASP A O 1
ATOM 6524 N N . ILE A 1 886 ? -30.257 5.598 58.640 1.00 89.19 886 ILE A N 1
ATOM 6525 C CA . ILE A 1 886 ? -31.304 6.072 57.724 1.00 89.19 886 ILE A CA 1
ATOM 6526 C C . ILE A 1 886 ? -31.872 7.370 58.302 1.00 89.19 886 ILE A C 1
ATOM 6528 O O . ILE A 1 886 ? -32.422 7.368 59.406 1.00 89.19 886 ILE A O 1
ATOM 6532 N N . ILE A 1 887 ? -31.745 8.473 57.565 1.00 88.75 887 ILE A N 1
ATOM 6533 C CA . ILE A 1 887 ? -32.087 9.827 58.013 1.00 88.75 887 ILE A CA 1
ATOM 6534 C C . ILE A 1 887 ? -32.968 10.500 56.950 1.00 88.75 887 ILE A C 1
ATOM 6536 O O . ILE A 1 887 ? -32.669 10.452 55.765 1.00 88.75 887 ILE A O 1
ATOM 6540 N N . HIS A 1 888 ? -34.069 11.140 57.357 1.00 82.12 888 HIS A N 1
ATOM 6541 C CA . HIS A 1 888 ? -34.973 11.862 56.441 1.00 82.12 888 HIS A CA 1
ATOM 6542 C C . HIS A 1 888 ? -35.461 11.022 55.233 1.00 82.12 888 HIS A C 1
ATOM 6544 O O . HIS A 1 888 ? -35.434 11.500 54.099 1.00 82.12 888 HIS A O 1
ATOM 6550 N N . ALA A 1 889 ? -35.888 9.777 55.481 1.00 70.31 889 ALA A N 1
ATOM 6551 C CA . ALA A 1 889 ? -36.322 8.814 54.460 1.00 70.31 889 ALA A CA 1
ATOM 6552 C C . ALA A 1 889 ? -37.806 8.422 54.556 1.00 70.31 889 ALA A C 1
ATOM 6554 O O . ALA A 1 889 ? -38.359 8.486 55.683 1.00 70.31 889 ALA A O 1
#

pLDDT: mean 87.27, std 20.1, range [22.62, 98.94]

Solvent-accessible surface area (backbone atoms only — not comparable to full-atom values): 35411 Å² total; per-residue (Å²): 134,89,85,88,84,83,87,78,84,78,83,81,79,87,81,79,84,84,84,87,77,84,90,78,92,81,78,92,74,93,76,94,72,86,77,80,74,84,67,99,79,73,80,78,80,79,57,89,77,76,67,74,71,58,65,64,55,58,63,54,61,76,69,62,76,83,71,90,71,74,99,48,83,38,40,37,49,59,52,52,44,43,68,66,65,67,47,77,84,57,51,64,47,68,53,63,36,45,29,40,53,37,78,94,78,25,61,90,36,33,78,17,46,78,38,74,48,67,33,36,40,34,22,84,68,28,40,42,33,22,71,60,62,10,16,52,34,28,29,48,20,34,32,36,41,31,29,31,32,43,28,30,9,25,18,79,89,36,52,10,0,30,28,30,34,56,49,21,44,56,31,36,38,32,48,29,37,35,35,48,10,24,9,44,36,27,0,0,29,34,20,33,32,45,58,18,28,52,31,36,40,27,54,23,38,36,35,47,9,27,8,72,64,18,32,0,0,26,31,24,36,30,59,70,12,35,47,34,37,40,32,53,27,39,37,34,46,9,31,3,31,14,23,1,0,27,30,24,36,32,22,30,47,28,38,39,28,44,28,40,35,35,50,9,26,3,66,13,64,78,46,83,41,98,60,72,72,70,62,20,0,29,0,0,27,30,25,40,23,18,27,44,27,36,40,29,51,68,21,36,36,35,45,11,33,5,55,30,29,0,0,26,33,22,35,29,33,58,77,89,38,49,16,32,51,31,35,41,31,38,31,43,33,31,51,8,31,6,52,29,30,0,0,26,32,23,34,30,60,59,18,29,47,32,37,40,27,54,25,42,35,35,48,10,31,2,32,11,24,3,0,26,30,26,38,37,19,39,47,26,37,40,33,48,29,39,35,35,46,10,29,3,58,30,80,38,80,77,78,56,92,79,44,40,88,71,95,68,78,42,0,31,0,0,24,31,25,41,22,23,25,51,25,37,38,31,54,26,39,35,33,47,8,30,6,51,31,28,0,0,23,30,23,31,27,41,35,58,90,42,58,13,31,49,33,35,39,35,45,28,38,33,32,50,8,32,7,48,26,32,0,0,24,31,20,33,31,62,54,20,24,47,28,37,41,30,55,24,40,34,34,47,10,30,2,26,15,23,2,0,26,30,24,37,40,17,37,48,27,36,40,28,44,24,42,34,35,48,9,27,2,63,29,58,37,76,41,101,81,78,44,83,54,90,48,1,31,0,0,25,30,25,43,32,26,29,49,26,38,39,26,58,58,25,36,35,33,48,9,32,6,50,28,28,0,0,26,32,22,32,32,32,58,101,90,48,59,17,32,46,34,36,40,30,40,30,40,35,34,49,10,29,7,55,28,31,0,0,25,31,20,35,30,59,56,19,29,45,32,37,39,32,54,26,41,36,33,50,9,29,4,30,6,26,2,0,25,31,26,37,26,20,36,50,25,40,39,33,53,28,40,37,34,46,10,27,4,58,37,78,46,64,47,100,84,67,52,45,1,28,0,0,27,33,25,42,20,17,24,45,28,38,38,32,53,27,39,38,34,51,10,31,6,53,23,30,0,0,24,30,22,34,31,40,45,102,75,22,58,15,30,52,32,38,40,32,50,30,39,34,31,48,8,30,8,47,26,31,0,0,28,32,20,37,27,60,66,22,24,44,29,38,38,32,46,30,38,37,37,45,11,30,3,31,10,22,4,0,28,30,26,39,35,18,35,46,25,38,40,33,56,27,40,36,36,46,10,27,2,60,28,82,36,69,49,63,49,101,82,72,47,81,43,80,37,2,33,0,0,27,32,24,42,22,24,26,48,24,41,37,34,47,30,40,38,33,47,10,31,6,52,27,29,0,0,26,31,22,36,26,38,51,106,88,42,51,13,31,42,38,32,41,30,57,23,41,34,33,48,9,30,9,55,28,29,0,0,26,34,21,37,30,62,53,22,28,52,22,40,38,33,50,33,48,78,42,79,28,35,27,73,69,41,32,34,44,61,25,87,52,45,45,84,54,50,79,41,76,99